Protein 5F4W (pdb70)

B-factor: mean 43.12, std 16.96, range [13.16, 164.09]

Solvent-accessible surface area: 52449 Å² total; per-residue (Å²): 142,119,22,65,124,65,19,68,109,17,1,96,118,0,12,104,132,5,29,0,23,3,2,2,0,8,28,8,12,30,0,75,155,39,0,58,136,58,32,154,120,151,19,49,79,126,34,2,49,70,0,0,17,6,0,0,66,25,0,1,76,79,11,5,0,0,0,0,0,9,94,12,0,41,48,0,4,172,68,60,21,167,142,6,2,1,1,0,0,0,8,78,71,48,104,81,89,123,72,72,22,38,78,22,64,3,23,56,60,44,0,0,35,40,0,92,105,36,41,7,29,0,0,3,0,30,0,36,2,5,38,86,16,68,96,96,26,10,55,47,0,27,0,34,0,0,25,2,2,5,3,0,155,11,12,36,3,0,0,1,0,8,3,38,4,7,26,51,188,21,111,76,86,62,24,49,107,2,4,134,50,25,33,60,1,3,9,32,0,1,25,2,1,23,48,134,24,1,27,12,19,0,0,13,1,12,19,1,6,22,7,103,29,0,72,68,56,27,147,50,102,83,41,39,60,96,106,93,1,10,78,10,0,84,50,0,12,35,9,2,68,18,2,0,0,0,13,7,60,38,33,69,21,134,32,6,13,47,4,0,44,18,0,33,137,9,34,4,109,0,1,0,0,1,2,3,78,9,2,0,35,34,0,1,108,21,10,22,104,118,17,58,102,28,0,48,82,41,0,117,79,82,0,74,106,28,6,37,64,10,40,125,16,6,132,148,12,18,21,35,2,57,133,53,74,152,112,42,66,115,73,17,76,103,19,2,91,123,0,14,85,129,7,27,0,20,3,3,6,0,14,38,13,29,25,0,56,154,26,0,50,140,56,34,148,119,121,7,50,82,132,30,1,44,70,0,0,18,8,0,0,59,24,0,0,67,79,8,2,0,0,0,0,0,8,102,19,0,42,46,0,3,112,63,59,20,175,139,6,3,1,1,0,0,0,5,80,78,43,104,79,96,120,63,71,20,39,78,21,62,3,26,54,60,42,0,0,41,37,0,86,50,36,40,8,23,0,0,7,0,23,0,35,2,4,44,85,16,70,142,98,29,10,60,44,0,50,0,30,0,0,26,2,3,5,2,0,158,10,15,35,2,0,0,1,0,13,3,37,5,8,24,43,184,20,112,78,89,62,24,55,104,2,3,134,49,24,36,85,1,4,10,50,0,0,101,20,0,31,122,156,68,2,28,12,16,0,0,13,2,16,18,1,7,22,6,93,24,0,90,61,58,29,141,56,102,70,39,46,69,112,108,90,2,10,78,13,0,85,65,0,44,88,6,7,114,19,6,0,0,0,11,22,86,66,48,66,41,128,27,10,16,60,4,0,58,19,0,33,137,10,34,3,95,0,1,0,0,2,14,4,111,51,8,0,30,34,0,0,110,25,13,29,94,120,21,61,114,26,0,56,79,46,0,119,69,82,0,75,118,44,5,38,62,12,32,106,30,4,116,150,11,17,12,38,1,65,122,38,110,128,69,129,18,70,124,72,18,68,101,17,1,27,95,0,4,33,37,5,24,0,22,4,4,6,0,12,39,12,28,41,0,61,158,30,0,47,141,56,35,155,115,122,6,49,78,126,26,1,44,76,0,0,19,5,0,0,57,22,0,1,61,55,11,5,0,0,0,0,0,9,99,18,0,39,44,0,4,171,65,60,18,105,47,5,2,1,0,0,0,0,6,78,75,46,100,81,89,126,71,73,22,39,76,22,62,3,26,57,58,42,0,0,40,37,0,89,107,34,41,8,26,0,0,7,0,22,1,36,3,5,44,82,15,67,140,96,28,12,62,45,1,52,0,30,0,0,25,2,2,4,2,0,158,13,14,35,3,0,0,1,0,12,4,37,5,8,24,44,185,21,113,79,84,64,22,53,105,2,4,138,51,25,33,86,1,3,11,67,0,0,122,29,0,20,114,170,57,2,27,11,15,0,0,14,1,12,19,1,7,25,7,106,27,0,90,60,50,28,152,54,109,67,42,40,71,98,107,96,2,10,79,12,0,86,65,0,40,87,11,15,64,6,3,0,0,0,15,17,79,34,67,66,40,138,31,9,13,53,4,0,43,20,0,32,81,9,33,3,102,0,0,0,1,2,7,10,104,41,3,1,26,32,0,2,100,22,13,26,96,117,19,58,116,27,0,56,89,48,0,116,76,78,0,76,104,30,7,24,75,15,40,112,17,6,54,92,12,20,19,35,3,55,89,29,78,128,17,77,37,57,124,69,10,82,104,17,0,97,125,0,14,85,132,9,30,1,20,3,2,7,0,13,41,14,28,26,0,60,158,28,0,49,140,59,35,151,120,117,6,39,82,129,32,1,46,70,0,0,20,6,0,0,63,28,0,0,69,76,8,3,0,0,0,0,0,10,102,21,0,42,46,0,4,174,62,60,19,174,143,6,2,1,0,0,0,0,5,80,76,42,105,80,94,123,68,70,24,40,77,21,63,3,25,58,61,43,0,0,39,40,0,81,108,36,39,8,27,0,0,7,0,24,0,36,2,4,45,84,12,70,156,111,27,9,58,46,0,56,0,31,0,0,24,2,2,5,2,0,145,12,17,34,2,0,0,0,0,12,3,37,5,8,25,41,179,21,113,76,90,65,22,53,106,3,2,128,49,22,35,86,1,4,9,50,0,0,106,28,0,31,122,158,60,2,30,11,3,0,0,14,1,9,19,1,6,21,6,90,26,0,90,62,58,28,145,50,101,69,40,45,68,114,107,93,1,10,78,10,0,85,64,0,44,86,8,8,96,7,0,0,0,0,13,36,73,55,49,67,41,132,28,9,14,58,3,0,58,18,0,34,135,10,34,3,102,0,1,0,0,2,16,6,113,51,8,0,31,35,0,1,109,22,14,27,97,124,19,63,110,28,0,57,85,46,0,113,66,83,0,77,122,44,5,39,77,14,30,123,31,4,107,165,10,20,13,37,2,55,119,30,121

Nearest PDB structures (foldseek):
  5f4w-assembly2_C  TM=1.003E+00  e=1.565E-66  Streptococcus pyogenes serotype M1
  5f2i-assembly2_D  TM=9.954E-01  e=1.109E-62  Streptococcus pyogenes serotype M1
  3iv3-assembly1_A-2  TM=9.899E-01  e=1.105E-54  Streptococcus mutans
  3myo-assembly1_B  TM=9.874E-01  e=3.833E-53  Streptococcus pyogenes serotype M1
  5hjl-assembly1_B  TM=9.884E-01  e=2.013E-52  Streptococcus porcinus str. Jelinkova 176

Secondary structure (DSSP, 8-state):
----HHHHHHHHHH-BTTBEEEEEE--SHHHHHHHTTT-SSPP-HHHHHHHHHHHHHHHGGGSSEEEE-TTT-HHHHHTS-TT-EEEEE-BPSS--TTSS-----B-TT--HHHHHHTT-SEEEEEEEE-TTS-HHHHHHHHHHHHHHHHHHHHHT--EEEEEEE-BTTBS-TTSHHHHHHHHHHHHHHHHHHTSGGG--SEEEE--SS-GGGBTTT-SS---B-HHHHHHHHHHHHTT-SS-EEE--TT--HHHHHHHHHHHHHHT----EEEE-HHHHTHHHHHHHHH-HHHHHHHIIIIIHHHHHHHHHHHHHH---GGGT-/----HHHHHHHHHT-BTTBEEEEEE--SHHHHHHHHTT-SSPPPHHHHHHHHHHHHHHHGGGSSEEEE-TTT-HHHHHTS-TT-EEEEE-BPP---TTSS-----B-TT--HHHHHHTT-SEEEEEEEE-TTS-HHHHHHHHHHHHHHHHHHHHHT--EEEEEEE-BTTBS-TTSHHHHTTHHHHHHHHHHHHTSGGG--SEEEE--SS-GGGBTTT-SS---B-HHHHHHHHHHHHTT-SS-EEE---SS-HHHHHHHHHHHHHHT----EEE--HHHHTHHHHHHHHH-HHHHHHHIIIIIHHHHHHHHHHHHHH---GGG--/--PPPHHHHHHHHHT-BTTBEEEEEE---HHHHHHHHTT-SSPPPHHHHHHHHHHHHHHHGGGSSEEEE-TTT-HHHHHTS-TT-EEEEE-BPSS--TTSS-----B-TT--HHHHHHTT-SEEEEEEEE-TTS-HHHHHHHHHHHHHHHHHHHHHT--EEEEEEE-BTTBS-TTSHHHHHHHHHHHHHHHHHHTSGGG--SEEEE--SS-GGGBTTT-SS---B-HHHHHHHHHHHHTT-SS-EEE---SS-HHHHHHHHHHHHHHT----EEEE-GGGTTHHHHHHHHH-HHHHHHHIIIIIHHHHHHHHHHHHHH---GGGT-/-----HHHHHHHHHT-BTTBEEEEEE--SHHHHHHHHTT-SSPPPHHHHHHHHHHHHHHHGGGSSEEEE-TTT-HHHHHTS-TT-EEEEE-BPPS--TTSS-----B-TT--HHHHHHTT-SEEEEEEEE-TTS-HHHHHHHHHHHHHHHHHHHHHT--EEEEEEE-BTTBS-TTSHHHHHHHHHHHHHHHHHHTSGGG--SEEEE--SS-GGGBTTT-SS---B-HHHHHHHHHHHHHT-SS-EEE---SS-HHHHHHHHHHHHHHT----EEEE-HHHHHHHHHHHHHH-HHHHHHHIIIIIHHHHHHHHHHHHHH---GGGG-

Radius of gyration: 39.87 Å; Cα contacts (8 Å, |Δi|>4): 2658; chains: 4; bounding box: 102×76×132 Å

CATH classification: 3.20.20.70

Sequence (1302 aa):
ITLTENKRKSMEKLSVDGVISALAFDQRGALKRMMAQHQTKEPTVEQIEELKSLVSEELTPFASSILLDPEYGLPASRVRSEEAGLLLAYEKTGYDATTTSRLPDCLDVWSAKRIKEAGAEAVKFLLYYDIDGDQDVNEQKKAYIERIGSECRAEDIPFYLEILTYDEKIADNNASPEFAKVKAHKVNEAMKVFSKERFGVDVLKVEVPVNMKFVEGFADGEVLFTKEEAAQAFRDQEASSTDLPYIYLSAGVSAKLFQDTLVFAAESGAKFNGVLCGRATWAGSVKVYIEEGPQAAREWLRTEGFKNIDELNKVLDKTASPWTEKMITLTENKRKSMEKLSVDGVISALAFDQRGALKRMMAQHQTKEPTVEQIEELKSLVSEELTPFASSILLDPEYGLPASRVRSEEAGLLLAYEKTGYDATTTSRLPDCLDVWSAKRIKEAGAEAVKFLLLYYDIDGDQDVNEQKKAYIERIGSECRAEDIPFYLEILTYDEKIADNNASPEFAKVKAHKVNEAMKVFSKERFGVDVLKVEVPVNMKFVEGFADGEVLFTKEEAAQAFRDQEASTDLPYIYLSAGVSAKLFQDTLVFAAESGAKFNGVLCGRATWAGSVKVYIEEGPQAAREWLRTEGFKNIDELNKVLDKTASSPWTEKMTITLTENNKRKSMEKLSSVDGVISALAFDQRGALKRMMAQHQTKEPTVEQIEELKSLVSEELTPFASSILLDPEYGLPASRVRSEEAGLLLAYEKTGYDATTTSRLPDCLDVWSAKRIKEAGAEAVKFLLLYYDIDGDQDVNEQKKAYIERIGSECRAEDIPFYLEILTYDEKIADNNASPEFAKVKAHKVNEAMKVFSKERFGVDVLKVEVPVNMKFVEGFADGEVLFTKEEAAQAFRDQEEASSTDLPYIYLSSAAGGVVSAKLFQDTLVFAAESGAKFNGVLCCGGRRAATTWWAAGGSVKVYIEEGPQAAREWLRTEGFKNIDELNKVLDKTASPWTEKMTITLTENKRKSMEKLSVDGVISALAFDQRGALKRMMAQHQTKEPTVEQIEELKSLVSEELTPFASSILLDPEYGLPASRVRSEEAGLLLAYEKTGYDATTTSRLPDCLDVWSAKRIKEAGAEAVKFLLLYYDIDGDQDVNEQKKAYIERIGSECRAEDIPFYLEILTYDEKIADNNASPEFAKVKAHKVNEAMKVFSKERFGVDVLKVEVPVNMKFVEGFADGEVLFTKEEAAQAFRDQEASTDLPYIYLSAGVSAKLFQDTLVFAAESGAKFNGVLCCGRATWAGSVKVYIEEGPQAAREWLRTEGFKNIDELNKVLDKTASPWTEKM

Foldseek 3Di:
DDADPLLVVLCPLQADQQFHAEAEDQDDVVLQVLLVVQDPDRDDLCLSLQLLLLLQQLPLVLGSAYEHEPPRCLVSRVNHDPNYAYEYEFWDDDADPVALLRATDGDDPDAPLRRVVSRHQEYEYEDEDAPPDDPVSVVNNQVVLLVNLVRCVVNSHAYEYEYDYDDSPDDDCLDPVNQVCQLVRFLQVLLVCQDPSRNHQEYEGAQSGDQCQEPPNHPDHHDYYLLRSLVSLVSNQVSHLHAYAYEDPQDALVVSLVVLVSSQVSPHQHRYYHYYNNQQVVLSNCCSPVNDVSSSVCCNPRNCVSSVSSVVSCVVRHHGCVVRD/DDADPLQVVLCQLQDDPQFHAEAEDADDVVLQVLLVVQDPDRDDLVLLLLLLLLLQQLPLVLGSAYEHEPSNCLVSRVNHDPNYAYEYEFWDDDADPVALLRAIDGDDPDAVLVRVVSRHQEYEYEDEDEPPDDVVSVVNRQVVLLVNLVRCVVNSHAYEYEYDYDHSPDDDCLDPVNQVCQLVRFLVVLLSCQDVSSNHQEYEGAQSGDQCQEPPNHPDHHDYYLLRSLVSLVSSQVSHLHAYAYEDPPDALVVVLVVLVSSQVSPHQHRYYHYHCNQQVVLSSCCSPPNSVRSSVCCNPSNCVSSVVSVVSCVVGHHGRVVSD/DDDADPLLVVLCPLQADQQFHAEEEDADDVVLQVLLCVQDVDRQDLVLLLVLLLLLQQQCLVLGSAYEYEPSRCLVSQVNHDPSHAYEYEFWDDDADPVALLRATDGDDVDALLVRVVSRHQEYEYEDEDEPPDDVVSVVRRQVVLLVNLVRCVVNSHAYEYEYDYDDSPDDDCLDPVNQVCQLVRFLQVLLVCQDVSSNHQEYEGAQSGDQCQEPPNHPDHHDYYLLRSLVSLVSSQVSHLHAYAYEAPPDDLVVSLVVLVSSQVSPRQHRYYHYDCNQQVVLSSCCSPPNSVSSSVCCNPRSCVSSVSSVVSCVVRHHGRVVSD/DADADVLLVVLCQLQDDPQFHAEAEDADDVVLQVLLCVQDVDRQDLVLLLLLLLLLQQQCLVLGSAYEHEPPRCLVSRVNHDPNYAYEYEFWDDDADPVALLRATDGDPVDFLLVRVVSRHQEYEYEDEDEVPDDPVSVVNRQVVLLVNLVRCVVNNHAYEYEYDYDHSPDPDCLDPVNQVCQLVRFLVVLLVCQPVSSNHQEYEGAQSGDQCQEPPNHPDHHDYYLLRSLVSLVSNQVSHLHAYAYEDDDDALVVVLVVLVSSQVSPHQHRYYHYHCNLQVVLSSCCSPVHDVSSSVCCNPSNCVSSVVSVVSCVVRHHRRVVSD

Organism: Streptococcus pyogenes serotype M1 (NCBI:txid301447)

Structure (mmCIF, N/CA/C/O backbone):
data_5F4W
#
_entry.id   5F4W
#
_cell.length_a   63.955
_cell.length_b   107.373
_cell.length_c   237.730
_cell.angle_alpha   90.00
_cell.angle_beta   90.00
_cell.angle_gamma   90.00
#
_symmetry.space_group_name_H-M   'P 21 21 21'
#
loop_
_entity.id
_entity.type
_entity.pdbx_description
1 polymer 'Tagatose 1,6-diphosphate aldolase 2'
2 non-polymer 1,6-di-O-phosphono-D-tagatose
3 non-polymer 'CHLORIDE ION'
4 non-polymer 1,3-DIHYDROXYACETONEPHOSPHATE
5 non-polymer 'CALCIUM ION'
6 water water
#
loop_
_atom_site.group_PDB
_atom_site.id
_atom_site.type_symbol
_atom_site.label_atom_id
_atom_site.label_alt_id
_atom_site.label_comp_id
_atom_site.label_asym_id
_atom_site.label_entity_id
_atom_site.label_seq_id
_atom_site.pdbx_PDB_ins_code
_atom_site.Cartn_x
_atom_site.Cartn_y
_atom_site.Cartn_z
_atom_site.occupancy
_atom_site.B_iso_or_equiv
_atom_site.auth_seq_id
_atom_site.auth_comp_id
_atom_site.auth_asym_id
_atom_site.auth_atom_id
_atom_site.pdbx_PDB_model_num
ATOM 1 N N . ILE A 1 3 ? 50.875 46.498 37.610 1.00 60.97 2 ILE A N 1
ATOM 2 C CA . ILE A 1 3 ? 51.226 45.638 38.726 1.00 62.69 2 ILE A CA 1
ATOM 3 C C . ILE A 1 3 ? 52.385 44.709 38.378 1.00 81.80 2 ILE A C 1
ATOM 4 O O . ILE A 1 3 ? 53.337 44.631 39.113 1.00 62.19 2 ILE A O 1
ATOM 20 N N . THR A 1 4 ? 52.288 44.005 37.260 1.00 72.36 3 THR A N 1
ATOM 21 C CA . THR A 1 4 ? 53.356 43.126 36.851 1.00 71.05 3 THR A CA 1
ATOM 22 C C . THR A 1 4 ? 54.136 43.781 35.726 1.00 68.30 3 THR A C 1
ATOM 23 O O . THR A 1 4 ? 53.636 43.895 34.633 1.00 70.67 3 THR A O 1
ATOM 34 N N . LEU A 1 5 ? 55.373 44.163 35.977 1.00 36.74 4 LEU A N 1
ATOM 35 C CA . LEU A 1 5 ? 56.204 44.701 34.929 1.00 35.06 4 LEU A CA 1
ATOM 36 C C . LEU A 1 5 ? 56.768 43.625 34.041 1.00 37.28 4 LEU A C 1
ATOM 37 O O . LEU A 1 5 ? 57.201 42.633 34.516 1.00 36.57 4 LEU A O 1
ATOM 53 N N . THR A 1 6 ? 56.828 43.884 32.757 1.00 31.16 5 THR A N 1
ATOM 54 C CA . THR A 1 6 ? 57.552 43.033 31.864 1.00 32.97 5 THR A CA 1
ATOM 55 C C . THR A 1 6 ? 59.032 43.203 32.114 1.00 31.37 5 THR A C 1
ATOM 56 O O . THR A 1 6 ? 59.436 44.118 32.723 1.00 28.70 5 THR A O 1
ATOM 67 N N . GLU A 1 7 ? 59.827 42.286 31.619 1.00 39.27 6 GLU A N 1
ATOM 68 C CA . GLU A 1 7 ? 61.249 42.324 31.842 1.00 38.97 6 GLU A CA 1
ATOM 69 C C . GLU A 1 7 ? 61.817 43.622 31.313 1.00 36.22 6 GLU A C 1
ATOM 70 O O . GLU A 1 7 ? 62.566 44.245 31.993 1.00 34.14 6 GLU A O 1
ATOM 82 N N . ASN A 1 8 ? 61.426 44.052 30.126 1.00 35.32 7 ASN A N 1
ATOM 83 C CA . ASN A 1 8 ? 61.942 45.289 29.582 1.00 32.49 7 ASN A CA 1
ATOM 84 C C . ASN A 1 8 ? 61.489 46.546 30.288 1.00 30.94 7 ASN A C 1
ATOM 85 O O . ASN A 1 8 ? 62.219 47.457 30.400 1.00 29.09 7 ASN A O 1
ATOM 96 N N . LYS A 1 9 ? 60.242 46.570 30.705 1.00 26.08 8 LYS A N 1
ATOM 97 C CA . LYS A 1 9 ? 59.721 47.689 31.456 1.00 24.29 8 LYS A CA 1
ATOM 98 C C . LYS A 1 9 ? 60.434 47.818 32.796 1.00 25.19 8 LYS A C 1
ATOM 99 O O . LYS A 1 9 ? 60.716 48.878 33.222 1.00 20.70 8 LYS A O 1
ATOM 118 N N . ARG A 1 10 ? 60.693 46.695 33.427 1.00 27.05 9 ARG A N 1
ATOM 119 C CA . ARG A 1 10 ? 61.415 46.672 34.670 1.00 28.59 9 ARG A CA 1
ATOM 120 C C . ARG A 1 10 ? 62.842 47.157 34.497 1.00 24.90 9 ARG A C 1
ATOM 121 O O . ARG A 1 10 ? 63.298 47.946 35.242 1.00 21.63 9 ARG A O 1
ATOM 142 N N . LYS A 1 11 ? 63.530 46.689 33.474 1.00 31.18 10 LYS A N 1
ATOM 143 C CA . LYS A 1 11 ? 64.899 47.173 33.219 1.00 29.96 10 LYS A CA 1
ATOM 144 C C . LYS A 1 11 ? 64.901 48.690 33.028 1.00 26.36 10 LYS A C 1
ATOM 145 O O . LYS A 1 11 ? 65.777 49.380 33.558 1.00 24.04 10 LYS A O 1
ATOM 164 N N . SER A 1 12 ? 63.924 49.223 32.301 1.00 27.55 11 SER A N 1
ATOM 165 C CA . SER A 1 12 ? 63.809 50.665 32.141 1.00 24.62 11 SER A CA 1
ATOM 166 C C . SER A 1 12 ? 63.516 51.412 33.436 1.00 24.16 11 SER A C 1
ATOM 167 O O . SER A 1 12 ? 64.083 52.483 33.692 1.00 21.50 11 SER A O 1
ATOM 175 N N . MET A 1 13 ? 62.617 50.875 34.240 1.00 24.48 12 MET A N 1
ATOM 176 C CA . MET A 1 13 ? 62.311 51.490 35.542 1.00 23.89 12 MET A CA 1
ATOM 177 C C . MET A 1 13 ? 63.591 51.547 36.370 1.00 24.24 12 MET A C 1
ATOM 178 O O . MET A 1 13 ? 63.839 52.517 37.107 1.00 22.10 12 MET A O 1
ATOM 192 N N . GLU A 1 14 ? 64.370 50.485 36.306 1.00 22.26 13 GLU A N 1
ATOM 193 C CA . GLU A 1 14 ? 65.626 50.442 37.044 1.00 23.64 13 GLU A CA 1
ATOM 194 C C . GLU A 1 14 ? 66.583 51.529 36.568 1.00 22.74 13 GLU A C 1
ATOM 195 O O . GLU A 1 14 ? 67.353 52.071 37.351 1.00 21.97 13 GLU A O 1
ATOM 207 N N . LYS A 1 15 ? 66.580 51.821 35.264 1.00 25.65 14 LYS A N 1
ATOM 208 C CA . LYS A 1 15 ? 67.489 52.830 34.721 1.00 24.41 14 LYS A CA 1
ATOM 209 C C . LYS A 1 15 ? 67.076 54.248 35.119 1.00 22.94 14 LYS A C 1
ATOM 210 O O . LYS A 1 15 ? 67.918 55.166 35.071 1.00 24.75 14 LYS A O 1
ATOM 229 N N . LEU A 1 16 ? 65.835 54.399 35.526 1.00 21.47 15 LEU A N 1
ATOM 230 C CA . LEU A 1 16 ? 65.254 55.691 35.895 1.00 20.51 15 LEU A CA 1
ATOM 231 C C . LEU A 1 16 ? 65.368 56.002 37.404 1.00 23.28 15 LEU A C 1
ATOM 232 O O . LEU A 1 16 ? 65.055 57.095 37.849 1.00 23.61 15 LEU A O 1
ATOM 248 N N . SER A 1 17 ? 65.764 55.005 38.169 1.00 20.10 16 SER A N 1
ATOM 249 C CA . SER A 1 17 ? 65.636 55.070 39.622 1.00 23.07 16 SER A CA 1
ATOM 250 C C . SER A 1 17 ? 66.886 54.485 40.321 1.00 26.06 16 SER A C 1
ATOM 251 O O . SER A 1 17 ? 67.732 53.888 39.688 1.00 25.17 16 SER A O 1
ATOM 259 N N . VAL A 1 18 ? 67.040 54.716 41.639 1.00 20.55 17 VAL A N 1
ATOM 260 C CA . VAL A 1 18 ? 68.102 54.098 42.440 1.00 22.89 17 VAL A CA 1
ATOM 261 C C . VAL A 1 18 ? 67.461 53.496 43.695 1.00 24.04 17 VAL A C 1
ATOM 262 O O . VAL A 1 18 ? 66.777 54.203 44.411 1.00 24.21 17 VAL A O 1
ATOM 275 N N . ASP A 1 19 ? 67.681 52.206 43.908 1.00 25.76 18 ASP A N 1
ATOM 276 C CA . ASP A 1 19 ? 67.108 51.435 45.030 1.00 27.37 18 ASP A CA 1
ATOM 277 C C . ASP A 1 19 ? 65.588 51.702 45.132 1.00 26.30 18 ASP A C 1
ATOM 278 O O . ASP A 1 19 ? 65.058 51.928 46.237 1.00 27.48 18 ASP A O 1
ATOM 287 N N . GLY A 1 20 ? 64.935 51.689 43.975 1.00 29.99 19 GLY A N 1
ATOM 288 C CA . GLY A 1 20 ? 63.490 51.808 43.909 1.00 29.16 19 GLY A CA 1
ATOM 289 C C . GLY A 1 20 ? 62.984 53.226 44.072 1.00 27.98 19 GLY A C 1
ATOM 290 O O . GLY A 1 20 ? 61.781 53.421 44.202 1.00 26.81 19 GLY A O 1
ATOM 294 N N . VAL A 1 21 ? 63.865 54.219 44.130 1.00 24.26 20 VAL A N 1
ATOM 295 C CA . VAL A 1 21 ? 63.411 55.600 44.291 1.00 22.97 20 VAL A CA 1
ATOM 296 C C . VAL A 1 21 ? 63.761 56.409 43.058 1.00 22.37 20 VAL A C 1
ATOM 297 O O . VAL A 1 21 ? 64.891 56.360 42.521 1.00 23.13 20 VAL A O 1
ATOM 310 N N . ILE A 1 22 ? 62.764 57.169 42.614 1.00 27.61 21 ILE A N 1
ATOM 311 C CA . ILE A 1 22 ? 62.897 58.014 41.430 1.00 25.24 21 ILE A CA 1
ATOM 312 C C . ILE A 1 22 ? 63.290 59.418 41.848 1.00 28.48 21 ILE A C 1
ATOM 313 O O . ILE A 1 22 ? 62.505 60.142 42.455 1.00 28.34 21 ILE A O 1
ATOM 329 N N . SER A 1 23 ? 64.536 59.794 41.594 1.00 23.70 22 SER A N 1
ATOM 330 C CA . SER A 1 23 ? 64.999 61.128 41.967 1.00 24.76 22 SER A CA 1
ATOM 331 C C . SER A 1 23 ? 65.239 61.885 40.680 1.00 27.29 22 SER A C 1
ATOM 332 O O . SER A 1 23 ? 66.386 62.206 40.318 1.00 29.64 22 SER A O 1
ATOM 340 N N . ALA A 1 24 ? 64.149 62.144 39.966 1.00 26.86 23 ALA A N 1
ATOM 341 C CA . ALA A 1 24 ? 64.257 62.647 38.600 1.00 26.49 23 ALA A CA 1
ATOM 342 C C . ALA A 1 24 ? 64.172 64.153 38.502 1.00 30.00 23 ALA A C 1
ATOM 343 O O . ALA A 1 24 ? 63.448 64.810 39.243 1.00 30.21 23 ALA A O 1
ATOM 350 N N . LEU A 1 25 ? 64.943 64.675 37.559 1.00 24.29 24 LEU A N 1
ATOM 351 C CA . LEU A 1 25 ? 65.000 66.086 37.258 1.00 26.58 24 LEU A CA 1
ATOM 352 C C . LEU A 1 25 ? 64.076 66.349 36.076 1.00 27.00 24 LEU A C 1
ATOM 353 O O . LEU A 1 25 ? 64.181 65.684 35.058 1.00 25.07 24 LEU A O 1
ATOM 369 N N . ALA A 1 26 ? 63.166 67.304 36.223 1.00 23.65 25 ALA A N 1
ATOM 370 C CA . ALA A 1 26 ? 62.179 67.587 35.183 1.00 23.43 25 ALA A CA 1
ATOM 371 C C . ALA A 1 26 ? 62.599 68.835 34.443 1.00 28.17 25 ALA A C 1
ATOM 372 O O . ALA A 1 26 ? 62.690 69.905 35.036 1.00 29.27 25 ALA A O 1
ATOM 379 N N . PHE A 1 27 ? 62.818 68.719 33.138 1.00 24.07 26 PHE A N 1
ATOM 380 C CA . PHE A 1 27 ? 63.079 69.927 32.378 1.00 27.24 26 PHE A CA 1
ATOM 381 C C . PHE A 1 27 ? 62.578 69.785 30.955 1.00 28.02 26 PHE A C 1
ATOM 382 O O . PHE A 1 27 ? 63.321 70.044 30.008 1.00 27.60 26 PHE A O 1
ATOM 399 N N . ASP A 1 28 ? 61.310 69.407 30.831 1.00 33.88 27 ASP A N 1
ATOM 400 C CA . ASP A 1 28 ? 60.644 69.356 29.542 1.00 32.70 27 ASP A CA 1
ATOM 401 C C . ASP A 1 28 ? 59.801 70.597 29.324 1.00 34.20 27 ASP A C 1
ATOM 402 O O . ASP A 1 28 ? 59.053 70.684 28.331 1.00 34.14 27 ASP A O 1
ATOM 411 N N . GLN A 1 29 ? 59.937 71.569 30.226 1.00 35.51 28 GLN A N 1
ATOM 412 C CA . GLN A 1 29 ? 59.197 72.831 30.127 1.00 37.64 28 GLN A CA 1
ATOM 413 C C . GLN A 1 29 ? 59.500 73.554 28.821 1.00 39.49 28 GLN A C 1
ATOM 414 O O . GLN A 1 29 ? 60.648 73.627 28.380 1.00 38.72 28 GLN A O 1
ATOM 420 N N . ARG A 1 30 ? 58.448 74.089 28.209 1.00 42.78 29 ARG A N 1
ATOM 421 C CA . ARG A 1 30 ? 58.571 74.801 26.954 1.00 44.92 29 ARG A CA 1
ATOM 422 C C . ARG A 1 30 ? 57.879 76.152 27.083 1.00 48.19 29 ARG A C 1
ATOM 423 O O . ARG A 1 30 ? 58.533 77.181 27.260 1.00 49.07 29 ARG A O 1
ATOM 444 N N . GLY A 1 31 ? 56.549 76.144 27.015 1.00 57.12 30 GLY A N 1
ATOM 445 C CA . GLY A 1 31 ? 55.771 77.353 27.223 1.00 58.52 30 GLY A CA 1
ATOM 446 C C . GLY A 1 31 ? 56.036 77.979 28.586 1.00 57.15 30 GLY A C 1
ATOM 447 O O . GLY A 1 31 ? 56.216 79.191 28.705 1.00 58.00 30 GLY A O 1
ATOM 451 N N . ALA A 1 32 ? 56.058 77.154 29.625 1.00 59.09 31 ALA A N 1
ATOM 452 C CA . ALA A 1 32 ? 56.336 77.651 30.964 1.00 57.73 31 ALA A CA 1
ATOM 453 C C . ALA A 1 32 ? 57.748 78.233 31.059 1.00 58.26 31 ALA A C 1
ATOM 454 O O . ALA A 1 32 ? 57.979 79.158 31.849 1.00 57.70 31 ALA A O 1
ATOM 461 N N . LEU A 1 33 ? 58.689 77.707 30.272 1.00 52.12 32 LEU A N 1
ATOM 462 C CA . LEU A 1 33 ? 60.075 78.204 30.326 1.00 51.24 32 LEU A CA 1
ATOM 463 C C . LEU A 1 33 ? 60.168 79.518 29.585 1.00 54.43 32 LEU A C 1
ATOM 464 O O . LEU A 1 33 ? 60.835 80.446 30.025 1.00 54.83 32 LEU A O 1
ATOM 480 N N . LYS A 1 34 ? 59.504 79.570 28.439 1.00 61.40 33 LYS A N 1
ATOM 481 C CA . LYS A 1 34 ? 59.533 80.748 27.588 1.00 63.96 33 LYS A CA 1
ATOM 482 C C . LYS A 1 34 ? 59.050 81.975 28.366 1.00 66.09 33 LYS A C 1
ATOM 483 O O . LYS A 1 34 ? 59.658 83.042 28.304 1.00 68.89 33 LYS A O 1
ATOM 502 N N . ARG A 1 35 ? 57.963 81.796 29.112 1.00 69.93 34 ARG A N 1
ATOM 503 C CA . ARG A 1 35 ? 57.378 82.868 29.910 1.00 73.82 34 ARG A CA 1
ATOM 504 C C . ARG A 1 35 ? 58.309 83.317 31.053 1.00 72.57 34 ARG A C 1
ATOM 505 O O . ARG A 1 35 ? 58.355 84.502 31.371 1.00 72.73 34 ARG A O 1
ATOM 526 N N . MET A 1 36 ? 59.046 82.386 31.664 1.00 64.41 35 MET A N 1
ATOM 527 C CA . MET A 1 36 ? 60.069 82.751 32.652 1.00 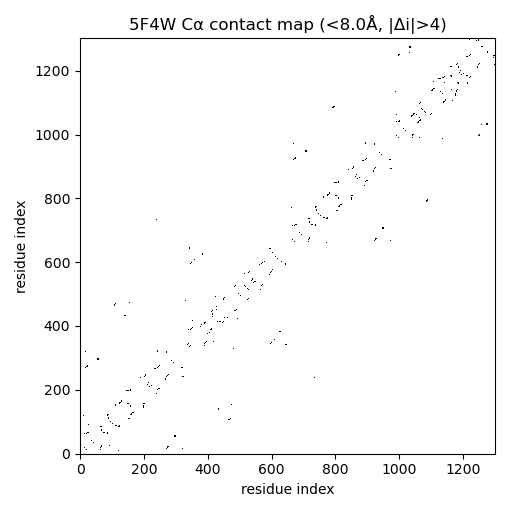63.28 35 MET A CA 1
ATOM 528 C C . MET A 1 36 ? 61.168 83.590 32.018 1.00 67.62 35 MET A C 1
ATOM 529 O O . MET A 1 36 ? 61.563 84.619 32.563 1.00 68.51 35 MET A O 1
ATOM 543 N N . MET A 1 37 ? 61.666 83.137 30.871 1.00 59.58 36 MET A N 1
ATOM 544 C CA . MET A 1 37 ? 62.679 83.871 30.127 1.00 63.44 36 MET A CA 1
ATOM 545 C C . MET A 1 37 ? 62.192 85.251 29.707 1.00 65.71 36 MET A C 1
ATOM 546 O O . MET A 1 37 ? 62.960 86.219 29.708 1.00 68.81 36 MET A O 1
ATOM 560 N N . ALA A 1 38 ? 60.915 85.345 29.349 1.00 69.43 37 ALA A N 1
ATOM 561 C CA . ALA A 1 38 ? 60.353 86.612 28.870 1.00 72.85 37 ALA A CA 1
ATOM 562 C C . ALA A 1 38 ? 60.258 87.675 29.979 1.00 74.48 37 ALA A C 1
ATOM 563 O O . ALA A 1 38 ? 59.965 88.840 29.700 1.00 79.29 37 ALA A O 1
ATOM 570 N N . GLN A 1 39 ? 60.510 87.277 31.225 1.00 84.62 38 GLN A N 1
ATOM 571 C CA . GLN A 1 39 ? 60.476 88.207 32.355 1.00 85.45 38 GLN A CA 1
ATOM 572 C C . GLN A 1 39 ? 61.810 88.939 32.544 1.00 88.15 38 GLN A C 1
ATOM 573 O O . GLN A 1 39 ? 61.920 89.830 33.390 1.00 88.94 38 GLN A O 1
ATOM 587 N N . HIS A 1 40 ? 62.817 88.553 31.759 1.00 70.55 39 HIS A N 1
ATOM 588 C CA . HIS A 1 40 ? 64.158 89.136 31.851 1.00 70.73 39 HIS A CA 1
ATOM 589 C C . HIS A 1 40 ? 64.667 89.564 30.488 1.00 73.92 39 HIS A C 1
ATOM 590 O O . HIS A 1 40 ? 65.691 90.235 30.376 1.00 75.91 39 HIS A O 1
ATOM 604 N N . GLN A 1 41 ? 63.919 89.176 29.462 1.00 94.24 40 GLN A N 1
ATOM 605 C CA . GLN A 1 41 ? 64.328 89.315 28.078 1.00 95.18 40 GLN A CA 1
ATOM 606 C C . GLN A 1 41 ? 63.368 90.245 27.349 1.00 97.42 40 GLN A C 1
ATOM 607 O O . GLN A 1 41 ? 62.150 90.100 27.461 1.00 94.61 40 GLN A O 1
ATOM 621 N N . THR A 1 42 ? 63.914 91.208 26.617 1.00 120.39 41 THR A N 1
ATOM 622 C CA . THR A 1 42 ? 63.091 92.089 25.797 1.00 124.82 41 THR A CA 1
ATOM 623 C C . THR A 1 42 ? 62.729 91.391 24.493 1.00 120.48 41 THR A C 1
ATOM 624 O O . THR A 1 42 ? 61.565 91.375 24.088 1.00 118.91 41 THR A O 1
ATOM 635 N N . LYS A 1 43 ? 63.733 90.811 23.844 1.00 106.14 42 LYS A N 1
ATOM 636 C CA . LYS A 1 43 ? 63.511 90.070 22.612 1.00 104.14 42 LYS A CA 1
ATOM 637 C C . LYS A 1 43 ? 62.872 88.724 22.912 1.00 98.23 42 LYS A C 1
ATOM 638 O O . LYS A 1 43 ? 62.814 88.292 24.062 1.00 94.53 42 LYS A O 1
ATOM 657 N N . GLU A 1 44 ? 62.404 88.064 21.861 1.00 99.71 43 GLU A N 1
ATOM 658 C CA . GLU A 1 44 ? 61.876 86.717 21.974 1.00 94.63 43 GLU A CA 1
ATOM 659 C C . GLU A 1 44 ? 63.025 85.741 22.216 1.00 91.94 43 GLU A C 1
ATOM 660 O O . GLU A 1 44 ? 64.037 85.801 21.519 1.00 94.59 43 GLU A O 1
ATOM 672 N N . PRO A 1 45 ? 62.893 84.845 23.209 1.00 82.93 44 PRO A N 1
ATOM 673 C CA . PRO A 1 45 ? 63.998 83.895 23.380 1.00 79.41 44 PRO A CA 1
ATOM 674 C C . PRO A 1 45 ? 64.121 82.958 22.181 1.00 76.72 44 PRO A C 1
ATOM 675 O O . PRO A 1 45 ? 63.116 82.517 21.617 1.00 74.90 44 PRO A O 1
ATOM 686 N N . THR A 1 46 ? 65.358 82.671 21.800 1.00 60.49 45 THR A N 1
ATOM 687 C CA . THR A 1 46 ? 65.628 81.913 20.595 1.00 58.07 45 THR A CA 1
ATOM 688 C C . THR A 1 46 ? 65.620 80.419 20.854 1.00 60.63 45 THR A C 1
ATOM 689 O O . THR A 1 46 ? 65.473 79.965 22.006 1.00 58.23 45 THR A O 1
ATOM 700 N N . VAL A 1 47 ? 65.805 79.653 19.781 1.00 61.57 46 VAL A N 1
ATOM 701 C CA . VAL A 1 47 ? 65.835 78.201 19.889 1.00 59.92 46 VAL A CA 1
ATOM 702 C C . VAL A 1 47 ? 67.158 77.816 20.510 1.00 57.15 46 VAL A C 1
ATOM 703 O O . VAL A 1 47 ? 67.226 76.890 21.317 1.00 56.98 46 VAL A O 1
ATOM 716 N N . GLU A 1 48 ? 68.204 78.544 20.148 1.00 54.20 47 GLU A N 1
ATOM 717 C CA . GLU A 1 48 ? 69.537 78.233 20.652 1.00 57.54 47 GLU A CA 1
ATOM 718 C C . GLU A 1 48 ? 69.603 78.450 22.176 1.00 58.47 47 GLU A C 1
ATOM 719 O O . GLU A 1 48 ? 70.119 77.607 22.915 1.00 55.58 47 GLU A O 1
ATOM 731 N N . GLN A 1 49 ? 69.040 79.566 22.636 1.00 60.29 48 GLN A N 1
ATOM 732 C CA . GLN A 1 49 ? 68.938 79.854 24.069 1.00 59.47 48 GLN A CA 1
ATOM 733 C C . GLN A 1 49 ? 68.172 78.778 24.834 1.00 57.12 48 GLN A C 1
ATOM 734 O O . GLN A 1 49 ? 68.609 78.338 25.897 1.00 56.63 48 GLN A O 1
ATOM 748 N N . ILE A 1 50 ? 67.026 78.362 24.303 1.00 49.46 49 ILE A N 1
ATOM 749 C CA . ILE A 1 50 ? 66.240 77.337 24.958 1.00 49.58 49 ILE A CA 1
ATOM 750 C C . ILE A 1 50 ? 67.013 76.023 24.993 1.00 51.41 49 ILE A C 1
ATOM 751 O O . ILE A 1 50 ? 67.044 75.341 26.031 1.00 51.20 49 ILE A O 1
ATOM 767 N N . GLU A 1 51 ? 67.662 75.672 23.886 1.00 49.20 50 GLU A N 1
ATOM 768 C CA . GLU A 1 51 ? 68.392 74.412 23.832 1.00 47.52 50 GLU A CA 1
ATOM 769 C C . GLU A 1 51 ? 69.608 74.437 24.733 1.00 48.15 50 GLU A C 1
ATOM 770 O O . GLU A 1 51 ? 69.916 73.440 25.371 1.00 47.59 50 GLU A O 1
ATOM 782 N N . GLU A 1 52 ? 70.287 75.578 24.785 1.00 45.70 51 GLU A N 1
ATOM 783 C CA . GLU A 1 52 ? 71.495 75.731 25.600 1.00 44.70 51 GLU A CA 1
ATOM 784 C C . GLU A 1 52 ? 71.221 75.588 27.093 1.00 44.44 51 GLU A C 1
ATOM 785 O O . GLU A 1 52 ? 71.861 74.803 27.752 1.00 45.52 51 GLU A O 1
ATOM 797 N N . LEU A 1 53 ? 70.265 76.341 27.622 1.00 38.97 52 LEU A N 1
ATOM 798 C CA . LEU A 1 53 ? 69.935 76.249 29.046 1.00 38.91 52 LEU A CA 1
ATOM 799 C C . LEU A 1 53 ? 69.525 74.833 29.405 1.00 38.28 52 LEU A C 1
ATOM 800 O O . LEU A 1 53 ? 69.881 74.329 30.462 1.00 39.59 52 LEU A O 1
ATOM 816 N N . LYS A 1 54 ? 68.780 74.168 28.528 1.00 36.63 53 LYS A N 1
ATOM 817 C CA . LYS A 1 54 ? 68.425 72.775 28.762 1.00 35.12 53 LYS A CA 1
ATOM 818 C C . LYS A 1 54 ? 69.686 71.900 28.835 1.00 34.90 53 LYS A C 1
ATOM 819 O O . LYS A 1 54 ? 69.806 71.042 29.705 1.00 34.36 53 LYS A O 1
ATOM 838 N N . SER A 1 55 ? 70.630 72.114 27.925 1.00 37.13 54 SER A N 1
ATOM 839 C CA . SER A 1 55 ? 71.848 71.326 27.970 1.00 37.52 54 SER A CA 1
ATOM 840 C C . SER A 1 55 ? 72.680 71.649 29.213 1.00 39.60 54 SER A C 1
ATOM 841 O O . SER A 1 55 ? 73.306 70.770 29.802 1.00 37.70 54 SER A O 1
ATOM 849 N N . LEU A 1 56 ? 72.674 72.909 29.625 1.00 38.85 55 LEU A N 1
ATOM 850 C CA . LEU A 1 56 ? 73.430 73.297 30.813 1.00 38.37 55 LEU A CA 1
ATOM 851 C C . LEU A 1 56 ? 72.859 72.631 32.066 1.00 39.24 55 LEU A C 1
ATOM 852 O O . LEU A 1 56 ? 73.606 72.159 32.925 1.00 38.72 55 LEU A O 1
ATOM 868 N N . VAL A 1 57 ? 71.536 72.576 32.181 1.00 33.36 56 VAL A N 1
ATOM 869 C CA . VAL A 1 57 ? 70.943 71.931 33.340 1.00 33.65 56 VAL A CA 1
ATOM 870 C C . VAL A 1 57 ? 71.287 70.440 33.281 1.00 33.78 56 VAL A C 1
ATOM 871 O O . VAL A 1 57 ? 71.676 69.852 34.296 1.00 32.69 56 VAL A O 1
ATOM 884 N N . SER A 1 58 ? 71.236 69.856 32.080 1.00 33.62 57 SER A N 1
ATOM 885 C CA . SER A 1 58 ? 71.490 68.427 31.933 1.00 30.46 57 SER A CA 1
ATOM 886 C C . SER A 1 58 ? 72.915 68.070 32.322 1.00 32.84 57 SER A C 1
ATOM 887 O O . SER A 1 58 ? 73.138 67.171 33.138 1.00 31.81 57 SER A O 1
ATOM 895 N N . GLU A 1 59 ? 73.872 68.772 31.740 1.00 36.41 58 GLU A N 1
ATOM 896 C CA . GLU A 1 59 ? 75.280 68.549 32.038 1.00 37.37 58 GLU A CA 1
ATOM 897 C C . GLU A 1 59 ? 75.638 68.658 33.522 1.00 37.40 58 GLU A C 1
ATOM 898 O O . GLU A 1 59 ? 76.341 67.809 34.061 1.00 37.89 58 GLU A O 1
ATOM 910 N N . GLU A 1 60 ? 75.171 69.722 34.166 1.00 37.91 59 GLU A N 1
ATOM 911 C CA . GLU A 1 60 ? 75.607 70.052 35.515 1.00 39.75 59 GLU A CA 1
ATOM 912 C C . GLU A 1 60 ? 74.840 69.288 36.598 1.00 39.59 59 GLU A C 1
ATOM 913 O O . GLU A 1 60 ? 75.406 68.985 37.645 1.00 38.42 59 GLU A O 1
ATOM 925 N N . LEU A 1 61 ? 73.564 68.972 36.361 1.00 28.88 60 LEU A N 1
ATOM 926 C CA . LEU A 1 61 ? 72.758 68.428 37.435 1.00 29.03 60 LEU A CA 1
ATOM 927 C C . LEU A 1 61 ? 72.413 66.943 37.301 1.00 28.72 60 LEU A C 1
ATOM 928 O O . LEU A 1 61 ? 72.090 66.319 38.328 1.00 27.27 60 LEU A O 1
ATOM 944 N N . THR A 1 62 ? 72.534 66.328 36.115 1.00 28.45 61 THR A N 1
ATOM 945 C CA . THR A 1 62 ? 72.136 64.917 36.072 1.00 27.40 61 THR A CA 1
ATOM 946 C C . THR A 1 62 ? 73.114 63.974 36.782 1.00 27.71 61 THR A C 1
ATOM 947 O O . THR A 1 62 ? 72.725 62.838 37.071 1.00 27.45 61 THR A O 1
ATOM 958 N N . PRO A 1 63 ? 74.351 64.427 37.104 1.00 29.09 62 PRO A N 1
ATOM 959 C CA . PRO A 1 63 ? 75.166 63.562 37.963 1.00 29.78 62 PRO A CA 1
ATOM 960 C C . PRO A 1 63 ? 74.503 63.308 39.321 1.00 30.53 62 PRO A C 1
ATOM 961 O O . PRO A 1 63 ? 74.904 62.398 40.054 1.00 30.64 62 PRO A O 1
ATOM 972 N N . PHE A 1 64 ? 73.493 64.101 39.641 1.00 30.59 63 PHE A N 1
ATOM 973 C CA . PHE A 1 64 ? 72.860 64.037 40.959 1.00 31.47 63 PHE A CA 1
ATOM 974 C C . PHE A 1 64 ? 71.407 63.585 40.897 1.00 30.30 63 PHE A C 1
ATOM 975 O O . PHE A 1 64 ? 70.695 63.680 41.886 1.00 30.30 63 PHE A O 1
ATOM 992 N N . ALA A 1 65 ? 70.953 63.108 39.733 1.00 26.28 64 ALA A N 1
ATOM 993 C CA . ALA A 1 65 ? 69.592 62.614 39.568 1.00 26.12 64 ALA A CA 1
ATOM 994 C C . ALA A 1 65 ? 69.616 61.215 39.007 1.00 26.47 64 ALA A C 1
ATOM 995 O O . ALA A 1 65 ? 70.542 60.836 38.254 1.00 25.25 64 ALA A O 1
ATOM 1002 N N . SER A 1 66 ? 68.589 60.446 39.305 1.00 22.57 65 SER A N 1
ATOM 1003 C CA . SER A 1 66 ? 68.537 59.085 38.791 1.00 22.26 65 SER A CA 1
ATOM 1004 C C . SER A 1 66 ? 68.117 59.099 37.295 1.00 21.86 65 SER A C 1
ATOM 1005 O O . SER A 1 66 ? 68.355 58.129 36.566 1.00 22.00 65 SER A O 1
ATOM 1013 N N . SER A 1 67 ? 67.508 60.195 36.859 1.00 23.20 66 SER A N 1
ATOM 1014 C CA . SER A 1 67 ? 67.064 60.359 35.465 1.00 22.38 66 SER A CA 1
ATOM 1015 C C . SER A 1 67 ? 66.665 61.798 35.214 1.00 22.69 66 SER A C 1
ATOM 1016 O O . SER A 1 67 ? 66.501 62.583 36.158 1.00 23.42 66 SER A O 1
ATOM 1024 N N . ILE A 1 68 ? 66.489 62.139 33.939 1.00 22.44 67 ILE A N 1
ATOM 1025 C CA . ILE A 1 68 ? 66.053 63.461 33.568 1.00 21.90 67 ILE A CA 1
ATOM 1026 C C . ILE A 1 68 ? 64.937 63.357 32.539 1.00 20.69 67 ILE A C 1
ATOM 1027 O O . ILE A 1 68 ? 64.977 62.517 31.633 1.00 20.87 67 ILE A O 1
ATOM 1043 N N . LEU A 1 69 ? 63.945 64.216 32.698 1.00 23.37 68 LEU A N 1
ATOM 1044 C CA . LEU A 1 69 ? 62.835 64.312 31.751 1.00 22.99 68 LEU A CA 1
ATOM 1045 C C . LEU A 1 69 ? 63.065 65.509 30.865 1.00 23.32 68 LEU A C 1
ATOM 1046 O O . LEU A 1 69 ? 63.260 66.611 31.341 1.00 24.67 68 LEU A O 1
ATOM 1062 N N . LEU A 1 70 ? 63.068 65.269 29.563 1.00 21.91 69 LEU A N 1
ATOM 1063 C CA . LEU A 1 70 ? 63.278 66.323 28.580 1.00 22.60 69 LEU A CA 1
ATOM 1064 C C . LEU A 1 70 ? 62.181 66.268 27.517 1.00 22.28 69 LEU A C 1
ATOM 1065 O O . LEU A 1 70 ? 61.467 65.268 27.431 1.00 21.95 69 LEU A O 1
ATOM 1081 N N . ASP A 1 71 ? 62.021 67.352 26.771 1.00 26.77 70 ASP A N 1
ATOM 1082 C CA . ASP A 1 71 ? 61.092 67.408 25.639 1.00 27.08 70 ASP A CA 1
ATOM 1083 C C . ASP A 1 71 ? 61.826 67.117 24.312 1.00 25.79 70 ASP A C 1
ATOM 1084 O O . ASP A 1 71 ? 62.967 67.532 24.120 1.00 27.61 70 ASP A O 1
ATOM 1093 N N . PRO A 1 72 ? 61.153 66.458 23.369 1.00 28.67 71 PRO A N 1
ATOM 1094 C CA . PRO A 1 72 ? 61.800 66.245 22.068 1.00 30.66 71 PRO A CA 1
ATOM 1095 C C . PRO A 1 72 ? 62.014 67.515 21.272 1.00 32.70 71 PRO A C 1
ATOM 1096 O O . PRO A 1 72 ? 62.879 67.525 20.378 1.00 33.42 71 PRO A O 1
ATOM 1107 N N . GLU A 1 73 ? 61.252 68.565 21.556 1.00 33.77 72 GLU A N 1
ATOM 1108 C CA . GLU A 1 73 ? 61.335 69.773 20.729 1.00 35.56 72 GLU A CA 1
ATOM 1109 C C . GLU A 1 73 ? 62.697 70.472 20.864 1.00 37.21 72 GLU A C 1
ATOM 1110 O O . GLU A 1 73 ? 63.298 70.838 19.865 1.00 36.22 72 GLU A O 1
ATOM 1122 N N . TYR A 1 74 ? 63.151 70.685 22.094 1.00 32.20 73 TYR A N 1
ATOM 1123 C CA . TYR A 1 74 ? 64.375 71.433 22.372 1.00 33.04 73 TYR A CA 1
ATOM 1124 C C . TYR A 1 74 ? 65.384 70.654 23.181 1.00 33.36 73 TYR A C 1
ATOM 1125 O O . TYR A 1 74 ? 66.484 71.127 23.398 1.00 35.37 73 TYR A O 1
ATOM 1143 N N . GLY A 1 75 ? 65.007 69.477 23.640 1.00 29.06 74 GLY A N 1
ATOM 1144 C CA . GLY A 1 75 ? 65.785 68.774 24.634 1.00 29.24 74 GLY A CA 1
ATOM 1145 C C . GLY A 1 75 ? 66.631 67.618 24.147 1.00 29.10 74 GLY A C 1
ATOM 1146 O O . GLY A 1 75 ? 67.283 66.965 24.960 1.00 28.38 74 GLY A O 1
ATOM 1150 N N . LEU A 1 76 ? 66.651 67.332 22.852 1.00 31.32 75 LEU A N 1
ATOM 1151 C CA . LEU A 1 76 ? 67.391 66.150 22.440 1.00 30.52 75 LEU A CA 1
ATOM 1152 C C . LEU A 1 76 ? 68.917 66.373 22.568 1.00 32.78 75 LEU A C 1
ATOM 1153 O O . LEU A 1 76 ? 69.627 65.448 22.948 1.00 32.79 75 LEU A O 1
ATOM 1169 N N . PRO A 1 77 ? 69.429 67.582 22.278 1.00 30.18 76 PRO A N 1
ATOM 1170 C CA . PRO A 1 77 ? 70.867 67.730 22.509 1.00 32.69 76 PRO A CA 1
ATOM 1171 C C . PRO A 1 77 ? 71.192 67.560 24.003 1.00 31.26 76 PRO A C 1
ATOM 1172 O O . PRO A 1 77 ? 72.164 66.908 24.369 1.00 32.12 76 PRO A O 1
ATOM 1183 N N . ALA A 1 78 ? 70.364 68.152 24.848 1.00 30.93 77 ALA A N 1
ATOM 1184 C CA . ALA A 1 78 ? 70.508 67.982 26.292 1.00 31.05 77 ALA A CA 1
ATOM 1185 C C . ALA A 1 78 ? 70.462 66.504 26.699 1.00 31.65 77 ALA A C 1
ATOM 1186 O O . ALA A 1 78 ? 71.208 66.091 27.595 1.00 30.90 77 ALA A O 1
ATOM 1193 N N . SER A 1 79 ? 69.632 65.694 26.037 1.00 29.05 78 SER A N 1
ATOM 1194 C CA . SER A 1 79 ? 69.516 64.272 26.430 1.00 29.10 78 SER A CA 1
ATOM 1195 C C . SER A 1 79 ? 70.832 63.529 26.194 1.00 30.45 78 SER A C 1
ATOM 1196 O O . SER A 1 79 ? 71.175 62.600 26.923 1.00 29.56 78 SER A O 1
ATOM 1204 N N . ARG A 1 80 ? 71.587 63.960 25.190 1.00 36.72 79 ARG A N 1
ATOM 1205 C CA . ARG A 1 80 ? 72.821 63.275 24.829 1.00 35.49 79 ARG A CA 1
ATOM 1206 C C . ARG A 1 80 ? 74.032 63.646 25.686 1.00 36.24 79 ARG A C 1
ATOM 1207 O O . ARG A 1 80 ? 75.061 62.988 25.596 1.00 40.14 79 ARG A O 1
ATOM 1228 N N . VAL A 1 81 ? 73.948 64.707 26.481 1.00 35.63 80 VAL A N 1
ATOM 1229 C CA . VAL A 1 81 ? 75.069 65.076 27.368 1.00 37.64 80 VAL A CA 1
ATOM 1230 C C . VAL A 1 81 ? 74.743 64.844 28.858 1.00 36.79 80 VAL A C 1
ATOM 1231 O O . VAL A 1 81 ? 75.444 65.328 29.729 1.00 38.42 80 VAL A O 1
ATOM 1244 N N . ARG A 1 82 ? 73.684 64.096 29.131 1.00 28.72 81 ARG A N 1
ATOM 1245 C CA . ARG A 1 82 ? 73.338 63.713 30.485 1.00 29.10 81 ARG A CA 1
ATOM 1246 C C . ARG A 1 82 ? 74.389 62.734 31.006 1.00 30.85 81 ARG A C 1
ATOM 1247 O O . ARG A 1 82 ? 75.063 62.033 30.223 1.00 29.14 81 ARG A O 1
ATOM 1268 N N . SER A 1 83 ? 74.553 62.718 32.322 1.00 30.73 82 SER A N 1
ATOM 1269 C CA . SER A 1 83 ? 75.390 61.724 32.970 1.00 31.96 82 SER A CA 1
ATOM 1270 C C . SER A 1 83 ? 75.084 60.306 32.492 1.00 31.64 82 SER A C 1
ATOM 1271 O O . SER A 1 83 ? 73.937 59.921 32.295 1.00 31.12 82 SER A O 1
ATOM 1279 N N . GLU A 1 84 ? 76.153 59.542 32.318 1.00 34.78 83 GLU A N 1
ATOM 1280 C CA . GLU A 1 84 ? 76.071 58.126 32.011 1.00 35.06 83 GLU A CA 1
ATOM 1281 C C . GLU A 1 84 ? 75.213 57.328 32.999 1.00 33.84 83 GLU A C 1
ATOM 1282 O O . GLU A 1 84 ? 74.616 56.318 32.636 1.00 34.45 83 GLU A O 1
ATOM 1294 N N . GLU A 1 85 ? 75.179 57.767 34.256 1.00 32.46 84 GLU A N 1
ATOM 1295 C CA . GLU A 1 85 ? 74.443 57.049 35.292 1.00 32.08 84 GLU A CA 1
ATOM 1296 C C . GLU A 1 85 ? 72.947 57.399 35.333 1.00 33.12 84 GLU A C 1
ATOM 1297 O O . GLU A 1 85 ? 72.188 56.771 36.079 1.00 32.79 84 GLU A O 1
ATOM 1309 N N . ALA A 1 86 ? 72.549 58.426 34.590 1.00 24.66 85 ALA A N 1
ATOM 1310 C CA . ALA A 1 86 ? 71.165 58.932 34.590 1.00 24.10 85 ALA A CA 1
ATOM 1311 C C . ALA A 1 86 ? 70.315 58.438 33.406 1.00 23.88 85 ALA A C 1
ATOM 1312 O O . ALA A 1 86 ? 70.751 58.462 32.261 1.00 24.17 85 ALA A O 1
ATOM 1319 N N . GLY A 1 87 ? 69.086 58.040 33.698 1.00 22.17 86 GLY A N 1
ATOM 1320 C CA . GLY A 1 87 ? 68.141 57.591 32.695 1.00 21.92 86 GLY A CA 1
ATOM 1321 C C . GLY A 1 87 ? 67.454 58.765 32.036 1.00 21.02 86 GLY A C 1
ATOM 1322 O O . GLY A 1 87 ? 67.643 59.922 32.424 1.00 21.14 86 GLY A O 1
ATOM 1326 N N . LEU A 1 88 ? 66.630 58.465 31.042 1.00 22.38 87 LEU A N 1
ATOM 1327 C CA . LEU A 1 88 ? 65.967 59.487 30.227 1.00 21.24 87 LEU A CA 1
ATOM 1328 C C . LEU A 1 88 ? 64.474 59.236 30.074 1.00 20.35 87 LEU A C 1
ATOM 1329 O O . LEU A 1 88 ? 64.085 58.131 29.739 1.00 21.29 87 LEU A O 1
ATOM 1345 N N . LEU A 1 89 ? 63.672 60.265 30.297 1.00 21.89 88 LEU A N 1
ATOM 1346 C CA . LEU A 1 89 ? 62.251 60.266 29.932 1.00 21.98 88 LEU A CA 1
ATOM 1347 C C . LEU A 1 89 ? 62.062 61.336 28.885 1.00 21.97 88 LEU A C 1
ATOM 1348 O O . LEU A 1 89 ? 62.723 62.379 28.958 1.00 22.10 88 LEU A O 1
ATOM 1364 N N . LEU A 1 90 ? 61.196 61.080 27.909 1.00 22.72 89 LEU A N 1
ATOM 1365 C CA . LEU A 1 90 ? 60.795 62.126 26.970 1.00 21.63 89 LEU A CA 1
ATOM 1366 C C . LEU A 1 90 ? 59.298 62.413 27.038 1.00 22.05 89 LEU A C 1
ATOM 1367 O O . LEU A 1 90 ? 58.470 61.505 27.095 1.00 21.63 89 LEU A O 1
ATOM 1383 N N . ALA A 1 91 ? 58.978 63.694 27.044 1.00 22.61 90 ALA A N 1
ATOM 1384 C CA . ALA A 1 91 ? 57.601 64.159 26.990 1.00 22.56 90 ALA A CA 1
ATOM 1385 C C . ALA A 1 91 ? 56.985 63.935 25.603 1.00 22.28 90 ALA A C 1
ATOM 1386 O O . ALA A 1 91 ? 57.666 64.030 24.564 1.00 22.08 90 ALA A O 1
ATOM 1393 N N . TYR A 1 92 ? 55.691 63.655 25.600 1.00 21.92 91 TYR A N 1
ATOM 1394 C CA . TYR A 1 92 ? 54.955 63.235 24.414 1.00 21.99 91 TYR A CA 1
ATOM 1395 C C . TYR A 1 92 ? 53.792 64.197 24.115 1.00 24.05 91 TYR A C 1
ATOM 1396 O O . TYR A 1 92 ? 53.277 64.190 22.987 1.00 23.92 91 TYR A O 1
ATOM 1414 N N . GLU A 1 93 ? 53.388 65.026 25.089 1.00 24.78 92 GLU A N 1
ATOM 1415 C CA . GLU A 1 93 ? 52.269 65.981 24.905 1.00 24.97 92 GLU A CA 1
ATOM 1416 C C . GLU A 1 93 ? 52.729 67.328 24.391 1.00 26.80 92 GLU A C 1
ATOM 1417 O O . GLU A 1 93 ? 53.840 67.763 24.693 1.00 26.69 92 GLU A O 1
ATOM 1429 N N . LYS A 1 94 ? 51.860 67.981 23.613 1.00 26.27 93 LYS A N 1
ATOM 1430 C CA . LYS A 1 94 ? 52.042 69.376 23.263 1.00 27.43 93 LYS A CA 1
ATOM 1431 C C . LYS A 1 94 ? 51.881 70.196 24.518 1.00 30.79 93 LYS A C 1
ATOM 1432 O O . LYS A 1 94 ? 51.106 69.848 25.418 1.00 29.98 93 LYS A O 1
ATOM 1451 N N . THR A 1 95 ? 52.598 71.309 24.554 1.00 33.36 94 THR A N 1
ATOM 1452 C CA . THR A 1 95 ? 52.646 72.144 25.744 1.00 35.96 94 THR A CA 1
ATOM 1453 C C . THR A 1 95 ? 51.350 72.922 25.952 1.00 35.36 94 THR A C 1
ATOM 1454 O O . THR A 1 95 ? 50.701 73.330 24.992 1.00 34.71 94 THR A O 1
ATOM 1465 N N . GLY A 1 96 ? 50.957 73.106 27.208 1.00 36.04 95 GLY A N 1
ATOM 1466 C CA . GLY A 1 96 ? 49.905 74.044 27.533 1.00 35.34 95 GLY A CA 1
ATOM 1467 C C . GLY A 1 96 ? 48.474 73.625 27.222 1.00 36.22 95 GLY A C 1
ATOM 1468 O O . GLY A 1 96 ? 48.175 72.442 27.072 1.00 36.75 95 GLY A O 1
ATOM 1472 N N . TYR A 1 97 ? 47.589 74.609 27.156 1.00 37.41 96 TYR A N 1
ATOM 1473 C CA . TYR A 1 97 ? 46.200 74.380 26.787 1.00 37.76 96 TYR A CA 1
ATOM 1474 C C . TYR A 1 97 ? 45.546 75.616 26.212 1.00 39.94 96 TYR A C 1
ATOM 1475 O O . TYR A 1 97 ? 46.054 76.729 26.339 1.00 41.42 96 TYR A O 1
ATOM 1493 N N . ASP A 1 98 ? 44.391 75.408 25.590 1.00 51.13 97 ASP A N 1
ATOM 1494 C CA . ASP A 1 98 ? 43.589 76.485 25.036 1.00 54.42 97 ASP A CA 1
ATOM 1495 C C . ASP A 1 98 ? 42.824 77.166 26.162 1.00 55.83 97 ASP A C 1
ATOM 1496 O O . ASP A 1 98 ? 42.040 76.533 26.866 1.00 55.12 97 ASP A O 1
ATOM 1505 N N . ALA A 1 99 ? 43.053 78.458 26.335 1.00 63.02 98 ALA A N 1
ATOM 1506 C CA . ALA A 1 99 ? 42.515 79.151 27.488 1.00 66.05 98 ALA A CA 1
ATOM 1507 C C . ALA A 1 99 ? 41.137 79.733 27.194 1.00 65.47 98 ALA A C 1
ATOM 1508 O O . ALA A 1 99 ? 40.452 80.175 28.111 1.00 68.41 98 ALA A O 1
ATOM 1515 N N . THR A 1 100 ? 40.731 79.730 25.926 1.00 54.93 99 THR A N 1
ATOM 1516 C CA . THR A 1 100 ? 39.402 80.214 25.557 1.00 55.15 99 THR A CA 1
ATOM 1517 C C . THR A 1 100 ? 38.299 79.183 25.816 1.00 55.05 99 THR A C 1
ATOM 1518 O O . THR A 1 100 ? 37.122 79.482 25.658 1.00 56.26 99 THR A O 1
ATOM 1529 N N . THR A 1 101 ? 38.680 77.965 26.181 1.00 46.24 100 THR A N 1
ATOM 1530 C CA . THR A 1 101 ? 37.714 76.934 26.506 1.00 44.04 100 THR A CA 1
ATOM 1531 C C . THR A 1 101 ? 38.157 76.250 27.781 1.00 43.58 100 THR A C 1
ATOM 1532 O O . THR A 1 101 ? 39.274 76.450 28.241 1.00 45.06 100 THR A O 1
ATOM 1543 N N . THR A 1 102 ? 37.290 75.417 28.335 1.00 32.71 101 THR A N 1
ATOM 1544 C CA . THR A 1 102 ? 37.569 74.779 29.622 1.00 32.80 101 THR A CA 1
ATOM 1545 C C . THR A 1 102 ? 37.936 73.300 29.491 1.00 32.04 101 THR A C 1
ATOM 1546 O O . THR A 1 102 ? 38.189 72.642 30.482 1.00 30.86 101 THR A O 1
ATOM 1557 N N . SER A 1 103 ? 37.994 72.774 28.269 1.00 31.07 102 SER A N 1
ATOM 1558 C CA . SER A 1 103 ? 38.146 71.330 28.104 1.00 29.47 102 SER A CA 1
ATOM 1559 C C . SER A 1 103 ? 39.579 70.824 28.232 1.00 28.56 102 SER A C 1
ATOM 1560 O O . SER A 1 103 ? 39.763 69.673 28.557 1.00 27.69 102 SER A O 1
ATOM 1568 N N . ARG A 1 104 ? 40.565 71.677 27.951 1.00 26.35 103 ARG A N 1
ATOM 1569 C CA . ARG A 1 104 ? 41.997 71.326 28.005 1.00 25.99 103 ARG A CA 1
ATOM 1570 C C . ARG A 1 104 ? 42.296 69.942 27.451 1.00 24.43 103 ARG A C 1
ATOM 1571 O O . ARG A 1 104 ? 42.838 69.097 28.144 1.00 23.78 103 ARG A O 1
ATOM 1592 N N . LEU A 1 105 ? 41.933 69.703 26.204 1.00 27.03 104 LEU A N 1
ATOM 1593 C CA . LEU A 1 105 ? 42.061 68.376 25.635 1.00 26.76 104 LEU A CA 1
ATOM 1594 C C . LEU A 1 105 ? 43.504 68.038 25.332 1.00 26.50 104 LEU A C 1
ATOM 1595 O O . LEU A 1 105 ? 44.261 68.898 24.914 1.00 27.55 104 LEU A O 1
ATOM 1611 N N . PRO A 1 106 ? 43.894 66.777 25.534 1.00 24.97 105 PRO A N 1
ATOM 1612 C CA . PRO A 1 106 ? 45.288 66.387 25.313 1.00 24.71 105 PRO A CA 1
ATOM 1613 C C . PRO A 1 106 ? 45.597 66.215 23.826 1.00 23.46 105 PRO A C 1
ATOM 1614 O O . PRO A 1 106 ? 44.701 65.923 23.035 1.00 24.33 105 PRO A O 1
ATOM 1625 N N . ASP A 1 107 ? 46.855 66.405 23.454 1.00 29.96 106 ASP A N 1
ATOM 1626 C CA . ASP A 1 107 ? 47.261 66.262 22.071 1.00 29.92 106 ASP A CA 1
ATOM 1627 C C . ASP A 1 107 ? 48.747 65.874 22.052 1.00 31.33 106 ASP A C 1
ATOM 1628 O O . ASP A 1 107 ? 49.576 66.588 22.568 1.00 30.64 106 ASP A O 1
ATOM 1637 N N . CYS A 1 108 ? 49.054 64.724 21.468 1.00 27.23 107 CYS A N 1
ATOM 1638 C CA . CYS A 1 108 ? 50.427 64.280 21.293 1.00 27.97 107 CYS A CA 1
ATOM 1639 C C . CYS A 1 108 ? 51.165 65.158 20.295 1.00 28.24 107 CYS A C 1
ATOM 1640 O O . CYS A 1 108 ? 50.570 65.689 19.319 1.00 28.43 107 CYS A O 1
ATOM 1648 N N . LEU A 1 109 ? 52.483 65.270 20.476 1.00 28.13 108 LEU A N 1
ATOM 1649 C CA . LEU A 1 109 ? 53.326 65.929 19.489 1.00 27.85 108 LEU A CA 1
ATOM 1650 C C . LEU A 1 109 ? 53.142 65.324 18.089 1.00 26.89 108 LEU A C 1
ATOM 1651 O O . LEU A 1 109 ? 53.152 64.115 17.946 1.00 27.93 108 LEU A O 1
ATOM 1667 N N . ASP A 1 110 ? 52.997 66.176 17.089 1.00 31.79 109 ASP A N 1
ATOM 1668 C CA . ASP A 1 110 ? 52.565 65.753 15.760 1.00 32.62 109 ASP A CA 1
ATOM 1669 C C . ASP A 1 110 ? 53.427 64.671 15.091 1.00 34.43 109 ASP A C 1
ATOM 1670 O O . ASP A 1 110 ? 52.893 63.754 14.467 1.00 33.44 109 ASP A O 1
ATOM 1679 N N . VAL A 1 111 ? 54.743 64.763 15.206 1.00 29.54 110 VAL A N 1
ATOM 1680 C CA . VAL A 1 111 ? 55.586 63.810 14.508 1.00 29.92 110 VAL A CA 1
ATOM 1681 C C . VAL A 1 111 ? 56.242 62.815 15.445 1.00 29.01 110 VAL A C 1
ATOM 1682 O O . VAL A 1 111 ? 57.296 62.260 15.127 1.00 30.03 110 VAL A O 1
ATOM 1695 N N . TRP A 1 112 ? 55.623 62.575 16.590 1.00 26.60 111 TRP A N 1
ATOM 1696 C CA . TRP A 1 112 ? 56.096 61.573 17.510 1.00 26.20 111 TRP A CA 1
ATOM 1697 C C . TRP A 1 112 ? 55.082 60.442 17.744 1.00 26.42 111 TRP A C 1
ATOM 1698 O O . TRP A 1 112 ? 53.870 60.558 17.510 1.00 26.35 111 TRP A O 1
ATOM 1719 N N . SER A 1 113 ? 55.636 59.352 18.176 1.00 25.78 112 SER A N 1
ATOM 1720 C CA . SER A 1 113 ? 54.935 58.184 18.606 1.00 23.85 112 SER A CA 1
ATOM 1721 C C . SER A 1 113 ? 55.740 57.569 19.720 1.00 24.39 112 SER A C 1
ATOM 1722 O O . SER A 1 113 ? 56.849 57.937 19.892 1.00 24.72 112 SER A O 1
ATOM 1730 N N . ALA A 1 114 ? 55.168 56.637 20.439 1.00 24.03 113 ALA A N 1
ATOM 1731 C CA . ALA A 1 114 ? 55.903 55.975 21.486 1.00 25.28 113 ALA A CA 1
ATOM 1732 C C . ALA A 1 114 ? 57.117 55.270 20.917 1.00 25.64 113 ALA A C 1
ATOM 1733 O O . ALA A 1 114 ? 58.136 55.227 21.510 1.00 24.29 113 ALA A O 1
ATOM 1740 N N . LYS A 1 115 ? 56.949 54.693 19.753 1.00 26.44 114 LYS A N 1
ATOM 1741 C CA . LYS A 1 115 ? 58.017 53.992 19.088 1.00 27.30 114 LYS A CA 1
ATOM 1742 C C . LYS A 1 115 ? 59.158 54.921 18.780 1.00 26.21 114 LYS A C 1
ATOM 1743 O O . LYS A 1 115 ? 60.256 54.588 18.987 1.00 26.76 114 LYS A O 1
ATOM 1761 N N . ARG A 1 116 ? 58.861 56.101 18.319 1.00 27.84 115 ARG A N 1
ATOM 1762 C CA . ARG A 1 116 ? 59.869 57.095 18.061 1.00 27.95 115 ARG A CA 1
ATOM 1763 C C . ARG A 1 116 ? 60.576 57.603 19.307 1.00 27.46 115 ARG A C 1
ATOM 1764 O O . ARG A 1 116 ? 61.725 57.942 19.273 1.00 28.11 115 ARG A O 1
ATOM 1785 N N . ILE A 1 117 ? 59.817 57.742 20.380 1.00 24.89 116 ILE A N 1
ATOM 1786 C CA . ILE A 1 117 ? 60.377 58.153 21.670 1.00 24.85 116 ILE A CA 1
ATOM 1787 C C . ILE A 1 117 ? 61.359 57.081 22.128 1.00 24.46 116 ILE A C 1
ATOM 1788 O O . ILE A 1 117 ? 62.453 57.387 22.582 1.00 25.14 116 ILE A O 1
ATOM 1804 N N . LYS A 1 118 ? 60.987 55.816 22.010 1.00 25.06 117 LYS A N 1
ATOM 1805 C CA . LYS A 1 118 ? 61.922 54.761 22.351 1.00 26.84 117 LYS A CA 1
ATOM 1806 C C . LYS A 1 118 ? 63.146 54.768 21.428 1.00 28.25 117 LYS A C 1
ATOM 1807 O O . LYS A 1 118 ? 64.262 54.512 21.865 1.00 26.89 117 LYS A O 1
ATOM 1826 N N . GLU A 1 119 ? 62.944 55.051 20.143 1.00 28.54 118 GLU A N 1
ATOM 1827 C CA . GLU A 1 119 ? 64.056 55.055 19.215 1.00 29.16 118 GLU A CA 1
ATOM 1828 C C . GLU A 1 119 ? 65.014 56.185 19.512 1.00 29.17 118 GLU A C 1
ATOM 1829 O O . GLU A 1 119 ? 66.180 56.117 19.150 1.00 29.82 118 GLU A O 1
ATOM 1841 N N . ALA A 1 120 ? 64.502 57.231 20.149 1.00 30.81 119 ALA A N 1
ATOM 1842 C CA . ALA A 1 120 ? 65.296 58.401 20.514 1.00 31.88 119 ALA A CA 1
ATOM 1843 C C . ALA A 1 120 ? 66.065 58.164 21.827 1.00 33.73 119 ALA A C 1
ATOM 1844 O O . ALA A 1 120 ? 66.731 59.064 22.322 1.00 33.85 119 ALA A O 1
ATOM 1851 N N . GLY A 1 121 ? 65.955 56.968 22.397 1.00 32.40 120 GLY A N 1
ATOM 1852 C CA . GLY A 1 121 ? 66.793 56.605 23.532 1.00 32.75 120 GLY A CA 1
ATOM 1853 C C . GLY A 1 121 ? 66.089 56.704 24.870 1.00 30.72 120 GLY A C 1
ATOM 1854 O O . GLY A 1 121 ? 66.752 56.490 25.880 1.00 32.07 120 GLY A O 1
ATOM 1858 N N . ALA A 1 122 ? 64.784 57.020 24.904 1.00 25.51 121 ALA A N 1
ATOM 1859 C CA . ALA A 1 122 ? 64.111 57.191 26.202 1.00 24.50 121 ALA A CA 1
ATOM 1860 C C . ALA A 1 122 ? 63.865 55.843 26.869 1.00 27.01 121 ALA A C 1
ATOM 1861 O O . ALA A 1 122 ? 63.632 54.838 26.199 1.00 24.85 121 ALA A O 1
ATOM 1868 N N . GLU A 1 123 ? 63.870 55.850 28.203 1.00 28.86 122 GLU A N 1
ATOM 1869 C CA . GLU A 1 123 ? 63.455 54.692 28.973 1.00 28.43 122 GLU A CA 1
ATOM 1870 C C . GLU A 1 123 ? 62.038 54.876 29.547 1.00 28.00 122 GLU A C 1
ATOM 1871 O O . GLU A 1 123 ? 61.557 54.027 30.248 1.00 29.36 122 GLU A O 1
ATOM 1883 N N . ALA A 1 124 ? 61.380 55.985 29.226 1.00 23.42 123 ALA A N 1
ATOM 1884 C CA . ALA A 1 124 ? 59.978 56.190 29.536 1.00 23.43 123 ALA A CA 1
ATOM 1885 C C . ALA A 1 124 ? 59.334 57.222 28.620 1.00 22.67 123 ALA A C 1
ATOM 1886 O O . ALA A 1 124 ? 59.971 58.176 28.192 1.00 22.98 123 ALA A O 1
ATOM 1893 N N . VAL A 1 125 ? 58.059 57.010 28.367 1.00 22.44 124 VAL A N 1
ATOM 1894 C CA . VAL A 1 125 ? 57.193 57.989 27.748 1.00 22.29 124 VAL A CA 1
ATOM 1895 C C . VAL A 1 125 ? 56.467 58.783 28.836 1.00 23.18 124 VAL A C 1
ATOM 1896 O O . VAL A 1 125 ? 55.836 58.174 29.682 1.00 23.04 124 VAL A O 1
ATOM 1909 N N . LYS A 1 126 ? 56.569 60.110 28.833 1.00 23.18 125 LYS A N 1
ATOM 1910 C CA . LYS A 1 126 ? 55.816 60.928 29.783 1.00 23.52 125 LYS A CA 1
ATOM 1911 C C . LYS A 1 126 ? 54.745 61.688 29.038 1.00 22.58 125 LYS A C 1
ATOM 1912 O O . LYS A 1 126 ? 54.987 62.194 27.922 1.00 22.73 125 LYS A O 1
ATOM 1931 N N . PHE A 1 127 ? 53.553 61.719 29.616 1.00 24.05 126 PHE A N 1
ATOM 1932 C CA . PHE A 1 127 ? 52.443 62.476 29.037 1.00 23.57 126 PHE A CA 1
ATOM 1933 C C . PHE A 1 127 ? 51.687 63.230 30.107 1.00 24.63 126 PHE A C 1
ATOM 1934 O O . PHE A 1 127 ? 51.350 62.656 31.136 1.00 25.30 126 PHE A O 1
ATOM 1951 N N . LEU A 1 128 ? 51.444 64.509 29.868 1.00 23.71 127 LEU A N 1
ATOM 1952 C CA . LEU A 1 128 ? 50.674 65.355 30.784 1.00 23.70 127 LEU A CA 1
ATOM 1953 C C . LEU A 1 128 ? 49.219 65.504 30.332 1.00 24.76 127 LEU A C 1
ATOM 1954 O O . LEU A 1 128 ? 48.927 65.901 29.197 1.00 24.18 127 LEU A O 1
ATOM 1970 N N . LEU A 1 129 ? 48.329 65.174 31.254 1.00 21.35 128 LEU A N 1
ATOM 1971 C CA . LEU A 1 129 ? 46.895 65.317 31.107 1.00 21.62 128 LEU A CA 1
ATOM 1972 C C . LEU A 1 129 ? 46.367 66.309 32.144 1.00 23.90 128 LEU A C 1
ATOM 1973 O O . LEU A 1 129 ? 46.660 66.181 33.322 1.00 23.04 128 LEU A O 1
ATOM 1989 N N . TYR A 1 130 ? 45.643 67.318 31.685 1.00 23.39 129 TYR A N 1
ATOM 1990 C CA . TYR A 1 130 ? 44.804 68.112 32.550 1.00 24.46 129 TYR A CA 1
ATOM 1991 C C . TYR A 1 130 ? 43.504 67.397 32.795 1.00 23.96 129 TYR A C 1
ATOM 1992 O O . TYR A 1 130 ? 42.871 66.937 31.848 1.00 22.37 129 TYR A O 1
ATOM 2010 N N . TYR A 1 131 ? 43.085 67.298 34.059 1.00 22.91 130 TYR A N 1
ATOM 2011 C CA . TYR A 1 131 ? 41.863 66.573 34.379 1.00 22.87 130 TYR A CA 1
ATOM 2012 C C . TYR A 1 131 ? 41.059 67.212 35.522 1.00 23.10 130 TYR A C 1
ATOM 2013 O O . TYR A 1 131 ? 41.597 67.506 36.594 1.00 23.28 130 TYR A O 1
ATOM 2031 N N . ASP A 1 132 ? 39.765 67.412 35.243 1.00 24.62 131 ASP A N 1
ATOM 2032 C CA . ASP A 1 132 ? 38.777 67.843 36.199 1.00 25.67 131 ASP A CA 1
ATOM 2033 C C . ASP A 1 132 ? 37.768 66.715 36.350 1.00 26.27 131 ASP A C 1
ATOM 2034 O O . ASP A 1 132 ? 36.871 66.530 35.507 1.00 25.22 131 ASP A O 1
ATOM 2043 N N . ILE A 1 133 ? 37.923 65.970 37.444 1.00 26.26 132 ILE A N 1
ATOM 2044 C CA . ILE A 1 133 ? 37.081 64.826 37.727 1.00 26.25 132 ILE A CA 1
ATOM 2045 C C . ILE A 1 133 ? 35.595 65.221 37.722 1.00 26.23 132 ILE A C 1
ATOM 2046 O O . ILE A 1 133 ? 34.726 64.404 37.406 1.00 27.97 132 ILE A O 1
ATOM 2062 N N . ASP A 1 134 ? 35.298 66.478 38.049 1.00 28.31 133 ASP A N 1
ATOM 2063 C CA . ASP A 1 134 ? 33.922 66.952 38.132 1.00 29.69 133 ASP A CA 1
ATOM 2064 C C . ASP A 1 134 ? 33.452 67.632 36.848 1.00 28.61 133 ASP A C 1
ATOM 2065 O O . ASP A 1 134 ? 32.346 68.144 36.794 1.00 29.79 133 ASP A O 1
ATOM 2074 N N . GLY A 1 135 ? 34.315 67.656 35.849 1.00 28.37 134 GLY A N 1
ATOM 2075 C CA . GLY A 1 135 ? 34.041 68.370 34.614 1.00 31.11 134 GLY A CA 1
ATOM 2076 C C . GLY A 1 135 ? 33.099 67.667 33.657 1.00 28.99 134 GLY A C 1
ATOM 2077 O O . GLY A 1 135 ? 32.455 66.674 33.974 1.00 29.71 134 GLY A O 1
ATOM 2081 N N . ASP A 1 136 ? 33.000 68.218 32.461 1.00 33.36 135 ASP A N 1
ATOM 2082 C CA . ASP A 1 136 ? 32.080 67.700 31.462 1.00 33.23 135 ASP A CA 1
ATOM 2083 C C . ASP A 1 136 ? 32.331 66.214 31.199 1.00 32.14 135 ASP A C 1
ATOM 2084 O O . ASP A 1 136 ? 33.454 65.818 30.931 1.00 32.07 135 ASP A O 1
ATOM 2093 N N . GLN A 1 137 ? 31.297 65.383 31.273 1.00 32.83 136 GLN A N 1
ATOM 2094 C CA . GLN A 1 137 ? 31.542 63.946 31.184 1.00 32.64 136 GLN A CA 1
ATOM 2095 C C . GLN A 1 137 ? 31.996 63.500 29.787 1.00 32.53 136 GLN A C 1
ATOM 2096 O O . GLN A 1 137 ? 32.706 62.514 29.668 1.00 32.15 136 GLN A O 1
ATOM 2110 N N . ASP A 1 138 ? 31.586 64.207 28.739 1.00 35.52 137 ASP A N 1
ATOM 2111 C CA . ASP A 1 138 ? 31.998 63.833 27.379 1.00 35.60 137 ASP A CA 1
ATOM 2112 C C . ASP A 1 138 ? 33.452 64.200 27.101 1.00 35.52 137 ASP A C 1
ATOM 2113 O O . ASP A 1 138 ? 34.159 63.450 26.451 1.00 34.00 137 ASP A O 1
ATOM 2122 N N . VAL A 1 139 ? 33.885 65.351 27.610 1.00 27.42 138 VAL A N 1
ATOM 2123 C CA . VAL A 1 139 ? 35.291 65.747 27.567 1.00 27.67 138 VAL A CA 1
ATOM 2124 C C . VAL A 1 139 ? 36.104 64.676 28.253 1.00 24.98 138 VAL A C 1
ATOM 2125 O O . VAL A 1 139 ? 37.129 64.225 27.767 1.00 25.10 138 VAL A O 1
ATOM 2138 N N . ASN A 1 140 ? 35.646 64.248 29.422 1.00 24.65 139 ASN A N 1
ATOM 2139 C CA . ASN A 1 140 ? 36.442 63.293 30.152 1.00 24.57 139 ASN A CA 1
ATOM 2140 C C . ASN A 1 140 ? 36.458 61.937 29.472 1.00 24.07 139 ASN A C 1
ATOM 2141 O O . ASN A 1 140 ? 37.467 61.223 29.541 1.00 23.96 139 ASN A O 1
ATOM 2152 N N . GLU A 1 141 ? 35.373 61.603 28.781 1.00 28.14 140 GLU A N 1
ATOM 2153 C CA . GLU A 1 141 ? 35.335 60.402 27.975 1.00 28.77 140 GLU A CA 1
ATOM 2154 C C . GLU A 1 141 ? 36.392 60.453 26.859 1.00 29.15 140 GLU A C 1
ATOM 2155 O O . GLU A 1 141 ? 37.101 59.481 26.631 1.00 28.50 140 GLU A O 1
ATOM 2167 N N . GLN A 1 142 ? 36.505 61.604 26.204 1.00 27.83 141 GLN A N 1
ATOM 2168 C CA . GLN A 1 142 ? 37.524 61.794 25.177 1.00 28.25 141 GLN A CA 1
ATOM 2169 C C . GLN A 1 142 ? 38.931 61.712 25.777 1.00 26.96 141 GLN A C 1
ATOM 2170 O O . GLN A 1 142 ? 39.809 61.082 25.201 1.00 26.30 141 GLN A O 1
ATOM 2184 N N . LYS A 1 143 ? 39.134 62.288 26.956 1.00 22.10 142 LYS A N 1
ATOM 2185 C CA . LYS A 1 143 ? 40.427 62.219 27.627 1.00 22.07 142 LYS A CA 1
ATOM 2186 C C . LYS A 1 143 ? 40.823 60.789 28.006 1.00 22.20 142 LYS A C 1
ATOM 2187 O O . LYS A 1 143 ? 41.959 60.391 27.792 1.00 21.33 142 LYS A O 1
ATOM 2206 N N . LYS A 1 144 ? 39.864 60.013 28.502 1.00 23.76 143 LYS A N 1
ATOM 2207 C CA . LYS A 1 144 ? 40.124 58.625 28.894 1.00 23.49 143 LYS A CA 1
ATOM 2208 C C . LYS A 1 144 ? 40.441 57.759 27.667 1.00 23.41 143 LYS A C 1
ATOM 2209 O O . LYS A 1 144 ? 41.358 56.942 27.697 1.00 23.91 143 LYS A O 1
ATOM 2228 N N . ALA A 1 145 ? 39.703 57.957 26.583 1.00 22.54 144 ALA A N 1
ATOM 2229 C CA . ALA A 1 145 ? 40.048 57.256 25.346 1.00 23.08 144 ALA A CA 1
ATOM 2230 C C . ALA A 1 145 ? 41.467 57.573 24.890 1.00 22.11 144 ALA A C 1
ATOM 2231 O O . ALA A 1 145 ? 42.225 56.681 24.425 1.00 22.88 144 ALA A O 1
ATOM 2238 N N . TYR A 1 146 ? 41.858 58.829 25.021 1.00 23.36 145 TYR A N 1
ATOM 2239 C CA . TYR A 1 146 ? 43.148 59.263 24.546 1.00 23.46 145 TYR A CA 1
ATOM 2240 C C . TYR A 1 146 ? 44.256 58.618 25.364 1.00 22.54 145 TYR A C 1
ATOM 2241 O O . TYR A 1 146 ? 45.265 58.150 24.820 1.00 23.10 145 TYR A O 1
ATOM 2259 N N . ILE A 1 147 ? 44.068 58.560 26.677 1.00 20.33 146 ILE A N 1
ATOM 2260 C CA . ILE A 1 147 ? 45.076 57.924 27.519 1.00 19.84 146 ILE A CA 1
ATOM 2261 C C . ILE A 1 147 ? 45.136 56.418 27.285 1.00 21.15 146 ILE A C 1
ATOM 2262 O O . ILE A 1 147 ? 46.247 55.856 27.301 1.00 21.31 146 ILE A O 1
ATOM 2278 N N . GLU A 1 148 ? 43.994 55.780 27.044 1.00 19.58 147 GLU A N 1
ATOM 2279 C CA . GLU A 1 148 ? 43.965 54.352 26.677 1.00 21.11 147 GLU A CA 1
ATOM 2280 C C . GLU A 1 148 ? 44.876 54.084 25.456 1.00 21.96 147 GLU A C 1
ATOM 2281 O O . GLU A 1 148 ? 45.621 53.090 25.415 1.00 21.98 147 GLU A O 1
ATOM 2293 N N . ARG A 1 149 ? 44.789 54.956 24.454 1.00 24.08 148 ARG A N 1
ATOM 2294 C CA . ARG A 1 149 ? 45.612 54.755 23.268 1.00 23.37 148 ARG A CA 1
ATOM 2295 C C . ARG A 1 149 ? 47.105 54.809 23.618 1.00 23.12 148 ARG A C 1
ATOM 2296 O O . ARG A 1 149 ? 47.886 53.984 23.163 1.00 23.79 148 ARG A O 1
ATOM 2317 N N . ILE A 1 150 ? 47.503 55.817 24.391 1.00 22.95 149 ILE A N 1
ATOM 2318 C CA . ILE A 1 150 ? 48.921 55.960 24.772 1.00 22.33 149 ILE A CA 1
ATOM 2319 C C . ILE A 1 150 ? 49.396 54.767 25.612 1.00 23.44 149 ILE A C 1
ATOM 2320 O O . ILE A 1 150 ? 50.497 54.245 25.383 1.00 23.52 149 ILE A O 1
ATOM 2336 N N . GLY A 1 151 ? 48.610 54.355 26.610 1.00 19.18 150 GLY A N 1
ATOM 2337 C CA . GLY A 1 151 ? 48.954 53.203 27.418 1.00 21.15 150 GLY A CA 1
ATOM 2338 C C . GLY A 1 151 ? 49.116 51.965 26.566 1.00 22.88 150 GLY A C 1
ATOM 2339 O O . GLY A 1 151 ? 50.002 51.133 26.831 1.00 24.29 150 GLY A O 1
ATOM 2343 N N . SER A 1 152 ? 48.321 51.860 25.497 1.00 20.01 151 SER A N 1
ATOM 2344 C CA . SER A 1 152 ? 48.408 50.708 24.615 1.00 21.78 151 SER A CA 1
ATOM 2345 C C . SER A 1 152 ? 49.704 50.799 23.780 1.00 20.80 151 SER A C 1
ATOM 2346 O O . SER A 1 152 ? 50.388 49.791 23.586 1.00 22.03 151 SER A O 1
ATOM 2354 N N . GLU A 1 153 ? 50.048 51.987 23.300 1.00 25.89 152 GLU A N 1
ATOM 2355 C CA . GLU A 1 153 ? 51.325 52.171 22.600 1.00 26.90 152 GLU A CA 1
ATOM 2356 C C . GLU A 1 153 ? 52.503 51.748 23.462 1.00 26.63 152 GLU A C 1
ATOM 2357 O O . GLU A 1 153 ? 53.424 51.091 23.009 1.00 26.94 152 GLU A O 1
ATOM 2369 N N . CYS A 1 154 ? 52.468 52.135 24.737 1.00 25.78 153 CYS A N 1
ATOM 2370 C CA . CYS A 1 154 ? 53.602 51.875 25.600 1.00 25.15 153 CYS A CA 1
ATOM 2371 C C . CYS A 1 154 ? 53.694 50.409 25.912 1.00 26.77 153 CYS A C 1
ATOM 2372 O O . CYS A 1 154 ? 54.768 49.884 26.115 1.00 27.92 153 CYS A O 1
ATOM 2380 N N . ARG A 1 155 ? 52.555 49.748 25.970 1.00 20.77 154 ARG A N 1
ATOM 2381 C CA . ARG A 1 155 ? 52.528 48.312 26.157 1.00 22.16 154 ARG A CA 1
ATOM 2382 C C . ARG A 1 155 ? 53.208 47.632 24.986 1.00 22.80 154 ARG A C 1
ATOM 2383 O O . ARG A 1 155 ? 53.994 46.694 25.120 1.00 23.76 154 ARG A O 1
ATOM 2404 N N . ALA A 1 156 ? 52.842 48.090 23.801 1.00 22.69 155 ALA A N 1
ATOM 2405 C CA . ALA A 1 156 ? 53.330 47.430 22.603 1.00 23.74 155 ALA A CA 1
ATOM 2406 C C . ALA A 1 156 ? 54.830 47.671 22.427 1.00 23.78 155 ALA A C 1
ATOM 2407 O O . ALA A 1 156 ? 55.569 46.774 22.008 1.00 24.90 155 ALA A O 1
ATOM 2414 N N . GLU A 1 157 ? 55.266 48.868 22.668 1.00 30.08 156 GLU A N 1
ATOM 2415 C CA . GLU A 1 157 ? 56.651 49.207 22.548 1.00 30.10 156 GLU A CA 1
ATOM 2416 C C . GLU A 1 157 ? 57.467 48.832 23.795 1.00 29.45 156 GLU A C 1
ATOM 2417 O O . GLU A 1 157 ? 58.640 48.926 23.788 1.00 30.21 156 GLU A O 1
ATOM 2429 N N . ASP A 1 158 ? 56.785 48.395 24.831 1.00 25.69 157 ASP A N 1
ATOM 2430 C CA . ASP A 1 158 ? 57.405 47.835 26.030 1.00 26.52 157 ASP A CA 1
ATOM 2431 C C . ASP A 1 158 ? 58.281 48.887 26.695 1.00 24.77 157 ASP A C 1
ATOM 2432 O O . ASP A 1 158 ? 59.443 48.650 27.020 1.00 25.40 157 ASP A O 1
ATOM 2441 N N . ILE A 1 159 ? 57.701 50.063 26.867 1.00 25.48 158 ILE A N 1
ATOM 2442 C CA . ILE A 1 159 ? 58.358 51.204 27.465 1.00 23.61 158 ILE A CA 1
ATOM 2443 C C . ILE A 1 159 ? 57.435 51.775 28.575 1.00 22.82 158 ILE A C 1
ATOM 2444 O O . ILE A 1 159 ? 56.234 51.948 28.354 1.00 23.16 158 ILE A O 1
ATOM 2460 N N . PRO A 1 160 ? 57.988 52.045 29.773 1.00 23.17 159 PRO A N 1
ATOM 2461 C CA . PRO A 1 160 ? 57.151 52.609 30.850 1.00 21.66 159 PRO A CA 1
ATOM 2462 C C . PRO A 1 160 ? 56.404 53.875 30.515 1.00 21.82 159 PRO A C 1
ATOM 2463 O O . PRO A 1 160 ? 56.948 54.793 29.903 1.00 21.38 159 PRO A O 1
ATOM 2474 N N . PHE A 1 161 ? 55.155 53.917 30.955 1.00 21.91 160 PHE A N 1
ATOM 2475 C CA . PHE A 1 161 ? 54.251 55.037 30.731 1.00 20.74 160 PHE A CA 1
ATOM 2476 C C . PHE A 1 161 ? 54.148 55.834 32.016 1.00 20.65 160 PHE A C 1
ATOM 2477 O O . PHE A 1 161 ? 53.606 55.348 33.020 1.00 20.98 160 PHE A O 1
ATOM 2494 N N . TYR A 1 162 ? 54.709 57.034 31.983 1.00 20.63 161 TYR A N 1
ATOM 2495 C CA . TYR A 1 162 ? 54.591 57.973 33.084 1.00 21.05 161 TYR A CA 1
ATOM 2496 C C . TYR A 1 162 ? 53.486 58.973 32.760 1.00 21.24 161 TYR A C 1
ATOM 2497 O O . TYR A 1 162 ? 53.624 59.786 31.841 1.00 22.37 161 TYR A O 1
ATOM 2515 N N . LEU A 1 163 ? 52.375 58.884 33.491 1.00 20.60 162 LEU A N 1
ATOM 2516 C CA . LEU A 1 163 ? 51.263 59.816 33.274 1.00 20.37 162 LEU A CA 1
ATOM 2517 C C . LEU A 1 163 ? 51.275 60.890 34.327 1.00 22.81 162 LEU A C 1
ATOM 2518 O O . LEU A 1 163 ? 51.157 60.605 35.514 1.00 22.12 162 LEU A O 1
ATOM 2534 N N . GLU A 1 164 ? 51.388 62.126 33.859 1.00 22.18 163 GLU A N 1
ATOM 2535 C CA . GLU A 1 164 ? 51.320 63.276 34.732 1.00 23.56 163 GLU A CA 1
ATOM 2536 C C . GLU A 1 164 ? 49.889 63.805 34.727 1.00 23.21 163 GLU A C 1
ATOM 2537 O O . GLU A 1 164 ? 49.309 64.025 33.681 1.00 22.76 163 GLU A O 1
ATOM 2549 N N . ILE A 1 165 ? 49.336 64.023 35.898 1.00 21.79 164 ILE A N 1
ATOM 2550 C CA . ILE A 1 165 ? 48.006 64.608 36.006 1.00 22.35 164 ILE A CA 1
ATOM 2551 C C . ILE A 1 165 ? 48.096 65.947 36.701 1.00 25.53 164 ILE A C 1
ATOM 2552 O O . ILE A 1 165 ? 48.567 66.036 37.819 1.00 25.14 164 ILE A O 1
ATOM 2568 N N . LEU A 1 166 ? 47.643 66.984 36.012 1.00 22.70 165 LEU A N 1
ATOM 2569 C CA . LEU A 1 166 ? 47.484 68.301 36.613 1.00 23.91 165 LEU A CA 1
ATOM 2570 C C . LEU A 1 166 ? 45.983 68.575 36.699 1.00 24.04 165 LEU A C 1
ATOM 2571 O O . LEU A 1 166 ? 45.253 68.527 35.702 1.00 23.49 165 LEU A O 1
ATOM 2587 N N . THR A 1 167 ? 45.506 68.855 37.910 1.00 23.42 166 THR A N 1
ATOM 2588 C CA . THR A 1 167 ? 44.090 69.014 38.127 1.00 23.35 166 THR A CA 1
ATOM 2589 C C . THR A 1 167 ? 43.673 70.447 37.970 1.00 24.76 166 THR A C 1
ATOM 2590 O O . THR A 1 167 ? 44.487 71.359 38.077 1.00 25.76 166 THR A O 1
ATOM 2601 N N . TYR A 1 168 ? 42.388 70.636 37.683 1.00 25.59 167 TYR A N 1
ATOM 2602 C CA . TYR A 1 168 ? 41.818 71.964 37.576 1.00 26.40 167 TYR A CA 1
ATOM 2603 C C . TYR A 1 168 ? 40.327 71.874 37.765 1.00 26.22 167 TYR A C 1
ATOM 2604 O O . TYR A 1 168 ? 39.772 70.775 37.858 1.00 25.97 167 TYR A O 1
ATOM 2622 N N . ASP A 1 169 ? 39.686 73.024 37.860 1.00 30.43 168 ASP A N 1
ATOM 2623 C CA . ASP A 1 169 ? 38.235 73.094 37.882 1.00 30.86 168 ASP A CA 1
ATOM 2624 C C . ASP A 1 169 ? 37.784 73.993 36.727 1.00 32.17 168 ASP A C 1
ATOM 2625 O O . ASP A 1 169 ? 38.249 75.120 36.614 1.00 32.58 168 ASP A O 1
ATOM 2634 N N . GLU A 1 170 ? 36.886 73.492 35.885 1.00 33.84 169 GLU A N 1
ATOM 2635 C CA . GLU A 1 170 ? 36.328 74.277 34.779 1.00 33.89 169 GLU A CA 1
ATOM 2636 C C . GLU A 1 170 ? 35.795 75.655 35.186 1.00 37.99 169 GLU A C 1
ATOM 2637 O O . GLU A 1 170 ? 35.760 76.550 34.353 1.00 37.00 169 GLU A O 1
ATOM 2649 N N . LYS A 1 171 ? 35.372 75.811 36.429 1.00 37.28 170 LYS A N 1
ATOM 2650 C CA . LYS A 1 171 ? 34.778 77.041 36.913 1.00 40.61 170 LYS A CA 1
ATOM 2651 C C . LYS A 1 171 ? 35.601 77.860 37.905 1.00 41.53 170 LYS A C 1
ATOM 2652 O O . LYS A 1 171 ? 35.178 78.882 38.376 1.00 42.65 170 LYS A O 1
ATOM 2671 N N . ILE A 1 172 ? 36.778 77.395 38.233 1.00 39.03 171 ILE A N 1
ATOM 2672 C CA . ILE A 1 172 ? 37.708 78.180 39.053 1.00 38.40 171 ILE A CA 1
ATOM 2673 C C . ILE A 1 172 ? 38.940 78.576 38.246 1.00 38.18 171 ILE A C 1
ATOM 2674 O O . ILE A 1 172 ? 39.701 77.718 37.777 1.00 36.50 171 ILE A O 1
ATOM 2690 N N . ALA A 1 173 ? 39.144 79.876 38.088 1.00 45.07 172 ALA A N 1
ATOM 2691 C CA . ALA A 1 173 ? 40.201 80.365 37.213 1.00 44.47 172 ALA A CA 1
ATOM 2692 C C . ALA A 1 173 ? 41.598 80.101 37.776 1.00 42.77 172 ALA A C 1
ATOM 2693 O O . ALA A 1 173 ? 42.512 79.750 37.028 1.00 41.36 172 ALA A O 1
ATOM 2700 N N . ASP A 1 174 ? 41.750 80.230 39.094 1.00 41.51 173 ASP A N 1
ATOM 2701 C CA . ASP A 1 174 ? 43.070 80.234 39.738 1.00 37.71 173 ASP A CA 1
ATOM 2702 C C . ASP A 1 174 ? 43.267 79.028 40.655 1.00 37.67 173 ASP A C 1
ATOM 2703 O O . ASP A 1 174 ? 42.638 78.945 41.709 1.00 38.64 173 ASP A O 1
ATOM 2712 N N A ASN A 1 175 ? 44.143 78.100 40.267 0.53 36.47 174 ASN A N 1
ATOM 2713 N N B ASN A 1 175 ? 44.134 78.103 40.255 0.47 36.31 174 ASN A N 1
ATOM 2714 C CA A ASN A 1 175 ? 44.357 76.896 41.069 0.53 34.79 174 ASN A CA 1
ATOM 2715 C CA B ASN A 1 175 ? 44.388 76.911 41.057 0.47 34.60 174 ASN A CA 1
ATOM 2716 C C A ASN A 1 175 ? 45.236 77.176 42.288 0.53 32.47 174 ASN A C 1
ATOM 2717 C C B ASN A 1 175 ? 45.036 77.245 42.388 0.47 32.80 174 ASN A C 1
ATOM 2718 O O A ASN A 1 175 ? 45.552 76.267 43.049 0.53 32.30 174 ASN A O 1
ATOM 2719 O O B ASN A 1 175 ? 45.014 76.435 43.313 0.47 31.44 174 ASN A O 1
ATOM 2740 N N . ALA A 1 176 ? 45.616 78.435 42.481 1.00 35.41 175 ALA A N 1
ATOM 2741 C CA . ALA A 1 176 ? 46.307 78.854 43.703 1.00 35.33 175 ALA A CA 1
ATOM 2742 C C . ALA A 1 176 ? 45.347 79.499 44.709 1.00 38.42 175 ALA A C 1
ATOM 2743 O O . ALA A 1 176 ? 45.750 79.856 45.818 1.00 37.90 175 ALA A O 1
ATOM 2751 N N . SER A 1 177 ? 44.082 79.670 44.321 1.00 33.01 176 SER A N 1
ATOM 2752 C CA . SER A 1 177 ? 43.105 80.345 45.168 1.00 35.01 176 SER A CA 1
ATOM 2753 C C . SER A 1 177 ? 42.658 79.468 46.344 1.00 33.50 176 SER A C 1
ATOM 2754 O O . SER A 1 177 ? 42.768 78.243 46.262 1.00 31.33 176 SER A O 1
ATOM 2762 N N . PRO A 1 178 ? 42.159 80.089 47.434 1.00 36.95 177 PRO A N 1
ATOM 2763 C CA . PRO A 1 178 ? 41.539 79.331 48.533 1.00 36.39 177 PRO A CA 1
ATOM 2764 C C . PRO A 1 178 ? 40.365 78.475 48.054 1.00 38.23 177 PRO A C 1
ATOM 2765 O O . PRO A 1 178 ? 40.209 77.357 48.516 1.00 35.53 177 PRO A O 1
ATOM 2776 N N . GLU A 1 179 ? 39.584 78.973 47.099 1.00 36.18 178 GLU A N 1
ATOM 2777 C CA . GLU A 1 179 ? 38.477 78.196 46.574 1.00 36.16 178 GLU A CA 1
ATOM 2778 C C . GLU A 1 179 ? 38.978 76.884 45.972 1.00 33.52 178 GLU A C 1
ATOM 2779 O O . GLU A 1 179 ? 38.384 75.846 46.199 1.00 32.35 178 GLU A O 1
ATOM 2791 N N . PHE A 1 180 ? 40.059 76.911 45.205 1.00 33.34 179 PHE A N 1
ATOM 2792 C CA . PHE A 1 180 ? 40.562 75.657 44.645 1.00 29.97 179 PHE A CA 1
ATOM 2793 C C . PHE A 1 180 ? 41.198 74.761 45.729 1.00 27.92 179 PHE A C 1
ATOM 2794 O O . PHE A 1 180 ? 41.044 73.522 45.701 1.00 26.48 179 PHE A O 1
ATOM 2811 N N . ALA A 1 181 ? 41.899 75.371 46.667 1.00 31.44 180 ALA A N 1
ATOM 2812 C CA . ALA A 1 181 ? 42.525 74.611 47.733 1.00 28.99 180 ALA A CA 1
ATOM 2813 C C . ALA A 1 181 ? 41.504 73.732 48.450 1.00 28.78 180 ALA A C 1
ATOM 2814 O O . ALA A 1 181 ? 41.811 72.590 48.801 1.00 25.93 180 ALA A O 1
ATOM 2821 N N . LYS A 1 182 ? 40.288 74.243 48.623 1.00 32.93 181 LYS A N 1
ATOM 2822 C CA . LYS A 1 182 ? 39.233 73.500 49.300 1.00 32.52 181 LYS A CA 1
ATOM 2823 C C . LYS A 1 182 ? 38.795 72.243 48.552 1.00 32.24 181 LYS A C 1
ATOM 2824 O O . LYS A 1 182 ? 38.300 71.299 49.180 1.00 29.92 181 LYS A O 1
ATOM 2843 N N . VAL A 1 183 ? 39.003 72.189 47.233 1.00 30.16 182 VAL A N 1
ATOM 2844 C CA . VAL A 1 183 ? 38.577 71.001 46.482 1.00 29.41 182 VAL A CA 1
ATOM 2845 C C . VAL A 1 183 ? 39.764 70.215 45.908 1.00 28.50 182 VAL A C 1
ATOM 2846 O O . VAL A 1 183 ? 39.593 69.161 45.292 1.00 28.25 182 VAL A O 1
ATOM 2859 N N . LYS A 1 184 ? 40.986 70.673 46.157 1.00 23.35 183 LYS A N 1
ATOM 2860 C CA . LYS A 1 184 ? 42.145 70.066 45.514 1.00 22.27 183 LYS A CA 1
ATOM 2861 C C . LYS A 1 184 ? 42.295 68.590 45.826 1.00 22.20 183 LYS A C 1
ATOM 2862 O O . LYS A 1 184 ? 42.624 67.787 44.937 1.00 20.39 183 LYS A O 1
ATOM 2881 N N . ALA A 1 185 ? 42.077 68.213 47.073 1.00 23.85 184 ALA A N 1
ATOM 2882 C CA . ALA A 1 185 ? 42.313 66.837 47.444 1.00 23.90 184 ALA A CA 1
ATOM 2883 C C . ALA A 1 185 ? 41.379 65.909 46.677 1.00 23.66 184 ALA A C 1
ATOM 2884 O O . ALA A 1 185 ? 41.816 64.873 46.141 1.00 21.98 184 ALA A O 1
ATOM 2891 N N . HIS A 1 186 ? 40.105 66.293 46.604 1.00 26.33 185 HIS A N 1
ATOM 2892 C CA . HIS A 1 186 ? 39.134 65.601 45.794 1.00 25.06 185 HIS A CA 1
ATOM 2893 C C . HIS A 1 186 ? 39.591 65.507 44.309 1.00 24.77 185 HIS A C 1
ATOM 2894 O O . HIS A 1 186 ? 39.559 64.444 43.725 1.00 23.74 185 HIS A O 1
ATOM 2908 N N . LYS A 1 187 ? 40.035 66.615 43.734 1.00 24.46 186 LYS A N 1
ATOM 2909 C CA . LYS A 1 187 ? 40.442 66.623 42.327 1.00 24.73 186 LYS A CA 1
ATOM 2910 C C . LYS A 1 187 ? 41.603 65.660 42.060 1.00 24.11 186 LYS A C 1
ATOM 2911 O O . LYS A 1 187 ? 41.601 64.880 41.095 1.00 22.64 186 LYS A O 1
ATOM 2930 N N . VAL A 1 188 ? 42.597 65.702 42.945 1.00 21.19 187 VAL A N 1
ATOM 2931 C CA . VAL A 1 188 ? 43.822 64.932 42.786 1.00 19.70 187 VAL A CA 1
ATOM 2932 C C . VAL A 1 188 ? 43.556 63.475 43.064 1.00 20.43 187 VAL A C 1
ATOM 2933 O O . VAL A 1 188 ? 43.892 62.626 42.262 1.00 19.37 187 VAL A O 1
ATOM 2946 N N . ASN A 1 189 ? 42.927 63.177 44.196 1.00 22.60 188 ASN A N 1
ATOM 2947 C CA . ASN A 1 189 ? 42.850 61.795 44.615 1.00 22.81 188 ASN A CA 1
ATOM 2948 C C . ASN A 1 189 ? 41.859 61.002 43.768 1.00 22.42 188 ASN A C 1
ATOM 2949 O O . ASN A 1 189 ? 42.125 59.836 43.491 1.00 23.59 188 ASN A O 1
ATOM 2960 N N . GLU A 1 190 ? 40.758 61.616 43.340 1.00 25.37 189 GLU A N 1
ATOM 2961 C CA . GLU A 1 190 ? 39.787 60.893 42.516 1.00 26.62 189 GLU A CA 1
ATOM 2962 C C . GLU A 1 190 ? 40.337 60.698 41.108 1.00 26.49 189 GLU A C 1
ATOM 2963 O O . GLU A 1 190 ? 40.090 59.668 40.480 1.00 27.70 189 GLU A O 1
ATOM 2975 N N . ALA A 1 191 ? 41.107 61.657 40.604 1.00 23.91 190 ALA A N 1
ATOM 2976 C CA . ALA A 1 191 ? 41.735 61.464 39.281 1.00 21.94 190 ALA A CA 1
ATOM 2977 C C . ALA A 1 191 ? 42.755 60.333 39.332 1.00 21.91 190 ALA A C 1
ATOM 2978 O O . ALA A 1 191 ? 42.865 59.547 38.399 1.00 22.63 190 ALA A O 1
ATOM 2985 N N . MET A 1 192 ? 43.495 60.227 40.430 1.00 22.26 191 MET A N 1
ATOM 2986 C CA . MET A 1 192 ? 44.445 59.134 40.568 1.00 20.85 191 MET A CA 1
ATOM 2987 C C . MET A 1 192 ? 43.751 57.793 40.573 1.00 22.66 191 MET A C 1
ATOM 2988 O O . MET A 1 192 ? 44.246 56.799 39.997 1.00 22.26 191 MET A O 1
ATOM 3002 N N . LYS A 1 193 ? 42.603 57.734 41.224 1.00 21.42 192 LYS A N 1
ATOM 3003 C CA . LYS A 1 193 ? 41.849 56.505 41.272 1.00 22.81 192 LYS A CA 1
ATOM 3004 C C . LYS A 1 193 ? 41.398 56.073 39.882 1.00 23.37 192 LYS A C 1
ATOM 3005 O O . LYS A 1 193 ? 41.472 54.899 39.522 1.00 23.81 192 LYS A O 1
ATOM 3024 N N . VAL A 1 194 ? 40.965 57.028 39.091 1.00 20.66 193 VAL A N 1
ATOM 3025 C CA . VAL A 1 194 ? 40.496 56.733 37.724 1.00 21.73 193 VAL A CA 1
ATOM 3026 C C . VAL A 1 194 ? 41.664 56.187 36.894 1.00 20.94 193 VAL A C 1
ATOM 3027 O O . VAL A 1 194 ? 41.588 55.124 36.283 1.00 22.48 193 VAL A O 1
ATOM 3040 N N . PHE A 1 195 ? 42.761 56.917 36.881 1.00 24.56 194 PHE A N 1
ATOM 3041 C CA . PHE A 1 195 ? 43.825 56.567 35.968 1.00 22.91 194 PHE A CA 1
ATOM 3042 C C . PHE A 1 195 ? 44.752 55.474 36.492 1.00 21.89 194 PHE A C 1
ATOM 3043 O O . PHE A 1 195 ? 45.700 55.069 35.773 1.00 22.27 194 PHE A O 1
ATOM 3060 N N . SER A 1 196 ? 44.425 54.923 37.663 1.00 21.25 195 SER A N 1
ATOM 3061 C CA . SER A 1 196 ? 45.028 53.686 38.147 1.00 22.15 195 SER A CA 1
ATOM 3062 C C . SER A 1 196 ? 44.329 52.445 37.631 1.00 24.60 195 SER A C 1
ATOM 3063 O O . SER A 1 196 ? 44.836 51.332 37.816 1.00 25.37 195 SER A O 1
ATOM 3071 N N . LYS A 1 197 ? 43.177 52.602 36.984 1.00 20.32 196 LYS A N 1
ATOM 3072 C CA . LYS A 1 197 ? 42.542 51.446 36.350 1.00 23.52 196 LYS A CA 1
ATOM 3073 C C . LYS A 1 197 ? 43.475 50.801 35.331 1.00 23.19 196 LYS A C 1
ATOM 3074 O O . LYS A 1 197 ? 44.141 51.480 34.544 1.00 21.57 196 LYS A O 1
ATOM 3093 N N . GLU A 1 198 ? 43.450 49.477 35.310 1.00 21.39 197 GLU A N 1
ATOM 3094 C CA . GLU A 1 198 ? 44.275 48.681 34.416 1.00 23.36 197 GLU A CA 1
ATOM 3095 C C . GLU A 1 198 ? 44.210 49.111 32.930 1.00 23.65 197 GLU A C 1
ATOM 3096 O O . GLU A 1 198 ? 45.213 49.090 32.211 1.00 22.09 197 GLU A O 1
ATOM 3108 N N . ARG A 1 199 ? 43.022 49.501 32.471 1.00 23.91 198 ARG A N 1
ATOM 3109 C CA . ARG A 1 199 ? 42.825 49.833 31.062 1.00 23.55 198 ARG A CA 1
ATOM 3110 C C . ARG A 1 199 ? 43.677 50.998 30.565 1.00 21.18 198 ARG A C 1
ATOM 3111 O O . ARG A 1 199 ? 43.873 51.122 29.337 1.00 21.09 198 ARG A O 1
ATOM 3132 N N . PHE A 1 200 ? 44.204 51.827 31.473 1.00 23.70 199 PHE A N 1
ATOM 3133 C CA . PHE A 1 200 ? 44.995 52.979 31.050 1.00 21.54 199 PHE A CA 1
ATOM 3134 C C . PHE A 1 200 ? 46.504 52.708 30.933 1.00 21.21 199 PHE A C 1
ATOM 3135 O O . PHE A 1 200 ? 47.238 53.536 30.408 1.00 19.72 199 PHE A O 1
ATOM 3152 N N . GLY A 1 201 ? 46.960 51.557 31.386 1.00 21.29 200 GLY A N 1
ATOM 3153 C CA . GLY A 1 201 ? 48.340 51.135 31.133 1.00 22.18 200 GLY A CA 1
ATOM 3154 C C . GLY A 1 201 ? 49.444 51.971 31.752 1.00 19.49 200 GLY A C 1
ATOM 3155 O O . GLY A 1 201 ? 50.582 51.948 31.249 1.00 20.05 200 GLY A O 1
ATOM 3159 N N . VAL A 1 202 ? 49.136 52.679 32.827 1.00 22.95 201 VAL A N 1
ATOM 3160 C CA . VAL A 1 202 ? 50.095 53.562 33.468 1.00 21.71 201 VAL A CA 1
ATOM 3161 C C . VAL A 1 202 ? 51.055 52.758 34.329 1.00 22.10 201 VAL A C 1
ATOM 3162 O O . VAL A 1 202 ? 50.648 51.826 35.038 1.00 23.39 201 VAL A O 1
ATOM 3175 N N . ASP A 1 203 ? 52.346 53.108 34.273 1.00 22.10 202 ASP A N 1
ATOM 3176 C CA . ASP A 1 203 ? 53.331 52.479 35.134 1.00 21.29 202 ASP A CA 1
ATOM 3177 C C . ASP A 1 203 ? 53.684 53.350 36.340 1.00 22.74 202 ASP A C 1
ATOM 3178 O O . ASP A 1 203 ? 53.884 52.828 37.466 1.00 22.03 202 ASP A O 1
ATOM 3187 N N . VAL A 1 204 ? 53.698 54.662 36.148 1.00 20.43 203 VAL A N 1
ATOM 3188 C CA . VAL A 1 204 ? 53.993 55.599 37.225 1.00 20.74 203 VAL A CA 1
ATOM 3189 C C . VAL A 1 204 ? 53.122 56.846 37.048 1.00 22.11 203 VAL A C 1
ATOM 3190 O O . VAL A 1 204 ? 52.973 57.387 35.934 1.00 21.04 203 VAL A O 1
ATOM 3203 N N . LEU A 1 205 ? 52.551 57.328 38.153 1.00 20.38 204 LEU A N 1
ATOM 3204 C CA . LEU A 1 205 ? 51.778 58.579 38.154 1.00 19.83 204 LEU A CA 1
ATOM 3205 C C . LEU A 1 205 ? 52.655 59.707 38.680 1.00 22.31 204 LEU A C 1
ATOM 3206 O O . LEU A 1 205 ? 53.260 59.567 39.737 1.00 21.33 204 LEU A O 1
ATOM 3222 N N . LYS A 1 206 ? 52.707 60.821 37.949 1.00 19.06 205 LYS A N 1
ATOM 3223 C CA . LYS A 1 206 ? 53.354 62.056 38.399 1.00 20.49 205 LYS A CA 1
ATOM 3224 C C . LYS A 1 206 ? 52.214 62.980 38.778 1.00 19.06 205 LYS A C 1
ATOM 3225 O O . LYS A 1 206 ? 51.410 63.375 37.916 1.00 19.99 205 LYS A O 1
ATOM 3242 N N . VAL A 1 207 ? 52.115 63.323 40.068 1.00 18.41 206 VAL A N 1
ATOM 3243 C CA . VAL A 1 207 ? 50.944 63.985 40.601 1.00 19.78 206 VAL A CA 1
ATOM 3244 C C . VAL A 1 207 ? 51.328 65.117 41.526 1.00 21.10 206 VAL A C 1
ATOM 3245 O O . VAL A 1 207 ? 52.470 65.241 41.965 1.00 21.15 206 VAL A O 1
ATOM 3258 N N . GLU A 1 208 ? 50.342 65.949 41.804 1.00 21.41 207 GLU A N 1
ATOM 3259 C CA . GLU A 1 208 ? 50.472 67.007 42.753 1.00 22.02 207 GLU A CA 1
ATOM 3260 C C . GLU A 1 208 ? 50.319 66.439 44.161 1.00 21.20 207 GLU A C 1
ATOM 3261 O O . GLU A 1 208 ? 49.657 65.444 44.350 1.00 22.13 207 GLU A O 1
ATOM 3273 N N . VAL A 1 209 ? 50.906 67.099 45.136 1.00 21.74 208 VAL A N 1
ATOM 3274 C CA . VAL A 1 209 ? 50.538 66.802 46.519 1.00 23.44 208 VAL A CA 1
ATOM 3275 C C . VAL A 1 209 ? 49.068 67.203 46.639 1.00 22.48 208 VAL A C 1
ATOM 3276 O O . VAL A 1 209 ? 48.613 68.137 45.969 1.00 24.58 208 VAL A O 1
ATOM 3289 N N . PRO A 1 210 ? 48.291 66.482 47.455 1.00 24.18 209 PRO A N 1
ATOM 3290 C CA . PRO A 1 210 ? 46.836 66.665 47.447 1.00 25.27 209 PRO A CA 1
ATOM 3291 C C . PRO A 1 210 ? 46.330 67.826 48.304 1.00 27.22 209 PRO A C 1
ATOM 3292 O O . PRO A 1 210 ? 45.157 67.878 48.688 1.00 26.92 209 PRO A O 1
ATOM 3303 N N . VAL A 1 211 ? 47.219 68.759 48.618 1.00 29.63 210 VAL A N 1
ATOM 3304 C CA . VAL A 1 211 ? 46.866 69.910 49.411 1.00 29.92 210 VAL A CA 1
ATOM 3305 C C . VAL A 1 211 ? 47.689 71.113 48.937 1.00 32.48 210 VAL A C 1
ATOM 3306 O O . VAL A 1 211 ? 48.778 70.956 48.383 1.00 32.80 210 VAL A O 1
ATOM 3319 N N . ASN A 1 212 ? 47.159 72.316 49.104 1.00 27.42 211 ASN A N 1
ATOM 3320 C CA . ASN A 1 212 ? 47.978 73.508 48.937 1.00 28.83 211 ASN A CA 1
ATOM 3321 C C . ASN A 1 212 ? 48.593 73.875 50.279 1.00 29.42 211 ASN A C 1
ATOM 3322 O O . ASN A 1 212 ? 47.929 74.485 51.109 1.00 31.49 211 ASN A O 1
ATOM 3333 N N . MET A 1 213 ? 49.849 73.509 50.489 1.00 29.55 212 MET A N 1
ATOM 3334 C CA . MET A 1 213 ? 50.503 73.647 51.798 1.00 32.48 212 MET A CA 1
ATOM 3335 C C . MET A 1 213 ? 50.551 75.086 52.331 1.00 34.27 212 MET A C 1
ATOM 3336 O O . MET A 1 213 ? 50.667 75.298 53.540 1.00 37.99 212 MET A O 1
ATOM 3350 N N . LYS A 1 214 ? 50.467 76.067 51.434 1.00 35.25 213 LYS A N 1
ATOM 3351 C CA . LYS A 1 214 ? 50.451 77.473 51.831 1.00 38.10 213 LYS A CA 1
ATOM 3352 C C . LYS A 1 214 ? 49.256 77.826 52.714 1.00 40.73 213 LYS A C 1
ATOM 3353 O O . LYS A 1 214 ? 49.254 78.874 53.366 1.00 42.37 213 LYS A O 1
ATOM 3372 N N . PHE A 1 215 ? 48.244 76.961 52.739 1.00 34.74 214 PHE A N 1
ATOM 3373 C CA . PHE A 1 215 ? 47.051 77.192 53.547 1.00 35.58 214 PHE A CA 1
ATOM 3374 C C . PHE A 1 215 ? 46.943 76.227 54.729 1.00 37.22 214 PHE A C 1
ATOM 3375 O O . PHE A 1 215 ? 45.893 76.144 55.374 1.00 36.76 214 PHE A O 1
ATOM 3392 N N . VAL A 1 216 ? 48.030 75.514 55.011 1.00 35.38 215 VAL A N 1
ATOM 3393 C CA . VAL A 1 216 ? 48.063 74.537 56.088 1.00 36.30 215 VAL A CA 1
ATOM 3394 C C . VAL A 1 216 ? 48.743 75.101 57.335 1.00 39.62 215 VAL A C 1
ATOM 3395 O O . VAL A 1 216 ? 49.829 75.695 57.258 1.00 41.48 215 VAL A O 1
ATOM 3408 N N . GLU A 1 217 ? 48.171 74.791 58.474 1.00 44.70 216 GLU A N 1
ATOM 3409 C CA . GLU A 1 217 ? 48.633 75.309 59.763 1.00 45.32 216 GLU A CA 1
ATOM 3410 C C . GLU A 1 217 ? 50.065 74.929 59.984 1.00 45.91 216 GLU A C 1
ATOM 3411 O O . GLU A 1 217 ? 50.417 73.788 59.898 1.00 45.89 216 GLU A O 1
ATOM 3423 N N . GLY A 1 218 ? 50.882 75.914 60.305 1.00 49.39 217 GLY A N 1
ATOM 3424 C CA . GLY A 1 218 ? 52.300 75.680 60.489 1.00 50.09 217 GLY A CA 1
ATOM 3425 C C . GLY A 1 218 ? 53.135 75.988 59.258 1.00 49.60 217 GLY A C 1
ATOM 3426 O O . GLY A 1 218 ? 54.330 76.262 59.376 1.00 51.37 217 GLY A O 1
ATOM 3430 N N . PHE A 1 219 ? 52.513 75.941 58.083 1.00 44.37 218 PHE A N 1
ATOM 3431 C CA . PHE A 1 219 ? 53.172 76.299 56.823 1.00 44.67 218 PHE A CA 1
ATOM 3432 C C . PHE A 1 219 ? 52.671 77.637 56.306 1.00 47.69 218 PHE A C 1
ATOM 3433 O O . PHE A 1 219 ? 53.361 78.322 55.563 1.00 50.54 218 PHE A O 1
ATOM 3450 N N . ALA A 1 220 ? 51.462 78.002 56.704 1.00 45.14 219 ALA A N 1
ATOM 3451 C CA . ALA A 1 220 ? 50.794 79.173 56.158 1.00 46.54 219 ALA A CA 1
ATOM 3452 C C . ALA A 1 220 ? 51.397 80.450 56.686 1.00 51.02 219 ALA A C 1
ATOM 3453 O O . ALA A 1 220 ? 51.804 80.515 57.846 1.00 55.36 219 ALA A O 1
ATOM 3460 N N . ASP A 1 221 ? 51.458 81.471 55.841 1.00 67.97 220 ASP A N 1
ATOM 3461 C CA . ASP A 1 221 ? 51.883 82.796 56.279 1.00 71.80 220 ASP A CA 1
ATOM 3462 C C . ASP A 1 221 ? 50.661 83.702 56.409 1.00 73.67 220 ASP A C 1
ATOM 3463 O O . ASP A 1 221 ? 50.706 84.723 57.094 1.00 79.46 220 ASP A O 1
ATOM 3472 N N . GLY A 1 222 ? 49.567 83.306 55.760 1.00 61.44 221 GLY A N 1
ATOM 3473 C CA . GLY A 1 222 ? 48.309 84.017 55.860 1.00 61.26 221 GLY A CA 1
ATOM 3474 C C . GLY A 1 222 ? 47.172 83.158 56.371 1.00 59.54 221 GLY A C 1
ATOM 3475 O O . GLY A 1 222 ? 47.288 82.476 57.386 1.00 60.54 221 GLY A O 1
ATOM 3479 N N . GLU A 1 223 ? 46.054 83.224 55.664 1.00 61.55 222 GLU A N 1
ATOM 3480 C CA . GLU A 1 223 ? 44.850 82.487 56.012 1.00 62.01 222 GLU A CA 1
ATOM 3481 C C . GLU A 1 223 ? 45.151 80.987 56.154 1.00 56.83 222 GLU A C 1
ATOM 3482 O O . GLU A 1 223 ? 45.918 80.415 55.370 1.00 52.74 222 GLU A O 1
ATOM 3494 N N . VAL A 1 224 ? 44.551 80.365 57.168 1.00 51.25 223 VAL A N 1
ATOM 3495 C CA . VAL A 1 224 ? 44.725 78.933 57.421 1.00 47.64 223 VAL A CA 1
ATOM 3496 C C . VAL A 1 224 ? 43.422 78.196 57.155 1.00 45.16 223 VAL A C 1
ATOM 3497 O O . VAL A 1 224 ? 42.421 78.448 57.818 1.00 47.61 223 VAL A O 1
ATOM 3510 N N . LEU A 1 225 ? 43.443 77.287 56.186 1.00 43.53 224 LEU A N 1
ATOM 3511 C CA . LEU A 1 225 ? 42.248 76.574 55.789 1.00 43.92 224 LEU A CA 1
ATOM 3512 C C . LEU A 1 225 ? 42.218 75.173 56.379 1.00 43.12 224 LEU A C 1
ATOM 3513 O O . LEU A 1 225 ? 41.141 74.590 56.510 1.00 44.44 224 LEU A O 1
ATOM 3529 N N . PHE A 1 226 ? 43.390 74.616 56.680 1.00 41.42 225 PHE A N 1
ATOM 3530 C CA . PHE A 1 226 ? 43.472 73.239 57.170 1.00 40.84 225 PHE A CA 1
ATOM 3531 C C . PHE A 1 226 ? 44.389 73.074 58.355 1.00 41.98 225 PHE A C 1
ATOM 3532 O O . PHE A 1 226 ? 45.501 73.613 58.370 1.00 42.62 225 PHE A O 1
ATOM 3549 N N . THR A 1 227 ? 43.933 72.286 59.324 1.00 37.56 226 THR A N 1
ATOM 3550 C CA . THR A 1 227 ? 44.803 71.819 60.391 1.00 38.86 226 THR A CA 1
ATOM 3551 C C . THR A 1 227 ? 45.809 70.820 59.824 1.00 36.53 226 THR A C 1
ATOM 3552 O O . THR A 1 227 ? 45.646 70.303 58.709 1.00 35.32 226 THR A O 1
ATOM 3563 N N . LYS A 1 228 ? 46.856 70.536 60.580 1.00 41.60 227 LYS A N 1
ATOM 3564 C CA . LYS A 1 228 ? 47.845 69.591 60.098 1.00 40.98 227 LYS A CA 1
ATOM 3565 C C . LYS A 1 228 ? 47.193 68.218 59.973 1.00 41.08 227 LYS A C 1
ATOM 3566 O O . LYS A 1 228 ? 47.521 67.460 59.087 1.00 39.52 227 LYS A O 1
ATOM 3585 N N . GLU A 1 229 ? 46.236 67.904 60.845 1.00 42.13 228 GLU A N 1
ATOM 3586 C CA . GLU A 1 229 ? 45.621 66.587 60.787 1.00 42.79 228 GLU A CA 1
ATOM 3587 C C . GLU A 1 229 ? 44.779 66.412 59.521 1.00 40.30 228 GLU A C 1
ATOM 3588 O O . GLU A 1 229 ? 44.809 65.351 58.882 1.00 39.60 228 GLU A O 1
ATOM 3600 N N . GLU A 1 230 ? 44.071 67.463 59.133 1.00 38.06 229 GLU A N 1
ATOM 3601 C CA . GLU A 1 230 ? 43.305 67.438 57.899 1.00 37.43 229 GLU A CA 1
ATOM 3602 C C . GLU A 1 230 ? 44.197 67.291 56.677 1.00 36.56 229 GLU A C 1
ATOM 3603 O O . GLU A 1 230 ? 43.898 66.554 55.745 1.00 35.04 229 GLU A O 1
ATOM 3615 N N . ALA A 1 231 ? 45.301 68.020 56.670 1.00 32.19 230 ALA A N 1
ATOM 3616 C CA . ALA A 1 231 ? 46.274 67.873 55.595 1.00 29.99 230 ALA A CA 1
ATOM 3617 C C . ALA A 1 231 ? 46.857 66.466 55.551 1.00 32.12 230 ALA A C 1
ATOM 3618 O O . ALA A 1 231 ? 47.005 65.871 54.469 1.00 28.97 230 ALA A O 1
ATOM 3625 N N . ALA A 1 232 ? 47.206 65.937 56.709 1.00 28.88 231 ALA A N 1
ATOM 3626 C CA . ALA A 1 232 ? 47.803 64.609 56.764 1.00 31.05 231 ALA A CA 1
ATOM 3627 C C . ALA A 1 232 ? 46.814 63.584 56.220 1.00 29.39 231 ALA A C 1
ATOM 3628 O O . ALA A 1 232 ? 47.211 62.674 55.501 1.00 28.87 231 ALA A O 1
ATOM 3635 N N . GLN A 1 233 ? 45.538 63.764 56.533 1.00 30.90 232 GLN A N 1
ATOM 3636 C CA . GLN A 1 233 ? 44.514 62.845 56.055 1.00 32.08 232 GLN A CA 1
ATOM 3637 C C . GLN A 1 233 ? 44.408 62.860 54.539 1.00 29.84 232 GLN A C 1
ATOM 3638 O O . GLN A 1 233 ? 44.128 61.829 53.943 1.00 30.58 232 GLN A O 1
ATOM 3652 N N . ALA A 1 234 ? 44.636 64.016 53.930 1.00 29.01 233 ALA A N 1
ATOM 3653 C CA . ALA A 1 234 ? 44.614 64.122 52.457 1.00 29.17 233 ALA A CA 1
ATOM 3654 C C . ALA A 1 234 ? 45.746 63.302 51.844 1.00 29.62 233 ALA A C 1
ATOM 3655 O O . ALA A 1 234 ? 45.577 62.680 50.797 1.00 27.79 233 ALA A O 1
ATOM 3662 N N . PHE A 1 235 ? 46.903 63.298 52.501 1.00 26.19 234 PHE A N 1
ATOM 3663 C CA . PHE A 1 235 ? 47.992 62.466 52.047 1.00 24.89 234 PHE A CA 1
ATOM 3664 C C . PHE A 1 235 ? 47.666 60.989 52.209 1.00 25.23 234 PHE A C 1
ATOM 3665 O O . PHE A 1 235 ? 48.010 60.175 51.322 1.00 25.33 234 PHE A O 1
ATOM 3682 N N . ARG A 1 236 ? 47.029 60.613 53.310 1.00 29.91 235 ARG A N 1
ATOM 3683 C CA . ARG A 1 236 ? 46.677 59.219 53.466 1.00 30.40 235 ARG A CA 1
ATOM 3684 C C . ARG A 1 236 ? 45.607 58.799 52.450 1.00 30.69 235 ARG A C 1
ATOM 3685 O O . ARG A 1 236 ? 45.656 57.703 51.947 1.00 30.98 235 ARG A O 1
ATOM 3706 N N . ASP A 1 237 ? 44.634 59.662 52.207 1.00 30.58 236 ASP A N 1
ATOM 3707 C CA . ASP A 1 237 ? 43.629 59.412 51.178 1.00 31.03 236 ASP A CA 1
ATOM 3708 C C . ASP A 1 237 ? 44.312 59.240 49.803 1.00 30.27 236 ASP A C 1
ATOM 3709 O O . ASP A 1 237 ? 43.918 58.402 49.006 1.00 30.61 236 ASP A O 1
ATOM 3718 N N . GLN A 1 238 ? 45.367 60.014 49.559 1.00 25.20 237 GLN A N 1
ATOM 3719 C CA . GLN A 1 238 ? 46.094 59.903 48.280 1.00 24.52 237 GLN A CA 1
ATOM 3720 C C . GLN A 1 238 ? 46.781 58.550 48.167 1.00 26.12 237 GLN A C 1
ATOM 3721 O O . GLN A 1 238 ? 46.694 57.885 47.143 1.00 25.33 237 GLN A O 1
ATOM 3735 N N . GLU A 1 239 ? 47.437 58.115 49.239 1.00 30.49 238 GLU A N 1
ATOM 3736 C CA . GLU A 1 239 ? 48.091 56.815 49.258 1.00 29.91 238 GLU A CA 1
ATOM 3737 C C . GLU A 1 239 ? 47.056 55.691 49.041 1.00 30.62 238 GLU A C 1
ATOM 3738 O O . GLU A 1 239 ? 47.384 54.689 48.407 1.00 32.38 238 GLU A O 1
ATOM 3750 N N . ALA A 1 240 ? 45.831 55.859 49.557 1.00 26.99 239 ALA A N 1
ATOM 3751 C CA . ALA A 1 240 ? 44.769 54.870 49.376 1.00 28.10 239 ALA A CA 1
ATOM 3752 C C . ALA A 1 240 ? 44.077 54.940 48.000 1.00 28.49 239 ALA A C 1
ATOM 3753 O O . ALA A 1 240 ? 43.185 54.141 47.703 1.00 29.71 239 ALA A O 1
ATOM 3760 N N A SER A 1 241 ? 44.485 55.890 47.167 0.60 25.52 240 SER A N 1
ATOM 3761 N N B SER A 1 241 ? 44.473 55.896 47.178 0.40 25.36 240 SER A N 1
ATOM 3762 C CA A SER A 1 241 ? 43.820 56.125 45.879 0.60 25.35 240 SER A CA 1
ATOM 3763 C CA B SER A 1 241 ? 43.818 56.094 45.893 0.40 25.34 240 SER A CA 1
ATOM 3764 C C A SER A 1 241 ? 44.529 55.421 44.708 0.60 25.55 240 SER A C 1
ATOM 3765 C C B SER A 1 241 ? 44.358 55.135 44.838 0.40 25.68 240 SER A C 1
ATOM 3766 O O A SER A 1 241 ? 44.087 55.485 43.538 0.60 25.55 240 SER A O 1
ATOM 3767 O O B SER A 1 241 ? 43.642 54.780 43.882 0.40 26.26 240 SER A O 1
ATOM 3782 N N . THR A 1 242 ? 45.617 54.732 45.011 1.00 25.89 241 THR A N 1
ATOM 3783 C CA . THR A 1 242 ? 46.349 54.011 43.956 1.00 27.28 241 THR A CA 1
ATOM 3784 C C . THR A 1 242 ? 47.218 52.907 44.521 1.00 27.51 241 THR A C 1
ATOM 3785 O O . THR A 1 242 ? 47.768 53.029 45.608 1.00 27.33 241 THR A O 1
ATOM 3797 N N . ASP A 1 243 ? 47.342 51.846 43.740 1.00 30.47 242 ASP A N 1
ATOM 3798 C CA . ASP A 1 243 ? 48.325 50.816 43.972 1.00 32.06 242 ASP A CA 1
ATOM 3799 C C . ASP A 1 243 ? 49.572 51.013 43.080 1.00 32.97 242 ASP A C 1
ATOM 3800 O O . ASP A 1 243 ? 50.554 50.290 43.213 1.00 32.05 242 ASP A O 1
ATOM 3809 N N . LEU A 1 244 ? 49.541 52.014 42.204 1.00 23.55 243 LEU A N 1
ATOM 3810 C CA . LEU A 1 244 ? 50.699 52.317 41.340 1.00 23.46 243 LEU A CA 1
ATOM 3811 C C . LEU A 1 244 ? 51.756 53.141 42.056 1.00 23.19 243 LEU A C 1
ATOM 3812 O O . LEU A 1 244 ? 51.421 53.894 42.990 1.00 21.54 243 LEU A O 1
ATOM 3828 N N . PRO A 1 245 ? 53.019 53.051 41.591 1.00 23.84 244 PRO A N 1
ATOM 3829 C CA . PRO A 1 245 ? 54.006 54.040 41.995 1.00 23.79 244 PRO A CA 1
ATOM 3830 C C . PRO A 1 245 ? 53.539 55.430 41.676 1.00 19.63 244 PRO A C 1
ATOM 3831 O O . PRO A 1 245 ? 52.920 55.659 40.612 1.00 19.47 244 PRO A O 1
ATOM 3842 N N . TYR A 1 246 ? 53.812 56.364 42.564 1.00 22.47 245 TYR A N 1
ATOM 3843 C CA . TYR A 1 246 ? 53.513 57.743 42.254 1.00 21.90 245 TYR A CA 1
ATOM 3844 C C . TYR A 1 246 ? 54.625 58.638 42.777 1.00 21.71 245 TYR A C 1
ATOM 3845 O O . TYR A 1 246 ? 55.254 58.355 43.787 1.00 21.50 245 TYR A O 1
ATOM 3863 N N . ILE A 1 247 ? 54.857 59.742 42.075 1.00 18.37 246 ILE A N 1
ATOM 3864 C CA . ILE A 1 247 ? 55.942 60.619 42.396 1.00 18.11 246 ILE A CA 1
ATOM 3865 C C . ILE A 1 247 ? 55.407 62.008 42.336 1.00 17.52 246 ILE A C 1
ATOM 3866 O O . ILE A 1 247 ? 54.483 62.293 41.565 1.00 18.30 246 ILE A O 1
ATOM 3882 N N . TYR A 1 248 ? 55.965 62.899 43.121 1.00 20.09 247 TYR A N 1
ATOM 3883 C CA . TYR A 1 248 ? 55.457 64.271 43.125 1.00 19.94 247 TYR A CA 1
ATOM 3884 C C . TYR A 1 248 ? 56.164 65.247 42.202 1.00 22.08 247 TYR A C 1
ATOM 3885 O O . TYR A 1 248 ? 57.396 65.212 42.066 1.00 22.58 247 TYR A O 1
ATOM 3903 N N . LEU A 1 2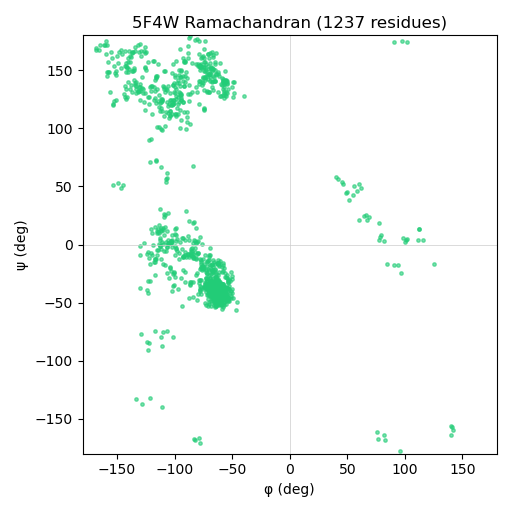49 ? 55.371 66.148 41.645 1.00 22.11 248 LEU A N 1
ATOM 3904 C CA . LEU A 1 249 ? 55.868 67.332 40.988 1.00 24.40 248 LEU A CA 1
ATOM 3905 C C . LEU A 1 249 ? 55.946 68.494 41.989 1.00 24.49 248 LEU A C 1
ATOM 3906 O O . LEU A 1 249 ? 55.222 68.487 42.998 1.00 23.00 248 LEU A O 1
ATOM 3922 N N . SER A 1 250 ? 56.783 69.500 41.720 1.00 30.00 249 SER A N 1
ATOM 3923 C CA . SER A 1 250 ? 56.959 70.602 42.666 1.00 30.00 249 SER A CA 1
ATOM 3924 C C . SER A 1 250 ? 56.013 71.773 42.435 1.00 31.37 249 SER A C 1
ATOM 3925 O O . SER A 1 250 ? 55.776 72.545 43.366 1.00 32.86 249 SER A O 1
ATOM 3933 N N . ALA A 1 251 ? 55.512 71.929 41.213 1.00 29.93 250 ALA A N 1
ATOM 3934 C CA . ALA A 1 251 ? 54.568 72.995 40.851 1.00 32.51 250 ALA A CA 1
ATOM 3935 C C . ALA A 1 251 ? 55.206 74.352 41.088 1.00 34.44 250 ALA A C 1
ATOM 3936 O O . ALA A 1 251 ? 54.523 75.369 41.224 1.00 35.77 250 ALA A O 1
ATOM 3943 N N . GLY A 1 252 ? 56.532 74.366 41.137 1.00 35.14 251 GLY A N 1
ATOM 3944 C CA . GLY A 1 252 ? 57.261 75.621 41.162 1.00 35.91 251 GLY A CA 1
ATOM 3945 C C . GLY A 1 252 ? 57.270 76.320 42.509 1.00 35.65 251 GLY A C 1
ATOM 3946 O O . GLY A 1 252 ? 57.570 77.509 42.560 1.00 35.73 251 GLY A O 1
ATOM 3950 N N . VAL A 1 253 ? 56.966 75.609 43.598 1.00 33.67 252 VAL A N 1
ATOM 3951 C CA . VAL A 1 253 ? 57.133 76.238 44.935 1.00 35.05 252 VAL A CA 1
ATOM 3952 C C . VAL A 1 253 ? 58.615 76.321 45.244 1.00 37.04 252 VAL A C 1
ATOM 3953 O O . VAL A 1 253 ? 59.448 75.823 44.470 1.00 35.62 252 VAL A O 1
ATOM 3966 N N . SER A 1 254 ? 58.957 76.959 46.363 1.00 36.08 253 SER A N 1
ATOM 3967 C CA . SER A 1 254 ? 60.354 77.102 46.740 1.00 36.18 253 SER A CA 1
ATOM 3968 C C . SER A 1 254 ? 60.946 75.749 47.031 1.00 35.75 253 SER A C 1
ATOM 3969 O O . SER A 1 254 ? 60.231 74.801 47.327 1.00 35.38 253 SER A O 1
ATOM 3977 N N . ALA A 1 255 ? 62.262 75.657 46.930 1.00 30.14 254 ALA A N 1
ATOM 3978 C CA . ALA A 1 255 ? 62.932 74.407 47.153 1.00 30.38 254 ALA A CA 1
ATOM 3979 C C . ALA A 1 255 ? 62.643 73.970 48.605 1.00 29.34 254 ALA A C 1
ATOM 3980 O O . ALA A 1 255 ? 62.398 72.808 48.861 1.00 28.16 254 ALA A O 1
ATOM 3987 N N . LYS A 1 256 ? 62.661 74.918 49.536 1.00 33.98 255 LYS A N 1
ATOM 3988 C CA . LYS A 1 256 ? 62.467 74.614 50.945 1.00 33.44 255 LYS A CA 1
ATOM 3989 C C . LYS A 1 256 ? 61.038 74.158 51.238 1.00 33.26 255 LYS A C 1
ATOM 3990 O O . LYS A 1 256 ? 60.821 73.203 51.993 1.00 32.08 255 LYS A O 1
ATOM 4009 N N . LEU A 1 257 ? 60.051 74.833 50.659 1.00 32.91 256 LEU A N 1
ATOM 4010 C CA . LEU A 1 257 ? 58.675 74.411 50.886 1.00 32.11 256 LEU A CA 1
ATOM 4011 C C . LEU A 1 257 ? 58.450 73.033 50.281 1.00 31.05 256 LEU A C 1
ATOM 4012 O O . LEU A 1 257 ? 57.763 72.209 50.878 1.00 30.64 256 LEU A O 1
ATOM 4028 N N . PHE A 1 258 ? 59.047 72.753 49.117 1.00 28.24 257 PHE A N 1
ATOM 4029 C CA . PHE A 1 258 ? 58.868 71.421 48.536 1.00 26.72 257 PHE A CA 1
ATOM 4030 C C . PHE A 1 258 ? 59.477 70.322 49.438 1.00 27.04 257 PHE A C 1
ATOM 4031 O O . PHE A 1 258 ? 58.839 69.290 49.682 1.00 26.26 257 PHE A O 1
ATOM 4048 N N . GLN A 1 259 ? 60.681 70.557 49.944 1.00 24.48 258 GLN A N 1
ATOM 4049 C CA . GLN A 1 259 ? 61.337 69.642 50.871 1.00 25.98 258 GLN A CA 1
ATOM 4050 C C . GLN A 1 259 ? 60.520 69.429 52.143 1.00 25.19 258 GLN A C 1
ATOM 4051 O O . GLN A 1 259 ? 60.326 68.292 52.560 1.00 24.60 258 GLN A O 1
ATOM 4065 N N . ASP A 1 260 ? 60.061 70.512 52.747 1.00 27.92 259 ASP A N 1
ATOM 4066 C CA . ASP A 1 260 ? 59.223 70.425 53.956 1.00 28.82 259 ASP A CA 1
ATOM 4067 C C . ASP A 1 260 ? 57.913 69.659 53.679 1.00 27.55 259 ASP A C 1
ATOM 4068 O O . ASP A 1 260 ? 57.389 68.948 54.546 1.00 27.50 259 ASP A O 1
ATOM 4077 N N . THR A 1 261 ? 57.395 69.781 52.460 1.00 27.74 260 THR A N 1
ATOM 4078 C CA . THR A 1 261 ? 56.196 69.045 52.060 1.00 25.51 260 THR A CA 1
ATOM 4079 C C . THR A 1 261 ? 56.465 67.550 51.980 1.00 25.05 260 THR A C 1
ATOM 4080 O O . THR A 1 261 ? 55.645 66.742 52.399 1.00 25.84 260 THR A O 1
ATOM 4091 N N . LEU A 1 262 ? 57.625 67.183 51.454 1.00 23.25 261 LEU A N 1
ATOM 4092 C CA . LEU A 1 262 ? 58.002 65.793 51.343 1.00 22.41 261 LEU A CA 1
ATOM 4093 C C . LEU A 1 262 ? 58.117 65.183 52.754 1.00 22.67 261 LEU A C 1
ATOM 4094 O O . LEU A 1 262 ? 57.703 64.051 52.965 1.00 22.90 261 LEU A O 1
ATOM 4110 N N . VAL A 1 263 ? 58.679 65.925 53.697 1.00 24.92 262 VAL A N 1
ATOM 4111 C CA . VAL A 1 263 ? 58.821 65.424 55.060 1.00 25.90 262 VAL A CA 1
ATOM 4112 C C . VAL A 1 263 ? 57.416 65.228 55.618 1.00 26.29 262 VAL A C 1
ATOM 4113 O O . VAL A 1 263 ? 57.127 64.203 56.216 1.00 25.42 262 VAL A O 1
ATOM 4126 N N . PHE A 1 264 ? 56.533 66.191 55.383 1.00 29.76 263 PHE A N 1
ATOM 4127 C CA . PHE A 1 264 ? 55.185 66.123 55.949 1.00 30.47 263 PHE A CA 1
ATOM 4128 C C . PHE A 1 264 ? 54.406 64.957 55.365 1.00 28.49 263 PHE A C 1
ATOM 4129 O O . PHE A 1 264 ? 53.642 64.255 56.075 1.00 28.57 263 PHE A O 1
ATOM 4146 N N . ALA A 1 265 ? 54.589 64.764 54.061 1.00 28.14 264 ALA A N 1
ATOM 4147 C CA . ALA A 1 265 ? 53.942 63.689 53.343 1.00 27.92 264 ALA A CA 1
ATOM 4148 C C . ALA A 1 265 ? 54.347 62.355 53.94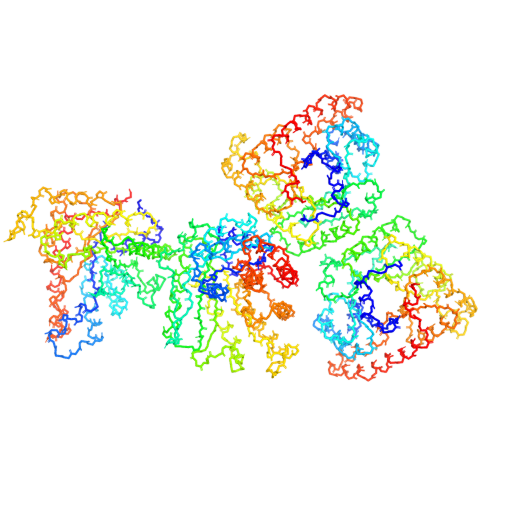6 1.00 27.00 264 ALA A C 1
ATOM 4149 O O . ALA A 1 265 ? 53.490 61.527 54.238 1.00 27.18 264 ALA A O 1
ATOM 4156 N N . ALA A 1 266 ? 55.643 62.153 54.156 1.00 27.11 265 ALA A N 1
ATOM 4157 C CA . ALA A 1 266 ? 56.114 60.885 54.703 1.00 28.45 265 ALA A CA 1
ATOM 4158 C C . ALA A 1 266 ? 55.609 60.676 56.144 1.00 28.06 265 ALA A C 1
ATOM 4159 O O . ALA A 1 266 ? 55.192 59.578 56.506 1.00 28.57 265 ALA A O 1
ATOM 4166 N N . GLU A 1 267 ? 55.660 61.718 56.954 1.00 34.54 266 GLU A N 1
ATOM 4167 C CA . GLU A 1 267 ? 55.219 61.600 58.333 1.00 36.05 266 GLU A CA 1
ATOM 4168 C C . GLU A 1 267 ? 53.736 61.258 58.379 1.00 36.78 266 GLU A C 1
ATOM 4169 O O . GLU A 1 267 ? 53.271 60.596 59.315 1.00 37.26 266 GLU A O 1
ATOM 4181 N N . SER A 1 268 ? 53.001 61.733 57.385 1.00 31.55 267 SER A N 1
ATOM 4182 C CA . SER A 1 268 ? 51.548 61.518 57.319 1.00 32.78 267 SER A CA 1
ATOM 4183 C C . SER A 1 268 ? 51.134 60.111 56.866 1.00 34.91 267 SER A C 1
ATOM 4184 O O . SER A 1 268 ? 50.000 59.680 57.113 1.00 35.77 267 SER A O 1
ATOM 4192 N N . GLY A 1 269 ? 52.046 59.378 56.267 1.00 34.32 268 GLY A N 1
ATOM 4193 C CA . GLY A 1 269 ? 51.741 58.080 55.740 1.00 33.98 268 GLY A CA 1
ATOM 4194 C C . GLY A 1 269 ? 51.743 57.880 54.232 1.00 34.82 268 GLY A C 1
ATOM 4195 O O . GLY A 1 269 ? 51.451 56.815 53.787 1.00 34.72 268 GLY A O 1
ATOM 4199 N N . ALA A 1 270 ? 52.096 58.898 53.487 1.00 29.67 269 ALA A N 1
ATOM 4200 C CA . ALA A 1 270 ? 52.230 58.742 52.061 1.00 29.71 269 ALA A CA 1
ATOM 4201 C C . ALA A 1 270 ? 53.422 57.899 51.765 1.00 29.77 269 ALA A C 1
ATOM 4202 O O . ALA A 1 270 ? 54.449 58.114 52.295 1.00 30.65 269 ALA A O 1
ATOM 4209 N N . LYS A 1 271 ? 53.258 56.915 50.924 1.00 29.67 270 LYS A N 1
ATOM 4210 C CA . LYS A 1 271 ? 54.349 56.127 50.486 1.00 30.08 270 LYS A CA 1
ATOM 4211 C C . LYS A 1 271 ? 54.714 56.466 49.032 1.00 29.74 270 LYS A C 1
ATOM 4212 O O . LYS A 1 271 ? 54.719 55.632 48.198 1.00 31.06 270 LYS A O 1
ATOM 4230 N N . PHE A 1 272 ? 55.007 57.714 48.787 1.00 23.20 271 PHE A N 1
ATOM 4231 C CA . PHE A 1 272 ? 55.457 58.157 47.483 1.00 23.22 271 PHE A CA 1
ATOM 4232 C C . PHE A 1 272 ? 56.833 57.625 47.126 1.00 23.00 271 PHE A C 1
ATOM 4233 O O . PHE A 1 272 ? 57.589 57.299 47.966 1.00 22.64 271 PHE A O 1
ATOM 4250 N N . ASN A 1 273 ? 57.059 57.475 45.834 1.00 19.15 272 ASN A N 1
ATOM 4251 C CA . ASN A 1 273 ? 58.193 56.766 45.313 1.00 19.68 272 ASN A CA 1
ATOM 4252 C C . ASN A 1 273 ? 59.290 57.632 44.707 1.00 18.77 272 ASN A C 1
ATOM 4253 O O . ASN A 1 273 ? 60.165 57.170 44.059 1.00 19.65 272 ASN A O 1
ATOM 4264 N N . GLY A 1 274 ? 59.193 58.917 44.941 1.00 20.02 273 GLY A N 1
ATOM 4265 C CA . GLY A 1 274 ? 60.187 59.833 44.468 1.00 20.34 273 GLY A CA 1
ATOM 4266 C C . GLY A 1 274 ? 59.555 61.092 43.963 1.00 19.25 273 GLY A C 1
ATOM 4267 O O . GLY A 1 274 ? 58.425 61.416 44.311 1.00 19.12 273 GLY A O 1
ATOM 4271 N N . VAL A 1 275 ? 60.284 61.776 43.076 1.00 19.30 274 VAL A N 1
ATOM 4272 C CA . VAL A 1 275 ? 59.822 63.042 42.531 1.00 19.86 274 VAL A CA 1
ATOM 4273 C C . VAL A 1 275 ? 60.203 63.163 41.061 1.00 20.41 274 VAL A C 1
ATOM 4274 O O . VAL A 1 275 ? 61.129 62.506 40.602 1.00 21.42 274 VAL A O 1
ATOM 4287 N N . LEU A 1 276 ? 59.457 63.994 40.335 1.00 24.18 275 LEU A N 1
ATOM 4288 C CA . LEU A 1 276 ? 59.910 64.532 39.058 1.00 25.13 275 LEU A CA 1
ATOM 4289 C C . LEU A 1 276 ? 59.894 66.012 39.257 1.00 26.31 275 LEU A C 1
ATOM 4290 O O . LEU A 1 276 ? 58.884 66.660 39.095 1.00 26.88 275 LEU A O 1
ATOM 4306 N N . CYS A 1 277 ? 61.018 66.528 39.704 1.00 25.59 276 CYS A N 1
ATOM 4307 C CA . CYS A 1 277 ? 61.078 67.867 40.232 1.00 26.97 276 CYS A CA 1
ATOM 4308 C C . CYS A 1 277 ? 61.889 68.754 39.308 1.00 29.18 276 CYS A C 1
ATOM 4309 O O . CYS A 1 277 ? 63.049 68.458 38.988 1.00 27.80 276 CYS A O 1
ATOM 4317 N N . GLY A 1 278 ? 61.249 69.830 38.856 1.00 32.40 277 GLY A N 1
ATOM 4318 C CA . GLY A 1 278 ? 61.861 70.771 37.946 1.00 31.78 277 GLY A CA 1
ATOM 4319 C C . GLY A 1 278 ? 62.163 72.143 38.534 1.00 33.29 277 GLY A C 1
ATOM 4320 O O . GLY A 1 278 ? 63.280 72.402 39.012 1.00 32.67 277 GLY A O 1
ATOM 4324 N N . ARG A 1 279 ? 61.161 73.027 38.473 1.00 39.08 278 ARG A N 1
ATOM 4325 C CA . ARG A 1 279 ? 61.367 74.427 38.803 1.00 39.24 278 ARG A CA 1
ATOM 4326 C C . ARG A 1 279 ? 61.891 74.608 40.226 1.00 38.92 278 ARG A C 1
ATOM 4327 O O . ARG A 1 279 ? 62.762 75.445 40.441 1.00 41.75 278 ARG A O 1
ATOM 4348 N N . ALA A 1 280 ? 61.425 73.809 41.189 1.00 33.95 279 ALA A N 1
ATOM 4349 C CA . ALA A 1 280 ? 61.913 73.996 42.569 1.00 33.98 279 ALA A CA 1
ATOM 4350 C C . ALA A 1 280 ? 63.453 73.889 42.621 1.00 37.57 279 ALA A C 1
ATOM 4351 O O . ALA A 1 280 ? 64.096 74.468 43.505 1.00 37.27 279 ALA A O 1
ATOM 4358 N N . THR A 1 281 ? 64.037 73.186 41.643 1.00 39.43 280 THR A N 1
ATOM 4359 C CA . THR A 1 281 ? 65.490 72.981 41.602 1.00 38.08 280 THR A CA 1
ATOM 4360 C C . THR A 1 281 ? 66.214 74.023 40.764 1.00 35.02 280 THR A C 1
ATOM 4361 O O . THR A 1 281 ? 67.148 74.629 41.260 1.00 37.62 280 THR A O 1
ATOM 4372 N N . TRP A 1 282 ? 65.798 74.236 39.505 1.00 34.50 281 TRP A N 1
ATOM 4373 C CA . TRP A 1 282 ? 66.591 75.053 38.571 1.00 36.27 281 TRP A CA 1
ATOM 4374 C C . TRP A 1 282 ? 66.032 76.449 38.275 1.00 37.06 281 TRP A C 1
ATOM 4375 O O . TRP A 1 282 ? 66.655 77.212 37.525 1.00 35.33 281 TRP A O 1
ATOM 4396 N N . ALA A 1 283 ? 64.876 76.796 38.845 1.00 40.82 282 ALA A N 1
ATOM 4397 C CA . ALA A 1 283 ? 64.186 78.036 38.420 1.00 41.72 282 ALA A CA 1
ATOM 4398 C C . ALA A 1 283 ? 65.100 79.247 38.413 1.00 39.42 282 ALA A C 1
ATOM 4399 O O . ALA A 1 283 ? 65.074 80.050 37.474 1.00 40.91 282 ALA A O 1
ATOM 4406 N N . GLY A 1 284 ? 65.939 79.374 39.437 1.00 34.84 283 GLY A N 1
ATOM 4407 C CA . GLY A 1 284 ? 66.836 80.519 39.541 1.00 36.62 283 GLY A CA 1
ATOM 4408 C C . GLY A 1 284 ? 67.877 80.644 38.440 1.00 36.69 283 GLY A C 1
ATOM 4409 O O . GLY A 1 284 ? 68.468 81.728 38.239 1.00 38.73 283 GLY A O 1
ATOM 4413 N N . SER A 1 285 ? 68.102 79.574 37.684 1.00 38.41 284 SER A N 1
ATOM 4414 C CA . SER A 1 285 ? 69.094 79.661 36.592 1.00 40.05 284 SER A CA 1
ATOM 4415 C C . SER A 1 285 ? 68.590 80.431 35.394 1.00 42.80 284 SER A C 1
ATOM 4416 O O . SER A 1 285 ? 69.395 80.887 34.565 1.00 42.77 284 SER A O 1
ATOM 4424 N N . VAL A 1 286 ? 67.268 80.545 35.266 1.00 45.09 285 VAL A N 1
ATOM 4425 C CA . VAL A 1 286 ? 66.702 81.193 34.071 1.00 49.07 285 VAL A CA 1
ATOM 4426 C C . VAL A 1 286 ? 67.136 82.655 34.045 1.00 49.45 285 VAL A C 1
ATOM 4427 O O . VAL A 1 286 ? 67.664 83.136 33.039 1.00 49.54 285 VAL A O 1
ATOM 4440 N N . LYS A 1 287 ? 66.919 83.353 35.154 1.00 49.96 286 LYS A N 1
ATOM 4441 C CA . LYS A 1 287 ? 67.264 84.772 35.237 1.00 52.19 286 LYS A CA 1
ATOM 4442 C C . LYS A 1 287 ? 68.762 85.004 34.971 1.00 52.33 286 LYS A C 1
ATOM 4443 O O . LYS A 1 287 ? 69.143 85.918 34.240 1.00 54.55 286 LYS A O 1
ATOM 4462 N N . VAL A 1 288 ? 69.602 84.161 35.566 1.00 50.49 287 VAL A N 1
ATOM 4463 C CA . VAL A 1 288 ? 71.042 84.281 35.403 1.00 51.20 287 VAL A CA 1
ATOM 4464 C C . VAL A 1 288 ? 71.429 84.025 33.961 1.00 50.35 287 VAL A C 1
ATOM 4465 O O . VAL A 1 288 ? 72.276 84.708 33.410 1.00 52.40 287 VAL A O 1
ATOM 4478 N N . TYR A 1 289 ? 70.792 83.035 33.349 1.00 50.01 288 TYR A N 1
ATOM 4479 C CA . TYR A 1 289 ? 71.161 82.666 31.998 1.00 52.06 288 TYR A CA 1
ATOM 4480 C C . TYR A 1 289 ? 70.835 83.795 31.039 1.00 54.53 288 TYR A C 1
ATOM 4481 O O . TYR A 1 289 ? 71.665 84.159 30.195 1.00 53.76 288 TYR A O 1
ATOM 4499 N N . ILE A 1 290 ? 69.638 84.363 31.183 1.00 60.30 289 ILE A N 1
ATOM 4500 C CA . ILE A 1 290 ? 69.200 85.446 30.307 1.00 63.44 289 ILE A CA 1
ATOM 4501 C C . ILE A 1 290 ? 70.066 86.677 30.533 1.00 65.01 289 ILE A C 1
ATOM 4502 O O . ILE A 1 290 ? 70.610 87.247 29.583 1.00 66.94 289 ILE A O 1
ATOM 4518 N N . GLU A 1 291 ? 70.191 87.088 31.792 1.00 71.44 290 GLU A N 1
ATOM 4519 C CA . GLU A 1 291 ? 70.844 88.358 32.114 1.00 73.57 290 GLU A CA 1
ATOM 4520 C C . GLU A 1 291 ? 72.367 88.296 32.063 1.00 72.02 290 GLU A C 1
ATOM 4521 O O . GLU A 1 291 ? 72.997 89.237 31.608 1.00 73.33 290 GLU A O 1
ATOM 4533 N N . GLU A 1 292 ? 72.953 87.195 32.523 1.00 82.69 291 GLU A N 1
ATOM 4534 C CA . GLU A 1 292 ? 74.405 87.107 32.674 1.00 84.25 291 GLU A CA 1
ATOM 4535 C C . GLU A 1 292 ? 75.047 86.126 31.698 1.00 83.03 291 GLU A C 1
ATOM 4536 O O . GLU A 1 292 ? 76.270 86.093 31.563 1.00 81.76 291 GLU A O 1
ATOM 4548 N N . GLY A 1 293 ? 74.226 85.317 31.035 1.00 68.99 292 GLY A N 1
ATOM 4549 C CA . GLY A 1 293 ? 74.716 84.410 30.011 1.00 67.13 292 GLY A CA 1
ATOM 4550 C C . GLY A 1 293 ? 74.956 83.028 30.569 1.00 67.21 292 GLY A C 1
ATOM 4551 O O . GLY A 1 293 ? 74.694 82.791 31.749 1.00 63.86 292 GLY A O 1
ATOM 4555 N N . PRO A 1 294 ? 75.458 82.113 29.723 1.00 63.90 293 PRO A N 1
ATOM 4556 C CA . PRO A 1 294 ? 75.619 80.686 30.030 1.00 63.32 293 PRO A CA 1
ATOM 4557 C C . PRO A 1 294 ? 76.686 80.343 31.082 1.00 64.54 293 PRO A C 1
ATOM 4558 O O . PRO A 1 294 ? 76.441 79.462 31.917 1.00 62.09 293 PRO A O 1
ATOM 4569 N N . GLN A 1 295 ? 77.847 80.992 31.057 1.00 55.70 294 GLN A N 1
ATOM 4570 C CA . GLN A 1 295 ? 78.864 80.637 32.048 1.00 56.50 294 GLN A CA 1
ATOM 4571 C C . GLN A 1 295 ? 78.406 80.996 33.468 1.00 55.17 294 GLN A C 1
ATOM 4572 O O . GLN A 1 295 ? 78.576 80.221 34.416 1.00 54.62 294 GLN A O 1
ATOM 4586 N N . ALA A 1 296 ? 77.836 82.187 33.606 1.00 58.14 295 ALA A N 1
ATOM 4587 C CA . ALA A 1 296 ? 77.194 82.578 34.852 1.00 57.83 295 ALA A CA 1
ATOM 4588 C C . ALA A 1 296 ? 76.094 81.583 35.265 1.00 55.73 295 ALA A C 1
ATOM 4589 O O . ALA A 1 296 ? 76.004 81.220 36.438 1.00 54.23 295 ALA A O 1
ATOM 4596 N N . ALA A 1 297 ? 75.276 81.120 34.317 1.00 48.57 296 ALA A N 1
ATOM 4597 C CA . ALA A 1 297 ? 74.233 80.132 34.647 1.00 46.55 296 ALA A CA 1
ATOM 4598 C C . ALA A 1 297 ? 74.860 78.791 35.070 1.00 47.29 296 ALA A C 1
ATOM 4599 O O . ALA A 1 297 ? 74.343 78.087 35.961 1.00 44.75 296 ALA A O 1
ATOM 4606 N N . ARG A 1 298 ? 75.981 78.446 34.439 1.00 44.95 297 ARG A N 1
ATOM 4607 C CA . ARG A 1 298 ? 76.674 77.208 34.756 1.00 45.11 297 ARG A CA 1
ATOM 4608 C C . ARG A 1 298 ? 77.207 77.260 36.189 1.00 45.68 297 ARG A C 1
ATOM 4609 O O . ARG A 1 298 ? 77.097 76.292 36.949 1.00 44.99 297 ARG A O 1
ATOM 4630 N N . GLU A 1 299 ? 77.768 78.398 36.569 1.00 62.06 298 GLU A N 1
ATOM 4631 C CA . GLU A 1 299 ? 78.246 78.558 37.928 1.00 61.96 298 GLU A CA 1
ATOM 4632 C C . GLU A 1 299 ? 77.108 78.554 38.937 1.00 61.60 298 GLU A C 1
ATOM 4633 O O . GLU A 1 299 ? 77.273 78.036 40.043 1.00 63.12 298 GLU A O 1
ATOM 4645 N N . TRP A 1 300 ? 75.969 79.137 38.571 1.00 48.71 299 TRP A N 1
ATOM 4646 C CA . TRP A 1 300 ? 74.776 79.083 39.423 1.00 47.66 299 TRP A CA 1
ATOM 4647 C C . TRP A 1 300 ? 74.359 77.635 39.660 1.00 46.23 299 TRP A C 1
ATOM 4648 O O . TRP A 1 300 ? 74.152 77.214 40.802 1.00 47.09 299 TRP A O 1
ATOM 4669 N N . LEU A 1 301 ? 74.219 76.884 38.571 1.00 41.43 300 LEU A N 1
ATOM 4670 C CA . LEU A 1 301 ? 73.923 75.452 38.640 1.00 39.99 300 LEU A CA 1
ATOM 4671 C C . LEU A 1 301 ? 74.907 74.684 39.518 1.00 41.40 300 LEU A C 1
ATOM 4672 O O . LEU A 1 301 ? 74.513 73.757 40.224 1.00 40.84 300 LEU A O 1
ATOM 4688 N N . ARG A 1 302 ? 76.183 75.062 39.465 1.00 50.89 301 ARG A N 1
ATOM 4689 C CA . ARG A 1 302 ? 77.210 74.345 40.221 1.00 55.68 301 ARG A CA 1
ATOM 4690 C C . ARG A 1 302 ? 77.207 74.692 41.700 1.00 56.54 301 ARG A C 1
ATOM 4691 O O . ARG A 1 302 ? 77.832 73.996 42.498 1.00 58.32 301 ARG A O 1
ATOM 4712 N N . THR A 1 303 ? 76.526 75.778 42.057 1.00 47.45 302 THR A N 1
ATOM 4713 C CA . THR A 1 303 ? 76.479 76.234 43.433 1.00 48.90 302 THR A CA 1
ATOM 4714 C C . THR A 1 303 ? 75.055 76.177 43.965 1.00 47.25 302 THR A C 1
ATOM 4715 O O . THR A 1 303 ? 74.731 75.265 44.722 1.00 46.81 302 THR A O 1
ATOM 4726 N N . GLU A 1 304 ? 74.195 77.107 43.553 1.00 50.73 303 GLU A N 1
ATOM 4727 C CA . GLU A 1 304 ? 72.807 77.109 44.028 1.00 50.70 303 GLU A CA 1
ATOM 4728 C C . GLU A 1 304 ? 72.008 75.911 43.510 1.00 48.31 303 GLU A C 1
ATOM 4729 O O . GLU A 1 304 ? 71.210 75.331 44.242 1.00 49.03 303 GLU A O 1
ATOM 4741 N N . GLY A 1 305 ? 72.184 75.580 42.233 1.00 40.45 304 GLY A N 1
ATOM 4742 C CA . GLY A 1 305 ? 71.489 74.451 41.641 1.00 38.17 304 GLY A CA 1
ATOM 4743 C C . GLY A 1 305 ? 71.845 73.178 42.384 1.00 38.54 304 GLY A C 1
ATOM 4744 O O . GLY A 1 305 ? 70.973 72.412 42.790 1.00 37.84 304 GLY A O 1
ATOM 4748 N N . PHE A 1 306 ? 73.137 72.972 42.590 1.00 39.21 305 PHE A N 1
ATOM 4749 C CA . PHE A 1 306 ? 73.584 71.802 43.314 1.00 39.99 305 PHE A CA 1
ATOM 4750 C C . PHE A 1 306 ? 72.966 71.789 44.706 1.00 40.22 305 PHE A C 1
ATOM 4751 O O . PHE A 1 306 ? 72.466 70.772 45.169 1.00 39.76 305 PHE A O 1
ATOM 4768 N N . LYS A 1 307 ? 72.998 72.937 45.362 1.00 44.89 306 LYS A N 1
ATOM 4769 C CA . LYS A 1 307 ? 72.546 73.021 46.735 1.00 45.95 306 LYS A CA 1
ATOM 4770 C C . LYS A 1 307 ? 71.088 72.596 46.792 1.00 46.07 306 LYS A C 1
ATOM 4771 O O . LYS A 1 307 ? 70.687 71.848 47.689 1.00 45.11 306 LYS A O 1
ATOM 4790 N N . ASN A 1 308 ? 70.309 73.041 45.803 1.00 36.59 307 ASN A N 1
ATOM 4791 C CA . ASN A 1 308 ? 68.903 72.677 45.740 1.00 35.21 307 ASN A CA 1
ATOM 4792 C C . ASN A 1 308 ? 68.757 71.198 45.533 1.00 34.17 307 ASN A C 1
ATOM 4793 O O . ASN A 1 308 ? 67.943 70.562 46.189 1.00 34.59 307 ASN A O 1
ATOM 4804 N N . ILE A 1 309 ? 69.517 70.620 44.603 1.00 31.45 308 ILE A N 1
ATOM 4805 C CA . ILE A 1 309 ? 69.231 69.242 44.238 1.00 30.17 308 ILE A CA 1
ATOM 4806 C C . ILE A 1 309 ? 69.816 68.356 45.317 1.00 30.25 308 ILE A C 1
ATOM 4807 O O . ILE A 1 309 ? 69.265 67.328 45.625 1.00 30.42 308 ILE A O 1
ATOM 4823 N N . ASP A 1 310 ? 70.925 68.777 45.904 1.00 33.01 309 ASP A N 1
ATOM 4824 C CA . ASP A 1 310 ? 71.538 68.009 46.979 1.00 32.53 309 ASP A CA 1
ATOM 4825 C C . ASP A 1 310 ? 70.673 67.962 48.250 1.00 32.09 309 ASP A C 1
ATOM 4826 O O . ASP A 1 310 ? 70.527 66.917 48.876 1.00 29.73 309 ASP A O 1
ATOM 4835 N N . GLU A 1 311 ? 70.119 69.105 48.622 1.00 34.94 310 GLU A N 1
ATOM 4836 C CA . GLU A 1 311 ? 69.240 69.162 49.776 1.00 33.80 310 GLU A CA 1
ATOM 4837 C C . GLU A 1 311 ? 67.977 68.390 49.487 1.00 34.20 310 GLU A C 1
ATOM 4838 O O . GLU A 1 311 ? 67.473 67.705 50.357 1.00 30.36 310 GLU A O 1
ATOM 4850 N N . LEU A 1 312 ? 67.497 68.448 48.243 1.00 32.29 311 LEU A N 1
ATOM 4851 C CA . LEU A 1 312 ? 66.360 67.626 47.848 1.00 28.48 311 LEU A CA 1
ATOM 4852 C C . LEU A 1 312 ? 66.677 66.146 47.978 1.00 29.33 311 LEU A C 1
ATOM 4853 O O . LEU A 1 312 ? 65.874 65.392 48.540 1.00 23.26 311 LEU A O 1
ATOM 4869 N N . ASN A 1 313 ? 67.837 65.717 47.479 1.00 28.47 312 ASN A N 1
ATOM 4870 C CA . ASN A 1 313 ? 68.205 64.313 47.545 1.00 25.76 312 ASN A CA 1
ATOM 4871 C C . ASN A 1 313 ? 68.327 63.824 48.988 1.00 23.09 312 ASN A C 1
ATOM 4872 O O . ASN A 1 313 ? 67.956 62.693 49.286 1.00 21.42 312 ASN A O 1
ATOM 4883 N N . LYS A 1 314 ? 68.824 64.660 49.872 1.00 29.46 313 LYS A N 1
ATOM 4884 C CA . LYS A 1 314 ? 68.932 64.261 51.273 1.00 28.25 313 LYS A CA 1
ATOM 4885 C C . LYS A 1 314 ? 67.525 64.029 51.857 1.00 25.55 313 LYS A C 1
ATOM 4886 O O . LYS A 1 314 ? 67.314 63.059 52.585 1.00 23.87 313 LYS A O 1
ATOM 4905 N N . VAL A 1 315 ? 66.581 64.902 51.522 1.00 27.03 314 VAL A N 1
ATOM 4906 C CA . VAL A 1 315 ? 65.187 64.744 51.956 1.00 25.49 314 VAL A CA 1
ATOM 4907 C C . VAL A 1 315 ? 64.551 63.502 51.343 1.00 23.97 314 VAL A C 1
ATOM 4908 O O . VAL A 1 315 ? 63.935 62.697 52.055 1.00 24.19 314 VAL A O 1
ATOM 4921 N N . LEU A 1 316 ? 64.760 63.261 50.077 1.00 23.95 315 LEU A N 1
ATOM 4922 C CA . LEU A 1 316 ? 64.223 62.072 49.475 1.00 23.46 315 LEU A CA 1
ATOM 4923 C C . LEU A 1 316 ? 64.714 60.827 50.131 1.00 24.24 315 LEU A C 1
ATOM 4924 O O . LEU A 1 316 ? 63.997 59.908 50.256 1.00 23.30 315 LEU A O 1
ATOM 4940 N N . ASP A 1 317 ? 65.974 60.834 50.535 1.00 28.09 316 ASP A N 1
ATOM 4941 C CA . ASP A 1 317 ? 66.621 59.693 51.135 1.00 28.86 316 ASP A CA 1
ATOM 4942 C C . ASP A 1 317 ? 65.896 59.281 52.388 1.00 29.56 316 ASP A C 1
ATOM 4943 O O . ASP A 1 317 ? 65.917 58.150 52.736 1.00 32.41 316 ASP A O 1
ATOM 4952 N N . LYS A 1 318 ? 65.345 60.229 53.108 1.00 25.29 317 LYS A N 1
ATOM 4953 C CA . LYS A 1 318 ? 64.643 59.932 54.339 1.00 27.23 317 LYS A CA 1
ATOM 4954 C C . LYS A 1 318 ? 63.108 59.947 54.304 1.00 27.81 317 LYS A C 1
ATOM 4955 O O . LYS A 1 318 ? 62.468 59.744 55.290 1.00 29.56 317 LYS A O 1
ATOM 4974 N N . THR A 1 319 ? 62.549 60.174 53.136 1.00 26.76 318 THR A N 1
ATOM 4975 C CA . THR A 1 319 ? 61.088 60.267 52.959 1.00 26.14 318 THR A CA 1
ATOM 4976 C C . THR A 1 319 ? 60.474 59.305 51.940 1.00 26.51 318 THR A C 1
ATOM 4977 O O . THR A 1 319 ? 59.397 58.740 52.186 1.00 26.94 318 THR A O 1
ATOM 4988 N N . ALA A 1 320 ? 61.117 59.126 50.813 1.00 23.68 319 ALA A N 1
ATOM 4989 C CA . ALA A 1 320 ? 60.563 58.314 49.765 1.00 23.96 319 ALA A CA 1
ATOM 4990 C C . ALA A 1 320 ? 60.585 56.839 50.052 1.00 26.86 319 ALA A C 1
ATOM 4991 O O . ALA A 1 320 ? 61.451 56.361 50.673 1.00 26.72 319 ALA A O 1
ATOM 4998 N N . SER A 1 321 ? 59.616 56.129 49.510 1.00 24.35 320 SER A N 1
ATOM 4999 C CA . SER A 1 321 ? 59.545 54.705 49.590 1.00 25.94 320 SER A CA 1
ATOM 5000 C C . SER A 1 321 ? 59.826 54.055 48.253 1.00 26.13 320 SER A C 1
ATOM 5001 O O . SER A 1 321 ? 59.595 54.586 47.244 1.00 26.20 320 SER A O 1
ATOM 5009 N N . PRO A 1 322 ? 60.433 52.807 48.383 1.00 22.96 321 PRO A N 1
ATOM 5010 C CA . PRO A 1 322 ? 60.779 52.167 47.111 1.00 25.45 321 PRO A CA 1
ATOM 5011 C C . PRO A 1 322 ? 59.638 51.558 46.292 1.00 28.43 321 PRO A C 1
ATOM 5012 O O . PRO A 1 322 ? 58.828 50.924 46.841 1.00 28.59 321 PRO A O 1
ATOM 5023 N N . TRP A 1 323 ? 59.635 51.718 44.985 1.00 25.14 322 TRP A N 1
ATOM 5024 C CA . TRP A 1 323 ? 58.592 51.130 44.140 1.00 25.92 322 TRP A CA 1
ATOM 5025 C C . TRP A 1 323 ? 58.703 49.622 44.046 1.00 27.39 322 TRP A C 1
ATOM 5026 O O . TRP A 1 323 ? 57.792 48.968 43.680 1.00 29.86 322 TRP A O 1
ATOM 5047 N N . THR A 1 324 ? 59.833 49.119 44.467 1.00 38.06 323 THR A N 1
ATOM 5048 C CA . THR A 1 324 ? 60.157 47.731 44.450 1.00 40.18 323 THR A CA 1
ATOM 5049 C C . THR A 1 324 ? 59.449 47.061 45.614 1.00 47.85 323 THR A C 1
ATOM 5050 O O . THR A 1 324 ? 59.743 45.946 45.925 1.00 52.99 323 THR A O 1
ATOM 5061 N N . GLU A 1 325 ? 58.596 47.783 46.327 1.00 81.82 324 GLU A N 1
ATOM 5062 C CA . GLU A 1 325 ? 57.677 47.176 47.280 1.00 84.91 324 GLU A CA 1
ATOM 5063 C C . GLU A 1 325 ? 56.218 47.193 46.755 1.00 89.35 324 GLU A C 1
ATOM 5064 O O . GLU A 1 325 ? 55.343 46.600 47.345 1.00 89.50 324 GLU A O 1
ATOM 5076 N N . LYS A 1 326 ? 55.985 47.843 45.614 1.00 69.33 325 LYS A N 1
ATOM 5077 C CA . LYS A 1 326 ? 54.698 47.848 44.919 1.00 72.77 325 LYS A CA 1
ATOM 5078 C C . LYS A 1 326 ? 54.684 47.225 43.524 1.00 103.29 325 LYS A C 1
ATOM 5079 O O . LYS A 1 326 ? 53.645 46.747 43.052 1.00 101.18 325 LYS A O 1
ATOM 5098 N N . MET A 1 327 ? 55.851 47.245 42.888 1.00 106.29 326 MET A N 1
ATOM 5099 C CA . MET A 1 327 ? 56.078 46.944 41.468 1.00 90.27 326 MET A CA 1
ATOM 5100 C C . MET A 1 327 ? 55.184 47.687 40.485 1.00 79.05 326 MET A C 1
ATOM 5101 O O . MET A 1 327 ? 55.655 48.395 39.614 1.00 66.67 326 MET A O 1
ATOM 5115 N N . ILE B 1 3 ? 55.042 40.133 9.316 0.56 69.73 2 ILE B N 1
ATOM 5116 C CA . ILE B 1 3 ? 54.846 38.924 8.516 0.56 60.09 2 ILE B CA 1
ATOM 5117 C C . ILE B 1 3 ? 54.608 37.717 9.399 0.56 69.96 2 ILE B C 1
ATOM 5118 O O . ILE B 1 3 ? 54.426 36.613 8.905 0.56 60.63 2 ILE B O 1
ATOM 5133 N N . THR B 1 4 ? 54.605 37.921 10.703 1.00 50.63 3 THR B N 1
ATOM 5134 C CA . THR B 1 4 ? 54.293 36.846 11.623 1.00 94.57 3 THR B CA 1
ATOM 5135 C C . THR B 1 4 ? 53.120 37.199 12.501 1.00 90.53 3 THR B C 1
ATOM 5136 O O . THR B 1 4 ? 53.239 38.110 13.304 1.00 91.55 3 THR B O 1
ATOM 5147 N N . LEU B 1 5 ? 52.067 36.417 12.451 1.00 50.31 4 LEU B N 1
ATOM 5148 C CA . LEU B 1 5 ? 50.902 36.682 13.240 1.00 48.99 4 LEU B CA 1
ATOM 5149 C C . LEU B 1 5 ? 50.924 35.977 14.554 1.00 51.61 4 LEU B C 1
ATOM 5150 O O . LEU B 1 5 ? 51.269 34.841 14.632 1.00 52.03 4 LEU B O 1
ATOM 5166 N N . THR B 1 6 ? 50.463 36.657 15.577 1.00 45.62 5 THR B N 1
ATOM 5167 C CA . THR B 1 6 ? 50.190 36.041 16.840 1.00 47.53 5 THR B CA 1
ATOM 5168 C C . THR B 1 6 ? 48.997 35.159 16.738 1.00 48.14 5 THR B C 1
ATOM 5169 O O . THR B 1 6 ? 48.253 35.240 15.812 1.00 45.99 5 THR B O 1
ATOM 5180 N N . GLU B 1 7 ? 48.840 34.292 17.709 1.00 54.31 6 GLU B N 1
ATOM 5181 C CA . GLU B 1 7 ? 47.786 33.321 17.680 1.00 56.05 6 GLU B CA 1
ATOM 5182 C C . GLU B 1 7 ? 46.435 34.007 17.625 1.00 54.26 6 GLU B C 1
ATOM 5183 O O . GLU B 1 7 ? 45.594 33.612 16.861 1.00 54.16 6 GLU B O 1
ATOM 5195 N N . ASN B 1 8 ? 46.226 35.030 18.430 1.00 48.24 7 ASN B N 1
ATOM 5196 C CA . ASN B 1 8 ? 44.977 35.746 18.397 1.00 47.25 7 ASN B CA 1
ATOM 5197 C C . ASN B 1 8 ? 44.753 36.514 17.102 1.00 45.17 7 ASN B C 1
ATOM 5198 O O . ASN B 1 8 ? 43.659 36.596 16.649 1.00 42.91 7 ASN B O 1
ATOM 5209 N N . LYS B 1 9 ? 45.788 37.127 16.570 1.00 41.42 8 LYS B N 1
ATOM 5210 C CA . LYS B 1 9 ? 45.649 37.877 15.350 1.00 38.89 8 LYS B CA 1
ATOM 5211 C C . LYS B 1 9 ? 45.265 36.898 14.264 1.00 40.11 8 LYS B C 1
ATOM 5212 O O . LYS B 1 9 ? 44.421 37.170 13.473 1.00 40.71 8 LYS B O 1
ATOM 5231 N N . ARG B 1 10 ? 45.877 35.742 14.272 1.00 43.22 9 ARG B N 1
ATOM 5232 C CA . ARG B 1 10 ? 45.582 34.745 13.274 1.00 45.26 9 ARG B CA 1
ATOM 5233 C C . ARG B 1 10 ? 44.154 34.296 13.402 1.00 45.06 9 ARG B C 1
ATOM 5234 O O . ARG B 1 10 ? 43.445 34.247 12.442 1.00 44.50 9 ARG B O 1
ATOM 5255 N N . LYS B 1 11 ? 43.711 34.046 14.611 1.00 45.24 10 LYS B N 1
ATOM 5256 C CA . LYS B 1 11 ? 42.359 33.622 14.831 1.00 46.07 10 LYS B CA 1
ATOM 5257 C C . LYS B 1 11 ? 41.354 34.653 14.365 1.00 43.43 10 LYS B C 1
ATOM 5258 O O . LYS B 1 11 ? 40.358 34.325 13.792 1.00 41.73 10 LYS B O 1
ATOM 5277 N N . SER B 1 12 ? 41.629 35.911 14.629 1.00 41.46 11 SER B N 1
ATOM 5278 C CA . SER B 1 12 ? 40.759 36.980 14.188 1.00 37.48 11 SER B CA 1
ATOM 5279 C C . SER B 1 12 ? 40.736 37.092 12.659 1.00 37.70 11 SER B C 1
ATOM 5280 O O . SER B 1 12 ? 39.663 37.207 12.052 1.00 37.10 11 SER B O 1
ATOM 5288 N N . MET B 1 13 ? 41.901 37.012 12.030 1.00 38.33 12 MET B N 1
ATOM 5289 C CA . MET B 1 13 ? 41.960 36.968 10.560 1.00 39.33 12 MET B CA 1
ATOM 5290 C C . MET B 1 13 ? 41.088 35.846 9.996 1.00 40.43 12 MET B C 1
ATOM 5291 O O . MET B 1 13 ? 40.405 36.031 8.999 1.00 39.42 12 MET B O 1
ATOM 5305 N N . GLU B 1 14 ? 41.084 34.692 10.658 1.00 38.80 13 GLU B N 1
ATOM 5306 C CA . GLU B 1 14 ? 40.301 33.573 10.175 1.00 42.67 13 GLU B CA 1
ATOM 5307 C C . GLU B 1 14 ? 38.808 33.859 10.283 1.00 43.21 13 GLU B C 1
ATOM 5308 O O . GLU B 1 14 ? 38.049 33.469 9.394 1.00 43.18 13 GLU B O 1
ATOM 5320 N N . LYS B 1 15 ? 38.398 34.589 11.325 1.00 43.98 14 LYS B N 1
ATOM 5321 C CA . LYS B 1 15 ? 36.993 34.940 11.517 1.00 42.58 14 LYS B CA 1
ATOM 5322 C C . LYS B 1 15 ? 36.528 35.984 10.496 1.00 40.45 14 LYS B C 1
ATOM 5323 O O . LYS B 1 15 ? 35.323 36.196 10.314 1.00 40.98 14 LYS B O 1
ATOM 5342 N N . LEU B 1 16 ? 37.478 36.618 9.819 1.00 39.94 15 LEU B N 1
ATOM 5343 C CA . LEU B 1 16 ? 37.141 37.657 8.872 1.00 37.52 15 LEU B CA 1
ATOM 5344 C C . LEU B 1 16 ? 37.129 37.108 7.457 1.00 37.91 15 LEU B C 1
ATOM 5345 O O . LEU B 1 16 ? 36.774 37.824 6.518 1.00 38.08 15 LEU B O 1
ATOM 5361 N N . SER B 1 17 ? 37.524 35.846 7.315 1.00 36.34 16 SER B N 1
ATOM 5362 C CA . SER B 1 17 ? 37.751 35.242 5.989 1.00 37.87 16 SER B CA 1
ATOM 5363 C C . SER B 1 17 ? 37.080 33.899 5.825 1.00 42.92 16 SER B C 1
ATOM 5364 O O . SER B 1 17 ? 36.673 33.271 6.807 1.00 43.33 16 SER B O 1
ATOM 5372 N N . VAL B 1 18 ? 37.003 33.458 4.564 1.00 41.54 17 VAL B N 1
ATOM 5373 C CA . VAL B 1 18 ? 36.663 32.090 4.241 1.00 45.18 17 VAL B CA 1
ATOM 5374 C C . VAL B 1 18 ? 37.731 31.497 3.338 1.00 46.93 17 VAL B C 1
ATOM 5375 O O . VAL B 1 18 ? 37.914 31.950 2.208 1.00 46.94 17 VAL B O 1
ATOM 5388 N N . ASP B 1 19 ? 38.418 30.476 3.840 1.00 56.85 18 ASP B N 1
ATOM 5389 C CA . ASP B 1 19 ? 39.469 29.799 3.099 1.00 61.96 18 ASP B CA 1
ATOM 5390 C C . ASP B 1 19 ? 40.524 30.784 2.623 1.00 56.33 18 ASP B C 1
ATOM 5391 O O . ASP B 1 19 ? 40.973 30.721 1.478 1.00 57.88 18 ASP B O 1
ATOM 5400 N N . GLY B 1 20 ? 40.889 31.708 3.501 1.00 49.80 19 GLY B N 1
ATOM 5401 C CA . GLY B 1 20 ? 41.980 32.630 3.242 1.00 49.06 19 GLY B CA 1
ATOM 5402 C C . GLY B 1 20 ? 41.616 33.765 2.306 1.00 47.05 19 GLY B C 1
ATOM 5403 O O . GLY B 1 20 ? 42.461 34.577 1.956 1.00 45.35 19 GLY B O 1
ATOM 5407 N N . VAL B 1 21 ? 40.354 33.830 1.910 1.00 46.21 20 VAL B N 1
ATOM 5408 C CA . VAL B 1 21 ? 39.877 34.935 1.104 1.00 43.68 20 VAL B CA 1
ATOM 5409 C C . VAL B 1 21 ? 38.966 35.839 1.922 1.00 42.31 20 VAL B C 1
ATOM 5410 O O . VAL B 1 21 ? 38.041 35.390 2.613 1.00 41.86 20 VAL B O 1
ATOM 5423 N N . ILE B 1 22 ? 39.247 37.129 1.849 1.00 42.30 21 ILE B N 1
ATOM 5424 C CA . ILE B 1 22 ? 38.413 38.126 2.486 1.00 40.97 21 ILE B CA 1
ATOM 5425 C C . ILE B 1 22 ? 37.321 38.571 1.509 1.00 41.64 21 ILE B C 1
ATOM 5426 O O . ILE B 1 22 ? 37.619 39.128 0.463 1.00 41.06 21 ILE B O 1
ATOM 5442 N N . SER B 1 23 ? 36.065 38.269 1.825 1.00 43.19 22 SER B N 1
ATOM 5443 C CA . SER B 1 23 ? 34.944 38.711 0.999 1.00 43.47 22 SER B CA 1
ATOM 5444 C C . SER B 1 23 ? 34.065 39.530 1.899 1.00 42.71 22 SER B C 1
ATOM 5445 O O . SER B 1 23 ? 32.970 39.110 2.272 1.00 44.45 22 SER B O 1
ATOM 5453 N N . ALA B 1 24 ? 34.575 40.704 2.244 1.00 39.18 23 ALA B N 1
ATOM 5454 C CA . ALA B 1 24 ? 33.988 41.540 3.265 1.00 38.42 23 ALA B CA 1
ATOM 5455 C C . ALA B 1 24 ? 33.089 42.617 2.714 1.00 38.51 23 ALA B C 1
ATOM 5456 O O . ALA B 1 24 ? 33.358 43.230 1.672 1.00 39.41 23 ALA B O 1
ATOM 5463 N N . LEU B 1 25 ? 32.007 42.832 3.434 1.00 39.84 24 LEU B N 1
ATOM 5464 C CA . LEU B 1 25 ? 30.982 43.784 3.075 1.00 40.59 24 LEU B CA 1
ATOM 5465 C C . LEU B 1 25 ? 31.266 45.070 3.819 1.00 40.94 24 LEU B C 1
ATOM 5466 O O . LEU B 1 25 ? 31.388 45.080 5.041 1.00 40.19 24 LEU B O 1
ATOM 5482 N N . ALA B 1 26 ? 31.415 46.149 3.080 1.00 38.12 25 ALA B N 1
ATOM 5483 C CA . ALA B 1 26 ? 31.784 47.425 3.665 1.00 38.04 25 ALA B CA 1
ATOM 5484 C C . ALA B 1 26 ? 30.530 48.265 3.803 1.00 41.10 25 ALA B C 1
ATOM 5485 O O . ALA B 1 26 ? 29.806 48.497 2.827 1.00 42.19 25 ALA B O 1
ATOM 5492 N N . PHE B 1 27 ? 30.263 48.713 5.023 1.00 40.66 26 PHE B N 1
ATOM 5493 C CA . PHE B 1 27 ? 29.115 49.558 5.284 1.00 41.93 26 PHE B CA 1
ATOM 5494 C C . PHE B 1 27 ? 29.390 50.420 6.518 1.00 43.36 26 PHE B C 1
ATOM 5495 O O . PHE B 1 27 ? 28.586 50.459 7.441 1.00 40.96 26 PHE B O 1
ATOM 5512 N N . ASP B 1 28 ? 30.534 51.101 6.524 1.00 35.92 27 ASP B N 1
ATOM 5513 C CA . ASP B 1 28 ? 30.834 52.053 7.591 1.00 38.26 27 ASP B CA 1
ATOM 5514 C C . ASP B 1 28 ? 30.556 53.485 7.133 1.00 41.27 27 ASP B C 1
ATOM 5515 O O . ASP B 1 28 ? 30.954 54.440 7.796 1.00 41.28 27 ASP B O 1
ATOM 5524 N N . GLN B 1 29 ? 29.845 53.627 6.004 1.00 41.22 28 GLN B N 1
ATOM 5525 C CA . GLN B 1 29 ? 29.446 54.951 5.536 1.00 45.02 28 GLN B CA 1
ATOM 5526 C C . GLN B 1 29 ? 28.638 55.673 6.597 1.00 45.18 28 GLN B C 1
ATOM 5527 O O . GLN B 1 29 ? 27.780 55.078 7.244 1.00 42.76 28 GLN B O 1
ATOM 5541 N N . ARG B 1 30 ? 28.889 56.962 6.751 1.00 44.22 29 ARG B N 1
ATOM 5542 C CA . ARG B 1 30 ? 28.149 57.760 7.705 1.00 45.78 29 ARG B CA 1
ATOM 5543 C C . ARG B 1 30 ? 27.488 58.913 6.989 1.00 50.18 29 ARG B C 1
ATOM 5544 O O . ARG B 1 30 ? 26.325 58.800 6.581 1.00 52.38 29 ARG B O 1
ATOM 5565 N N . GLY B 1 31 ? 28.215 60.002 6.788 1.00 52.28 30 GLY B N 1
ATOM 5566 C CA . GLY B 1 31 ? 27.672 61.123 6.037 1.00 54.69 30 GLY B CA 1
ATOM 5567 C C . GLY B 1 31 ? 27.168 60.710 4.658 1.00 54.85 30 GLY B C 1
ATOM 5568 O O . GLY B 1 31 ? 26.081 61.123 4.218 1.00 55.45 30 GLY B O 1
ATOM 5572 N N . ALA B 1 32 ? 27.953 59.883 3.972 1.00 52.67 31 ALA B N 1
ATOM 5573 C CA . ALA B 1 32 ? 27.603 59.449 2.632 1.00 52.78 31 ALA B CA 1
ATOM 5574 C C . ALA B 1 32 ? 26.268 58.698 2.629 1.00 52.14 31 ALA B C 1
ATOM 5575 O O . ALA B 1 32 ? 25.449 58.897 1.731 1.00 53.53 31 ALA B O 1
ATOM 5582 N N . LEU B 1 33 ? 26.030 57.844 3.621 1.00 53.91 32 LEU B N 1
ATOM 5583 C CA . LEU B 1 33 ? 24.760 57.124 3.679 1.00 52.84 32 LEU B CA 1
ATOM 5584 C C . LEU B 1 33 ? 23.616 58.078 3.971 1.00 56.89 32 LEU B C 1
ATOM 5585 O O . LEU B 1 33 ? 22.533 57.954 3.396 1.00 55.88 32 LEU B O 1
ATOM 5601 N N . LYS B 1 34 ? 23.857 59.020 4.877 1.00 53.81 33 LYS B N 1
ATOM 5602 C CA . LYS B 1 34 ? 22.844 60.002 5.225 1.00 56.74 33 LYS B CA 1
ATOM 5603 C C . LYS B 1 34 ? 22.436 60.780 3.978 1.00 58.75 33 LYS B C 1
ATOM 5604 O O . LYS B 1 34 ? 21.245 60.979 3.720 1.00 61.08 33 LYS B O 1
ATOM 5623 N N . ARG B 1 35 ? 23.424 61.189 3.188 1.00 61.49 34 ARG B N 1
ATOM 5624 C CA . ARG B 1 35 ? 23.155 62.008 2.014 1.00 63.73 34 ARG B CA 1
ATOM 5625 C C . ARG B 1 35 ? 22.306 61.261 0.984 1.00 62.19 34 ARG B C 1
ATOM 5626 O O . ARG B 1 35 ? 21.436 61.864 0.350 1.00 64.49 34 ARG B O 1
ATOM 5647 N N . MET B 1 36 ? 22.546 59.963 0.819 1.00 70.92 35 MET B N 1
ATOM 5648 C CA . MET B 1 36 ? 21.752 59.165 -0.114 1.00 69.88 35 MET B CA 1
ATOM 5649 C C . MET B 1 36 ? 20.306 59.155 0.326 1.00 71.58 35 MET B C 1
ATOM 5650 O O . MET B 1 36 ? 19.396 59.260 -0.496 1.00 71.16 35 MET B O 1
ATOM 5664 N N . MET B 1 37 ? 20.108 59.005 1.629 1.00 60.73 36 MET B N 1
ATOM 5665 C CA . MET B 1 37 ? 18.771 58.972 2.205 1.00 64.00 36 MET B CA 1
ATOM 5666 C C . MET B 1 37 ? 18.094 60.324 2.020 1.00 68.73 36 MET B C 1
ATOM 5667 O O . MET B 1 37 ? 16.921 60.396 1.636 1.00 70.27 36 MET B O 1
ATOM 5681 N N . ALA B 1 38 ? 18.852 61.391 2.265 1.00 66.91 37 ALA B N 1
ATOM 5682 C CA . ALA B 1 38 ? 18.329 62.753 2.187 1.00 70.66 37 ALA B CA 1
ATOM 5683 C C . ALA B 1 38 ? 17.738 63.081 0.807 1.00 73.07 37 ALA B C 1
ATOM 5684 O O . ALA B 1 38 ? 16.968 64.036 0.665 1.00 76.99 37 ALA B O 1
ATOM 5691 N N . GLN B 1 39 ? 18.086 62.287 -0.203 1.00 81.09 38 GLN B N 1
ATOM 5692 C CA . GLN B 1 39 ? 17.582 62.501 -1.565 1.00 81.59 38 GLN B CA 1
ATOM 5693 C C . GLN B 1 39 ? 16.142 62.075 -1.792 1.00 82.92 38 GLN B C 1
ATOM 5694 O O . GLN B 1 39 ? 15.523 62.481 -2.780 1.00 84.24 38 GLN B O 1
ATOM 5708 N N . HIS B 1 40 ? 15.619 61.235 -0.908 1.00 85.33 39 HIS B N 1
ATOM 5709 C CA . HIS B 1 40 ? 14.354 60.560 -1.172 1.00 86.79 39 HIS B CA 1
ATOM 5710 C C . HIS B 1 40 ? 13.275 60.911 -0.162 1.00 89.75 39 HIS B C 1
ATOM 5711 O O . HIS B 1 40 ? 12.150 60.433 -0.264 1.00 92.92 39 HIS B O 1
ATOM 5725 N N . GLN B 1 41 ? 13.626 61.751 0.806 1.00 83.34 40 GLN B N 1
ATOM 5726 C CA . GLN B 1 41 ? 12.660 62.281 1.758 1.00 87.35 40 GLN B CA 1
ATOM 5727 C C . GLN B 1 41 ? 12.975 63.744 2.018 1.00 90.50 40 GLN B C 1
ATOM 5728 O O . GLN B 1 41 ? 14.088 64.212 1.762 1.00 88.51 40 GLN B O 1
ATOM 5742 N N . THR B 1 42 ? 11.991 64.464 2.535 1.00 94.46 41 THR B N 1
ATOM 5743 C CA . THR B 1 42 ? 12.160 65.878 2.787 1.00 97.11 41 THR B CA 1
ATOM 5744 C C . THR B 1 42 ? 12.836 66.105 4.131 1.00 95.73 41 THR B C 1
ATOM 5745 O O . THR B 1 42 ? 13.759 66.907 4.244 1.00 94.41 41 THR B O 1
ATOM 5756 N N . LYS B 1 43 ? 12.370 65.392 5.148 1.00 102.73 42 LYS B N 1
ATOM 5757 C CA . LYS B 1 43 ? 12.897 65.562 6.491 1.00 103.61 42 LYS B CA 1
ATOM 5758 C C . LYS B 1 43 ? 14.349 65.094 6.563 1.00 100.24 42 LYS B C 1
ATOM 5759 O O . LYS B 1 43 ? 14.829 64.376 5.685 1.00 96.96 42 LYS B O 1
ATOM 5778 N N . GLU B 1 44 ? 15.047 65.499 7.614 1.00 89.11 43 GLU B N 1
ATOM 5779 C CA . GLU B 1 44 ? 16.420 65.061 7.808 1.00 83.66 43 GLU B CA 1
ATOM 5780 C C . GLU B 1 44 ? 16.436 63.594 8.212 1.00 80.45 43 GLU B C 1
ATOM 5781 O O . GLU B 1 44 ? 15.706 63.199 9.120 1.00 82.95 43 GLU B O 1
ATOM 5793 N N . PRO B 1 45 ? 17.270 62.777 7.550 1.00 76.64 44 PRO B N 1
ATOM 5794 C CA . PRO B 1 45 ? 17.342 61.383 7.990 1.00 72.98 44 PRO B CA 1
ATOM 5795 C C . PRO B 1 45 ? 17.734 61.301 9.460 1.00 74.54 44 PRO B C 1
ATOM 5796 O O . PRO B 1 45 ? 18.671 61.970 9.896 1.00 76.24 44 PRO B O 1
ATOM 5807 N N . THR B 1 46 ? 16.994 60.503 10.218 1.00 74.23 45 THR B N 1
ATOM 5808 C CA . THR B 1 46 ? 17.199 60.400 11.654 1.00 75.29 45 THR B CA 1
ATOM 5809 C C . THR B 1 46 ? 18.235 59.340 11.972 1.00 70.49 45 THR B C 1
ATOM 5810 O O . THR B 1 46 ? 18.634 58.569 11.097 1.00 66.79 45 THR B O 1
ATOM 5821 N N . VAL B 1 47 ? 18.648 59.289 13.235 1.00 71.09 46 VAL B N 1
ATOM 5822 C CA . VAL B 1 47 ? 19.609 58.285 13.679 1.00 67.20 46 VAL B CA 1
ATOM 5823 C C . VAL B 1 47 ? 18.947 56.913 13.639 1.00 66.53 46 VAL B C 1
ATOM 5824 O O . VAL B 1 47 ? 19.560 55.942 13.191 1.00 62.65 46 VAL B O 1
ATOM 5837 N N . GLU B 1 48 ? 17.686 56.849 14.062 1.00 74.64 47 GLU B N 1
ATOM 5838 C CA . GLU B 1 48 ? 16.906 55.614 14.003 1.00 73.31 47 GLU B CA 1
ATOM 5839 C C . GLU B 1 48 ? 16.826 55.031 12.597 1.00 71.57 47 GLU B C 1
ATOM 5840 O O . GLU B 1 48 ? 16.992 53.829 12.419 1.00 71.34 47 GLU B O 1
ATOM 5852 N N . GLN B 1 49 ? 16.563 55.871 11.602 1.00 70.42 48 GLN B N 1
ATOM 5853 C CA . GLN B 1 49 ? 16.506 55.394 10.216 1.00 70.84 48 GLN B CA 1
ATOM 5854 C C . GLN B 1 49 ? 17.850 54.815 9.765 1.00 66.74 48 GLN B C 1
ATOM 5855 O O . GLN B 1 49 ? 17.918 53.696 9.247 1.00 63.52 48 GLN B O 1
ATOM 5869 N N . ILE B 1 50 ? 18.912 55.589 9.957 1.00 61.75 49 ILE B N 1
ATOM 5870 C CA . ILE B 1 50 ? 20.247 55.174 9.558 1.00 57.58 49 ILE B CA 1
ATOM 5871 C C . ILE B 1 50 ? 20.658 53.861 10.234 1.00 54.64 49 ILE B C 1
ATOM 5872 O O . ILE B 1 50 ? 21.178 52.955 9.572 1.00 51.71 49 ILE B O 1
ATOM 5888 N N . GLU B 1 51 ? 20.437 53.748 11.540 1.00 61.86 50 GLU B N 1
ATOM 5889 C CA . GLU B 1 51 ? 20.811 52.528 12.239 1.00 58.34 50 GLU B CA 1
ATOM 5890 C C . GLU B 1 51 ? 19.925 51.356 11.832 1.00 59.28 50 GLU B C 1
ATOM 5891 O O . GLU B 1 51 ? 20.378 50.213 11.868 1.00 55.70 50 GLU B O 1
ATOM 5903 N N . GLU B 1 52 ? 18.675 51.617 11.434 1.00 59.21 51 GLU B N 1
ATOM 5904 C CA . GLU B 1 52 ? 17.805 50.517 11.019 1.00 59.40 51 GLU B CA 1
ATOM 5905 C C . GLU B 1 52 ? 18.244 49.949 9.679 1.00 56.88 51 GLU B C 1
ATOM 5906 O O . GLU B 1 52 ? 18.291 48.738 9.498 1.00 56.18 51 GLU B O 1
ATOM 5918 N N . LEU B 1 53 ? 18.567 50.819 8.736 1.00 57.44 52 LEU B N 1
ATOM 5919 C CA . LEU B 1 53 ? 18.999 50.340 7.434 1.00 55.41 52 LEU B CA 1
ATOM 5920 C C . LEU B 1 53 ? 20.287 49.524 7.550 1.00 54.49 52 LEU B C 1
ATOM 5921 O O . LEU B 1 53 ? 20.438 48.517 6.858 1.00 51.95 52 LEU B O 1
ATOM 5937 N N . LYS B 1 54 ? 21.215 49.939 8.421 1.00 44.01 53 LYS B N 1
ATOM 5938 C CA . LYS B 1 54 ? 22.437 49.175 8.586 1.00 43.72 53 LYS B CA 1
ATOM 5939 C C . LYS B 1 54 ? 22.096 47.799 9.129 1.00 44.62 53 LYS B C 1
ATOM 5940 O O . LYS B 1 54 ? 22.710 46.807 8.754 1.00 43.01 53 LYS B O 1
ATOM 5959 N N . SER B 1 55 ? 21.098 47.730 9.998 1.00 45.30 54 SER B N 1
ATOM 5960 C CA . SER B 1 55 ? 20.746 46.454 10.606 1.00 45.59 54 SER B CA 1
ATOM 5961 C C . SER B 1 55 ? 20.105 45.523 9.578 1.00 45.56 54 SER B C 1
ATOM 5962 O O . SER B 1 55 ? 20.419 44.341 9.518 1.00 45.30 54 SER B O 1
ATOM 5970 N N . LEU B 1 56 ? 19.224 46.067 8.754 1.00 47.68 55 LEU B N 1
ATOM 5971 C CA . LEU B 1 56 ? 18.647 45.318 7.630 1.00 47.86 55 LEU B CA 1
ATOM 5972 C C . LEU B 1 56 ? 19.699 44.721 6.695 1.00 45.98 55 LEU B C 1
ATOM 5973 O O . LEU B 1 56 ? 19.663 43.534 6.397 1.00 47.12 55 LEU B O 1
ATOM 5989 N N . VAL B 1 57 ? 20.631 45.550 6.241 1.00 44.16 56 VAL B N 1
ATOM 5990 C CA . VAL B 1 57 ? 21.720 45.097 5.384 1.00 43.20 56 VAL B CA 1
ATOM 5991 C C . VAL B 1 57 ? 22.541 44.040 6.089 1.00 44.63 56 VAL B C 1
ATOM 5992 O O . VAL B 1 57 ? 22.883 43.022 5.507 1.00 42.90 56 VAL B O 1
ATOM 6005 N N . SER B 1 58 ? 22.868 44.285 7.352 1.00 39.74 57 SER B N 1
ATOM 6006 C CA . SER B 1 58 ? 23.650 43.323 8.107 1.00 38.32 57 SER B CA 1
ATOM 6007 C C . SER B 1 58 ? 22.917 41.988 8.206 1.00 39.88 57 SER B C 1
ATOM 6008 O O . SER B 1 58 ? 23.510 40.943 7.982 1.00 40.78 57 SER B O 1
ATOM 6016 N N . GLU B 1 59 ? 21.633 42.020 8.558 1.00 46.05 58 GLU B N 1
ATOM 6017 C CA . GLU B 1 59 ? 20.885 40.785 8.776 1.00 48.19 58 GLU B CA 1
ATOM 6018 C C . GLU B 1 59 ? 20.746 40.003 7.477 1.00 48.42 58 GLU B C 1
ATOM 6019 O O . GLU B 1 59 ? 20.891 38.786 7.456 1.00 48.77 58 GLU B O 1
ATOM 6031 N N . GLU B 1 60 ? 20.455 40.713 6.398 1.00 47.90 59 GLU B N 1
ATOM 6032 C CA . GLU B 1 60 ? 20.103 40.054 5.145 1.00 47.40 59 GLU B CA 1
ATOM 6033 C C . GLU B 1 60 ? 21.328 39.677 4.301 1.00 45.81 59 GLU B C 1
ATOM 6034 O O . GLU B 1 60 ? 21.299 38.655 3.655 1.00 46.63 59 GLU B O 1
ATOM 6046 N N . LEU B 1 61 ? 22.421 40.435 4.344 1.00 41.83 60 LEU B N 1
ATOM 6047 C CA . LEU B 1 61 ? 23.580 40.094 3.498 1.00 40.93 60 LEU B CA 1
ATOM 6048 C C . LEU B 1 61 ? 24.801 39.436 4.155 1.00 39.91 60 LEU B C 1
ATOM 6049 O O . LEU B 1 61 ? 25.587 38.790 3.453 1.00 39.61 60 LEU B O 1
ATOM 6065 N N . THR B 1 62 ? 24.990 39.541 5.472 1.00 40.08 61 THR B N 1
ATOM 6066 C CA . THR B 1 62 ? 26.195 38.957 6.040 1.00 39.86 61 THR B CA 1
ATOM 6067 C C . THR B 1 62 ? 26.215 37.429 6.035 1.00 40.48 61 THR B C 1
ATOM 6068 O O . THR B 1 62 ? 27.271 36.844 6.249 1.00 41.06 61 THR B O 1
ATOM 6079 N N . PRO B 1 63 ? 25.071 36.775 5.779 1.00 43.17 62 PRO B N 1
ATOM 6080 C CA . PRO B 1 63 ? 25.198 35.334 5.559 1.00 45.65 62 PRO B CA 1
ATOM 6081 C C . PRO B 1 63 ? 26.056 34.971 4.352 1.00 46.92 62 PRO B C 1
ATOM 6082 O O . PRO B 1 63 ? 26.499 33.828 4.256 1.00 48.14 62 PRO B O 1
ATOM 6093 N N . PHE B 1 64 ? 26.293 35.938 3.466 1.00 46.24 63 PHE B N 1
ATOM 6094 C CA . PHE B 1 64 ? 26.997 35.692 2.203 1.00 46.31 63 PHE B CA 1
ATOM 6095 C C . PHE B 1 64 ? 28.328 36.423 2.134 1.00 44.61 63 PHE B C 1
ATOM 6096 O O . PHE B 1 64 ? 28.957 36.503 1.074 1.00 44.34 63 PHE B O 1
ATOM 6113 N N . ALA B 1 65 ? 28.764 36.956 3.268 1.00 39.54 64 ALA B N 1
ATOM 6114 C CA . ALA B 1 65 ? 30.016 37.656 3.330 1.00 37.99 64 ALA B CA 1
ATOM 6115 C C . ALA B 1 65 ? 30.879 37.031 4.416 1.00 38.97 64 ALA B C 1
ATOM 6116 O O . ALA B 1 65 ? 30.360 36.499 5.393 1.00 40.75 64 ALA B O 1
ATOM 6123 N N . SER B 1 66 ? 32.193 37.078 4.261 1.00 37.39 65 SER B N 1
ATOM 6124 C CA . SER B 1 66 ? 33.073 36.527 5.298 1.00 38.48 65 SER B CA 1
ATOM 6125 C C . SER B 1 66 ? 33.093 37.409 6.547 1.00 37.24 65 SER B C 1
ATOM 6126 O O . SER B 1 66 ? 33.412 36.937 7.643 1.00 38.85 65 SER B O 1
ATOM 6134 N N . SER B 1 67 ? 32.803 38.691 6.370 1.00 38.05 66 SER B N 1
ATOM 6135 C CA . SER B 1 67 ? 32.778 39.647 7.465 1.00 37.37 66 SER B CA 1
ATOM 6136 C C . SER B 1 67 ? 32.148 40.948 6.999 1.00 35.07 66 SER B C 1
ATOM 6137 O O . SER B 1 67 ? 31.908 41.149 5.792 1.00 34.75 66 SER B O 1
ATOM 6145 N N . ILE B 1 68 ? 31.871 41.822 7.963 1.00 34.53 67 ILE B N 1
ATOM 6146 C CA . ILE B 1 68 ? 31.258 43.110 7.686 1.00 32.70 67 ILE B CA 1
ATOM 6147 C C . ILE B 1 68 ? 31.972 44.246 8.412 1.00 31.49 67 ILE B C 1
ATOM 6148 O O . ILE B 1 68 ? 32.330 44.131 9.588 1.00 31.06 67 ILE B O 1
ATOM 6164 N N . LEU B 1 69 ? 32.177 45.344 7.691 1.00 33.19 68 LEU B N 1
ATOM 6165 C CA . LEU B 1 69 ? 32.782 46.549 8.252 1.00 32.74 68 LEU B CA 1
ATOM 6166 C C . LEU B 1 69 ? 31.683 47.543 8.563 1.00 32.34 68 LEU B C 1
ATOM 6167 O O . LEU B 1 69 ? 30.908 47.937 7.674 1.00 32.87 68 LEU B O 1
ATOM 6183 N N . LEU B 1 70 ? 31.624 47.930 9.839 1.00 31.78 69 LEU B N 1
ATOM 6184 C CA . LEU B 1 70 ? 30.681 48.924 10.324 1.00 32.19 69 LEU B CA 1
ATOM 6185 C C . LEU B 1 70 ? 31.396 50.058 11.054 1.00 33.23 69 LEU B C 1
ATOM 6186 O O . LEU B 1 70 ? 32.566 49.946 11.398 1.00 32.64 69 LEU B O 1
ATOM 6202 N N . ASP B 1 71 ? 30.680 51.155 11.253 1.00 33.26 70 ASP B N 1
ATOM 6203 C CA . ASP B 1 71 ? 31.156 52.327 11.969 1.00 32.41 70 ASP B CA 1
ATOM 6204 C C . ASP B 1 71 ? 30.615 52.312 13.415 1.00 34.51 70 ASP B C 1
ATOM 6205 O O . ASP B 1 71 ? 29.485 51.898 13.653 1.00 37.10 70 ASP B O 1
ATOM 6214 N N . PRO B 1 72 ? 31.409 52.782 14.378 1.00 34.91 71 PRO B N 1
ATOM 6215 C CA . PRO B 1 72 ? 30.834 52.781 15.723 1.00 38.17 71 PRO B CA 1
ATOM 6216 C C . PRO B 1 72 ? 29.687 53.784 15.891 1.00 42.35 71 PRO B C 1
ATOM 6217 O O . PRO B 1 72 ? 28.875 53.617 16.800 1.00 42.24 71 PRO B O 1
ATOM 6228 N N . GLU B 1 73 ? 29.601 54.796 15.035 1.00 46.64 72 GLU B N 1
ATOM 6229 C CA . GLU B 1 73 ? 28.575 55.834 15.208 1.00 48.91 72 GLU B CA 1
ATOM 6230 C C . GLU B 1 73 ? 27.144 55.284 15.045 1.00 48.75 72 GLU B C 1
ATOM 6231 O O . GLU B 1 73 ? 26.320 55.462 15.933 1.00 49.18 72 GLU B O 1
ATOM 6243 N N . TYR B 1 74 ? 26.858 54.608 13.928 1.00 44.57 73 TYR B N 1
ATOM 6244 C CA . TYR B 1 74 ? 25.506 54.119 13.637 1.00 44.80 73 TYR B CA 1
ATOM 6245 C C . TYR B 1 74 ? 25.397 52.605 13.592 1.00 45.60 73 TYR B C 1
ATOM 6246 O O . TYR B 1 74 ? 24.309 52.048 13.447 1.00 46.52 73 TYR B O 1
ATOM 6264 N N . GLY B 1 75 ? 26.532 51.935 13.640 1.00 35.53 74 GLY B N 1
ATOM 6265 C CA . GLY B 1 75 ? 26.575 50.552 13.229 1.00 35.36 74 GLY B CA 1
ATOM 6266 C C . GLY B 1 75 ? 26.665 49.514 14.323 1.00 35.95 74 GLY B C 1
ATOM 6267 O O . GLY B 1 75 ? 26.734 48.335 14.002 1.00 34.21 74 GLY B O 1
ATOM 6271 N N . LEU B 1 76 ? 26.668 49.899 15.601 1.00 36.95 75 LEU B N 1
ATOM 6272 C CA . LEU B 1 76 ? 26.811 48.885 16.630 1.00 36.04 75 LEU B CA 1
ATOM 6273 C C . LEU B 1 76 ? 25.589 47.982 16.719 1.00 37.46 75 LEU B C 1
ATOM 6274 O O . LEU B 1 76 ? 25.727 46.768 16.845 1.00 36.84 75 LEU B O 1
ATOM 6290 N N . PRO B 1 77 ? 24.379 48.557 16.655 1.00 39.70 76 PRO B N 1
ATOM 6291 C CA . PRO B 1 77 ? 23.237 47.635 16.621 1.00 41.27 76 PRO B CA 1
ATOM 6292 C C . PRO B 1 77 ? 23.305 46.667 15.445 1.00 40.44 76 PRO B C 1
ATOM 6293 O O . PRO B 1 77 ? 23.093 45.466 15.629 1.00 39.31 76 PRO B O 1
ATOM 6304 N N . ALA B 1 78 ? 23.614 47.170 14.253 1.00 39.75 77 ALA B N 1
ATOM 6305 C CA . ALA B 1 78 ? 23.781 46.302 13.091 1.00 40.35 77 ALA B CA 1
ATOM 6306 C C . ALA B 1 78 ? 24.821 45.202 13.319 1.00 37.97 77 ALA B C 1
ATOM 6307 O O . ALA B 1 78 ? 24.636 44.072 12.829 1.00 37.01 77 ALA B O 1
ATOM 6314 N N . SER B 1 79 ? 25.898 45.528 14.052 1.00 40.27 78 SER B N 1
ATOM 6315 C CA . SER B 1 79 ? 26.980 44.569 14.263 1.00 36.78 78 SER B CA 1
ATOM 6316 C C . SER B 1 79 ? 26.479 43.375 15.054 1.00 39.22 78 SER B C 1
ATOM 6317 O O . SER B 1 79 ? 26.999 42.263 14.903 1.00 39.39 78 SER B O 1
ATOM 6325 N N . ARG B 1 80 ? 25.456 43.588 15.875 1.00 42.81 79 ARG B N 1
ATOM 6326 C CA . ARG B 1 80 ? 25.016 42.540 16.776 1.00 43.89 79 ARG B CA 1
ATOM 6327 C C . ARG B 1 80 ? 24.004 41.603 16.136 1.00 46.36 79 ARG B C 1
ATOM 6328 O O . ARG B 1 80 ? 23.714 40.551 16.691 1.00 48.49 79 ARG B O 1
ATOM 6349 N N . VAL B 1 81 ? 23.487 41.971 14.962 1.00 43.09 80 VAL B N 1
ATOM 6350 C CA . VAL B 1 81 ? 22.562 41.116 14.253 1.00 45.32 80 VAL B CA 1
ATOM 6351 C C . VAL B 1 81 ? 23.198 40.529 13.001 1.00 44.81 80 VAL B C 1
ATOM 6352 O O . VAL B 1 81 ? 22.527 39.880 12.225 1.00 45.06 80 VAL B O 1
ATOM 6365 N N . ARG B 1 82 ? 24.500 40.723 12.820 1.00 42.94 81 ARG B N 1
ATOM 6366 C CA . ARG B 1 82 ? 25.191 40.064 11.719 1.00 41.95 81 ARG B CA 1
ATOM 6367 C C . ARG B 1 82 ? 25.073 38.564 11.877 1.00 43.70 81 ARG B C 1
ATOM 6368 O O . ARG B 1 82 ? 24.846 38.061 12.980 1.00 45.30 81 ARG B O 1
ATOM 6389 N N . SER B 1 83 ? 25.194 37.858 10.761 1.00 40.88 82 SER B N 1
ATOM 6390 C CA . SER B 1 83 ? 25.259 36.412 10.783 1.00 44.69 82 SER B CA 1
ATOM 6391 C C . SER B 1 83 ? 26.389 35.905 11.677 1.00 44.76 82 SER B C 1
ATOM 6392 O O . SER B 1 83 ? 27.447 36.546 11.807 1.00 41.90 82 SER B O 1
ATOM 6400 N N . GLU B 1 84 ? 26.169 34.734 12.271 1.00 58.21 83 GLU B N 1
ATOM 6401 C CA . GLU B 1 84 ? 27.177 34.116 13.121 1.00 60.37 83 GLU B CA 1
ATOM 6402 C C . GLU B 1 84 ? 28.384 33.620 12.315 1.00 61.07 83 GLU B C 1
ATOM 6403 O O . GLU B 1 84 ? 29.453 33.403 12.873 1.00 61.90 83 GLU B O 1
ATOM 6415 N N . GLU B 1 85 ? 28.230 33.471 11.006 1.00 63.42 84 GLU B N 1
ATOM 6416 C CA . GLU B 1 85 ? 29.344 33.041 10.161 1.00 66.97 84 GLU B CA 1
ATOM 6417 C C . GLU B 1 85 ? 30.246 34.200 9.745 1.00 61.69 84 GLU B C 1
ATOM 6418 O O . GLU B 1 85 ? 31.323 33.978 9.196 1.00 61.53 84 GLU B O 1
ATOM 6430 N N . ALA B 1 86 ? 29.793 35.426 10.005 1.00 47.01 85 ALA B N 1
ATOM 6431 C CA . ALA B 1 86 ? 30.472 36.637 9.545 1.00 42.90 85 ALA B CA 1
ATOM 6432 C C . ALA B 1 86 ? 31.197 37.350 10.677 1.00 41.27 85 ALA B C 1
ATOM 6433 O O . ALA B 1 86 ? 30.645 37.521 11.747 1.00 41.67 85 ALA B O 1
ATOM 6440 N N . GLY B 1 87 ? 32.423 37.791 10.406 1.00 37.94 86 GLY B N 1
ATOM 6441 C CA . GLY B 1 87 ? 33.216 38.510 11.377 1.00 36.03 86 GLY B CA 1
ATOM 6442 C C . GLY B 1 87 ? 32.901 39.985 11.322 1.00 33.58 86 GLY B C 1
ATOM 6443 O O . GLY B 1 87 ? 32.068 40.421 10.516 1.00 33.24 86 GLY B O 1
ATOM 6447 N N . LEU B 1 88 ? 33.572 40.745 12.184 1.00 32.56 87 LEU B N 1
ATOM 6448 C CA . LEU B 1 88 ? 33.325 42.176 12.334 1.00 30.14 87 LEU B CA 1
ATOM 6449 C C . LEU B 1 88 ? 34.606 43.000 12.287 1.00 28.79 87 LEU B C 1
ATOM 6450 O O . LEU B 1 88 ? 35.574 42.707 13.020 1.00 28.96 87 LEU B O 1
ATOM 6466 N N . LEU B 1 89 ? 34.570 44.062 11.482 1.00 31.04 88 LEU B N 1
ATOM 6467 C CA . LEU B 1 89 ? 35.589 45.117 11.508 1.00 29.80 88 LEU B CA 1
ATOM 6468 C C . LEU B 1 89 ? 34.908 46.398 11.908 1.00 30.38 88 LEU B C 1
ATOM 6469 O O . LEU B 1 89 ? 33.766 46.622 11.521 1.00 31.02 88 LEU B O 1
ATOM 6485 N N . LEU B 1 90 ? 35.562 47.221 12.717 1.00 27.78 89 LEU B N 1
ATOM 6486 C CA . LEU B 1 90 ? 35.005 48.525 13.036 1.00 28.35 89 LEU B CA 1
ATOM 6487 C C . LEU B 1 90 ? 35.947 49.598 12.576 1.00 26.60 89 LEU B C 1
ATOM 6488 O O . LEU B 1 90 ? 37.160 49.485 12.783 1.00 27.40 89 LEU B O 1
ATOM 6504 N N . ALA B 1 91 ? 35.380 50.633 11.956 1.00 27.93 90 ALA B N 1
ATOM 6505 C CA . ALA B 1 91 ? 36.089 51.840 11.540 1.00 28.30 90 ALA B CA 1
ATOM 6506 C C . ALA B 1 91 ? 36.568 52.670 12.741 1.00 29.57 90 ALA B C 1
ATOM 6507 O O . ALA B 1 91 ? 35.847 52.815 13.729 1.00 31.01 90 ALA B O 1
ATOM 6514 N N . TYR B 1 92 ? 37.767 53.231 12.628 1.00 26.09 91 TYR B N 1
ATOM 6515 C CA . TYR B 1 92 ? 38.390 53.958 13.742 1.00 26.92 91 TYR B CA 1
ATOM 6516 C C . TYR B 1 92 ? 38.604 55.425 13.373 1.00 28.49 91 TYR B C 1
ATOM 6517 O O . TYR B 1 92 ? 38.823 56.272 14.250 1.00 30.08 91 TYR B O 1
ATOM 6535 N N . GLU B 1 93 ? 38.516 55.740 12.087 1.00 29.63 92 GLU B N 1
ATOM 6536 C CA . GLU B 1 93 ? 38.762 57.106 11.634 1.00 30.96 92 GLU B CA 1
ATOM 6537 C C . GLU B 1 93 ? 37.509 57.958 11.499 1.00 32.61 92 GLU B C 1
ATOM 6538 O O . GLU B 1 93 ? 36.427 57.473 11.197 1.00 34.63 92 GLU B O 1
ATOM 6550 N N . LYS B 1 94 ? 37.691 59.254 11.705 1.00 28.25 93 LYS B N 1
ATOM 6551 C CA . LYS B 1 94 ? 36.724 60.254 11.339 1.00 29.97 93 LYS B CA 1
ATOM 6552 C C . LYS B 1 94 ? 36.612 60.341 9.795 1.00 29.17 93 LYS B C 1
ATOM 6553 O O . LYS B 1 94 ? 37.631 60.282 9.081 1.00 28.85 93 LYS B O 1
ATOM 6572 N N . THR B 1 95 ? 35.404 60.493 9.286 1.00 38.64 94 THR B N 1
ATOM 6573 C CA . THR B 1 95 ? 35.245 60.571 7.826 1.00 38.36 94 THR B CA 1
ATOM 6574 C C . THR B 1 95 ? 35.693 61.891 7.239 1.00 41.43 94 THR B C 1
ATOM 6575 O O . THR B 1 95 ? 35.629 62.932 7.891 1.00 41.31 94 THR B O 1
ATOM 6586 N N . GLY B 1 96 ? 36.103 61.822 5.970 1.00 36.22 95 GLY B N 1
ATOM 6587 C CA . GLY B 1 96 ? 36.260 62.995 5.141 1.00 37.18 95 GLY B CA 1
ATOM 6588 C C . GLY B 1 96 ? 37.577 63.695 5.342 1.00 37.81 95 GLY B C 1
ATOM 6589 O O . GLY B 1 96 ? 38.501 63.164 5.961 1.00 36.68 95 GLY B O 1
ATOM 6593 N N . TYR B 1 97 ? 37.657 64.898 4.787 1.00 43.95 96 TYR B N 1
ATOM 6594 C CA . TYR B 1 97 ? 38.854 65.715 4.891 1.00 44.85 96 TYR B CA 1
ATOM 6595 C C . TYR B 1 97 ? 38.468 67.156 4.662 1.00 46.87 96 TYR B C 1
ATOM 6596 O O . TYR B 1 97 ? 37.435 67.445 4.059 1.00 47.83 96 TYR B O 1
ATOM 6614 N N . ASP B 1 98 ? 39.299 68.051 5.169 1.00 50.63 97 ASP B N 1
ATOM 6615 C CA . ASP B 1 98 ? 39.109 69.481 5.016 1.00 53.61 97 ASP B CA 1
ATOM 6616 C C . ASP B 1 98 ? 39.459 69.921 3.585 1.00 55.99 97 ASP B C 1
ATOM 6617 O O . ASP B 1 98 ? 40.600 69.785 3.141 1.00 56.11 97 ASP B O 1
ATOM 6626 N N . ALA B 1 99 ? 38.475 70.450 2.865 1.00 59.97 98 ALA B N 1
ATOM 6627 C CA . ALA B 1 99 ? 38.678 70.831 1.467 1.00 61.27 98 ALA B CA 1
ATOM 6628 C C . ALA B 1 99 ? 39.398 72.183 1.333 1.00 62.55 98 ALA B C 1
ATOM 6629 O O . ALA B 1 99 ? 39.779 72.587 0.235 1.00 62.76 98 ALA B O 1
ATOM 6636 N N . THR B 1 100 ? 39.589 72.864 2.462 1.00 74.33 99 THR B N 1
ATOM 6637 C CA . THR B 1 100 ? 40.331 74.126 2.514 1.00 77.80 99 THR B CA 1
ATOM 6638 C C . THR B 1 100 ? 41.807 73.920 2.242 1.00 75.25 99 THR B C 1
ATOM 6639 O O . THR B 1 100 ? 42.474 74.786 1.681 1.00 79.07 99 THR B O 1
ATOM 6650 N N . THR B 1 101 ? 42.301 72.762 2.665 1.00 52.86 100 THR B N 1
ATOM 6651 C CA . THR B 1 101 ? 43.727 72.474 2.713 1.00 50.86 100 THR B CA 1
ATOM 6652 C C . THR B 1 101 ? 43.993 71.198 1.947 1.00 48.43 100 THR B C 1
ATOM 6653 O O . THR B 1 101 ? 43.060 70.484 1.580 1.00 48.06 100 THR B O 1
ATOM 6664 N N . THR B 1 102 ? 45.264 70.903 1.721 1.00 43.28 101 THR B N 1
ATOM 6665 C CA . THR B 1 102 ? 45.643 69.749 0.922 1.00 41.38 101 THR B CA 1
ATOM 6666 C C . THR B 1 102 ? 46.225 68.627 1.773 1.00 39.82 101 THR B C 1
ATOM 6667 O O . THR B 1 102 ? 46.594 67.586 1.247 1.00 39.56 101 THR B O 1
ATOM 6678 N N . SER B 1 103 ? 46.279 68.809 3.087 1.00 36.75 102 SER B N 1
ATOM 6679 C CA . SER B 1 103 ? 46.975 67.850 3.941 1.00 35.51 102 SER B CA 1
ATOM 6680 C C . SER B 1 103 ? 46.193 66.574 4.259 1.00 34.48 102 SER B C 1
ATOM 6681 O O . SER B 1 103 ? 46.808 65.520 4.500 1.00 31.43 102 SER B O 1
ATOM 6689 N N . ARG B 1 104 ? 44.862 66.672 4.305 1.00 37.74 103 ARG B N 1
ATOM 6690 C CA . ARG B 1 104 ? 44.009 65.513 4.552 1.00 35.37 103 ARG B CA 1
ATOM 6691 C C . ARG B 1 104 ? 44.510 64.670 5.727 1.00 34.63 103 ARG B C 1
ATOM 6692 O O . ARG B 1 104 ? 44.674 63.457 5.616 1.00 32.19 103 ARG B O 1
ATOM 6713 N N . LEU B 1 105 ? 44.740 65.336 6.852 1.00 33.00 104 LEU B N 1
ATOM 6714 C CA . LEU B 1 105 ? 45.327 64.670 8.025 1.00 32.34 104 LEU B CA 1
ATOM 6715 C C . LEU B 1 105 ? 44.358 63.678 8.659 1.00 29.62 104 LEU B C 1
ATOM 6716 O O . LEU B 1 105 ? 43.160 63.915 8.690 1.00 29.94 104 LEU B O 1
ATOM 6732 N N . PRO B 1 106 ? 44.869 62.549 9.166 1.00 30.40 105 PRO B N 1
ATOM 6733 C CA . PRO B 1 106 ? 43.970 61.593 9.824 1.00 28.99 105 PRO B CA 1
ATOM 6734 C C . PRO B 1 106 ? 43.608 61.989 11.253 1.00 29.61 105 PRO B C 1
ATOM 6735 O O . PRO B 1 106 ? 44.359 62.691 11.939 1.00 30.51 105 PRO B O 1
ATOM 6746 N N . ASP B 1 107 ? 42.471 61.498 11.708 1.00 31.10 106 ASP B N 1
ATOM 6747 C CA . ASP B 1 107 ? 42.029 61.725 13.079 1.00 32.18 106 ASP B CA 1
ATOM 6748 C C . ASP B 1 107 ? 41.177 60.549 13.528 1.00 31.34 106 ASP B C 1
ATOM 6749 O O . ASP B 1 107 ? 40.205 60.212 12.861 1.00 31.36 106 ASP B O 1
ATOM 6758 N N . CYS B 1 108 ? 41.547 59.913 14.639 1.00 32.25 107 CYS B N 1
ATOM 6759 C CA . CYS B 1 108 ? 40.711 58.883 15.257 1.00 30.95 107 CYS B CA 1
ATOM 6760 C C . CYS B 1 108 ? 39.402 59.473 15.807 1.00 33.85 107 CYS B C 1
ATOM 6761 O O . CYS B 1 108 ? 39.355 60.623 16.229 1.00 36.45 107 CYS B O 1
ATOM 6769 N N . LEU B 1 109 ? 38.353 58.653 15.833 1.00 28.75 108 LEU B N 1
ATOM 6770 C CA . LEU B 1 109 ? 37.103 59.007 16.481 1.00 31.25 108 LEU B CA 1
ATOM 6771 C C . LEU B 1 109 ? 37.361 59.327 17.945 1.00 33.10 108 LEU B C 1
ATOM 6772 O O . LEU B 1 109 ? 38.001 58.567 18.618 1.00 30.11 108 LEU B O 1
ATOM 6788 N N . ASP B 1 110 ? 36.795 60.415 18.432 1.00 32.61 109 ASP B N 1
ATOM 6789 C CA . ASP B 1 110 ? 37.213 60.992 19.697 1.00 32.89 109 ASP B CA 1
ATOM 6790 C C . ASP B 1 110 ? 37.019 60.139 20.943 1.00 32.19 109 ASP B C 1
ATOM 6791 O O . ASP B 1 110 ? 37.827 60.266 21.874 1.00 31.86 109 ASP B O 1
ATOM 6800 N N . VAL B 1 111 ? 35.969 59.324 21.024 1.00 31.17 110 VAL B N 1
ATOM 6801 C CA . VAL B 1 111 ? 35.782 58.509 22.247 1.00 30.65 110 VAL B CA 1
ATOM 6802 C C . VAL B 1 111 ? 36.050 57.040 21.995 1.00 29.21 110 VAL B C 1
ATOM 6803 O O . VAL B 1 111 ? 35.574 56.174 22.732 1.00 29.97 110 VAL B O 1
ATOM 6816 N N . TRP B 1 112 ? 36.883 56.771 21.010 1.00 28.23 111 TRP B N 1
ATOM 6817 C CA . TRP B 1 112 ? 37.286 55.411 20.701 1.00 26.91 111 TRP B CA 1
ATOM 6818 C C . TRP B 1 112 ? 38.802 55.222 20.847 1.00 25.91 111 TRP B C 1
ATOM 6819 O O . TRP B 1 112 ? 39.585 56.183 20.755 1.00 26.08 111 TRP B O 1
ATOM 6840 N N . SER B 1 113 ? 39.172 53.958 21.027 1.00 26.16 112 SER B N 1
ATOM 6841 C CA . SER B 1 113 ? 40.559 53.484 21.076 1.00 24.65 112 SER B CA 1
ATOM 6842 C C . SER B 1 113 ? 40.550 52.083 20.513 1.00 23.43 112 SER B C 1
ATOM 6843 O O . SER B 1 113 ? 39.484 51.484 20.390 1.00 24.39 112 SER B O 1
ATOM 6851 N N . ALA B 1 114 ? 41.703 51.528 20.178 1.00 25.30 113 ALA B N 1
ATOM 6852 C CA . ALA B 1 114 ? 41.752 50.136 19.732 1.00 24.22 113 ALA B CA 1
ATOM 6853 C C . ALA B 1 114 ? 41.162 49.217 20.789 1.00 24.62 113 ALA B C 1
ATOM 6854 O O . ALA B 1 114 ? 40.459 48.262 20.460 1.00 25.04 113 ALA B O 1
ATOM 6861 N N . LYS B 1 115 ? 41.470 49.509 22.043 1.00 26.10 114 LYS B N 1
ATOM 6862 C CA . LYS B 1 115 ? 40.948 48.739 23.158 1.00 27.56 114 LYS B CA 1
ATOM 6863 C C . LYS B 1 115 ? 39.398 48.773 23.112 1.00 27.25 114 LYS B C 1
ATOM 6864 O O . LYS B 1 115 ? 38.754 47.759 23.248 1.00 27.62 114 LYS B O 1
ATOM 6883 N N . ARG B 1 116 ? 38.806 49.939 22.928 1.00 24.68 115 ARG B N 1
ATOM 6884 C CA . ARG B 1 116 ? 37.350 50.016 22.928 1.00 25.97 115 ARG B CA 1
ATOM 6885 C C . ARG B 1 116 ? 36.769 49.306 21.697 1.00 25.89 115 ARG B C 1
ATOM 6886 O O . ARG B 1 116 ? 35.697 48.716 21.757 1.00 27.02 115 ARG B O 1
ATOM 6907 N N . ILE B 1 117 ? 37.489 49.338 20.583 1.00 26.93 116 ILE B N 1
ATOM 6908 C CA . ILE B 1 117 ? 37.031 48.651 19.373 1.00 26.64 116 ILE B CA 1
ATOM 6909 C C . ILE B 1 117 ? 36.993 47.146 19.611 1.00 27.21 116 ILE B C 1
ATOM 6910 O O . ILE B 1 117 ? 35.993 46.484 19.309 1.00 27.30 116 ILE B O 1
ATOM 6926 N N . LYS B 1 118 ? 38.037 46.615 20.245 1.00 28.63 117 LYS B N 1
ATOM 6927 C CA . LYS B 1 118 ? 38.040 45.211 20.625 1.00 28.67 117 LYS B CA 1
ATOM 6928 C C . LYS B 1 118 ? 36.910 44.888 21.629 1.00 30.53 117 LYS B C 1
ATOM 6929 O O . LYS B 1 118 ? 36.257 43.846 21.520 1.00 30.87 117 LYS B O 1
ATOM 6948 N N . GLU B 1 119 ? 36.686 45.768 22.602 1.00 28.27 118 GLU B N 1
ATOM 6949 C CA . GLU B 1 119 ? 35.631 45.525 23.584 1.00 30.43 118 GLU B CA 1
ATOM 6950 C C . GLU B 1 119 ? 34.234 45.500 22.938 1.00 31.11 118 GLU B C 1
ATOM 6951 O O . GLU B 1 119 ? 33.318 44.845 23.467 1.00 32.44 118 GLU B O 1
ATOM 6963 N N . ALA B 1 120 ? 34.079 46.208 21.817 1.00 31.49 119 ALA B N 1
ATOM 6964 C CA . ALA B 1 120 ? 32.814 46.262 21.118 1.00 32.22 119 ALA B CA 1
ATOM 6965 C C . ALA B 1 120 ? 32.607 45.041 20.224 1.00 33.80 119 ALA B C 1
ATOM 6966 O O . ALA B 1 120 ? 31.601 44.971 19.544 1.00 35.59 119 ALA B O 1
ATOM 6973 N N . GLY B 1 121 ? 33.556 44.105 20.217 1.00 29.74 120 GLY B N 1
ATOM 6974 C CA . GLY B 1 121 ? 33.380 42.820 19.561 1.00 30.12 120 GLY B CA 1
ATOM 6975 C C . GLY B 1 121 ? 34.086 42.713 18.204 1.00 29.17 120 GLY B C 1
ATOM 6976 O O . GLY B 1 121 ? 33.952 41.707 17.490 1.00 30.50 120 GLY B O 1
ATOM 6980 N N . ALA B 1 122 ? 34.842 43.736 17.842 1.00 29.65 121 ALA B N 1
ATOM 6981 C CA . ALA B 1 122 ? 35.515 43.739 16.545 1.00 29.59 121 ALA B CA 1
ATOM 6982 C C . ALA B 1 122 ? 36.661 42.732 16.498 1.00 30.01 121 ALA B C 1
ATOM 6983 O O . ALA B 1 122 ? 37.330 42.477 17.505 1.00 29.60 121 ALA B O 1
ATOM 6990 N N . GLU B 1 123 ? 36.868 42.153 15.315 1.00 31.86 122 GLU B N 1
ATOM 6991 C CA . GLU B 1 123 ? 38.003 41.272 15.046 1.00 32.54 122 GLU B CA 1
ATOM 6992 C C . GLU B 1 123 ? 39.050 41.996 14.225 1.00 32.73 122 GLU B C 1
ATOM 6993 O O . GLU B 1 123 ? 40.073 41.425 13.875 1.00 33.79 122 GLU B O 1
ATOM 7005 N N . ALA B 1 124 ? 38.792 43.259 13.915 1.00 29.12 123 ALA B N 1
ATOM 7006 C CA . ALA B 1 124 ? 39.792 44.096 13.288 1.00 28.43 123 ALA B CA 1
ATOM 7007 C C . ALA B 1 124 ? 39.478 45.547 13.535 1.00 27.43 123 ALA B C 1
ATOM 7008 O O . ALA B 1 124 ? 38.312 45.936 13.587 1.00 27.88 123 ALA B O 1
ATOM 7015 N N . VAL B 1 125 ? 40.545 46.332 13.614 1.00 28.59 124 VAL B N 1
ATOM 7016 C CA . VAL B 1 125 ? 40.510 47.779 13.549 1.00 27.42 124 VAL B CA 1
ATOM 7017 C C . VAL B 1 125 ? 40.772 48.219 12.102 1.00 28.62 124 VAL B C 1
ATOM 7018 O O . VAL B 1 125 ? 41.803 47.867 11.511 1.00 28.76 124 VAL B O 1
ATOM 7031 N N . LYS B 1 126 ? 39.858 48.993 11.543 1.00 29.74 125 LYS B N 1
ATOM 7032 C CA . LYS B 1 126 ? 40.046 49.538 10.188 1.00 29.98 125 LYS B CA 1
ATOM 7033 C C . LYS B 1 126 ? 40.302 51.031 10.300 1.00 30.05 125 LYS B C 1
ATOM 7034 O O . LYS B 1 126 ? 39.636 51.721 11.050 1.00 30.69 125 LYS B O 1
ATOM 7053 N N . PHE B 1 127 ? 41.300 51.534 9.584 1.00 27.61 126 PHE B N 1
ATOM 7054 C CA . PHE B 1 127 ? 41.572 52.960 9.587 1.00 27.32 126 PHE B CA 1
ATOM 7055 C C . PHE B 1 127 ? 41.840 53.409 8.156 1.00 28.29 126 PHE B C 1
ATOM 7056 O O . PHE B 1 127 ? 42.613 52.781 7.463 1.00 30.05 126 PHE B O 1
ATOM 7073 N N A LEU B 1 128 ? 41.168 54.478 7.735 0.55 27.29 127 LEU B N 1
ATOM 7074 N N B LEU B 1 128 ? 41.206 54.505 7.752 0.45 27.88 127 LEU B N 1
ATOM 7075 C CA A LEU B 1 128 ? 41.417 55.123 6.447 0.55 27.90 127 LEU B CA 1
ATOM 7076 C CA B LEU B 1 128 ? 41.414 55.110 6.439 0.45 27.98 127 LEU B CA 1
ATOM 7077 C C A LEU B 1 128 ? 42.421 56.262 6.544 0.55 29.62 127 LEU B C 1
ATOM 7078 C C B LEU B 1 128 ? 42.369 56.294 6.483 0.45 29.54 127 LEU B C 1
ATOM 7079 O O A LEU B 1 128 ? 42.251 57.198 7.332 0.55 31.11 127 LEU B O 1
ATOM 7080 O O B LEU B 1 128 ? 42.114 57.285 7.184 0.45 28.93 127 LEU B O 1
ATOM 7111 N N . LEU B 1 129 ? 43.435 56.201 5.682 1.00 28.52 128 LEU B N 1
ATOM 7112 C CA . LEU B 1 129 ? 44.421 57.260 5.532 1.00 29.07 128 LEU B CA 1
ATOM 7113 C C . LEU B 1 129 ? 44.425 57.783 4.096 1.00 30.34 128 LEU B C 1
ATOM 7114 O O . LEU B 1 129 ? 44.487 56.977 3.173 1.00 30.16 128 LEU B O 1
ATOM 7131 N N . TYR B 1 130 ? 44.370 59.100 3.916 1.00 32.13 129 TYR B N 1
ATOM 7132 C CA . TYR B 1 130 ? 44.655 59.718 2.613 1.00 32.95 129 TYR B CA 1
ATOM 7133 C C . TYR B 1 130 ? 46.143 60.001 2.509 1.00 34.61 129 TYR B C 1
ATOM 7134 O O . TYR B 1 130 ? 46.713 60.619 3.408 1.00 33.86 129 TYR B O 1
ATOM 7152 N N . TYR B 1 131 ? 46.779 59.582 1.412 1.00 30.93 130 TYR B N 1
ATOM 7153 C CA . TYR B 1 131 ? 48.229 59.715 1.284 1.00 31.45 130 TYR B CA 1
ATOM 7154 C C . TYR B 1 131 ? 48.660 60.075 -0.110 1.00 32.36 130 TYR B C 1
ATOM 7155 O O . TYR B 1 131 ? 48.315 59.389 -1.060 1.00 32.48 130 TYR B O 1
ATOM 7173 N N . ASP B 1 132 ? 49.410 61.165 -0.188 1.00 34.37 131 ASP B N 1
ATOM 7174 C CA . ASP B 1 132 ? 50.110 61.586 -1.370 1.00 35.17 131 ASP B CA 1
ATOM 7175 C C . ASP B 1 132 ? 51.593 61.367 -1.162 1.00 35.29 131 ASP B C 1
ATOM 7176 O O . ASP B 1 132 ? 52.226 62.184 -0.534 1.00 35.97 131 ASP B O 1
ATOM 7185 N N . ILE B 1 133 ? 52.141 60.298 -1.742 1.00 38.79 132 ILE B N 1
ATOM 7186 C CA . ILE B 1 133 ? 53.562 59.970 -1.602 1.00 39.54 132 ILE B CA 1
ATOM 7187 C C . ILE B 1 133 ? 54.461 61.150 -1.989 1.00 41.47 132 ILE B C 1
ATOM 7188 O O . ILE B 1 133 ? 55.541 61.306 -1.422 1.00 43.34 132 ILE B O 1
ATOM 7204 N N . ASP B 1 134 ? 54.018 61.973 -2.941 1.00 42.89 133 ASP B N 1
ATOM 7205 C CA . ASP B 1 134 ? 54.794 63.116 -3.412 1.00 44.14 133 ASP B CA 1
ATOM 7206 C C . ASP B 1 134 ? 54.491 64.419 -2.691 1.00 45.18 133 ASP B C 1
ATOM 7207 O O . ASP B 1 134 ? 55.010 65.470 -3.052 1.00 46.04 133 ASP B O 1
ATOM 7216 N N . GLY B 1 135 ? 53.658 64.365 -1.665 1.00 43.87 134 GLY B N 1
ATOM 7217 C CA . GLY B 1 135 ? 53.225 65.578 -0.996 1.00 44.76 134 GLY B CA 1
ATOM 7218 C C . GLY B 1 135 ? 54.204 66.123 0.034 1.00 44.47 134 GLY B C 1
ATOM 7219 O O . GLY B 1 135 ? 55.351 65.667 0.140 1.00 44.91 134 GLY B O 1
ATOM 7223 N N . ASP B 1 136 ? 53.715 67.088 0.817 1.00 37.57 135 ASP B N 1
ATOM 7224 C CA . ASP B 1 136 ? 54.534 67.820 1.792 1.00 38.02 135 ASP B CA 1
ATOM 7225 C C . ASP B 1 136 ? 55.167 66.822 2.745 1.00 37.04 135 ASP B C 1
ATOM 7226 O O . ASP B 1 136 ? 54.474 65.984 3.327 1.00 35.77 135 ASP B O 1
ATOM 7235 N N . GLN B 1 137 ? 56.480 66.871 2.890 1.00 39.27 136 GLN B N 1
ATOM 7236 C CA . GLN B 1 137 ? 57.135 65.799 3.623 1.00 40.24 136 GLN B CA 1
ATOM 7237 C C . GLN B 1 137 ? 56.872 65.881 5.131 1.00 38.31 136 GLN B C 1
ATOM 7238 O O . GLN B 1 137 ? 56.946 64.860 5.803 1.00 37.52 136 GLN B O 1
ATOM 7252 N N . ASP B 1 138 ? 56.546 67.059 5.652 1.00 38.94 137 ASP B N 1
ATOM 7253 C CA . ASP B 1 138 ? 56.235 67.175 7.094 1.00 39.64 137 ASP B CA 1
ATOM 7254 C C . ASP B 1 138 ? 54.823 66.665 7.359 1.00 38.13 137 ASP B C 1
ATOM 7255 O O . ASP B 1 138 ? 54.575 65.986 8.364 1.00 38.21 137 ASP B O 1
ATOM 7264 N N . VAL B 1 139 ? 53.899 66.983 6.452 1.00 34.58 138 VAL B N 1
ATOM 7265 C CA . VAL B 1 139 ? 52.563 66.395 6.478 1.0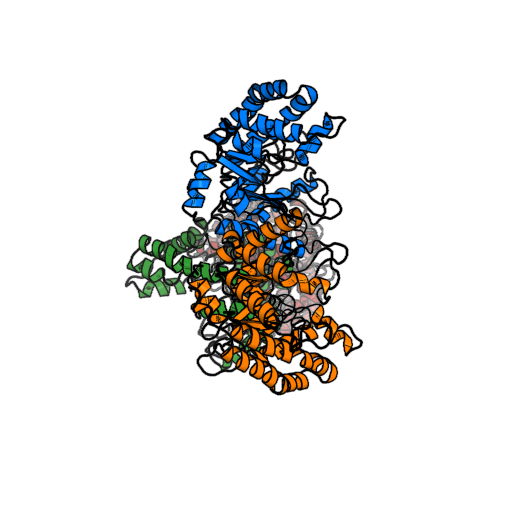0 33.39 138 VAL B CA 1
ATOM 7266 C C . VAL B 1 139 ? 52.694 64.887 6.503 1.00 31.54 138 VAL B C 1
ATOM 7267 O O . VAL B 1 139 ? 52.061 64.228 7.338 1.00 30.51 138 VAL B O 1
ATOM 7280 N N . ASN B 1 140 ? 53.530 64.331 5.637 1.00 34.56 139 ASN B N 1
ATOM 7281 C CA . ASN B 1 140 ? 53.689 62.890 5.612 1.00 33.14 139 ASN B CA 1
ATOM 7282 C C . ASN B 1 140 ? 54.377 62.303 6.854 1.00 33.53 139 ASN B C 1
ATOM 7283 O O . ASN B 1 140 ? 54.036 61.197 7.273 1.00 32.94 139 ASN B O 1
ATOM 7294 N N . GLU B 1 141 ? 55.294 63.032 7.469 1.00 35.40 140 GLU B N 1
ATOM 7295 C CA . GLU B 1 141 ? 55.885 62.547 8.711 1.00 35.66 140 GLU B CA 1
ATOM 7296 C C . GLU B 1 141 ? 54.812 62.482 9.801 1.00 34.88 140 GLU B C 1
ATOM 7297 O O . GLU B 1 141 ? 54.753 61.516 10.544 1.00 34.00 140 GLU B O 1
ATOM 7309 N N . GLN B 1 142 ? 53.947 63.485 9.865 1.00 31.28 141 GLN B N 1
ATOM 7310 C CA . GLN B 1 142 ? 52.824 63.448 10.814 1.00 31.61 141 GLN B CA 1
ATOM 7311 C C . GLN B 1 142 ? 51.910 62.246 10.525 1.00 29.69 141 GLN B C 1
ATOM 7312 O O . GLN B 1 142 ? 51.490 61.541 11.436 1.00 27.59 141 GLN B O 1
ATOM 7326 N N . LYS B 1 143 ? 51.602 61.964 9.266 1.00 28.59 142 LYS B N 1
ATOM 7327 C CA . LYS B 1 143 ? 50.773 60.802 8.979 1.00 26.99 142 LYS B CA 1
ATOM 7328 C C . LYS B 1 143 ? 51.443 59.504 9.365 1.00 26.01 142 LYS B C 1
ATOM 7329 O O . LYS B 1 143 ? 50.793 58.621 9.951 1.00 24.92 142 LYS B O 1
ATOM 7348 N N . LYS B 1 144 ? 52.730 59.392 9.086 1.00 27.89 143 LYS B N 1
ATOM 7349 C CA . LYS B 1 144 ? 53.455 58.161 9.366 1.00 27.83 143 LYS B CA 1
ATOM 7350 C C . LYS B 1 144 ? 53.489 57.949 10.892 1.00 27.69 143 LYS B C 1
ATOM 7351 O O . LYS B 1 144 ? 53.268 56.841 11.351 1.00 26.92 143 LYS B O 1
ATOM 7370 N N . ALA B 1 145 ? 53.762 59.009 11.640 1.00 27.58 144 ALA B N 1
ATOM 7371 C CA . ALA B 1 145 ? 53.749 58.910 13.111 1.00 27.22 144 ALA B CA 1
ATOM 7372 C C . ALA B 1 145 ? 52.371 58.435 13.584 1.00 25.87 144 ALA B C 1
ATOM 7373 O O . ALA B 1 145 ? 52.279 57.592 14.509 1.00 24.71 144 ALA B O 1
ATOM 7380 N N . TYR B 1 146 ? 51.301 58.971 12.988 1.00 27.19 145 TYR B N 1
ATOM 7381 C CA . TYR B 1 146 ? 49.945 58.629 13.390 1.00 26.29 145 TYR B CA 1
ATOM 7382 C C . TYR B 1 146 ? 49.630 57.136 13.197 1.00 26.00 145 TYR B C 1
ATOM 7383 O O . TYR B 1 146 ? 49.017 56.477 14.065 1.00 24.05 145 TYR B O 1
ATOM 7401 N N . ILE B 1 147 ? 50.062 56.590 12.072 1.00 25.83 146 ILE B N 1
ATOM 7402 C CA . ILE B 1 147 ? 49.817 55.201 11.773 1.00 25.09 146 ILE B CA 1
ATOM 7403 C C . ILE B 1 147 ? 50.676 54.300 12.673 1.00 25.42 146 ILE B C 1
ATOM 7404 O O . ILE B 1 147 ? 50.239 53.204 13.023 1.00 24.91 146 ILE B O 1
ATOM 7420 N N . GLU B 1 148 ? 51.879 54.737 13.013 1.00 26.45 147 GLU B N 1
ATOM 7421 C CA . GLU B 1 148 ? 52.713 54.023 13.982 1.00 28.16 147 GLU B CA 1
ATOM 7422 C C . GLU B 1 148 ? 51.961 53.845 15.310 1.00 25.70 147 GLU B C 1
ATOM 7423 O O . GLU B 1 148 ? 51.966 52.759 15.878 1.00 25.51 147 GLU B O 1
ATOM 7435 N N . ARG B 1 149 ? 51.319 54.907 15.787 1.00 24.45 148 ARG B N 1
ATOM 7436 C CA . ARG B 1 149 ? 50.562 54.872 17.046 1.00 24.10 148 ARG B CA 1
ATOM 7437 C C . ARG B 1 149 ? 49.454 53.840 16.974 1.00 23.98 148 ARG B C 1
ATOM 7438 O O . ARG B 1 149 ? 49.286 53.032 17.887 1.00 22.81 148 ARG B O 1
ATOM 7459 N N . ILE B 1 150 ? 48.729 53.839 15.855 1.00 25.25 149 ILE B N 1
ATOM 7460 C CA . ILE B 1 150 ? 47.601 52.934 15.682 1.00 24.39 149 ILE B CA 1
ATOM 7461 C C . ILE B 1 150 ? 48.101 51.494 15.572 1.00 24.62 149 ILE B C 1
ATOM 7462 O O . ILE B 1 150 ? 47.552 50.616 16.214 1.00 25.09 149 ILE B O 1
ATOM 7478 N N . GLY B 1 151 ? 49.165 51.263 14.811 1.00 23.03 150 GLY B N 1
ATOM 7479 C CA . GLY B 1 151 ? 49.755 49.945 14.682 1.00 24.26 150 GLY B CA 1
ATOM 7480 C C . GLY B 1 151 ? 50.248 49.444 16.027 1.00 24.40 150 GLY B C 1
ATOM 7481 O O . GLY B 1 151 ? 50.171 48.250 16.333 1.00 25.73 150 GLY B O 1
ATOM 7485 N N . SER B 1 152 ? 50.735 50.356 16.852 1.00 25.93 151 SER B N 1
ATOM 7486 C CA . SER B 1 152 ? 51.206 49.964 18.167 1.00 25.85 151 SER B CA 1
ATOM 7487 C C . SER B 1 152 ? 50.007 49.578 19.071 1.00 25.04 151 SER B C 1
ATOM 7488 O O . SER B 1 152 ? 50.054 48.544 19.777 1.00 25.69 151 SER B O 1
ATOM 7496 N N . GLU B 1 153 ? 48.956 50.395 19.085 1.00 27.00 152 GLU B N 1
ATOM 7497 C CA . GLU B 1 153 ? 47.716 50.034 19.799 1.00 27.72 152 GLU B CA 1
ATOM 7498 C C . GLU B 1 153 ? 47.237 48.641 19.446 1.00 27.13 152 GLU B C 1
ATOM 7499 O O . GLU B 1 153 ? 46.876 47.849 20.319 1.00 27.23 152 GLU B O 1
ATOM 7511 N N . CYS B 1 154 ? 47.228 48.343 18.143 1.00 26.88 153 CYS B N 1
ATOM 7512 C CA . CYS B 1 154 ? 46.666 47.085 17.675 1.00 27.12 153 CYS B CA 1
ATOM 7513 C C . CYS B 1 154 ? 47.566 45.927 18.012 1.00 28.80 153 CYS B C 1
ATOM 7514 O O . CYS B 1 154 ? 47.092 44.812 18.214 1.00 30.97 153 CYS B O 1
ATOM 7522 N N . ARG B 1 155 ? 48.866 46.175 18.092 1.00 26.37 154 ARG B N 1
ATOM 7523 C CA . ARG B 1 155 ? 49.770 45.146 18.557 1.00 28.21 154 ARG B CA 1
ATOM 7524 C C . ARG B 1 155 ? 49.444 44.844 20.043 1.00 28.13 154 ARG B C 1
ATOM 7525 O O . ARG B 1 155 ? 49.363 43.699 20.479 1.00 29.43 154 ARG B O 1
ATOM 7546 N N . ALA B 1 156 ? 49.273 45.901 20.804 1.00 26.67 155 ALA B N 1
ATOM 7547 C CA . ALA B 1 156 ? 49.050 45.760 22.246 1.00 27.20 155 ALA B CA 1
ATOM 7548 C C . ALA B 1 156 ? 47.739 45.028 22.527 1.00 26.37 155 ALA B C 1
ATOM 7549 O O . ALA B 1 156 ? 47.642 44.195 23.450 1.00 27.28 155 ALA B O 1
ATOM 7556 N N . GLU B 1 157 ? 46.717 45.380 21.767 1.00 30.03 156 GLU B N 1
ATOM 7557 C CA . GLU B 1 157 ? 45.396 44.790 21.952 1.00 30.36 156 GLU B CA 1
ATOM 7558 C C . GLU B 1 157 ? 45.242 43.469 21.187 1.00 33.28 156 GLU B C 1
ATOM 7559 O O . GLU B 1 157 ? 44.222 42.802 21.287 1.00 33.58 156 GLU B O 1
ATOM 7571 N N . ASP B 1 158 ? 46.273 43.106 20.428 1.00 29.19 157 ASP B N 1
ATOM 7572 C CA . ASP B 1 158 ? 46.323 41.840 19.704 1.00 31.09 157 ASP B CA 1
ATOM 7573 C C . ASP B 1 158 ? 45.119 41.706 18.790 1.00 32.31 157 ASP B C 1
ATOM 7574 O O . ASP B 1 158 ? 44.421 40.688 18.791 1.00 33.47 157 ASP B O 1
ATOM 7583 N N . ILE B 1 159 ? 44.888 42.756 18.006 1.00 30.81 158 ILE B N 1
ATOM 7584 C CA . ILE B 1 159 ? 43.775 42.790 17.075 1.00 30.93 158 ILE B CA 1
ATOM 7585 C C . ILE B 1 159 ? 44.304 43.220 15.698 1.00 29.41 158 ILE B C 1
ATOM 7586 O O . ILE B 1 159 ? 45.102 44.135 15.600 1.00 29.47 158 ILE B O 1
ATOM 7602 N N . PRO B 1 160 ? 43.876 42.534 14.637 1.00 30.33 159 PRO B N 1
ATOM 7603 C CA . PRO B 1 160 ? 44.400 42.898 13.314 1.00 31.54 159 PRO B CA 1
ATOM 7604 C C . PRO B 1 160 ? 44.139 44.353 12.918 1.00 28.16 159 PRO B C 1
ATOM 7605 O O . PRO B 1 160 ? 43.058 44.923 13.183 1.00 27.45 159 PRO B O 1
ATOM 7616 N N . PHE B 1 161 ? 45.150 44.949 12.304 1.00 28.35 160 PHE B N 1
ATOM 7617 C CA . PHE B 1 161 ? 45.090 46.312 11.818 1.00 26.34 160 PHE B CA 1
ATOM 7618 C C . PHE B 1 161 ? 44.934 46.310 10.279 1.00 26.71 160 PHE B C 1
ATOM 7619 O O . PHE B 1 161 ? 45.882 45.966 9.562 1.00 27.92 160 PHE B O 1
ATOM 7636 N N . TYR B 1 162 ? 43.747 46.684 9.816 1.00 29.03 161 TYR B N 1
ATOM 7637 C CA . TYR B 1 162 ? 43.461 46.889 8.379 1.00 29.24 161 TYR B CA 1
ATOM 7638 C C . TYR B 1 162 ? 43.630 48.364 8.064 1.00 28.29 161 TYR B C 1
ATOM 7639 O O . TYR B 1 162 ? 42.911 49.207 8.620 1.00 28.61 161 TYR B O 1
ATOM 7657 N N . LEU B 1 163 ? 44.600 48.682 7.224 1.00 27.88 162 LEU B N 1
ATOM 7658 C CA . LEU B 1 163 ? 44.850 50.058 6.860 1.00 27.45 162 LEU B CA 1
ATOM 7659 C C . LEU B 1 163 ? 44.366 50.235 5.458 1.00 28.00 162 LEU B C 1
ATOM 7660 O O . LEU B 1 163 ? 44.810 49.510 4.566 1.00 28.63 162 LEU B O 1
ATOM 7676 N N . GLU B 1 164 ? 43.455 51.183 5.292 1.00 32.35 163 GLU B N 1
ATOM 7677 C CA . GLU B 1 164 ? 42.950 51.578 3.983 1.00 33.07 163 GLU B CA 1
ATOM 7678 C C . GLU B 1 164 ? 43.695 52.825 3.560 1.00 32.96 163 GLU B C 1
ATOM 7679 O O . GLU B 1 164 ? 43.765 53.798 4.319 1.00 33.20 163 GLU B O 1
ATOM 7691 N N . ILE B 1 165 ? 44.256 52.791 2.352 1.00 31.66 164 ILE B N 1
ATOM 7692 C CA . ILE B 1 165 ? 44.936 53.940 1.785 1.00 32.07 164 ILE B CA 1
ATOM 7693 C C . ILE B 1 165 ? 44.167 54.416 0.563 1.00 32.51 164 ILE B C 1
ATOM 7694 O O . ILE B 1 165 ? 43.918 53.653 -0.385 1.00 33.00 164 ILE B O 1
ATOM 7710 N N . LEU B 1 166 ? 43.783 55.679 0.591 1.00 35.07 165 LEU B N 1
ATOM 7711 C CA . LEU B 1 166 ? 43.246 56.344 -0.590 1.00 35.70 165 LEU B CA 1
ATOM 7712 C C . LEU B 1 166 ? 44.257 57.382 -1.037 1.00 35.98 165 LEU B C 1
ATOM 7713 O O . LEU B 1 166 ? 44.641 58.235 -0.261 1.00 36.95 165 LEU B O 1
ATOM 7729 N N . THR B 1 167 ? 44.687 57.316 -2.296 1.00 35.51 166 THR B N 1
ATOM 7730 C CA . THR B 1 167 ? 45.751 58.186 -2.743 1.00 36.27 166 THR B CA 1
ATOM 7731 C C . THR B 1 167 ? 45.172 59.436 -3.342 1.00 37.16 166 THR B C 1
ATOM 7732 O O . THR B 1 167 ? 44.004 59.465 -3.733 1.00 37.47 166 THR B O 1
ATOM 7743 N N . TYR B 1 168 ? 45.993 60.472 -3.419 1.00 35.75 167 TYR B N 1
ATOM 7744 C CA . TYR B 1 168 ? 45.566 61.722 -4.030 1.00 37.23 167 TYR B CA 1
ATOM 7745 C C . TYR B 1 168 ? 46.818 62.472 -4.400 1.00 37.95 167 TYR B C 1
ATOM 7746 O O . TYR B 1 168 ? 47.928 62.016 -4.114 1.00 37.27 167 TYR B O 1
ATOM 7764 N N . ASP B 1 169 ? 46.636 63.601 -5.063 1.00 44.34 168 ASP B N 1
ATOM 7765 C CA . ASP B 1 169 ? 47.729 64.480 -5.387 1.00 45.33 168 ASP B CA 1
ATOM 7766 C C . ASP B 1 169 ? 47.340 65.846 -4.878 1.00 47.57 168 ASP B C 1
ATOM 7767 O O . ASP B 1 169 ? 46.242 66.316 -5.158 1.00 47.93 168 ASP B O 1
ATOM 7776 N N . GLU B 1 170 ? 48.235 66.480 -4.131 1.00 44.16 169 GLU B N 1
ATOM 7777 C CA . GLU B 1 170 ? 47.976 67.804 -3.577 1.00 45.79 169 GLU B CA 1
ATOM 7778 C C . GLU B 1 170 ? 47.577 68.821 -4.647 1.00 48.47 169 GLU B C 1
ATOM 7779 O O . GLU B 1 170 ? 46.880 69.789 -4.346 1.00 49.84 169 GLU B O 1
ATOM 7791 N N . LYS B 1 171 ? 48.017 68.595 -5.885 1.00 59.94 170 LYS B N 1
ATOM 7792 C CA . LYS B 1 171 ? 47.875 69.592 -6.958 1.00 61.24 170 LYS B CA 1
ATOM 7793 C C . LYS B 1 171 ? 46.857 69.206 -8.022 1.00 58.26 170 LYS B C 1
ATOM 7794 O O . LYS B 1 171 ? 46.571 69.998 -8.908 1.00 58.37 170 LYS B O 1
ATOM 7813 N N . ILE B 1 172 ? 46.314 67.999 -7.942 1.00 51.61 171 ILE B N 1
ATOM 7814 C CA . ILE B 1 172 ? 45.297 67.542 -8.893 1.00 50.48 171 ILE B CA 1
ATOM 7815 C C . ILE B 1 172 ? 43.954 67.409 -8.185 1.00 53.69 171 ILE B C 1
ATOM 7816 O O . ILE B 1 172 ? 43.786 66.586 -7.274 1.00 52.69 171 ILE B O 1
ATOM 7832 N N . ALA B 1 173 ? 42.996 68.230 -8.594 1.00 52.59 172 ALA B N 1
ATOM 7833 C CA . ALA B 1 173 ? 41.720 68.315 -7.887 1.00 55.16 172 ALA B CA 1
ATOM 7834 C C . ALA B 1 173 ? 40.852 67.068 -8.057 1.00 52.91 172 ALA B C 1
ATOM 7835 O O . ALA B 1 173 ? 40.176 66.645 -7.121 1.00 51.67 172 ALA B O 1
ATOM 7842 N N . ASP B 1 174 ? 40.865 66.495 -9.258 1.00 53.61 173 ASP B N 1
ATOM 7843 C CA . ASP B 1 174 ? 39.980 65.390 -9.607 1.00 51.88 173 ASP B CA 1
ATOM 7844 C C . ASP B 1 174 ? 40.751 64.086 -9.814 1.00 50.17 173 ASP B C 1
ATOM 7845 O O . ASP B 1 174 ? 41.523 63.972 -10.768 1.00 48.12 173 ASP B O 1
ATOM 7854 N N A ASN B 1 175 ? 40.555 63.099 -8.942 0.63 50.89 174 ASN B N 1
ATOM 7855 N N B ASN B 1 175 ? 40.527 63.119 -8.923 0.37 51.04 174 ASN B N 1
ATOM 7856 C CA A ASN B 1 175 ? 41.286 61.842 -9.089 0.63 46.57 174 ASN B CA 1
ATOM 7857 C CA B ASN B 1 175 ? 41.164 61.806 -9.012 0.37 47.36 174 ASN B CA 1
ATOM 7858 C C A ASN B 1 175 ? 40.658 60.939 -10.154 0.63 45.10 174 ASN B C 1
ATOM 7859 C C B ASN B 1 175 ? 40.756 61.044 -10.259 0.37 45.24 174 ASN B C 1
ATOM 7860 O O A ASN B 1 175 ? 41.104 59.815 -10.345 0.63 43.13 174 ASN B O 1
ATOM 7861 O O B ASN B 1 175 ? 41.458 60.136 -10.694 0.37 42.83 174 ASN B O 1
ATOM 7882 N N . ALA B 1 176 ? 39.625 61.429 -10.838 1.00 48.74 175 ALA B N 1
ATOM 7883 C CA . ALA B 1 176 ? 39.107 60.761 -12.038 1.00 48.16 175 ALA B CA 1
ATOM 7884 C C . ALA B 1 176 ? 39.683 61.345 -13.328 1.00 48.48 175 ALA B C 1
ATOM 7885 O O . ALA B 1 176 ? 39.384 60.857 -14.425 1.00 48.55 175 ALA B O 1
ATOM 7892 N N . SER B 1 177 ? 40.486 62.399 -13.219 1.00 46.87 176 SER B N 1
ATOM 7893 C CA . SER B 1 177 ? 41.033 63.064 -14.416 1.00 47.56 176 SER B CA 1
ATOM 7894 C C . SER B 1 177 ? 42.071 62.202 -15.123 1.00 46.24 176 SER B C 1
ATOM 7895 O O . SER B 1 177 ? 42.646 61.291 -14.519 1.00 44.75 176 SER B O 1
ATOM 7903 N N . PRO B 1 178 ? 42.334 62.494 -16.391 1.00 48.94 177 PRO B N 1
ATOM 7904 C CA . PRO B 1 178 ? 43.480 61.868 -17.048 1.00 49.65 177 PRO B CA 1
ATOM 7905 C C . PRO B 1 178 ? 44.769 62.184 -16.322 1.00 50.07 177 PRO B C 1
ATOM 7906 O O . PRO B 1 178 ? 45.645 61.333 -16.254 1.00 49.47 177 PRO B O 1
ATOM 7917 N N . GLU B 1 179 ? 44.883 63.403 -15.808 1.00 56.00 178 GLU B N 1
ATOM 7918 C CA . GLU B 1 179 ? 46.125 63.853 -15.193 1.00 56.78 178 GLU B CA 1
ATOM 7919 C C . GLU B 1 179 ? 46.464 62.968 -13.985 1.00 55.77 178 GLU B C 1
ATOM 7920 O O . GLU B 1 179 ? 47.607 62.572 -13.812 1.00 54.89 178 GLU B O 1
ATOM 7932 N N . PHE B 1 180 ? 45.466 62.614 -13.189 1.00 46.46 179 PHE B N 1
ATOM 7933 C CA . PHE B 1 180 ? 45.721 61.740 -12.053 1.00 44.00 179 PHE B CA 1
ATOM 7934 C C . PHE B 1 180 ? 45.956 60.302 -12.485 1.00 42.88 179 PHE B C 1
ATOM 7935 O O . PHE B 1 180 ? 46.774 59.587 -11.901 1.00 42.02 179 PHE B O 1
ATOM 7952 N N . ALA B 1 181 ? 45.225 59.880 -13.506 1.00 43.74 180 ALA B N 1
ATOM 7953 C CA . ALA B 1 181 ? 45.345 58.525 -14.017 1.00 43.47 180 ALA B CA 1
ATOM 7954 C C . ALA B 1 181 ? 46.806 58.179 -14.357 1.00 43.43 180 ALA B C 1
ATOM 7955 O O . ALA B 1 181 ? 47.258 57.059 -14.081 1.00 42.53 180 ALA B O 1
ATOM 7962 N N . LYS B 1 182 ? 47.528 59.159 -14.908 1.00 45.18 181 LYS B N 1
ATOM 7963 C CA . LYS B 1 182 ? 48.915 58.987 -15.351 1.00 45.75 181 LYS B CA 1
ATOM 7964 C C . LYS B 1 182 ? 49.893 58.736 -14.213 1.00 45.95 181 LYS B C 1
ATOM 7965 O O . LYS B 1 182 ? 50.978 58.183 -14.437 1.00 44.79 181 LYS B O 1
ATOM 7984 N N . VAL B 1 183 ? 49.528 59.165 -13.012 1.00 44.63 182 VAL B N 1
ATOM 7985 C CA . VAL B 1 183 ? 50.398 58.992 -11.850 1.00 42.17 182 VAL B CA 1
ATOM 7986 C C . VAL B 1 183 ? 49.836 58.019 -10.828 1.00 40.73 182 VAL B C 1
ATOM 7987 O O . VAL B 1 183 ? 50.478 57.772 -9.805 1.00 40.80 182 VAL B O 1
ATOM 8000 N N . LYS B 1 184 ? 48.654 57.463 -11.073 1.00 39.34 183 LYS B N 1
ATOM 8001 C CA . LYS B 1 184 ? 48.003 56.691 -10.018 1.00 39.59 183 LYS B CA 1
ATOM 8002 C C . LYS B 1 184 ? 48.825 55.473 -9.591 1.00 38.16 183 LYS B C 1
ATOM 8003 O O . LYS B 1 184 ? 48.894 55.159 -8.392 1.00 37.53 183 LYS B O 1
ATOM 8021 N N . ALA B 1 185 ? 49.437 54.783 -10.557 1.00 42.15 184 ALA B N 1
ATOM 8022 C CA . ALA B 1 185 ? 50.239 53.607 -10.227 1.00 41.73 184 ALA B CA 1
ATOM 8023 C C . ALA B 1 185 ? 51.355 53.989 -9.256 1.00 42.02 184 ALA B C 1
ATOM 8024 O O . ALA B 1 185 ? 51.636 53.276 -8.289 1.00 40.70 184 ALA B O 1
ATOM 8031 N N . HIS B 1 186 ? 51.982 55.130 -9.510 1.00 42.05 185 HIS B N 1
ATOM 8032 C CA . HIS B 1 186 ? 53.040 55.620 -8.646 1.00 41.72 185 HIS B CA 1
ATOM 8033 C C . HIS B 1 186 ? 52.512 55.910 -7.245 1.00 41.11 185 HIS B C 1
ATOM 8034 O O . HIS B 1 186 ? 53.133 55.527 -6.256 1.00 41.13 185 HIS B O 1
ATOM 8048 N N . LYS B 1 187 ? 51.374 56.590 -7.154 1.00 38.10 186 LYS B N 1
ATOM 8049 C CA . LYS B 1 187 ? 50.810 56.940 -5.840 1.00 37.53 186 LYS B CA 1
ATOM 8050 C C . LYS B 1 187 ? 50.480 55.723 -5.023 1.00 38.60 186 LYS B C 1
ATOM 8051 O O . LYS B 1 187 ? 50.817 55.643 -3.811 1.00 37.82 186 LYS B O 1
ATOM 8070 N N . VAL B 1 188 ? 49.791 54.784 -5.667 1.00 35.82 187 VAL B N 1
ATOM 8071 C CA . VAL B 1 188 ? 49.261 53.612 -4.991 1.00 37.23 187 VAL B CA 1
ATOM 8072 C C . VAL B 1 188 ? 50.400 52.711 -4.549 1.00 37.51 187 VAL B C 1
ATOM 8073 O O . VAL B 1 188 ? 50.519 52.366 -3.353 1.00 35.29 187 VAL B O 1
ATOM 8086 N N . ASN B 1 189 ? 51.267 52.375 -5.491 1.00 37.21 188 ASN B N 1
ATOM 8087 C CA . ASN B 1 189 ? 52.287 51.382 -5.225 1.00 37.59 188 ASN B CA 1
ATOM 8088 C C . ASN B 1 189 ? 53.365 51.903 -4.276 1.00 38.14 188 ASN B C 1
ATOM 8089 O O . ASN B 1 189 ? 53.840 51.155 -3.422 1.00 38.13 188 ASN B O 1
ATOM 8100 N N . GLU B 1 190 ? 53.731 53.174 -4.385 1.00 39.35 189 GLU B N 1
ATOM 8101 C CA . GLU B 1 190 ? 54.751 53.707 -3.486 1.00 41.11 189 GLU B CA 1
ATOM 8102 C C . GLU B 1 190 ? 54.195 53.812 -2.079 1.00 40.59 189 GLU B C 1
ATOM 8103 O O . GLU B 1 190 ? 54.927 53.617 -1.110 1.00 39.42 189 GLU B O 1
ATOM 8115 N N . ALA B 1 191 ? 52.905 54.104 -1.953 1.00 31.83 190 ALA B N 1
ATOM 8116 C CA . ALA B 1 191 ? 52.303 54.230 -0.623 1.00 32.51 190 ALA B CA 1
ATOM 8117 C C . ALA B 1 191 ? 52.263 52.858 0.033 1.00 31.02 190 ALA B C 1
ATOM 8118 O O . ALA B 1 191 ? 52.530 52.725 1.227 1.00 31.02 190 ALA B O 1
ATOM 8125 N N . MET B 1 192 ? 51.975 51.827 -0.748 1.00 35.01 191 MET B N 1
ATOM 8126 C CA . MET B 1 192 ? 51.996 50.464 -0.244 1.00 36.31 191 MET B CA 1
ATOM 8127 C C . MET B 1 192 ? 53.387 50.069 0.252 1.00 36.91 191 MET B C 1
ATOM 8128 O O . MET B 1 192 ? 53.493 49.420 1.305 1.00 36.10 191 MET B O 1
ATOM 8142 N N . LYS B 1 193 ? 54.439 50.468 -0.470 1.00 37.06 192 LYS B N 1
ATOM 8143 C CA . LYS B 1 193 ? 55.808 50.202 -0.030 1.00 38.78 192 LYS B CA 1
ATOM 8144 C C . LYS B 1 193 ? 56.109 50.867 1.317 1.00 39.14 192 LYS B C 1
ATOM 8145 O O . LYS B 1 193 ? 56.729 50.256 2.186 1.00 39.02 192 LYS B O 1
ATOM 8164 N N . VAL B 1 194 ? 55.666 52.107 1.502 1.00 34.11 193 VAL B N 1
ATOM 8165 C CA . VAL B 1 194 ? 55.845 52.771 2.809 1.00 34.10 193 VAL B CA 1
ATOM 8166 C C . VAL B 1 194 ? 55.175 51.982 3.945 1.00 34.21 193 VAL B C 1
ATOM 8167 O O . VAL B 1 194 ? 55.846 51.596 4.929 1.00 34.43 193 VAL B O 1
ATOM 8180 N N . PHE B 1 195 ? 53.875 51.715 3.803 1.00 30.34 194 PHE B N 1
ATOM 8181 C CA . PHE B 1 195 ? 53.104 51.244 4.937 1.00 30.31 194 PHE B CA 1
ATOM 8182 C C . PHE B 1 195 ? 53.135 49.727 5.099 1.00 31.29 194 PHE B C 1
ATOM 8183 O O . PHE B 1 195 ? 52.562 49.176 6.034 1.00 30.21 194 PHE B O 1
ATOM 8200 N N . SER B 1 196 ? 53.912 49.083 4.250 1.00 32.22 195 SER B N 1
ATOM 8201 C CA . SER B 1 196 ? 54.297 47.694 4.438 1.00 32.61 195 SER B CA 1
ATOM 8202 C C . SER B 1 196 ? 55.486 47.542 5.378 1.00 33.78 195 SER B C 1
ATOM 8203 O O . SER B 1 196 ? 55.819 46.426 5.761 1.00 34.22 195 SER B O 1
ATOM 8211 N N . LYS B 1 197 ? 56.154 48.647 5.711 1.00 33.74 196 LYS B N 1
ATOM 8212 C CA . LYS B 1 197 ? 57.294 48.587 6.614 1.00 34.66 196 LYS B CA 1
ATOM 8213 C C . LYS B 1 197 ? 56.832 48.130 7.995 1.00 33.88 196 LYS B C 1
ATOM 8214 O O . LYS B 1 197 ? 55.766 48.500 8.448 1.00 32.36 196 LYS B O 1
ATOM 8233 N N . GLU B 1 198 ? 57.648 47.298 8.622 1.00 36.47 197 GLU B N 1
ATOM 8234 C CA . GLU B 1 198 ? 57.284 46.654 9.874 1.00 37.42 197 GLU B CA 1
ATOM 8235 C C . GLU B 1 198 ? 56.836 47.663 10.931 1.00 35.61 197 GLU B C 1
ATOM 8236 O O . GLU B 1 198 ? 55.941 47.376 11.742 1.00 34.26 197 GLU B O 1
ATOM 8248 N N . ARG B 1 199 ? 57.420 48.855 10.906 1.00 32.78 198 ARG B N 1
ATOM 8249 C CA . ARG B 1 199 ? 57.176 49.817 11.986 1.00 33.34 198 ARG B CA 1
ATOM 8250 C C . ARG B 1 199 ? 55.723 50.305 12.039 1.00 31.19 198 ARG B C 1
ATOM 8251 O O . ARG B 1 199 ? 55.298 50.881 13.061 1.00 30.23 198 ARG B O 1
ATOM 8272 N N . PHE B 1 200 ? 54.942 50.072 10.982 1.00 27.74 199 PHE B N 1
ATOM 8273 C CA . PHE B 1 200 ? 53.558 50.550 10.969 1.00 26.63 199 PHE B CA 1
ATOM 8274 C C . PHE B 1 200 ? 52.558 49.530 11.482 1.00 25.79 199 PHE B C 1
ATOM 8275 O O . PHE B 1 200 ? 51.421 49.858 11.710 1.00 26.05 199 PHE B O 1
ATOM 8292 N N . GLY B 1 201 ? 52.971 48.294 11.669 1.00 27.47 200 GLY B N 1
ATOM 8293 C CA . GLY B 1 201 ? 52.125 47.306 12.315 1.00 26.74 200 GLY B CA 1
ATOM 8294 C C . GLY B 1 201 ? 50.904 46.862 11.520 1.00 26.78 200 GLY B C 1
ATOM 8295 O O . GLY B 1 201 ? 49.919 46.381 12.087 1.00 25.84 200 GLY B O 1
ATOM 8299 N N . VAL B 1 202 ? 50.946 46.997 10.198 1.00 27.45 201 VAL B N 1
ATOM 8300 C CA . VAL B 1 202 ? 49.763 46.692 9.425 1.00 27.15 201 VAL B CA 1
ATOM 8301 C C . VAL B 1 202 ? 49.617 45.194 9.175 1.00 27.44 201 VAL B C 1
ATOM 8302 O O . VAL B 1 202 ? 50.582 44.521 8.808 1.00 28.85 201 VAL B O 1
ATOM 8315 N N . ASP B 1 203 ? 48.406 44.674 9.337 1.00 30.31 202 ASP B N 1
ATOM 8316 C CA . ASP B 1 203 ? 48.160 43.287 9.018 1.00 30.08 202 ASP B CA 1
ATOM 8317 C C . ASP B 1 203 ? 47.568 43.061 7.618 1.00 30.73 202 ASP B C 1
ATOM 8318 O O . ASP B 1 203 ? 47.901 42.086 6.988 1.00 31.25 202 ASP B O 1
ATOM 8327 N N . VAL B 1 204 ? 46.679 43.933 7.177 1.00 27.24 203 VAL B N 1
ATOM 8328 C CA . VAL B 1 204 ? 46.084 43.854 5.823 1.00 27.78 203 VAL B CA 1
ATOM 8329 C C . VAL B 1 204 ? 46.025 45.248 5.242 1.00 27.84 203 VAL B C 1
ATOM 8330 O O . VAL B 1 204 ? 45.633 46.170 5.924 1.00 27.66 203 VAL B O 1
ATOM 8343 N N . LEU B 1 205 ? 46.380 45.393 3.960 1.00 30.48 204 LEU B N 1
ATOM 8344 C CA . LEU B 1 205 ? 46.220 46.670 3.284 1.00 31.82 204 LEU B CA 1
ATOM 8345 C C . LEU B 1 205 ? 44.980 46.651 2.428 1.00 31.63 204 LEU B C 1
ATOM 8346 O O . LEU B 1 205 ? 44.771 45.705 1.687 1.00 31.71 204 LEU B O 1
ATOM 8362 N N . LYS B 1 206 ? 44.159 47.685 2.550 1.00 30.51 205 LYS B N 1
ATOM 8363 C CA . LYS B 1 206 ? 42.962 47.849 1.735 1.00 30.78 205 LYS B CA 1
ATOM 8364 C C . LYS B 1 206 ? 43.296 48.976 0.782 1.00 31.29 205 LYS B C 1
ATOM 8365 O O . LYS B 1 206 ? 43.490 50.116 1.191 1.00 31.04 205 LYS B O 1
ATOM 8384 N N . VAL B 1 207 ? 43.382 48.658 -0.505 1.00 32.41 206 VAL B N 1
ATOM 8385 C CA . VAL B 1 207 ? 43.961 49.594 -1.440 1.00 32.58 206 VAL B CA 1
ATOM 8386 C C . VAL B 1 207 ? 43.156 49.649 -2.731 1.00 32.42 206 VAL B C 1
ATOM 8387 O O . VAL B 1 207 ? 42.357 48.755 -3.045 1.00 32.74 206 VAL B O 1
ATOM 8400 N N . GLU B 1 208 ? 43.378 50.730 -3.454 1.00 34.64 207 GLU B N 1
ATOM 8401 C CA . GLU B 1 208 ? 42.863 50.884 -4.813 1.00 36.47 207 GLU B CA 1
ATOM 8402 C C . GLU B 1 208 ? 43.584 49.963 -5.788 1.00 35.43 207 GLU B C 1
ATOM 8403 O O . GLU B 1 208 ? 44.747 49.652 -5.598 1.00 35.16 207 GLU B O 1
ATOM 8415 N N . VAL B 1 209 ? 42.909 49.556 -6.848 1.00 36.31 208 VAL B N 1
ATOM 8416 C CA . VAL B 1 209 ? 43.647 49.028 -7.992 1.00 38.29 208 VAL B CA 1
ATOM 8417 C C . VAL B 1 209 ? 44.546 50.162 -8.527 1.00 36.88 208 VAL B C 1
ATOM 8418 O O . VAL B 1 209 ? 44.179 51.323 -8.470 1.00 37.28 208 VAL B O 1
ATOM 8431 N N . PRO B 1 210 ? 45.733 49.838 -9.057 1.00 40.17 209 PRO B N 1
ATOM 8432 C CA . PRO B 1 210 ? 46.763 50.845 -9.357 1.00 39.85 209 PRO B CA 1
ATOM 8433 C C . PRO B 1 210 ? 46.615 51.553 -10.718 1.00 41.84 209 PRO B C 1
ATOM 8434 O O . PRO B 1 210 ? 47.559 52.150 -11.247 1.00 42.00 209 PRO B O 1
ATOM 8445 N N . VAL B 1 211 ? 45.427 51.485 -11.288 1.00 43.45 210 VAL B N 1
ATOM 8446 C CA . VAL B 1 211 ? 45.179 52.124 -12.571 1.00 44.24 210 VAL B CA 1
ATOM 8447 C C . VAL B 1 211 ? 43.710 52.549 -12.615 1.00 46.65 210 VAL B C 1
ATOM 8448 O O . VAL B 1 211 ? 42.865 52.010 -11.890 1.00 46.43 210 VAL B O 1
ATOM 8461 N N . ASN B 1 212 ? 43.416 53.547 -13.439 1.00 41.75 211 ASN B N 1
ATOM 8462 C CA . ASN B 1 212 ? 42.047 53.905 -13.705 1.00 42.95 211 ASN B CA 1
ATOM 8463 C C . ASN B 1 212 ? 41.664 53.181 -14.991 1.00 44.89 211 ASN B C 1
ATOM 8464 O O . ASN B 1 212 ? 42.045 53.598 -16.086 1.00 46.18 211 ASN B O 1
ATOM 8475 N N . MET B 1 213 ? 40.953 52.068 -14.828 1.00 41.89 212 MET B N 1
ATOM 8476 C CA . MET B 1 213 ? 40.610 51.192 -15.945 1.00 42.63 212 MET B CA 1
ATOM 8477 C C . MET B 1 213 ? 39.861 51.936 -17.022 1.00 44.60 212 MET B C 1
ATOM 8478 O O . MET B 1 213 ? 39.823 51.475 -18.147 1.00 44.43 212 MET B O 1
ATOM 8492 N N . LYS B 1 214 ? 39.256 53.074 -16.694 1.00 43.37 213 LYS B N 1
ATOM 8493 C CA . LYS B 1 214 ? 38.540 53.845 -17.709 1.00 44.98 213 LYS B CA 1
ATOM 8494 C C . LYS B 1 214 ? 39.451 54.506 -18.751 1.00 45.51 213 LYS B C 1
ATOM 8495 O O . LYS B 1 214 ? 38.957 55.138 -19.692 1.00 47.09 213 LYS B O 1
ATOM 8514 N N . PHE B 1 215 ? 40.764 54.363 -18.592 1.00 46.87 214 PHE B N 1
ATOM 8515 C CA . PHE B 1 215 ? 41.706 54.884 -19.578 1.00 47.56 214 PHE B CA 1
ATOM 8516 C C . PHE B 1 215 ? 42.548 53.763 -20.178 1.00 47.69 214 PHE B C 1
ATOM 8517 O O . PHE B 1 215 ? 43.492 54.026 -20.936 1.00 48.53 214 PHE B O 1
ATOM 8534 N N . VAL B 1 216 ? 42.170 52.520 -19.882 1.00 44.60 215 VAL B N 1
ATOM 8535 C CA . VAL B 1 216 ? 42.864 51.348 -20.410 1.00 44.99 215 VAL B CA 1
ATOM 8536 C C . VAL B 1 216 ? 42.197 50.800 -21.691 1.00 46.87 215 VAL B C 1
ATOM 8537 O O . VAL B 1 216 ? 40.976 50.667 -21.779 1.00 47.54 215 VAL B O 1
ATOM 8550 N N . GLU B 1 217 ? 43.032 50.470 -22.668 1.00 49.83 216 GLU B N 1
ATOM 8551 C CA . GLU B 1 217 ? 42.560 49.891 -23.945 1.00 52.06 216 GLU B CA 1
ATOM 8552 C C . GLU B 1 217 ? 41.614 48.726 -23.669 1.00 52.29 216 GLU B C 1
ATOM 8553 O O . GLU B 1 217 ? 41.920 47.833 -22.864 1.00 51.57 216 GLU B O 1
ATOM 8565 N N . GLY B 1 218 ? 40.432 48.776 -24.268 1.00 52.23 217 GLY B N 1
ATOM 8566 C CA . GLY B 1 218 ? 39.434 47.733 -24.094 1.00 53.11 217 GLY B CA 1
ATOM 8567 C C . GLY B 1 218 ? 38.412 48.002 -22.997 1.00 52.09 217 GLY B C 1
ATOM 8568 O O . GLY B 1 218 ? 37.364 47.362 -22.972 1.00 53.49 217 GLY B O 1
ATOM 8572 N N . PHE B 1 219 ? 38.734 48.934 -22.095 1.00 50.01 218 PHE B N 1
ATOM 8573 C CA . PHE B 1 219 ? 37.861 49.325 -20.982 1.00 49.13 218 PHE B CA 1
ATOM 8574 C C . PHE B 1 219 ? 37.492 50.801 -21.052 1.00 49.33 218 PHE B C 1
ATOM 8575 O O . PHE B 1 219 ? 36.635 51.266 -20.305 1.00 49.25 218 PHE B O 1
ATOM 8592 N N . ALA B 1 220 ? 38.141 51.529 -21.960 1.00 49.89 219 ALA B N 1
ATOM 8593 C CA . ALA B 1 220 ? 37.905 52.961 -22.114 1.00 50.35 219 ALA B CA 1
ATOM 8594 C C . ALA B 1 220 ? 36.817 53.275 -23.143 1.00 53.15 219 ALA B C 1
ATOM 8595 O O . ALA B 1 220 ? 36.732 52.642 -24.228 1.00 55.05 219 ALA B O 1
ATOM 8602 N N . ASP B 1 221 ? 35.988 54.261 -22.806 1.00 78.85 220 ASP B N 1
ATOM 8603 C CA . ASP B 1 221 ? 34.953 54.757 -23.710 1.00 83.04 220 ASP B CA 1
ATOM 8604 C C . ASP B 1 221 ? 35.282 56.169 -24.186 1.00 83.32 220 ASP B C 1
ATOM 8605 O O . ASP B 1 221 ? 34.507 56.785 -24.914 1.00 88.32 220 ASP B O 1
ATOM 8614 N N . GLY B 1 222 ? 36.435 56.675 -23.755 1.00 60.01 221 GLY B N 1
ATOM 8615 C CA . GLY B 1 222 ? 36.983 57.928 -24.259 1.00 59.83 221 GLY B CA 1
ATOM 8616 C C . GLY B 1 222 ? 38.464 57.781 -24.580 1.00 58.16 221 GLY B C 1
ATOM 8617 O O . GLY B 1 222 ? 38.874 56.818 -25.218 1.00 57.03 221 GLY B O 1
ATOM 8621 N N . GLU B 1 223 ? 39.278 58.729 -24.131 1.00 63.70 222 GLU B N 1
ATOM 8622 C CA . GLU B 1 223 ? 40.718 58.683 -24.389 1.00 63.68 222 GLU B CA 1
ATOM 8623 C C . GLU B 1 223 ? 41.386 57.412 -23.843 1.00 59.54 222 GLU B C 1
ATOM 8624 O O . GLU B 1 223 ? 41.009 56.911 -22.783 1.00 58.25 222 GLU B O 1
ATOM 8636 N N . VAL B 1 224 ? 42.372 56.895 -24.579 1.00 52.70 223 VAL B N 1
ATOM 8637 C CA . VAL B 1 224 ? 43.165 55.755 -24.104 1.00 51.32 223 VAL B CA 1
ATOM 8638 C C . VAL B 1 224 ? 44.553 56.219 -23.682 1.00 50.81 223 VAL B C 1
ATOM 8639 O O . VAL B 1 224 ? 45.292 56.773 -24.499 1.00 52.41 223 VAL B O 1
ATOM 8652 N N . LEU B 1 225 ? 44.891 56.006 -22.405 1.00 51.26 224 LEU B N 1
ATOM 8653 C CA . LEU B 1 225 ? 46.204 56.377 -21.869 1.00 51.10 224 LEU B CA 1
ATOM 8654 C C . LEU B 1 225 ? 47.133 55.166 -21.762 1.00 50.84 224 LEU B C 1
ATOM 8655 O O . LEU B 1 225 ? 48.349 55.313 -21.751 1.00 51.65 224 LEU B O 1
ATOM 8671 N N . PHE B 1 226 ? 46.548 53.972 -21.682 1.00 50.91 225 PHE B N 1
ATOM 8672 C CA . PHE B 1 226 ? 47.315 52.766 -21.401 1.00 49.55 225 PHE B CA 1
ATOM 8673 C C . PHE B 1 226 ? 46.872 51.569 -22.198 1.00 50.87 225 PHE B C 1
ATOM 8674 O O . PHE B 1 226 ? 45.677 51.334 -22.344 1.00 50.04 225 PHE B O 1
ATOM 8691 N N . THR B 1 227 ? 47.848 50.789 -22.649 1.00 48.85 226 THR B N 1
ATOM 8692 C CA . THR B 1 227 ? 47.586 49.508 -23.292 1.00 49.76 226 THR B CA 1
ATOM 8693 C C . THR B 1 227 ? 47.235 48.485 -22.233 1.00 48.25 226 THR B C 1
ATOM 8694 O O . THR B 1 227 ? 47.543 48.672 -21.046 1.00 46.77 226 THR B O 1
ATOM 8705 N N . LYS B 1 228 ? 46.609 47.387 -22.648 1.00 48.94 227 LYS B N 1
ATOM 8706 C CA . LYS B 1 228 ? 46.298 46.340 -21.687 1.00 47.88 227 LYS B CA 1
ATOM 8707 C C . LYS B 1 228 ? 47.599 45.851 -21.028 1.00 47.70 227 LYS B C 1
ATOM 8708 O O . LYS B 1 228 ? 47.597 45.494 -19.863 1.00 46.41 227 LYS B O 1
ATOM 8727 N N . GLU B 1 229 ? 48.704 45.839 -21.771 1.00 54.93 228 GLU B N 1
ATOM 8728 C CA . GLU B 1 229 ? 49.961 45.331 -21.216 1.00 54.57 228 GLU B CA 1
ATOM 8729 C C . GLU B 1 229 ? 50.523 46.252 -20.131 1.00 55.17 228 GLU B C 1
ATOM 8730 O O . GLU B 1 229 ? 51.083 45.788 -19.124 1.00 53.85 228 GLU B O 1
ATOM 8742 N N . GLU B 1 230 ? 50.382 47.557 -20.327 1.00 50.35 229 GLU B N 1
ATOM 8743 C CA . GLU B 1 230 ? 50.862 48.507 -19.329 1.00 49.58 229 GLU B CA 1
ATOM 8744 C C . GLU B 1 230 ? 50.054 48.387 -18.051 1.00 48.36 229 GLU B C 1
ATOM 8745 O O . GLU B 1 230 ? 50.606 48.391 -16.946 1.00 47.88 229 GLU B O 1
ATOM 8757 N N . ALA B 1 231 ? 48.744 48.266 -18.194 1.00 44.46 230 ALA B N 1
ATOM 8758 C CA . ALA B 1 231 ? 47.893 48.105 -17.026 1.00 42.88 230 ALA B CA 1
ATOM 8759 C C . ALA B 1 231 ? 48.235 46.800 -16.309 1.00 42.84 230 ALA B C 1
ATOM 8760 O O . ALA B 1 231 ? 48.351 46.783 -15.082 1.00 42.08 230 ALA B O 1
ATOM 8767 N N . ALA B 1 232 ? 48.425 45.721 -17.065 1.00 43.94 231 ALA B N 1
ATOM 8768 C CA . ALA B 1 232 ? 48.806 44.444 -16.482 1.00 44.30 231 ALA B CA 1
ATOM 8769 C C . ALA B 1 232 ? 50.085 44.616 -15.685 1.00 45.13 231 ALA B C 1
ATOM 8770 O O . ALA B 1 232 ? 50.201 44.106 -14.561 1.00 44.43 231 ALA B O 1
ATOM 8777 N N . GLN B 1 233 ? 51.038 45.366 -16.228 1.00 45.77 232 GLN B N 1
ATOM 8778 C CA . GLN B 1 233 ? 52.298 45.578 -15.504 1.00 46.75 232 GLN B CA 1
ATOM 8779 C C . GLN B 1 233 ? 52.074 46.334 -14.203 1.00 45.53 232 GLN B C 1
ATOM 8780 O O . GLN B 1 233 ? 52.770 46.088 -13.215 1.00 46.16 232 GLN B O 1
ATOM 8794 N N . ALA B 1 234 ? 51.135 47.273 -14.205 1.00 44.36 233 ALA B N 1
ATOM 8795 C CA . ALA B 1 234 ? 50.843 48.052 -12.988 1.00 43.44 233 ALA B CA 1
ATOM 8796 C C . ALA B 1 234 ? 50.349 47.140 -11.873 1.00 42.68 233 ALA B C 1
ATOM 8797 O O . ALA B 1 234 ? 50.744 47.307 -10.701 1.00 42.94 233 ALA B O 1
ATOM 8804 N N . PHE B 1 235 ? 49.522 46.158 -12.215 1.00 42.01 234 PHE B N 1
ATOM 8805 C CA . PHE B 1 235 ? 49.076 45.185 -11.214 1.00 41.94 234 PHE B CA 1
ATOM 8806 C C . PHE B 1 235 ? 50.254 44.336 -10.701 1.00 43.28 234 PHE B C 1
ATOM 8807 O O . PHE B 1 235 ? 50.352 44.055 -9.509 1.00 41.73 234 PHE B O 1
ATOM 8824 N N . ARG B 1 236 ? 51.165 43.935 -11.583 1.00 43.32 235 ARG B N 1
ATOM 8825 C CA . ARG B 1 236 ? 52.321 43.181 -11.124 1.00 45.63 235 ARG B CA 1
ATOM 8826 C C . ARG B 1 236 ? 53.235 44.043 -10.258 1.00 47.22 235 ARG B C 1
ATOM 8827 O O . ARG B 1 236 ? 53.854 43.539 -9.309 1.00 46.19 235 ARG B O 1
ATOM 8848 N N . ASP B 1 237 ? 53.332 45.333 -10.561 1.00 45.84 236 ASP B N 1
ATOM 8849 C CA . ASP B 1 237 ? 54.150 46.205 -9.716 1.00 46.73 236 ASP B CA 1
ATOM 8850 C C . ASP B 1 237 ? 53.535 46.345 -8.312 1.00 45.30 236 ASP B C 1
ATOM 8851 O O . ASP B 1 237 ? 54.235 46.323 -7.307 1.00 46.06 236 ASP B O 1
ATOM 8860 N N . GLN B 1 238 ? 52.214 46.470 -8.271 1.00 40.38 237 GLN B N 1
ATOM 8861 C CA . GLN B 1 238 ? 51.485 46.468 -7.019 1.00 38.61 237 GLN B CA 1
ATOM 8862 C C . GLN B 1 238 ? 51.728 45.197 -6.216 1.00 39.05 237 GLN B C 1
ATOM 8863 O O . GLN B 1 238 ? 51.948 45.261 -4.998 1.00 38.43 237 GLN B O 1
ATOM 8877 N N . GLU B 1 239 ? 51.646 44.046 -6.871 1.00 43.67 238 GLU B N 1
ATOM 8878 C CA . GLU B 1 239 ? 51.899 42.782 -6.191 1.00 44.35 238 GLU B CA 1
ATOM 8879 C C . GLU B 1 239 ? 53.313 42.766 -5.598 1.00 47.53 238 GLU B C 1
ATOM 8880 O O . GLU B 1 239 ? 53.522 42.228 -4.512 1.00 47.53 238 GLU B O 1
ATOM 8892 N N . ALA B 1 240 ? 54.265 43.376 -6.300 1.00 41.80 239 ALA B N 1
ATOM 8893 C CA . ALA B 1 240 ? 55.651 43.422 -5.822 1.00 44.18 239 ALA B CA 1
ATOM 8894 C C . ALA B 1 240 ? 55.896 44.534 -4.809 1.00 43.60 239 ALA B C 1
ATOM 8895 O O . ALA B 1 240 ? 56.994 44.641 -4.273 1.00 46.63 239 ALA B O 1
ATOM 8902 N N . SER B 1 241 ? 54.886 45.353 -4.534 1.00 40.78 240 SER B N 1
ATOM 8903 C CA . SER B 1 241 ? 55.052 46.481 -3.601 1.00 40.38 240 SER B CA 1
ATOM 8904 C C . SER B 1 241 ? 54.767 46.107 -2.145 1.00 39.21 240 SER B C 1
ATOM 8905 O O . SER B 1 241 ? 55.015 46.911 -1.246 1.00 39.13 240 SER B O 1
ATOM 8913 N N . THR B 1 242 ? 54.259 44.907 -1.896 1.00 39.63 241 THR B N 1
ATOM 8914 C CA . THR B 1 242 ? 54.054 44.481 -0.514 1.00 39.39 241 THR B CA 1
ATOM 8915 C C . THR B 1 242 ? 54.127 42.978 -0.369 1.00 39.85 241 THR B C 1
ATOM 8916 O O . THR B 1 242 ? 53.832 42.251 -1.321 1.00 42.47 241 THR B O 1
ATOM 8927 N N . ASP B 1 243 ? 54.490 42.517 0.828 1.00 39.94 242 ASP B N 1
ATOM 8928 C CA . ASP B 1 243 ? 54.387 41.105 1.159 1.00 40.92 242 ASP B CA 1
ATOM 8929 C C . ASP B 1 243 ? 53.195 40.872 2.118 1.00 41.30 242 ASP B C 1
ATOM 8930 O O . ASP B 1 243 ? 52.910 39.735 2.524 1.00 39.66 242 ASP B O 1
ATOM 8939 N N . LEU B 1 244 ? 52.484 41.946 2.454 1.00 38.32 243 LEU B N 1
ATOM 8940 C CA . LEU B 1 244 ? 51.265 41.821 3.254 1.00 37.08 243 LEU B CA 1
ATOM 8941 C C . LEU B 1 244 ? 50.070 41.348 2.437 1.00 34.90 243 LEU B C 1
ATOM 8942 O O . LEU B 1 244 ? 50.004 41.566 1.231 1.00 34.87 243 LEU B O 1
ATOM 8958 N N . PRO B 1 245 ? 49.105 40.705 3.103 1.00 34.74 244 PRO B N 1
ATOM 8959 C CA . PRO B 1 245 ? 47.820 40.511 2.447 1.00 34.21 244 PRO B CA 1
ATOM 8960 C C . PRO B 1 245 ? 47.306 41.854 2.009 1.00 31.86 244 PRO B C 1
ATOM 8961 O O . PRO B 1 245 ? 47.537 42.832 2.703 1.00 31.61 244 PRO B O 1
ATOM 8972 N N . TYR B 1 246 ? 46.685 41.931 0.844 1.00 32.82 245 TYR B N 1
ATOM 8973 C CA . TYR B 1 246 ? 46.018 43.158 0.481 1.00 32.03 245 TYR B CA 1
ATOM 8974 C C . TYR B 1 246 ? 44.721 42.838 -0.226 1.00 32.30 245 TYR B C 1
ATOM 8975 O O . TYR B 1 246 ? 44.573 41.763 -0.828 1.00 33.07 245 TYR B O 1
ATOM 8993 N N . ILE B 1 247 ? 43.775 43.764 -0.113 1.00 30.90 246 ILE B N 1
ATOM 8994 C CA . ILE B 1 247 ? 42.443 43.558 -0.662 1.00 31.24 246 ILE B CA 1
ATOM 8995 C C . ILE B 1 247 ? 42.037 44.837 -1.371 1.00 31.47 246 ILE B C 1
ATOM 8996 O O . ILE B 1 247 ? 42.490 45.930 -1.005 1.00 31.76 246 ILE B O 1
ATOM 9012 N N . TYR B 1 248 ? 41.189 44.706 -2.390 1.00 35.26 247 TYR B N 1
ATOM 9013 C CA . TYR B 1 248 ? 40.793 45.871 -3.164 1.00 36.45 247 TYR B CA 1
ATOM 9014 C C . TYR B 1 248 ? 39.547 46.551 -2.639 1.00 39.15 247 TYR B C 1
ATOM 9015 O O . TYR B 1 248 ? 38.607 45.893 -2.158 1.00 38.81 247 TYR B O 1
ATOM 9033 N N . LEU B 1 249 ? 39.532 47.852 -2.761 1.00 34.05 248 LEU B N 1
ATOM 9034 C CA . LEU B 1 249 ? 38.347 48.622 -2.593 1.00 36.44 248 LEU B CA 1
ATOM 9035 C C . LEU B 1 249 ? 37.799 48.997 -3.959 1.00 38.24 248 LEU B C 1
ATOM 9036 O O . LEU B 1 249 ? 38.507 49.007 -4.907 1.00 36.56 248 LEU B O 1
ATOM 9052 N N . SER B 1 250 ? 36.515 49.248 -4.022 1.00 41.37 249 SER B N 1
ATOM 9053 C CA . SER B 1 250 ? 35.902 49.691 -5.236 1.00 43.51 249 SER B CA 1
ATOM 9054 C C . SER B 1 250 ? 35.881 51.157 -5.515 1.00 49.18 249 SER B C 1
ATOM 9055 O O . SER B 1 250 ? 36.304 51.554 -6.562 1.00 51.81 249 SER B O 1
ATOM 9063 N N . ALA B 1 251 ? 35.525 51.959 -4.543 1.00 58.20 250 ALA B N 1
ATOM 9064 C CA . ALA B 1 251 ? 34.745 53.154 -4.731 1.00 70.32 250 ALA B CA 1
ATOM 9065 C C . ALA B 1 251 ? 35.345 53.952 -5.848 1.00 68.03 250 ALA B C 1
ATOM 9066 O O . ALA B 1 251 ? 36.548 54.114 -5.913 1.00 65.21 250 ALA B O 1
ATOM 9073 N N . GLY B 1 252 ? 34.479 54.348 -6.776 1.00 94.96 251 GLY B N 1
ATOM 9074 C CA . GLY B 1 252 ? 34.867 54.910 -8.060 1.00 96.00 251 GLY B CA 1
ATOM 9075 C C . GLY B 1 252 ? 34.300 54.250 -9.326 1.00 96.28 251 GLY B C 1
ATOM 9076 O O . GLY B 1 252 ? 34.322 54.862 -10.373 1.00 99.51 251 GLY B O 1
ATOM 9080 N N . VAL B 1 253 ? 33.777 53.034 -9.250 1.00 63.66 252 VAL B N 1
ATOM 9081 C CA . VAL B 1 253 ? 33.346 52.347 -10.447 1.00 58.93 252 VAL B CA 1
ATOM 9082 C C . VAL B 1 253 ? 32.142 51.491 -10.221 1.00 53.37 252 VAL B C 1
ATOM 9083 O O . VAL B 1 253 ? 31.806 51.167 -9.137 1.00 52.03 252 VAL B O 1
ATOM 9096 N N . SER B 1 254 ? 31.520 51.106 -11.317 1.00 52.25 253 SER B N 1
ATOM 9097 C CA . SER B 1 254 ? 30.367 50.261 -11.267 1.00 49.12 253 SER B CA 1
ATOM 9098 C C . SER B 1 254 ? 30.682 48.884 -10.829 1.00 46.93 253 SER B C 1
ATOM 9099 O O . SER B 1 254 ? 31.763 48.387 -10.972 1.00 44.84 253 SER B O 1
ATOM 9107 N N . ALA B 1 255 ? 29.671 48.255 -10.320 1.00 49.10 254 ALA B N 1
ATOM 9108 C CA . ALA B 1 255 ? 29.808 46.879 -9.876 1.00 47.41 254 ALA B CA 1
ATOM 9109 C C . ALA B 1 255 ? 30.391 45.995 -10.978 1.00 45.40 254 ALA B C 1
ATOM 9110 O O . ALA B 1 255 ? 31.304 45.174 -10.744 1.00 43.59 254 ALA B O 1
ATOM 9117 N N . LYS B 1 256 ? 29.850 46.149 -12.182 1.00 47.18 255 LYS B N 1
ATOM 9118 C CA . LYS B 1 256 ? 30.322 45.346 -13.281 1.00 46.41 255 LYS B CA 1
ATOM 9119 C C . LYS B 1 256 ? 31.768 45.637 -13.602 1.00 44.75 255 LYS B C 1
ATOM 9120 O O . LYS B 1 256 ? 32.536 44.721 -13.849 1.00 43.71 255 LYS B O 1
ATOM 9139 N N . LEU B 1 257 ? 32.135 46.909 -13.635 1.00 44.93 256 LEU B N 1
ATOM 9140 C CA . LEU B 1 257 ? 33.511 47.242 -13.966 1.00 43.79 256 LEU B CA 1
ATOM 9141 C C . LEU B 1 257 ? 34.471 46.760 -12.873 1.00 41.74 256 LEU B C 1
ATOM 9142 O O . LEU B 1 257 ? 35.567 46.264 -13.144 1.00 40.75 256 LEU B O 1
ATOM 9158 N N . PHE B 1 258 ? 34.060 46.893 -11.626 1.00 41.39 257 PHE B N 1
ATOM 9159 C CA . PHE B 1 258 ? 34.931 46.460 -10.551 1.00 39.65 257 PHE B CA 1
ATOM 9160 C C . PHE B 1 258 ? 35.213 44.982 -10.693 1.00 38.94 257 PHE B C 1
ATOM 9161 O O . PHE B 1 258 ? 36.355 44.554 -10.606 1.00 37.86 257 PHE B O 1
ATOM 9178 N N . GLN B 1 259 ? 34.164 44.219 -10.965 1.00 41.66 258 GLN B N 1
ATOM 9179 C CA . GLN B 1 259 ? 34.269 42.777 -11.146 1.00 40.44 258 GLN B CA 1
ATOM 9180 C C . GLN B 1 259 ? 35.104 42.381 -12.358 1.00 40.15 258 GLN B C 1
ATOM 9181 O O . GLN B 1 259 ? 35.923 41.473 -12.277 1.00 39.61 258 GLN B O 1
ATOM 9195 N N . ASP B 1 260 ? 34.907 43.055 -13.484 1.00 42.39 259 ASP B N 1
ATOM 9196 C CA . ASP B 1 260 ? 35.744 42.787 -14.645 1.00 43.70 259 ASP B CA 1
ATOM 9197 C C . ASP B 1 260 ? 37.202 43.116 -14.323 1.00 42.45 259 ASP B C 1
ATOM 9198 O O . ASP B 1 260 ? 38.111 42.507 -14.896 1.00 41.55 259 ASP B O 1
ATOM 9207 N N . THR B 1 261 ? 37.411 44.085 -13.422 1.00 39.29 260 THR B N 1
ATOM 9208 C CA . THR B 1 261 ? 38.760 44.493 -13.028 1.00 38.41 260 THR B CA 1
ATOM 9209 C C . THR B 1 261 ? 39.426 43.419 -12.173 1.00 37.43 260 THR B C 1
ATOM 9210 O O . THR B 1 261 ? 40.625 43.172 -12.293 1.00 37.36 260 THR B O 1
ATOM 9221 N N . LEU B 1 262 ? 38.643 42.795 -11.301 1.00 39.52 261 LEU B N 1
ATOM 9222 C CA . LEU B 1 262 ? 39.123 41.656 -10.552 1.00 39.68 261 LEU B CA 1
ATOM 9223 C C . LEU B 1 262 ? 39.618 40.554 -11.485 1.00 40.00 261 LEU B C 1
ATOM 9224 O O . LEU B 1 262 ? 40.677 39.949 -11.246 1.00 39.82 261 LEU B O 1
ATOM 9240 N N . VAL B 1 263 ? 38.865 40.304 -12.557 1.00 44.78 262 VAL B N 1
ATOM 9241 C CA . VAL B 1 263 ? 39.249 39.315 -13.537 1.00 45.61 262 VAL B CA 1
ATOM 9242 C C . VAL B 1 263 ? 40.558 39.736 -14.185 1.00 47.11 262 VAL B C 1
ATOM 9243 O O . VAL B 1 263 ? 41.476 38.929 -14.311 1.00 48.01 262 VAL B O 1
ATOM 9256 N N . PHE B 1 264 ? 40.643 41.002 -14.586 1.00 43.76 263 PHE B N 1
ATOM 9257 C CA . PHE B 1 264 ? 41.839 41.504 -15.242 1.00 44.05 263 PHE B CA 1
ATOM 9258 C C . PHE B 1 264 ? 43.030 41.441 -14.297 1.00 45.18 263 PHE B C 1
ATOM 9259 O O . PHE B 1 264 ? 44.156 41.142 -14.742 1.00 43.52 263 PHE B O 1
ATOM 9276 N N . ALA B 1 265 ? 42.774 41.689 -13.005 1.00 39.71 264 ALA B N 1
ATOM 9277 C CA . ALA B 1 265 ? 43.833 41.728 -11.992 1.00 39.03 264 ALA B CA 1
ATOM 9278 C C . ALA B 1 265 ? 44.446 40.354 -11.876 1.00 44.83 264 ALA B C 1
ATOM 9279 O O . ALA B 1 265 ? 45.664 40.221 -11.944 1.00 40.95 264 ALA B O 1
ATOM 9286 N N . ALA B 1 266 ? 43.597 39.338 -11.720 1.00 42.87 265 ALA B N 1
ATOM 9287 C CA . ALA B 1 266 ? 44.057 37.955 -11.629 1.00 46.91 265 ALA B CA 1
ATOM 9288 C C . ALA B 1 266 ? 44.779 37.537 -12.904 1.00 47.30 265 ALA B C 1
ATOM 9289 O O . ALA B 1 266 ? 45.857 36.945 -12.852 1.00 49.72 265 ALA B O 1
ATOM 9296 N N . GLU B 1 267 ? 44.173 37.835 -14.048 1.00 51.95 266 GLU B N 1
ATOM 9297 C CA . GLU B 1 267 ? 44.790 37.510 -15.330 1.00 54.71 266 GLU B CA 1
ATOM 9298 C C . GLU B 1 267 ? 46.193 38.112 -15.434 1.00 55.77 266 GLU B C 1
ATOM 9299 O O . GLU B 1 267 ? 47.104 37.496 -15.983 1.00 58.18 266 GLU B O 1
ATOM 9311 N N . SER B 1 268 ? 46.353 39.315 -14.899 1.00 48.62 267 SER B N 1
ATOM 9312 C CA . SER B 1 268 ? 47.609 40.055 -14.990 1.00 49.43 267 SER B CA 1
ATOM 9313 C C . SER B 1 268 ? 48.718 39.566 -14.038 1.00 50.74 267 SER B C 1
ATOM 9314 O O . SER B 1 268 ? 49.886 39.874 -14.260 1.00 51.77 267 SER B O 1
ATOM 9322 N N . GLY B 1 269 ? 48.359 38.823 -12.992 1.00 59.15 268 GLY B N 1
ATOM 9323 C CA . GLY B 1 269 ? 49.336 38.291 -12.046 1.00 60.87 268 GLY B CA 1
ATOM 9324 C C . GLY B 1 269 ? 49.267 38.881 -10.646 1.00 60.72 268 GLY B C 1
ATOM 9325 O O . GLY B 1 269 ? 50.187 38.709 -9.838 1.00 63.74 268 GLY B O 1
ATOM 9329 N N . ALA B 1 270 ? 48.187 39.592 -10.351 1.00 45.33 269 ALA B N 1
ATOM 9330 C CA . ALA B 1 270 ? 47.948 40.076 -9.006 1.00 44.92 269 ALA B CA 1
ATOM 9331 C C . ALA B 1 270 ? 47.503 38.931 -8.112 1.00 45.88 269 ALA B C 1
ATOM 9332 O O . ALA B 1 270 ? 46.621 38.147 -8.480 1.00 45.66 269 ALA B O 1
ATOM 9339 N N . LYS B 1 271 ? 48.108 38.852 -6.931 1.00 45.87 270 LYS B N 1
ATOM 9340 C CA . LYS B 1 271 ? 47.683 37.899 -5.918 1.00 46.37 270 LYS B CA 1
ATOM 9341 C C . LYS B 1 271 ? 46.972 38.620 -4.768 1.00 44.09 270 LYS B C 1
ATOM 9342 O O . LYS B 1 271 ? 47.332 38.467 -3.596 1.00 43.97 270 LYS B O 1
ATOM 9361 N N . PHE B 1 272 ? 45.950 39.398 -5.113 1.00 38.16 271 PHE B N 1
ATOM 9362 C CA . PHE B 1 272 ? 45.139 40.086 -4.130 1.00 36.44 271 PHE B CA 1
ATOM 9363 C C . PHE B 1 272 ? 44.333 39.053 -3.326 1.00 36.78 271 PHE B C 1
ATOM 9364 O O . PHE B 1 272 ? 44.035 37.968 -3.822 1.00 38.80 271 PHE B O 1
ATOM 9381 N N . ASN B 1 273 ? 44.008 39.381 -2.071 1.00 37.40 272 ASN B N 1
ATOM 9382 C CA . ASN B 1 273 ? 43.455 38.395 -1.158 1.00 38.52 272 ASN B CA 1
ATOM 9383 C C . ASN B 1 273 ? 41.982 38.569 -0.828 1.00 37.50 272 ASN B C 1
ATOM 9384 O O . ASN B 1 273 ? 41.460 37.968 0.113 1.00 37.97 272 ASN B O 1
ATOM 9395 N N . GLY B 1 274 ? 41.301 39.372 -1.627 1.00 36.07 273 GLY B N 1
ATOM 9396 C CA . GLY B 1 274 ? 39.910 39.646 -1.379 1.00 36.12 273 GLY B CA 1
ATOM 9397 C C . GLY B 1 274 ? 39.570 41.091 -1.628 1.00 35.15 273 GLY B C 1
ATOM 9398 O O . GLY B 1 274 ? 40.327 41.813 -2.279 1.00 34.70 273 GLY B O 1
ATOM 9402 N N . VAL B 1 275 ? 38.410 41.487 -1.104 1.00 35.98 274 VAL B N 1
ATOM 9403 C CA . VAL B 1 275 ? 37.851 42.818 -1.297 1.00 36.33 274 VAL B CA 1
ATOM 9404 C C . VAL B 1 275 ? 37.185 43.303 -0.011 1.00 37.14 274 VAL B C 1
ATOM 9405 O O . VAL B 1 275 ? 36.763 42.496 0.808 1.00 37.98 274 VAL B O 1
ATOM 9418 N N . LEU B 1 276 ? 37.141 44.615 0.184 1.00 41.95 275 LEU B N 1
ATOM 9419 C CA . LEU B 1 276 ? 36.234 45.228 1.149 1.00 42.52 275 LEU B CA 1
ATOM 9420 C C . LEU B 1 276 ? 35.386 46.203 0.371 1.00 46.18 275 LEU B C 1
ATOM 9421 O O . LEU B 1 276 ? 35.784 47.347 0.168 1.00 48.33 275 LEU B O 1
ATOM 9437 N N . CYS B 1 277 ? 34.248 45.748 -0.154 1.00 49.17 276 CYS B N 1
ATOM 9438 C CA . CYS B 1 277 ? 33.353 46.628 -0.917 1.00 51.25 276 CYS B CA 1
ATOM 9439 C C . CYS B 1 277 ? 31.888 46.511 -0.483 1.00 53.56 276 CYS B C 1
ATOM 9440 O O . CYS B 1 277 ? 31.362 45.404 -0.376 1.00 51.84 276 CYS B O 1
ATOM 9448 N N . GLY B 1 278 ? 31.228 47.643 -0.237 1.00 55.77 277 GLY B N 1
ATOM 9449 C CA . GLY B 1 278 ? 29.823 47.618 0.142 1.00 59.76 277 GLY B CA 1
ATOM 9450 C C . GLY B 1 278 ? 28.804 48.388 -0.693 1.00 59.35 277 GLY B C 1
ATOM 9451 O O . GLY B 1 278 ? 27.646 47.979 -0.775 1.00 57.71 277 GLY B O 1
ATOM 9455 N N . ARG B 1 279 ? 29.211 49.504 -1.294 1.00 51.21 278 ARG B N 1
ATOM 9456 C CA . ARG B 1 279 ? 28.258 50.442 -1.906 1.00 54.65 278 ARG B CA 1
ATOM 9457 C C . ARG B 1 279 ? 27.451 49.902 -3.094 1.00 54.14 278 ARG B C 1
ATOM 9458 O O . ARG B 1 279 ? 26.243 50.119 -3.184 1.00 57.08 278 ARG B O 1
ATOM 9479 N N . ALA B 1 280 ? 28.126 49.201 -3.997 1.00 56.58 279 ALA B N 1
ATOM 9480 C CA . ALA B 1 280 ? 27.498 48.622 -5.182 1.00 56.44 279 ALA B CA 1
ATOM 9481 C C . ALA B 1 280 ? 26.400 47.635 -4.788 1.00 55.98 279 ALA B C 1
ATOM 9482 O O . ALA B 1 280 ? 25.349 47.584 -5.404 1.00 56.45 279 ALA B O 1
ATOM 9489 N N . THR B 1 281 ? 26.654 46.866 -3.734 1.00 54.41 280 THR B N 1
ATOM 9490 C CA . THR B 1 281 ? 25.800 45.740 -3.372 1.00 55.03 280 THR B CA 1
ATOM 9491 C C . THR B 1 281 ? 24.508 46.164 -2.692 1.00 58.69 280 THR B C 1
ATOM 9492 O O . THR B 1 281 ? 23.481 45.529 -2.902 1.00 60.46 280 THR B O 1
ATOM 9503 N N . TRP B 1 282 ? 24.536 47.211 -1.864 1.00 47.22 281 TRP B N 1
ATOM 9504 C CA . TRP B 1 282 ? 23.340 47.565 -1.063 1.00 47.93 281 TRP B CA 1
ATOM 9505 C C . TRP B 1 282 ? 22.747 48.918 -1.449 1.00 48.68 281 TRP B C 1
ATOM 9506 O O . TRP B 1 282 ? 21.713 49.290 -0.924 1.00 51.53 281 TRP B O 1
ATOM 9527 N N . ALA B 1 283 ? 23.381 49.650 -2.356 1.00 52.39 282 ALA B N 1
ATOM 9528 C CA . ALA B 1 283 ? 22.932 51.018 -2.662 1.00 54.45 282 ALA B CA 1
ATOM 9529 C C . ALA B 1 283 ? 21.444 51.106 -3.033 1.00 56.19 282 ALA B C 1
ATOM 9530 O O . ALA B 1 283 ? 20.727 51.976 -2.531 1.00 57.09 282 ALA B O 1
ATOM 9537 N N . GLY B 1 284 ? 20.986 50.205 -3.894 1.00 52.02 283 GLY B N 1
ATOM 9538 C CA . GLY B 1 284 ? 19.598 50.206 -4.341 1.00 54.65 283 GLY B CA 1
ATOM 9539 C C . GLY B 1 284 ? 18.583 50.090 -3.214 1.00 54.84 283 GLY B C 1
ATOM 9540 O O . GLY B 1 284 ? 17.421 50.495 -3.365 1.00 57.21 283 GLY B O 1
ATOM 9544 N N . SER B 1 285 ? 19.014 49.544 -2.076 1.00 59.29 284 SER B N 1
ATOM 9545 C CA . SER B 1 285 ? 18.116 49.364 -0.938 1.00 59.49 284 SER B CA 1
ATOM 9546 C C . SER B 1 285 ? 17.773 50.698 -0.290 1.00 59.87 284 SER B C 1
ATOM 9547 O O . SER B 1 285 ? 16.762 50.815 0.405 1.00 60.46 284 SER B O 1
ATOM 9555 N N . VAL B 1 286 ? 18.605 51.707 -0.514 1.00 58.32 285 VAL B N 1
ATOM 9556 C CA . VAL B 1 286 ? 18.431 52.959 0.207 1.00 58.89 285 VAL B CA 1
ATOM 9557 C C . VAL B 1 286 ? 17.185 53.677 -0.272 1.00 61.71 285 VAL B C 1
ATOM 9558 O O . VAL B 1 286 ? 16.372 54.095 0.551 1.00 63.45 285 VAL B O 1
ATOM 9571 N N . LYS B 1 287 ? 17.032 53.829 -1.589 1.00 59.20 286 LYS B N 1
ATOM 9572 C CA . LYS B 1 287 ? 15.826 54.440 -2.139 1.00 62.43 286 LYS B CA 1
ATOM 9573 C C . LYS B 1 287 ? 14.595 53.657 -1.705 1.00 63.76 286 LYS B C 1
ATOM 9574 O O . LYS B 1 287 ? 13.564 54.238 -1.377 1.00 66.39 286 LYS B O 1
ATOM 9593 N N . VAL B 1 288 ? 14.711 52.334 -1.695 1.00 62.34 287 VAL B N 1
ATOM 9594 C CA . VAL B 1 288 ? 13.578 51.471 -1.365 1.00 64.06 287 VAL B CA 1
ATOM 9595 C C . VAL B 1 288 ? 13.195 51.641 0.115 1.00 64.76 287 VAL B C 1
ATOM 9596 O O . VAL B 1 288 ? 12.032 51.805 0.457 1.00 67.70 287 VAL B O 1
ATOM 9609 N N . TYR B 1 289 ? 14.192 51.635 0.992 1.00 62.79 288 TYR B N 1
ATOM 9610 C CA . TYR B 1 289 ? 13.934 51.789 2.419 1.00 63.87 288 TYR B CA 1
ATOM 9611 C C . TYR B 1 289 ? 13.231 53.095 2.770 1.00 66.85 288 TYR B C 1
ATOM 9612 O O . TYR B 1 289 ? 12.281 53.098 3.547 1.00 70.51 288 TYR B O 1
ATOM 9630 N N . ILE B 1 290 ? 13.709 54.206 2.225 1.00 66.25 289 ILE B N 1
ATOM 9631 C CA . ILE B 1 290 ? 13.078 55.494 2.480 1.00 69.47 289 ILE B CA 1
ATOM 9632 C C . ILE B 1 290 ? 11.684 55.575 1.830 1.00 72.62 289 ILE B C 1
ATOM 9633 O O . ILE B 1 290 ? 10.755 56.125 2.421 1.00 76.06 289 ILE B O 1
ATOM 9649 N N . GLU B 1 291 ? 11.537 55.035 0.621 1.00 78.70 290 GLU B N 1
ATOM 9650 C CA . GLU B 1 291 ? 10.295 55.248 -0.143 1.00 83.22 290 GLU B CA 1
ATOM 9651 C C . GLU B 1 291 ? 9.228 54.168 0.061 1.00 85.08 290 GLU B C 1
ATOM 9652 O O . GLU B 1 291 ? 8.056 54.422 -0.185 1.00 92.01 290 GLU B O 1
ATOM 9664 N N . GLU B 1 292 ? 9.617 52.973 0.501 1.00 75.38 291 GLU B N 1
ATOM 9665 C CA . GLU B 1 292 ? 8.653 51.877 0.674 1.00 77.39 291 GLU B CA 1
ATOM 9666 C C . GLU B 1 292 ? 8.733 51.193 2.039 1.00 77.52 291 GLU B C 1
ATOM 9667 O O . GLU B 1 292 ? 7.987 50.252 2.313 1.00 79.61 291 GLU B O 1
ATOM 9679 N N . GLY B 1 293 ? 9.654 51.644 2.882 1.00 75.04 292 GLY B N 1
ATOM 9680 C CA . GLY B 1 293 ? 9.727 51.155 4.241 1.00 75.78 292 GLY B CA 1
ATOM 9681 C C . GLY B 1 293 ? 10.634 49.958 4.413 1.00 72.77 292 GLY B C 1
ATOM 9682 O O . GLY B 1 293 ? 11.149 49.406 3.433 1.00 70.28 292 GLY B O 1
ATOM 9686 N N . PRO B 1 294 ? 10.829 49.538 5.669 1.00 73.44 293 PRO B N 1
ATOM 9687 C CA . PRO B 1 294 ? 11.815 48.506 6.005 1.00 70.68 293 PRO B CA 1
ATOM 9688 C C . PRO B 1 294 ? 11.454 47.141 5.443 1.00 71.07 293 PRO B C 1
ATOM 9689 O O . PRO B 1 294 ? 12.353 46.380 5.085 1.00 68.16 293 PRO B O 1
ATOM 9700 N N . GLN B 1 295 ? 10.164 46.837 5.356 1.00 75.43 294 GLN B N 1
ATOM 9701 C CA . GLN B 1 295 ? 9.747 45.536 4.850 1.00 76.95 294 GLN B CA 1
ATOM 9702 C C . GLN B 1 295 ? 10.123 45.372 3.384 1.00 74.25 294 GLN B C 1
ATOM 9703 O O . GLN B 1 295 ? 10.550 44.299 2.956 1.00 74.60 294 GLN B O 1
ATOM 9717 N N . ALA B 1 296 ? 9.956 46.441 2.618 1.00 73.37 295 ALA B N 1
ATOM 9718 C CA . ALA B 1 296 ? 10.294 46.413 1.206 1.00 71.78 295 ALA B CA 1
ATOM 9719 C C . ALA B 1 296 ? 11.793 46.234 1.056 1.00 67.60 295 ALA B C 1
ATOM 9720 O O . ALA B 1 296 ? 12.252 45.412 0.263 1.00 66.66 295 ALA B O 1
ATOM 9727 N N . ALA B 1 297 ? 12.544 46.998 1.847 1.00 65.53 296 ALA B N 1
ATOM 9728 C CA . ALA B 1 297 ? 13.997 46.989 1.780 1.00 61.72 296 ALA B CA 1
ATOM 9729 C C . ALA B 1 297 ? 14.542 45.593 2.054 1.00 60.69 296 ALA B C 1
ATOM 9730 O O . ALA B 1 297 ? 15.428 45.101 1.340 1.00 58.62 296 ALA B O 1
ATOM 9737 N N . ARG B 1 298 ? 14.010 44.968 3.102 1.00 62.64 297 ARG B N 1
ATOM 9738 C CA . ARG B 1 298 ? 14.386 43.614 3.455 1.00 62.51 297 ARG B CA 1
ATOM 9739 C C . ARG B 1 298 ? 14.166 42.704 2.260 1.00 63.43 297 ARG B C 1
ATOM 9740 O O . ARG B 1 298 ? 15.021 41.891 1.914 1.00 61.86 297 ARG B O 1
ATOM 9761 N N . GLU B 1 299 ? 13.028 42.870 1.601 1.00 66.31 298 GLU B N 1
ATOM 9762 C CA . GLU B 1 299 ? 12.749 42.079 0.416 1.00 67.85 298 GLU B CA 1
ATOM 9763 C C . GLU B 1 299 ? 13.704 42.423 -0.733 1.00 65.27 298 GLU B C 1
ATOM 9764 O O . GLU B 1 299 ? 14.134 41.530 -1.460 1.00 65.49 298 GLU B O 1
ATOM 9776 N N . TRP B 1 300 ? 14.048 43.701 -0.888 1.00 63.37 299 TRP B N 1
ATOM 9777 C CA . TRP B 1 300 ? 15.042 44.081 -1.890 1.00 61.29 299 TRP B CA 1
ATOM 9778 C C . TRP B 1 300 ? 16.356 43.385 -1.603 1.00 58.58 299 TRP B C 1
ATOM 9779 O O . TRP B 1 300 ? 16.999 42.866 -2.504 1.00 58.35 299 TRP B O 1
ATOM 9800 N N . LEU B 1 301 ? 16.753 43.375 -0.336 1.00 56.90 300 LEU B N 1
ATOM 9801 C CA . LEU B 1 301 ? 18.042 42.820 0.038 1.00 54.24 300 LEU B CA 1
ATOM 9802 C C . LEU B 1 301 ? 18.069 41.307 -0.180 1.00 55.62 300 LEU B C 1
ATOM 9803 O O . LEU B 1 301 ? 19.078 40.765 -0.631 1.00 54.30 300 LEU B O 1
ATOM 9819 N N . ARG B 1 302 ? 16.951 40.637 0.110 1.00 59.63 301 ARG B N 1
ATOM 9820 C CA . ARG B 1 302 ? 16.841 39.187 -0.071 1.00 62.83 301 ARG B CA 1
ATOM 9821 C C . ARG B 1 302 ? 16.960 38.772 -1.523 1.00 64.41 301 ARG B C 1
ATOM 9822 O O . ARG B 1 302 ? 17.381 37.655 -1.822 1.00 66.58 301 ARG B O 1
ATOM 9843 N N . THR B 1 303 ? 16.561 39.672 -2.414 1.00 62.76 302 THR B N 1
ATOM 9844 C CA . THR B 1 303 ? 16.414 39.353 -3.828 1.00 65.16 302 THR B CA 1
ATOM 9845 C C . THR B 1 303 ? 17.473 40.037 -4.693 1.00 63.14 302 THR B C 1
ATOM 9846 O O . THR B 1 303 ? 18.405 39.385 -5.135 1.00 62.89 302 THR B O 1
ATOM 9857 N N . GLU B 1 304 ? 17.343 41.335 -4.939 1.00 63.54 303 GLU B N 1
ATOM 9858 C CA . GLU B 1 304 ? 18.368 42.038 -5.695 1.00 61.99 303 GLU B CA 1
ATOM 9859 C C . GLU B 1 304 ? 19.691 42.011 -4.938 1.00 58.36 303 GLU B C 1
ATOM 9860 O O . GLU B 1 304 ? 20.745 41.803 -5.533 1.00 57.82 303 GLU B O 1
ATOM 9872 N N . GLY B 1 305 ? 19.624 42.230 -3.628 1.00 55.01 304 GLY B N 1
ATOM 9873 C CA . GLY B 1 305 ? 20.811 42.304 -2.799 1.00 51.72 304 GLY B CA 1
ATOM 9874 C C . GLY B 1 305 ? 21.617 41.023 -2.799 1.00 51.45 304 GLY B C 1
ATOM 9875 O O . GLY B 1 305 ? 22.848 41.053 -2.943 1.00 49.58 304 GLY B O 1
ATOM 9879 N N . PHE B 1 306 ? 20.942 39.893 -2.633 1.00 53.67 305 PHE B N 1
ATOM 9880 C CA . PHE B 1 306 ? 21.617 38.607 -2.710 1.00 54.22 305 PHE B CA 1
ATOM 9881 C C . PHE B 1 306 ? 22.240 38.384 -4.092 1.00 55.60 305 PHE B C 1
ATOM 9882 O O . PHE B 1 306 ? 23.379 37.913 -4.208 1.00 54.64 305 PHE B O 1
ATOM 9899 N N . LYS B 1 307 ? 21.478 38.706 -5.134 1.00 58.28 306 LYS B N 1
ATOM 9900 C CA . LYS B 1 307 ? 21.968 38.558 -6.500 1.00 60.48 306 LYS B CA 1
ATOM 9901 C C . LYS B 1 307 ? 23.287 39.321 -6.650 1.00 57.82 306 LYS B C 1
ATOM 9902 O O . LYS B 1 307 ? 24.255 38.795 -7.192 1.00 58.52 306 LYS B O 1
ATOM 9921 N N . ASN B 1 308 ? 23.321 40.551 -6.147 1.00 55.18 307 ASN B N 1
ATOM 9922 C CA . ASN B 1 308 ? 24.512 41.388 -6.252 1.00 53.05 307 ASN B CA 1
ATOM 9923 C C . ASN B 1 308 ? 25.731 40.741 -5.592 1.00 50.72 307 ASN B C 1
ATOM 9924 O O . ASN B 1 308 ? 26.797 40.585 -6.212 1.00 51.12 307 ASN B O 1
ATOM 9935 N N . ILE B 1 309 ? 25.562 40.338 -4.343 1.00 48.54 308 ILE B N 1
ATOM 9936 C CA . ILE B 1 309 ? 26.695 39.866 -3.572 1.00 45.64 308 ILE B CA 1
ATOM 9937 C C . ILE B 1 309 ? 27.102 38.478 -4.073 1.00 45.15 308 ILE B C 1
ATOM 9938 O O . ILE B 1 309 ? 28.280 38.151 -4.106 1.00 42.56 308 ILE B O 1
ATOM 9954 N N . ASP B 1 310 ? 26.142 37.674 -4.500 1.00 48.54 309 ASP B N 1
ATOM 9955 C CA . ASP B 1 310 ? 26.471 36.352 -5.028 1.00 48.92 309 ASP B CA 1
ATOM 9956 C C . ASP B 1 310 ? 27.278 36.441 -6.330 1.00 46.95 309 ASP B C 1
ATOM 9957 O O . ASP B 1 310 ? 28.237 35.692 -6.510 1.00 45.71 309 ASP B O 1
ATOM 9966 N N . GLU B 1 311 ? 26.907 37.363 -7.216 1.00 56.81 310 GLU B N 1
ATOM 9967 C CA . GLU B 1 311 ? 27.680 37.589 -8.446 1.00 54.40 310 GLU B CA 1
ATOM 9968 C C . GLU B 1 311 ? 29.129 37.933 -8.085 1.00 48.90 310 GLU B C 1
ATOM 9969 O O . GLU B 1 311 ? 30.074 37.415 -8.678 1.00 47.39 310 GLU B O 1
ATOM 9981 N N . LEU B 1 312 ? 29.292 38.813 -7.103 1.00 48.03 311 LEU B N 1
ATOM 9982 C CA . LEU B 1 312 ? 30.619 39.204 -6.648 1.00 45.75 311 LEU B CA 1
ATOM 9983 C C . LEU B 1 312 ? 31.397 38.018 -6.082 1.00 43.12 311 LEU B C 1
ATOM 9984 O O . LEU B 1 312 ? 32.545 37.799 -6.463 1.00 44.41 311 LEU B O 1
ATOM 10000 N N . ASN B 1 313 ? 30.781 37.262 -5.178 1.00 39.65 312 ASN B N 1
ATOM 10001 C CA . ASN B 1 313 ? 31.433 36.091 -4.594 1.00 41.12 312 ASN B CA 1
ATOM 10002 C C . ASN B 1 313 ? 31.858 35.088 -5.670 1.00 45.94 312 ASN B C 1
ATOM 10003 O O . ASN B 1 313 ? 32.901 34.445 -5.558 1.00 44.69 312 ASN B O 1
ATOM 10014 N N . LYS B 1 314 ? 31.064 34.960 -6.726 1.00 47.70 313 LYS B N 1
ATOM 10015 C CA . LYS B 1 314 ? 31.405 34.009 -7.782 1.00 48.71 313 LYS B CA 1
ATOM 10016 C C . LYS B 1 314 ? 32.652 34.473 -8.508 1.00 45.68 313 LYS B C 1
ATOM 10017 O O . LYS B 1 314 ? 33.478 33.668 -8.929 1.00 47.91 313 LYS B O 1
ATOM 10036 N N . VAL B 1 315 ? 32.780 35.774 -8.685 1.00 45.04 314 VAL B N 1
ATOM 10037 C CA . VAL B 1 315 ? 33.969 36.317 -9.317 1.00 41.58 314 VAL B CA 1
ATOM 10038 C C . VAL B 1 315 ? 35.183 36.170 -8.374 1.00 40.86 314 VAL B C 1
ATOM 10039 O O . VAL B 1 315 ? 36.293 35.857 -8.812 1.00 41.35 314 VAL B O 1
ATOM 10052 N N . LEU B 1 316 ? 34.979 36.397 -7.085 1.00 40.17 315 LEU B N 1
ATOM 10053 C CA . LEU B 1 316 ? 36.076 36.254 -6.118 1.00 39.26 315 LEU B CA 1
ATOM 10054 C C . LEU B 1 316 ? 36.628 34.841 -6.120 1.00 43.29 315 LEU B C 1
ATOM 10055 O O . LEU B 1 316 ? 37.831 34.659 -6.064 1.00 45.53 315 LEU B O 1
ATOM 10071 N N . ASP B 1 317 ? 35.748 33.847 -6.199 1.00 44.62 316 ASP B N 1
ATOM 10072 C CA . ASP B 1 317 ? 36.169 32.447 -6.302 1.00 51.01 316 ASP B CA 1
ATOM 10073 C C . ASP B 1 317 ? 37.099 32.185 -7.486 1.00 51.49 316 ASP B C 1
ATOM 10074 O O . ASP B 1 317 ? 37.901 31.255 -7.435 1.00 55.75 316 ASP B O 1
ATOM 10083 N N . LYS B 1 318 ? 36.982 32.975 -8.556 1.00 49.55 317 LYS B N 1
ATOM 10084 C CA . LYS B 1 318 ? 37.813 32.760 -9.732 1.00 50.24 317 LYS B CA 1
ATOM 10085 C C . LYS B 1 318 ? 39.047 33.642 -9.775 1.00 48.65 317 LYS B C 1
ATOM 10086 O O . LYS B 1 318 ? 39.910 33.420 -10.612 1.00 52.42 317 LYS B O 1
ATOM 10105 N N . THR B 1 319 ? 39.116 34.648 -8.920 1.00 45.27 318 THR B N 1
ATOM 10106 C CA . THR B 1 319 ? 40.183 35.603 -9.008 1.00 43.86 318 THR B CA 1
ATOM 10107 C C . THR B 1 319 ? 41.100 35.793 -7.782 1.00 44.32 318 THR B C 1
ATOM 10108 O O . THR B 1 319 ? 42.244 36.059 -7.924 1.00 46.49 318 THR B O 1
ATOM 10119 N N . ALA B 1 320 ? 40.582 35.617 -6.592 1.00 36.90 319 ALA B N 1
ATOM 10120 C CA . ALA B 1 320 ? 41.326 35.961 -5.383 1.00 36.72 319 ALA B CA 1
ATOM 10121 C C . ALA B 1 320 ? 42.165 34.847 -4.876 1.00 42.55 319 ALA B C 1
ATOM 10122 O O . ALA B 1 320 ? 41.939 33.739 -5.228 1.00 44.68 319 ALA B O 1
ATOM 10129 N N A SER B 1 321 ? 43.257 35.175 -4.322 0.44 40.09 320 SER B N 1
ATOM 10130 N N B SER B 1 321 ? 43.251 35.177 -4.320 0.56 40.07 320 SER B N 1
ATOM 10131 C CA A SER B 1 321 ? 44.196 34.168 -3.833 0.44 45.42 320 SER B CA 1
ATOM 10132 C CA B SER B 1 321 ? 44.176 34.171 -3.818 0.56 45.36 320 SER B CA 1
ATOM 10133 C C A SER B 1 321 ? 44.264 34.246 -2.316 0.44 45.22 320 SER B C 1
ATOM 10134 C C B SER B 1 321 ? 44.168 34.237 -2.305 0.56 44.84 320 SER B C 1
ATOM 10135 O O A SER B 1 321 ? 44.257 35.339 -1.761 0.44 42.71 320 SER B O 1
ATOM 10136 O O B SER B 1 321 ? 44.010 35.313 -1.738 0.56 42.10 320 SER B O 1
ATOM 10151 N N . PRO B 1 322 ? 44.413 33.107 -1.647 1.00 44.12 321 PRO B N 1
ATOM 10152 C CA . PRO B 1 322 ? 44.355 33.138 -0.173 1.00 42.48 321 PRO B CA 1
ATOM 10153 C C . PRO B 1 322 ? 45.498 33.912 0.511 1.00 43.37 321 PRO B C 1
ATOM 10154 O O . PRO B 1 322 ? 46.629 33.869 0.027 1.00 46.32 321 PRO B O 1
ATOM 10165 N N . TRP B 1 323 ? 45.204 34.598 1.619 1.00 54.45 322 TRP B N 1
ATOM 10166 C CA . TRP B 1 323 ? 46.213 35.284 2.387 1.00 55.57 322 TRP B CA 1
ATOM 10167 C C . TRP B 1 323 ? 47.093 34.346 3.159 1.00 56.50 322 TRP B C 1
ATOM 10168 O O . TRP B 1 323 ? 48.179 34.679 3.509 1.00 57.88 322 TRP B O 1
ATOM 10189 N N . THR B 1 324 ? 46.588 33.164 3.393 1.00 53.24 323 THR B N 1
ATOM 10190 C CA . THR B 1 324 ? 47.314 32.122 4.069 1.00 57.46 323 THR B CA 1
ATOM 10191 C C . THR B 1 324 ? 48.539 31.756 3.258 1.00 64.33 323 THR B C 1
ATOM 10192 O O . THR B 1 324 ? 49.552 31.347 3.768 1.00 67.16 323 THR B O 1
ATOM 10203 N N . GLU B 1 325 ? 48.425 31.901 1.963 1.00 72.89 324 GLU B N 1
ATOM 10204 C CA . GLU B 1 325 ? 49.538 31.657 1.100 1.00 80.07 324 GLU B CA 1
ATOM 10205 C C . GLU B 1 325 ? 50.668 32.618 1.452 1.00 86.54 324 GLU B C 1
ATOM 10206 O O . GLU B 1 325 ? 51.818 32.285 1.295 1.00 89.25 324 GLU B O 1
ATOM 10218 N N . LYS B 1 326 ? 50.349 33.813 1.918 0.68 63.87 325 LYS B N 1
ATOM 10219 C CA . LYS B 1 326 ? 51.387 34.779 2.244 0.68 72.47 325 LYS B CA 1
ATOM 10220 C C . LYS B 1 326 ? 51.921 34.542 3.639 0.68 67.33 325 LYS B C 1
ATOM 10221 O O . LYS B 1 326 ? 51.752 35.343 4.546 0.68 79.09 325 LYS B O 1
ATOM 10240 N N . MET B 1 327 ? 52.593 33.422 3.803 0.68 74.40 326 MET B N 1
ATOM 10241 C CA . MET B 1 327 ? 53.256 33.158 5.057 0.68 70.14 326 MET B CA 1
ATOM 10242 C C . MET B 1 327 ? 54.458 32.283 4.761 0.68 71.87 326 MET B C 1
ATOM 10243 O O . MET B 1 327 ? 54.922 32.266 3.625 0.68 81.91 326 MET B O 1
ATOM 10257 N N . THR C 1 2 ? 17.463 64.411 40.096 0.66 46.64 1 THR C N 1
ATOM 10258 C CA . THR C 1 2 ? 17.522 62.999 40.572 0.66 40.34 1 THR C CA 1
ATOM 10259 C C . THR C 1 2 ? 17.478 62.949 42.107 0.66 24.64 1 THR C C 1
ATOM 10260 O O . THR C 1 2 ? 16.413 63.124 42.706 0.66 58.23 1 THR C O 1
ATOM 10271 N N . ILE C 1 3 ? 18.629 62.719 42.737 1.00 89.50 2 ILE C N 1
ATOM 10272 C CA . ILE C 1 3 ? 18.708 62.600 44.193 1.00 82.16 2 ILE C CA 1
ATOM 10273 C C . ILE C 1 3 ? 20.092 63.047 44.705 1.00 82.97 2 ILE C C 1
ATOM 10274 O O . ILE C 1 3 ? 21.115 62.837 44.048 0.66 52.28 2 ILE C O 1
ATOM 10290 N N . THR C 1 4 ? 20.103 63.649 45.893 1.00 74.70 3 THR C N 1
ATOM 10291 C CA . THR C 1 4 ? 21.271 64.352 46.409 1.00 71.93 3 THR C CA 1
ATOM 10292 C C . THR C 1 4 ? 22.015 63.563 47.479 1.00 68.71 3 THR C C 1
ATOM 10293 O O . THR C 1 4 ? 21.416 63.087 48.434 1.00 75.41 3 THR C O 1
ATOM 10304 N N . LEU C 1 5 ? 23.327 63.441 47.323 1.00 34.28 4 LEU C N 1
ATOM 10305 C CA . LEU C 1 5 ? 24.169 62.858 48.383 1.00 33.27 4 LEU C CA 1
ATOM 10306 C C . LEU C 1 5 ? 24.687 63.956 49.306 1.00 34.76 4 LEU C C 1
ATOM 10307 O O . LEU C 1 5 ? 25.106 65.007 48.843 1.00 35.03 4 LEU C O 1
ATOM 10323 N N . THR C 1 6 ? 24.654 63.716 50.616 1.00 28.76 5 THR C N 1
ATOM 10324 C CA . THR C 1 6 ? 25.370 64.592 51.533 1.00 29.89 5 THR C CA 1
ATOM 10325 C C . THR C 1 6 ? 26.868 64.477 51.219 1.00 28.34 5 THR C C 1
ATOM 10326 O O . THR C 1 6 ? 27.289 63.534 50.560 1.00 26.20 5 THR C O 1
ATOM 10337 N N . GLU C 1 7 ? 27.665 65.412 51.722 1.00 39.55 6 GLU C N 1
ATOM 10338 C CA . GLU C 1 7 ? 29.124 65.349 51.607 1.00 38.33 6 GLU C CA 1
ATOM 10339 C C . GLU C 1 7 ? 29.715 64.010 52.068 1.00 35.37 6 GLU C C 1
ATOM 10340 O O . GLU C 1 7 ? 30.474 63.412 51.327 1.00 35.27 6 GLU C O 1
ATOM 10352 N N A ASN C 1 8 ? 29.356 63.541 53.263 0.60 31.79 7 ASN C N 1
ATOM 10353 N N B ASN C 1 8 ? 29.428 63.521 53.266 0.40 31.72 7 ASN C N 1
ATOM 10354 C CA A ASN C 1 8 ? 29.928 62.302 53.766 0.60 29.80 7 ASN C CA 1
ATOM 10355 C CA B ASN C 1 8 ? 29.950 62.253 53.686 0.40 30.16 7 ASN C CA 1
ATOM 10356 C C A ASN C 1 8 ? 29.402 61.039 53.077 0.60 29.30 7 ASN C C 1
ATOM 10357 C C B ASN C 1 8 ? 29.430 61.047 52.935 0.40 29.51 7 ASN C C 1
ATOM 10358 O O A ASN C 1 8 ? 30.141 60.064 52.949 0.60 27.38 7 ASN C O 1
ATOM 10359 O O B ASN C 1 8 ? 30.116 60.094 52.846 0.40 27.74 7 ASN C O 1
ATOM 10380 N N . LYS C 1 9 ? 28.152 61.045 52.609 1.00 25.58 8 LYS C N 1
ATOM 10381 C CA . LYS C 1 9 ? 27.625 59.899 51.857 1.00 23.27 8 LYS C CA 1
ATOM 10382 C C . LYS C 1 9 ? 28.346 59.812 50.519 1.00 22.50 8 LYS C C 1
ATOM 10383 O O . LYS C 1 9 ? 28.681 58.719 50.057 1.00 20.14 8 LYS C O 1
ATOM 10403 N N . ARG C 1 10 ? 28.604 60.949 49.909 1.00 27.17 9 ARG C N 1
ATOM 10404 C CA . ARG C 1 10 ? 29.319 60.956 48.634 1.00 26.69 9 ARG C CA 1
ATOM 10405 C C . ARG C 1 10 ? 30.773 60.467 48.796 1.00 24.09 9 ARG C C 1
ATOM 10406 O O . ARG C 1 10 ? 31.286 59.724 47.948 1.00 22.61 9 ARG C O 1
ATOM 10427 N N . LYS C 1 11 ? 31.444 60.868 49.845 1.00 29.95 10 LYS C N 1
ATOM 10428 C CA . LYS C 1 11 ? 32.775 60.384 50.059 1.00 28.02 10 LYS C CA 1
ATOM 10429 C C . LYS C 1 11 ? 32.799 58.896 50.268 1.00 26.13 10 LYS C C 1
ATOM 10430 O O . LYS C 1 11 ? 33.649 58.234 49.803 1.00 24.00 10 LYS C O 1
ATOM 10449 N N . SER C 1 12 ? 31.841 58.383 51.010 1.00 27.12 11 SER C N 1
ATOM 10450 C CA . SER C 1 12 ? 31.728 56.937 51.169 1.00 23.48 11 SER C CA 1
ATOM 10451 C C . SER C 1 12 ? 31.455 56.197 49.828 1.00 22.12 11 SER C C 1
ATOM 10452 O O . SER C 1 12 ? 32.103 55.179 49.539 1.00 20.36 11 SER C O 1
ATOM 10460 N N . MET C 1 13 ? 30.541 56.708 49.024 1.00 25.61 12 MET C N 1
ATOM 10461 C CA . MET C 1 13 ? 30.275 56.141 47.706 1.00 24.68 12 MET C CA 1
ATOM 10462 C C . MET C 1 13 ? 31.552 56.108 46.848 1.00 26.29 12 MET C C 1
ATOM 10463 O O . MET C 1 13 ? 31.800 55.138 46.123 1.00 23.97 12 MET C O 1
ATOM 10477 N N . GLU C 1 14 ? 32.329 57.173 46.899 1.00 26.58 13 GLU C N 1
ATOM 10478 C CA . GLU C 1 14 ? 33.617 57.201 46.192 1.00 28.02 13 GLU C CA 1
ATOM 10479 C C . GLU C 1 14 ? 34.564 56.115 46.702 1.00 25.78 13 GLU C C 1
ATOM 10480 O O . GLU C 1 14 ? 35.383 55.569 45.943 1.00 24.78 13 GLU C O 1
ATOM 10492 N N . LYS C 1 15 ? 34.521 55.829 47.997 1.00 25.59 14 LYS C N 1
ATOM 10493 C CA . LYS C 1 15 ? 35.465 54.868 48.560 1.00 24.32 14 LYS C CA 1
ATOM 10494 C C . LYS C 1 15 ? 35.062 53.445 48.172 1.00 21.97 14 LYS C C 1
ATOM 10495 O O . LYS C 1 15 ? 35.923 52.549 48.189 1.00 24.58 14 LYS C O 1
ATOM 10514 N N . LEU C 1 16 ? 33.814 53.274 47.784 1.00 22.84 15 LEU C N 1
ATOM 10515 C CA . LEU C 1 16 ? 33.242 51.981 47.417 1.00 21.70 15 LEU C CA 1
ATOM 10516 C C . LEU C 1 16 ? 33.323 51.692 45.894 1.00 23.70 15 LEU C C 1
ATOM 10517 O O . LEU C 1 16 ? 33.000 50.612 45.456 1.00 23.97 15 LEU C O 1
ATOM 10533 N N A SER C 1 17 ? 33.869 52.622 45.137 0.52 19.42 16 SER C N 1
ATOM 10534 N N B SER C 1 17 ? 33.597 52.751 45.131 0.48 19.23 16 SER C N 1
ATOM 10535 C CA A SER C 1 17 ? 33.711 52.566 43.680 0.52 20.87 16 SER C CA 1
ATOM 10536 C CA B SER C 1 17 ? 33.552 52.779 43.649 0.48 19.29 16 SER C CA 1
ATOM 10537 C C A SER C 1 17 ? 34.918 53.160 42.966 0.52 23.07 16 SER C C 1
ATOM 10538 C C B SER C 1 17 ? 34.931 53.054 42.997 0.48 22.65 16 SER C C 1
ATOM 10539 O O A SER C 1 17 ? 35.748 53.855 43.562 0.52 21.68 16 SER C O 1
ATOM 10540 O O B SER C 1 17 ? 35.877 53.453 43.671 0.48 22.70 16 SER C O 1
ATOM 10555 N N . VAL C 1 18 ? 35.028 52.868 41.669 1.00 19.91 17 VAL C N 1
ATOM 10556 C CA . VAL C 1 18 ? 36.098 53.425 40.874 1.00 22.09 17 VAL C CA 1
ATOM 10557 C C . VAL C 1 18 ? 35.435 53.999 39.613 1.00 22.98 17 VAL C C 1
ATOM 10558 O O . VAL C 1 18 ? 34.768 53.263 38.886 1.00 22.95 17 VAL C O 1
ATOM 10572 N N . ASP C 1 19 ? 35.636 55.294 39.394 1.00 24.75 18 ASP C N 1
ATOM 10573 C CA . ASP C 1 19 ? 35.085 56.050 38.256 1.00 27.15 18 ASP C CA 1
ATOM 10574 C C . ASP C 1 19 ? 33.576 55.767 38.133 1.00 26.06 18 ASP C C 1
ATOM 10575 O O . ASP C 1 19 ? 33.065 55.522 37.048 1.00 26.91 18 ASP C O 1
ATOM 10584 N N . GLY C 1 20 ? 32.907 55.804 39.274 1.00 28.56 19 GLY C N 1
ATOM 10585 C CA . GLY C 1 20 ? 31.464 55.672 39.313 1.00 27.79 19 GLY C CA 1
ATOM 10586 C C . GLY C 1 20 ? 30.960 54.257 39.192 1.00 26.70 19 GLY C C 1
ATOM 10587 O O . GLY C 1 20 ? 29.768 54.048 39.058 1.00 26.10 19 GLY C O 1
ATOM 10591 N N . VAL C 1 21 ? 31.838 53.267 39.228 1.00 22.25 20 VAL C N 1
ATOM 10592 C CA . VAL C 1 21 ? 31.402 51.905 39.016 1.00 21.52 20 VAL C CA 1
ATOM 10593 C C . VAL C 1 21 ? 31.733 51.082 40.233 1.00 20.88 20 VAL C C 1
ATOM 10594 O O . VAL C 1 21 ? 32.867 51.124 40.737 1.00 20.09 20 VAL C O 1
ATOM 10607 N N . ILE C 1 22 ? 30.748 50.325 40.689 1.00 29.42 21 ILE C N 1
ATOM 10608 C CA . ILE C 1 22 ? 30.898 49.509 41.898 1.00 27.67 21 ILE C CA 1
ATOM 10609 C C . ILE C 1 22 ? 31.259 48.085 41.477 1.00 28.50 21 ILE C C 1
ATOM 10610 O O . ILE C 1 22 ? 30.474 47.390 40.830 1.00 30.16 21 ILE C O 1
ATOM 10626 N N . SER C 1 23 ? 32.486 47.685 41.791 1.00 25.63 22 SER C N 1
ATOM 10627 C CA . SER C 1 23 ? 32.960 46.337 41.501 1.00 27.17 22 SER C CA 1
ATOM 10628 C C . SER C 1 23 ? 33.265 45.636 42.811 1.00 25.08 22 SER C C 1
ATOM 10629 O O . SER C 1 23 ? 34.430 45.385 43.163 1.00 24.54 22 SER C O 1
ATOM 10637 N N . ALA C 1 24 ? 32.204 45.313 43.506 1.00 27.67 23 ALA C N 1
ATOM 10638 C CA . ALA C 1 24 ? 32.290 44.896 44.886 1.00 26.77 23 ALA C CA 1
ATOM 10639 C C . ALA C 1 24 ? 32.192 43.404 45.043 1.00 29.88 23 ALA C C 1
ATOM 10640 O O . ALA C 1 24 ? 31.355 42.762 44.408 1.00 32.59 23 ALA C O 1
ATOM 10647 N N . LEU C 1 25 ? 33.047 42.881 45.913 1.00 24.25 24 LEU C N 1
ATOM 10648 C CA . LEU C 1 25 ? 33.088 41.478 46.250 1.00 27.06 24 LEU C CA 1
ATOM 10649 C C . LEU C 1 25 ? 32.116 41.211 47.372 1.00 28.22 24 LEU C C 1
ATOM 10650 O O . LEU C 1 25 ? 32.193 41.850 48.426 1.00 27.57 24 LEU C O 1
ATOM 10666 N N . ALA C 1 26 ? 31.185 40.290 47.141 1.00 22.81 25 ALA C N 1
ATOM 10667 C CA . ALA C 1 26 ? 30.182 39.911 48.149 1.00 24.84 25 ALA C CA 1
ATOM 10668 C C . ALA C 1 26 ? 30.703 38.726 48.956 1.00 28.95 25 ALA C C 1
ATOM 10669 O O . ALA C 1 26 ? 30.900 37.640 48.427 1.00 31.91 25 ALA C O 1
ATOM 10676 N N . PHE C 1 27 ? 30.953 38.925 50.248 1.00 22.58 26 PHE C N 1
ATOM 10677 C CA . PHE C 1 27 ? 31.413 37.800 51.058 1.00 25.09 26 PHE C CA 1
ATOM 10678 C C . PHE C 1 27 ? 30.879 37.933 52.482 1.00 25.73 26 PHE C C 1
ATOM 10679 O O . PHE C 1 27 ? 31.635 37.740 53.456 1.00 27.68 26 PHE C O 1
ATOM 10696 N N . ASP C 1 28 ? 29.577 38.199 52.600 1.00 28.63 27 ASP C N 1
ATOM 10697 C CA . ASP C 1 28 ? 28.925 38.255 53.924 1.00 28.54 27 ASP C CA 1
ATOM 10698 C C . ASP C 1 28 ? 28.194 36.961 54.265 1.00 30.04 27 ASP C C 1
ATOM 10699 O O . ASP C 1 28 ? 27.449 36.883 55.272 1.00 30.53 27 ASP C O 1
ATOM 10708 N N . GLN C 1 29 ? 28.480 35.919 53.498 1.00 30.70 28 GLN C N 1
ATOM 10709 C CA . GLN C 1 29 ? 27.924 34.588 53.746 1.00 32.92 28 GLN C CA 1
ATOM 10710 C C . GLN C 1 29 ? 28.305 34.069 55.105 1.00 32.99 28 GLN C C 1
ATOM 10711 O O . GLN C 1 29 ? 29.456 34.193 55.513 1.00 34.21 28 GLN C O 1
ATOM 10725 N N . ARG C 1 30 ? 27.342 33.460 55.778 1.00 29.69 29 ARG C N 1
ATOM 10726 C CA . ARG C 1 30 ? 27.528 32.975 57.125 1.00 30.45 29 ARG C CA 1
ATOM 10727 C C . ARG C 1 30 ? 27.211 31.474 57.186 1.00 32.59 29 ARG C C 1
ATOM 10728 O O . ARG C 1 30 ? 28.099 30.655 56.916 1.00 34.10 29 ARG C O 1
ATOM 10749 N N . GLY C 1 31 ? 25.965 31.121 57.467 1.00 36.05 30 GLY C N 1
ATOM 10750 C CA . GLY C 1 31 ? 25.531 29.733 57.459 1.00 38.48 30 GLY C CA 1
ATOM 10751 C C . GLY C 1 31 ? 25.915 29.014 56.172 1.00 41.36 30 GLY C C 1
ATOM 10752 O O . GLY C 1 31 ? 26.345 27.857 56.202 1.00 43.54 30 GLY C O 1
ATOM 10756 N N . ALA C 1 32 ? 25.784 29.704 55.043 1.00 35.43 31 ALA C N 1
ATOM 10757 C CA . ALA C 1 32 ? 26.105 29.108 53.737 1.00 37.45 31 ALA C CA 1
ATOM 10758 C C . ALA C 1 32 ? 27.598 28.775 53.596 1.00 38.77 31 ALA C C 1
ATOM 10759 O O . ALA C 1 32 ? 27.963 27.737 53.041 1.00 41.41 31 ALA C O 1
ATOM 10766 N N . LEU C 1 33 ? 28.463 29.655 54.084 1.00 36.23 32 LEU C N 1
ATOM 10767 C CA . LEU C 1 33 ? 29.891 29.356 54.067 1.00 38.64 32 LEU C CA 1
ATOM 10768 C C . LEU C 1 33 ? 30.178 28.201 55.045 1.00 41.04 32 LEU C C 1
ATOM 10769 O O . LEU C 1 33 ? 30.951 27.284 54.753 1.00 43.69 32 LEU C O 1
ATOM 10785 N N . LYS C 1 34 ? 29.534 28.241 56.204 1.00 41.57 33 LYS C N 1
ATOM 10786 C CA . LYS C 1 34 ? 29.771 27.228 57.221 1.00 41.58 33 LYS C CA 1
ATOM 10787 C C . LYS C 1 34 ? 29.394 25.858 56.677 1.00 44.89 33 LYS C C 1
ATOM 10788 O O . LYS C 1 34 ? 30.101 24.878 56.921 1.00 47.87 33 LYS C O 1
ATOM 10807 N N . ARG C 1 35 ? 28.315 25.811 55.897 1.00 46.74 34 ARG C N 1
ATOM 10808 C CA . ARG C 1 35 ? 27.840 24.566 55.305 1.00 48.11 34 ARG C CA 1
ATOM 10809 C C . ARG C 1 35 ? 28.812 24.058 54.240 1.00 52.48 34 ARG C C 1
ATOM 10810 O O . ARG C 1 35 ? 29.085 22.859 54.152 1.00 53.75 34 ARG C O 1
ATOM 10831 N N . MET C 1 36 ? 29.338 24.969 53.428 1.00 46.43 35 MET C N 1
ATOM 10832 C CA . MET C 1 36 ? 30.332 24.572 52.437 1.00 47.24 35 MET C CA 1
ATOM 10833 C C . MET C 1 36 ? 31.521 23.932 53.158 1.00 49.38 35 MET C C 1
ATOM 10834 O O . MET C 1 36 ? 31.946 22.836 52.803 1.00 51.59 35 MET C O 1
ATOM 10848 N N . MET C 1 37 ? 32.043 24.605 54.181 1.00 45.94 36 MET C N 1
ATOM 10849 C CA . MET C 1 37 ? 33.197 24.088 54.919 1.00 49.59 36 MET C CA 1
ATOM 10850 C C . MET C 1 37 ? 32.964 22.707 55.557 1.00 51.82 36 MET C C 1
ATOM 10851 O O . MET C 1 37 ? 33.861 21.854 55.540 1.00 51.69 36 MET C O 1
ATOM 10865 N N . ALA C 1 38 ? 31.768 22.489 56.103 1.00 52.22 37 ALA C N 1
ATOM 10866 C CA . ALA C 1 38 ? 31.444 21.231 56.766 1.00 52.40 37 ALA C CA 1
ATOM 10867 C C . ALA C 1 38 ? 31.443 20.025 55.814 1.00 55.21 37 ALA C C 1
ATOM 10868 O O . ALA C 1 38 ? 31.567 18.882 56.265 1.00 56.76 37 ALA C O 1
ATOM 10875 N N . GLN C 1 39 ? 31.303 20.257 54.510 1.00 59.57 38 GLN C N 1
ATOM 10876 C CA . GLN C 1 39 ? 31.282 19.138 53.554 1.00 60.99 38 GLN C CA 1
ATOM 10877 C C . GLN C 1 39 ? 32.620 18.420 53.432 1.00 61.76 38 GLN C C 1
ATOM 10878 O O . GLN C 1 39 ? 32.681 17.306 52.941 1.00 65.29 38 GLN C O 1
ATOM 10892 N N . HIS C 1 40 ? 33.686 19.068 53.876 1.00 56.78 39 HIS C N 1
ATOM 10893 C CA . HIS C 1 40 ? 35.041 18.605 53.606 1.00 59.46 39 HIS C CA 1
ATOM 10894 C C . HIS C 1 40 ? 35.784 18.231 54.898 1.00 60.64 39 HIS C C 1
ATOM 10895 O O . HIS C 1 40 ? 37.006 18.034 54.906 1.00 62.64 39 HIS C O 1
ATOM 10909 N N . GLN C 1 41 ? 35.024 18.084 55.976 1.00 60.48 40 GLN C N 1
ATOM 10910 C CA . GLN C 1 41 ? 35.582 18.062 57.316 1.00 62.09 40 GLN C CA 1
ATOM 10911 C C . GLN C 1 41 ? 34.629 17.319 58.244 1.00 61.69 40 GLN C C 1
ATOM 10912 O O . GLN C 1 41 ? 33.429 17.602 58.228 1.00 60.78 40 GLN C O 1
ATOM 10926 N N . THR C 1 42 ? 35.115 16.369 59.043 1.00 64.78 41 THR C N 1
ATOM 10927 C CA . THR C 1 42 ? 34.201 15.696 59.959 1.00 66.30 41 THR C CA 1
ATOM 10928 C C . THR C 1 42 ? 33.732 16.687 61.036 1.00 63.14 41 THR C C 1
ATOM 10929 O O . THR C 1 42 ? 32.527 16.815 61.279 1.00 62.20 41 THR C O 1
ATOM 10940 N N . LYS C 1 43 ? 34.671 17.414 61.642 1.00 65.95 42 LYS C N 1
ATOM 10941 C CA . LYS C 1 43 ? 34.350 18.303 62.766 1.00 64.50 42 LYS C CA 1
ATOM 10942 C C . LYS C 1 43 ? 33.557 19.537 62.338 1.00 61.20 42 LYS C C 1
ATOM 10943 O O . LYS C 1 43 ? 33.667 19.994 61.200 1.00 60.19 42 LYS C O 1
ATOM 10962 N N . GLU C 1 44 ? 32.777 20.085 63.266 1.00 56.20 43 GLU C N 1
ATOM 10963 C CA . GLU C 1 44 ? 32.112 21.363 63.035 1.00 54.17 43 GLU C CA 1
ATOM 10964 C C . GLU C 1 44 ? 33.141 22.433 62.692 1.00 54.73 43 GLU C C 1
ATOM 10965 O O . GLU C 1 44 ? 34.145 22.561 63.396 1.00 56.71 43 GLU C O 1
ATOM 10977 N N . PRO C 1 45 ? 32.913 23.192 61.603 1.00 47.28 44 PRO C N 1
ATOM 10978 C CA . PRO C 1 45 ? 33.766 24.355 61.307 1.00 47.48 44 PRO C CA 1
ATOM 10979 C C . PRO C 1 45 ? 33.806 25.338 62.460 1.00 47.09 44 PRO C C 1
ATOM 10980 O O . PRO C 1 45 ? 32.742 25.712 62.947 1.00 44.65 44 PRO C O 1
ATOM 10991 N N . THR C 1 46 ? 34.989 25.746 62.904 1.00 43.97 45 THR C N 1
ATOM 10992 C CA . THR C 1 46 ? 35.070 26.625 64.074 1.00 43.93 45 THR C CA 1
ATOM 10993 C C . THR C 1 46 ? 34.983 28.088 63.670 1.00 41.74 45 THR C C 1
ATOM 10994 O O . THR C 1 46 ? 35.228 28.456 62.515 1.00 40.65 45 THR C O 1
ATOM 11005 N N . VAL C 1 47 ? 34.641 28.932 64.639 1.00 40.32 46 VAL C N 1
ATOM 11006 C CA . VAL C 1 47 ? 34.706 30.375 64.405 1.00 39.54 46 VAL C CA 1
ATOM 11007 C C . VAL C 1 47 ? 36.075 30.756 63.834 1.00 41.55 46 VAL C C 1
ATOM 11008 O O . VAL C 1 47 ? 36.181 31.505 62.847 1.00 40.81 46 VAL C O 1
ATOM 11021 N N . GLU C 1 48 ? 37.117 30.209 64.449 1.00 49.44 47 GLU C N 1
ATOM 11022 C CA . GLU C 1 48 ? 38.504 30.460 64.053 1.00 53.01 47 GLU C CA 1
ATOM 11023 C C . GLU C 1 48 ? 38.732 30.128 62.573 1.00 51.32 47 GLU C C 1
ATOM 11024 O O . GLU C 1 48 ? 39.357 30.902 61.832 1.00 50.88 47 GLU C O 1
ATOM 11036 N N . GLN C 1 49 ? 38.213 28.985 62.138 1.00 43.90 48 GLN C N 1
ATOM 11037 C CA . GLN C 1 49 ? 38.316 28.590 60.726 1.00 44.79 48 GLN C CA 1
ATOM 11038 C C . GLN C 1 49 ? 37.583 29.517 59.770 1.00 42.11 48 GLN C C 1
ATOM 11039 O O . GLN C 1 49 ? 38.128 29.926 58.747 1.00 39.79 48 GLN C O 1
ATOM 11053 N N . ILE C 1 50 ? 36.327 29.818 60.090 1.00 46.18 49 ILE C N 1
ATOM 11054 C CA . ILE C 1 50 ? 35.494 30.647 59.222 1.00 43.02 49 ILE C CA 1
ATOM 11055 C C . ILE C 1 50 ? 36.113 32.047 59.095 1.00 40.16 49 ILE C C 1
ATOM 11056 O O . ILE C 1 50 ? 36.202 32.615 58.000 1.00 39.16 49 ILE C O 1
ATOM 11072 N N . GLU C 1 51 ? 36.586 32.572 60.214 1.00 37.18 50 GLU C N 1
ATOM 11073 C CA . GLU C 1 51 ? 37.170 33.895 60.242 1.00 37.50 50 GLU C CA 1
ATOM 11074 C C . GLU C 1 51 ? 38.494 33.959 59.488 1.00 39.39 50 GLU C C 1
ATOM 11075 O O . GLU C 1 51 ? 38.786 34.957 58.826 1.00 38.12 50 GLU C O 1
ATOM 11087 N N . GLU C 1 52 ? 39.287 32.900 59.582 1.00 44.92 51 GLU C N 1
ATOM 11088 C CA . GLU C 1 52 ? 40.587 32.878 58.917 1.00 46.87 51 GLU C CA 1
ATOM 11089 C C . GLU C 1 52 ? 40.393 32.866 57.405 1.00 44.04 51 GLU C C 1
ATOM 11090 O O . GLU C 1 52 ? 41.084 33.571 56.659 1.00 41.90 51 GLU C O 1
ATOM 11102 N N . LEU C 1 53 ? 39.452 32.048 56.962 1.00 34.95 52 LEU C N 1
ATOM 11103 C CA . LEU C 1 53 ? 39.188 31.919 55.546 1.00 35.26 52 LEU C CA 1
ATOM 11104 C C . LEU C 1 53 ? 38.677 33.209 54.961 1.00 38.48 52 LEU C C 1
ATOM 11105 O O . LEU C 1 53 ? 39.033 33.576 53.832 1.00 37.98 52 LEU C O 1
ATOM 11121 N N . LYS C 1 54 ? 37.841 33.918 55.715 1.00 35.86 53 LYS C N 1
ATOM 11122 C CA . LYS C 1 54 ? 37.362 35.210 55.245 1.00 31.27 53 LYS C CA 1
ATOM 11123 C C . LYS C 1 54 ? 38.516 36.197 55.151 1.00 29.67 53 LYS C C 1
ATOM 11124 O O . LYS C 1 54 ? 38.538 37.036 54.242 1.00 28.38 53 LYS C O 1
ATOM 11143 N N . SER C 1 55 ? 39.459 36.116 56.084 1.00 29.68 54 SER C N 1
ATOM 11144 C CA . SER C 1 55 ? 40.631 36.992 56.042 1.00 30.20 54 SER C CA 1
ATOM 11145 C C . SER C 1 55 ? 41.501 36.682 54.813 1.00 30.70 54 SER C C 1
ATOM 11146 O O . SER C 1 55 ? 42.043 37.600 54.182 1.00 29.76 54 SER C O 1
ATOM 11154 N N . LEU C 1 56 ? 41.656 35.405 54.467 1.00 38.40 55 LEU C N 1
ATOM 11155 C CA . LEU C 1 56 ? 42.435 35.042 53.283 1.00 38.73 55 LEU C CA 1
ATOM 11156 C C . LEU C 1 56 ? 41.819 35.613 52.034 1.00 39.27 55 LEU C C 1
ATOM 11157 O O . LEU C 1 56 ? 42.521 36.176 51.191 1.00 38.84 55 LEU C O 1
ATOM 11173 N N . VAL C 1 57 ? 40.507 35.460 51.892 1.00 29.10 56 VAL C N 1
ATOM 11174 C CA . VAL C 1 57 ? 39.823 35.911 50.686 1.00 29.63 56 VAL C CA 1
ATOM 11175 C C . VAL C 1 57 ? 39.918 37.412 50.554 1.00 27.03 56 VAL C C 1
ATOM 11176 O O . VAL C 1 57 ? 40.209 37.951 49.475 1.00 27.31 56 VAL C O 1
ATOM 11189 N N . SER C 1 58 ? 39.695 38.089 51.673 1.00 29.05 57 SER C N 1
ATOM 11190 C CA . SER C 1 58 ? 39.828 39.528 51.716 1.00 27.80 57 SER C CA 1
ATOM 11191 C C . SER C 1 58 ? 41.239 39.979 51.290 1.00 28.23 57 SER C C 1
ATOM 11192 O O . SER C 1 58 ? 41.399 40.830 50.401 1.00 28.20 57 SER C O 1
ATOM 11200 N N . GLU C 1 59 ? 42.261 39.401 51.913 1.00 31.25 58 GLU C N 1
ATOM 11201 C CA . GLU C 1 59 ? 43.651 39.766 51.622 1.00 32.79 58 GLU C CA 1
ATOM 11202 C C . GLU C 1 59 ? 43.999 39.591 50.156 1.00 33.10 58 GLU C C 1
ATOM 11203 O O . GLU C 1 59 ? 44.676 40.446 49.559 1.00 33.32 58 GLU C O 1
ATOM 11215 N N . GLU C 1 60 ? 43.566 38.477 49.576 1.00 31.77 59 GLU C N 1
ATOM 11216 C CA . GLU C 1 60 ? 44.017 38.123 48.236 1.00 32.66 59 GLU C CA 1
ATOM 11217 C C . GLU C 1 60 ? 43.191 38.730 47.102 1.00 32.69 59 GLU C C 1
ATOM 11218 O O . GLU C 1 60 ? 43.723 38.990 46.044 1.00 32.48 59 GLU C O 1
ATOM 11230 N N . LEU C 1 61 ? 41.898 38.933 47.308 1.00 27.98 60 LEU C N 1
ATOM 11231 C CA . LEU C 1 61 ? 41.048 39.394 46.210 1.00 27.33 60 LEU C CA 1
ATOM 11232 C C . LEU C 1 61 ? 40.685 40.866 46.250 1.00 26.98 60 LEU C C 1
ATOM 11233 O O . LEU C 1 61 ? 40.422 41.442 45.176 1.00 26.93 60 LEU C O 1
ATOM 11249 N N . THR C 1 62 ? 40.730 41.515 47.413 1.00 26.09 61 THR C N 1
ATOM 11250 C CA . THR C 1 62 ? 40.339 42.932 47.442 1.00 24.91 61 THR C CA 1
ATOM 11251 C C . THR C 1 62 ? 41.287 43.894 46.688 1.00 25.73 61 THR C C 1
ATOM 11252 O O . THR C 1 62 ? 40.849 45.003 46.361 1.00 26.20 61 THR C O 1
ATOM 11263 N N . PRO C 1 63 ? 42.544 43.498 46.382 1.00 26.19 62 PRO C N 1
ATOM 11264 C CA . PRO C 1 63 ? 43.305 44.358 45.453 1.00 27.57 62 PRO C CA 1
ATOM 11265 C C . PRO C 1 63 ? 42.597 44.532 44.100 1.00 27.49 62 PRO C C 1
ATOM 11266 O O . PRO C 1 63 ? 42.925 45.431 43.342 1.00 28.87 62 PRO C O 1
ATOM 11277 N N . PHE C 1 64 ? 41.629 43.670 43.822 1.00 28.35 63 PHE C N 1
ATOM 11278 C CA . PHE C 1 64 ? 41.009 43.609 42.497 1.00 29.78 63 PHE C CA 1
ATOM 11279 C C . PHE C 1 64 ? 39.547 44.065 42.513 1.00 29.73 63 PHE C C 1
ATOM 11280 O O . PHE C 1 64 ? 38.860 43.972 41.500 1.00 31.00 63 PHE C O 1
ATOM 11297 N N . ALA C 1 65 ? 39.079 44.560 43.654 1.00 21.66 64 ALA C N 1
ATOM 11298 C CA . ALA C 1 65 ? 37.693 44.995 43.829 1.00 21.65 64 ALA C CA 1
ATOM 11299 C C . ALA C 1 65 ? 37.688 46.407 44.341 1.00 23.49 64 ALA C C 1
ATOM 11300 O O . ALA C 1 65 ? 38.602 46.802 45.075 1.00 22.77 64 ALA C O 1
ATOM 11307 N N . SER C 1 66 ? 36.640 47.169 44.037 1.00 19.19 65 SER C N 1
ATOM 11308 C CA . SER C 1 66 ? 36.550 48.525 44.548 1.00 18.82 65 SER C CA 1
ATOM 11309 C C . SER C 1 66 ? 36.103 48.531 46.040 1.00 18.54 65 SER C C 1
ATOM 11310 O O . SER C 1 66 ? 36.309 49.523 46.745 1.00 19.85 65 SER C O 1
ATOM 11318 N N . SER C 1 67 ? 35.480 47.439 46.478 1.00 21.08 66 SER C N 1
ATOM 11319 C CA . SER C 1 67 ? 35.067 47.291 47.878 1.00 20.50 66 SER C CA 1
ATOM 11320 C C . SER C 1 67 ? 34.706 45.849 48.162 1.00 17.71 66 SER C C 1
ATOM 11321 O O . SER C 1 67 ? 34.591 45.019 47.243 1.00 18.97 66 SER C O 1
ATOM 11329 N N . ILE C 1 68 ? 34.567 45.526 49.456 1.00 20.03 67 ILE C N 1
ATOM 11330 C CA . ILE C 1 68 ? 34.181 44.196 49.865 1.00 19.77 67 ILE C CA 1
ATOM 11331 C C . ILE C 1 68 ? 33.040 44.318 50.876 1.00 20.03 67 ILE C C 1
ATOM 11332 O O . ILE C 1 68 ? 33.062 45.212 51.731 1.00 20.12 67 ILE C O 1
ATOM 11348 N N . LEU C 1 69 ? 32.029 43.473 50.693 1.00 19.02 68 LEU C N 1
ATOM 11349 C CA . LEU C 1 69 ? 30.898 43.346 51.625 1.00 20.25 68 LEU C CA 1
ATOM 11350 C C . LEU C 1 69 ? 31.187 42.179 52.534 1.00 20.41 68 LEU C C 1
ATOM 11351 O O . LEU C 1 69 ? 31.404 41.054 52.079 1.00 20.13 68 LEU C O 1
ATOM 11367 N N . LEU C 1 70 ? 31.241 42.468 53.829 1.00 21.53 69 LEU C N 1
ATOM 11368 C CA . LEU C 1 70 ? 31.492 41.454 54.855 1.00 21.41 69 LEU C CA 1
ATOM 11369 C C . LEU C 1 70 ? 30.388 41.472 55.898 1.00 20.72 69 LEU C C 1
ATOM 11370 O O . LEU C 1 70 ? 29.595 42.414 55.945 1.00 21.87 69 LEU C O 1
ATOM 11386 N N . ASP C 1 71 ? 30.310 40.422 56.726 1.00 23.01 70 ASP C N 1
ATOM 11387 C CA . ASP C 1 71 ? 29.323 40.318 57.796 1.00 24.29 70 ASP C CA 1
ATOM 11388 C C . ASP C 1 71 ? 29.990 40.648 59.135 1.00 23.26 70 ASP C C 1
ATOM 11389 O O . ASP C 1 71 ? 31.166 40.362 59.307 1.00 24.89 70 ASP C O 1
ATOM 11398 N N . PRO C 1 72 ? 29.253 41.239 60.081 1.00 26.41 71 PRO C N 1
ATOM 11399 C CA . PRO C 1 72 ? 29.891 41.468 61.393 1.00 27.88 71 PRO C CA 1
ATOM 11400 C C . PRO C 1 72 ? 30.154 40.202 62.208 1.00 31.26 71 PRO C C 1
ATOM 11401 O O . PRO C 1 72 ? 30.990 40.272 63.129 1.00 32.26 71 PRO C O 1
ATOM 11412 N N . GLU C 1 73 ? 29.440 39.107 61.940 1.00 31.83 72 GLU C N 1
ATOM 11413 C CA . GLU C 1 73 ? 29.562 37.892 62.747 1.00 34.36 72 GLU C CA 1
ATOM 11414 C C . GLU C 1 73 ? 30.975 37.273 62.636 1.00 36.26 72 GLU C C 1
ATOM 11415 O O . GLU C 1 73 ? 31.598 36.941 63.645 1.00 35.20 72 GLU C O 1
ATOM 11427 N N . TYR C 1 74 ? 31.455 37.132 61.406 1.00 26.52 73 TYR C N 1
ATOM 11428 C CA . TYR C 1 74 ? 32.730 36.470 61.110 1.00 27.48 73 TYR C CA 1
ATOM 11429 C C . TYR C 1 74 ? 33.705 37.322 60.334 1.00 27.56 73 TYR C C 1
ATOM 11430 O O . TYR C 1 74 ? 34.859 36.922 60.119 1.00 27.35 73 TYR C O 1
ATOM 11448 N N . GLY C 1 75 ? 33.250 38.473 59.865 1.00 24.37 74 GLY C N 1
ATOM 11449 C CA . GLY C 1 75 ? 34.018 39.245 58.923 1.00 22.55 74 GLY C CA 1
ATOM 11450 C C . GLY C 1 75 ? 34.828 40.417 59.427 1.00 23.46 74 GLY C C 1
ATOM 11451 O O . GLY C 1 75 ? 35.510 41.043 58.629 1.00 22.58 74 GLY C O 1
ATOM 11455 N N . LEU C 1 76 ? 34.803 40.724 60.716 1.00 24.59 75 LEU C N 1
ATOM 11456 C CA . LEU C 1 76 ? 35.498 41.925 61.141 1.00 26.61 75 LEU C CA 1
ATOM 11457 C C . LEU C 1 76 ? 37.030 41.774 61.010 1.00 25.87 75 LEU C C 1
ATOM 11458 O O . LEU C 1 76 ? 37.672 42.682 60.489 1.00 25.93 75 LEU C O 1
ATOM 11474 N N . PRO C 1 77 ? 37.617 40.634 61.414 1.00 29.19 76 PRO C N 1
ATOM 11475 C CA . PRO C 1 77 ? 39.062 40.562 61.147 1.00 29.45 76 PRO C CA 1
ATOM 11476 C C . PRO C 1 77 ? 39.392 40.672 59.660 1.00 26.42 76 PRO C C 1
ATOM 11477 O O . PRO C 1 77 ? 40.369 41.355 59.303 1.00 26.59 76 PRO C O 1
ATOM 11488 N N . ALA C 1 78 ? 38.600 40.041 58.801 1.00 26.39 77 ALA C N 1
ATOM 11489 C CA . ALA C 1 78 ? 38.822 40.169 57.350 1.00 24.89 77 ALA C CA 1
ATOM 11490 C C . ALA C 1 78 ? 38.710 41.606 56.863 1.00 25.52 77 ALA C C 1
ATOM 11491 O O . ALA C 1 78 ? 39.467 42.036 55.957 1.00 24.61 77 ALA C O 1
ATOM 11498 N N . SER C 1 79 ? 37.771 42.356 57.444 1.00 23.78 78 SER C N 1
ATOM 11499 C CA . SER C 1 79 ? 37.611 43.774 57.084 1.00 24.37 78 SER C CA 1
ATOM 11500 C C . SER C 1 79 ? 38.894 44.574 57.338 1.00 26.28 78 SER C C 1
ATOM 11501 O O . SER C 1 79 ? 39.244 45.469 56.549 1.00 26.34 78 SER C O 1
ATOM 11509 N N . ARG C 1 80 ? 39.632 44.218 58.381 1.00 29.89 79 ARG C N 1
ATOM 11510 C CA . ARG C 1 80 ? 40.806 44.988 58.747 1.00 31.77 79 ARG C CA 1
ATOM 11511 C C . ARG C 1 80 ? 42.050 44.657 57.915 1.00 29.74 79 ARG C C 1
ATOM 11512 O O . ARG C 1 80 ? 43.055 45.381 58.012 1.00 33.23 79 ARG C O 1
ATOM 11533 N N . VAL C 1 81 ? 42.029 43.575 57.129 1.00 32.00 80 VAL C N 1
ATOM 11534 C CA . VAL C 1 81 ? 43.195 43.241 56.306 1.00 31.30 80 VAL C CA 1
ATOM 11535 C C . VAL C 1 81 ? 42.874 43.348 54.808 1.00 31.43 80 VAL C C 1
ATOM 11536 O O . VAL C 1 81 ? 43.647 42.925 53.964 1.00 30.65 80 VAL C O 1
ATOM 11549 N N . ARG C 1 82 ? 41.754 43.966 54.487 1.00 26.00 81 ARG C N 1
ATOM 11550 C CA . ARG C 1 82 ? 41.431 44.287 53.104 1.00 25.64 81 ARG C CA 1
ATOM 11551 C C . ARG C 1 82 ? 42.444 45.296 52.561 1.00 26.30 81 ARG C C 1
ATOM 11552 O O . ARG C 1 82 ? 43.119 46.047 53.322 1.00 25.49 81 ARG C O 1
ATOM 11573 N N . SER C 1 83 ? 42.592 45.281 51.237 1.00 27.77 82 SER C N 1
ATOM 11574 C CA . SER C 1 83 ? 43.426 46.242 50.529 1.00 28.54 82 SER C CA 1
ATOM 11575 C C . SER C 1 83 ? 43.103 47.671 50.959 1.00 29.87 82 SER C C 1
ATOM 11576 O O . SER C 1 83 ? 41.930 48.005 51.060 1.00 29.98 82 SER C O 1
ATOM 11584 N N . GLU C 1 84 ? 44.120 48.520 51.114 1.00 35.65 83 GLU C N 1
ATOM 11585 C CA . GLU C 1 84 ? 43.860 49.902 51.487 1.00 37.26 83 GLU C CA 1
ATOM 11586 C C . GLU C 1 84 ? 43.128 50.624 50.370 1.00 35.89 83 GLU C C 1
ATOM 11587 O O . GLU C 1 84 ? 42.456 51.624 50.613 1.00 36.03 83 GLU C O 1
ATOM 11599 N N . GLU C 1 85 ? 43.231 50.111 49.146 1.00 32.81 84 GLU C N 1
ATOM 11600 C CA . GLU C 1 85 ? 42.501 50.728 48.042 1.00 31.70 84 GLU C CA 1
ATOM 11601 C C . GLU C 1 85 ? 40.995 50.368 48.007 1.00 29.74 84 GLU C C 1
ATOM 11602 O O . GLU C 1 85 ? 40.239 51.006 47.272 1.00 30.20 84 GLU C O 1
ATOM 11614 N N . ALA C 1 86 ? 40.563 49.372 48.775 1.00 27.55 85 ALA C N 1
ATOM 11615 C CA . ALA C 1 86 ? 39.171 48.897 48.762 1.00 25.24 85 ALA C CA 1
ATOM 11616 C C . ALA C 1 86 ? 38.308 49.383 49.926 1.00 24.56 85 ALA C C 1
ATOM 11617 O O . ALA C 1 86 ? 38.730 49.327 51.077 1.00 24.76 85 ALA C O 1
ATOM 11624 N N . GLY C 1 87 ? 37.075 49.777 49.619 1.00 24.08 86 GLY C N 1
ATOM 11625 C CA . GLY C 1 87 ? 36.089 50.139 50.643 1.00 22.59 86 GLY C CA 1
ATOM 11626 C C . GLY C 1 87 ? 35.420 48.943 51.269 1.00 21.86 86 GLY C C 1
ATOM 11627 O O . GLY C 1 87 ? 35.670 47.798 50.887 1.00 21.58 86 GLY C O 1
ATOM 11631 N N . LEU C 1 88 ? 34.555 49.218 52.252 1.00 22.44 87 LEU C N 1
ATOM 11632 C CA . LEU C 1 88 ? 33.939 48.212 53.090 1.00 21.22 87 LEU C CA 1
ATOM 11633 C C . LEU C 1 88 ? 32.447 48.453 53.231 1.00 20.97 87 LEU C C 1
ATOM 11634 O O . LEU C 1 88 ? 32.049 49.572 53.534 1.00 21.92 87 LEU C O 1
ATOM 11650 N N . LEU C 1 89 ? 31.664 47.409 53.013 1.00 24.03 88 LEU C N 1
ATOM 11651 C CA . LEU C 1 89 ? 30.241 47.399 53.390 1.00 24.42 88 LEU C CA 1
ATOM 11652 C C . LEU C 1 89 ? 30.071 46.324 54.451 1.00 21.84 88 LEU C C 1
ATOM 11653 O O . LEU C 1 89 ? 30.769 45.310 54.421 1.00 22.38 88 LEU C O 1
ATOM 11669 N N . LEU C 1 90 ? 29.184 46.547 55.428 1.00 20.19 89 LEU C N 1
ATOM 11670 C CA . LEU C 1 90 ? 28.843 45.511 56.373 1.00 19.59 89 LEU C CA 1
ATOM 11671 C C . LEU C 1 90 ? 27.351 45.223 56.317 1.00 18.86 89 LEU C C 1
ATOM 11672 O O . LEU C 1 90 ? 26.528 46.121 56.255 1.00 19.87 89 LEU C O 1
ATOM 11688 N N . ALA C 1 91 ? 27.045 43.945 56.318 1.00 19.51 90 ALA C N 1
ATOM 11689 C CA . ALA C 1 91 ? 25.689 43.468 56.385 1.00 19.56 90 ALA C CA 1
ATOM 11690 C C . ALA C 1 91 ? 25.048 43.725 57.740 1.00 21.56 90 ALA C C 1
ATOM 11691 O O . ALA C 1 91 ? 25.701 43.679 58.806 1.00 22.57 90 ALA C O 1
ATOM 11698 N N . TYR C 1 92 ? 23.753 43.975 57.700 1.00 18.70 91 TYR C N 1
ATOM 11699 C CA . TYR C 1 92 ? 23.002 44.365 58.900 1.00 21.20 91 TYR C CA 1
ATOM 11700 C C . TYR C 1 92 ? 21.841 43.396 59.186 1.00 22.34 91 TYR C C 1
ATOM 11701 O O . TYR C 1 92 ? 21.279 43.432 60.279 1.00 24.52 91 TYR C O 1
ATOM 11719 N N . GLU C 1 93 ? 21.513 42.510 58.238 1.00 26.78 92 GLU C N 1
ATOM 11720 C CA . GLU C 1 93 ? 20.382 41.592 58.401 1.00 28.25 92 GLU C CA 1
ATOM 11721 C C . GLU C 1 93 ? 20.833 40.244 58.906 1.00 28.75 92 GLU C C 1
ATOM 11722 O O . GLU C 1 93 ? 21.939 39.804 58.614 1.00 27.65 92 GLU C O 1
ATOM 11734 N N . LYS C 1 94 ? 19.951 39.585 59.650 1.00 24.88 93 LYS C N 1
ATOM 11735 C CA . LYS C 1 94 ? 20.115 38.179 59.949 1.00 26.61 93 LYS C CA 1
ATOM 11736 C C . LYS C 1 94 ? 19.893 37.372 58.676 1.00 24.86 93 LYS C C 1
ATOM 11737 O O . LYS C 1 94 ? 19.034 37.737 57.873 1.00 25.57 93 LYS C O 1
ATOM 11756 N N . THR C 1 95 ? 20.608 36.265 58.524 1.00 33.04 94 THR C N 1
ATOM 11757 C CA . THR C 1 95 ? 20.472 35.468 57.309 1.00 34.16 94 THR C CA 1
ATOM 11758 C C . THR C 1 95 ? 19.192 34.668 57.246 1.00 36.79 94 THR C C 1
ATOM 11759 O O . THR C 1 95 ? 18.572 34.351 58.259 1.00 38.36 94 THR C O 1
ATOM 11770 N N . GLY C 1 96 ? 18.805 34.338 56.022 1.00 29.74 95 GLY C N 1
ATOM 11771 C CA . GLY C 1 96 ? 17.771 33.357 55.809 1.00 31.21 95 GLY C CA 1
ATOM 11772 C C . GLY C 1 96 ? 16.362 33.862 56.059 1.00 33.70 95 GLY C C 1
ATOM 11773 O O . GLY C 1 96 ? 16.085 35.054 56.189 1.00 34.99 95 GLY C O 1
ATOM 11777 N N . TYR C 1 97 ? 15.458 32.912 56.119 1.00 35.74 96 TYR C N 1
ATOM 11778 C CA . TYR C 1 97 ? 14.099 33.204 56.418 1.00 40.01 96 TYR C CA 1
ATOM 11779 C C . TYR C 1 97 ? 13.513 31.967 57.025 1.00 41.31 96 TYR C C 1
ATOM 11780 O O . TYR C 1 97 ? 14.060 30.864 56.875 1.00 40.05 96 TYR C O 1
ATOM 11798 N N . ASP C 1 98 ? 12.408 32.180 57.723 1.00 45.66 97 ASP C N 1
ATOM 11799 C CA . ASP C 1 98 ? 11.642 31.128 58.351 1.00 47.41 97 ASP C CA 1
ATOM 11800 C C . ASP C 1 98 ? 10.884 30.375 57.276 1.00 49.04 97 ASP C C 1
ATOM 11801 O O . ASP C 1 98 ? 10.003 30.926 56.635 1.00 51.98 97 ASP C O 1
ATOM 11810 N N . ALA C 1 99 ? 11.193 29.099 57.099 1.00 54.61 98 ALA C N 1
ATOM 11811 C CA . ALA C 1 99 ? 10.648 28.365 55.974 1.00 57.01 98 ALA C CA 1
ATOM 11812 C C . ALA C 1 99 ? 9.301 27.731 56.322 1.00 58.97 98 ALA C C 1
ATOM 11813 O O . ALA C 1 99 ? 8.614 27.195 55.444 1.00 59.56 98 ALA C O 1
ATOM 11820 N N . THR C 1 100 ? 8.913 27.794 57.596 1.00 51.26 99 THR C N 1
ATOM 11821 C CA . THR C 1 100 ? 7.600 27.290 57.994 1.00 52.55 99 THR C CA 1
ATOM 11822 C C . THR C 1 100 ? 6.484 28.259 57.616 1.00 50.03 99 THR C C 1
ATOM 11823 O O . THR C 1 100 ? 5.316 27.897 57.661 1.00 52.36 99 THR C O 1
ATOM 11834 N N . THR C 1 101 ? 6.840 29.486 57.254 1.00 40.55 100 THR C N 1
ATOM 11835 C CA . THR C 1 101 ? 5.858 30.480 56.806 1.00 38.45 100 THR C CA 1
ATOM 11836 C C . THR C 1 101 ? 6.302 31.115 55.499 1.00 36.83 100 THR C C 1
ATOM 11837 O O . THR C 1 101 ? 7.428 30.905 55.055 1.00 37.97 100 THR C O 1
ATOM 11848 N N . THR C 1 102 ? 5.423 31.918 54.904 1.00 32.02 101 THR C N 1
ATOM 11849 C CA . THR C 1 102 ? 5.715 32.593 53.633 1.00 31.18 101 THR C CA 1
ATOM 11850 C C . THR C 1 102 ? 6.062 34.073 53.748 1.00 30.06 101 THR C C 1
ATOM 11851 O O . THR C 1 102 ? 6.317 34.718 52.751 1.00 30.18 101 THR C O 1
ATOM 11862 N N . SER C 1 103 ? 6.097 34.621 54.957 1.00 27.81 102 SER C N 1
ATOM 11863 C CA . SER C 1 103 ? 6.247 36.053 55.087 1.00 26.28 102 SER C CA 1
ATOM 11864 C C . SER C 1 103 ? 7.684 36.551 54.944 1.00 25.31 102 SER C C 1
ATOM 11865 O O . SER C 1 103 ? 7.885 37.695 54.615 1.00 24.36 102 SER C O 1
ATOM 11873 N N . ARG C 1 104 ? 8.671 35.697 55.220 1.00 25.89 103 ARG C N 1
ATOM 11874 C CA . ARG C 1 104 ? 10.094 36.079 55.126 1.00 24.81 103 ARG C CA 1
ATOM 11875 C C . ARG C 1 104 ? 10.401 37.473 55.674 1.00 22.66 103 ARG C C 1
ATOM 11876 O O . ARG C 1 104 ? 10.985 38.320 54.979 1.00 23.24 103 ARG C O 1
ATOM 11897 N N . LEU C 1 105 ? 10.045 37.708 56.931 1.00 23.18 104 LEU C N 1
ATOM 11898 C CA . LEU C 1 105 ? 10.187 39.040 57.506 1.00 23.17 104 LEU C CA 1
ATOM 11899 C C . LEU C 1 105 ? 11.630 39.373 57.841 1.00 23.28 104 LEU C C 1
ATOM 11900 O O . LEU C 1 105 ? 12.366 38.502 58.285 1.00 22.79 104 LEU C O 1
ATOM 11916 N N . PRO C 1 106 ? 12.028 40.631 57.654 1.00 22.14 105 PRO C N 1
ATOM 11917 C CA . PRO C 1 106 ? 13.394 41.076 57.916 1.00 21.68 105 PRO C CA 1
ATOM 11918 C C . PRO C 1 106 ? 13.697 41.268 59.409 1.00 23.70 105 PRO C C 1
ATOM 11919 O O . PRO C 1 106 ? 12.808 41.599 60.182 1.00 23.63 105 PRO C O 1
ATOM 11930 N N . ASP C 1 107 ? 14.956 41.099 59.784 1.00 25.14 106 ASP C N 1
ATOM 11931 C CA . ASP C 1 107 ? 15.361 41.275 61.174 1.00 26.19 106 ASP C CA 1
ATOM 11932 C C . ASP C 1 107 ? 16.829 41.686 61.179 1.00 26.31 106 ASP C C 1
ATOM 11933 O O . ASP C 1 107 ? 17.664 41.003 60.631 1.00 24.56 106 ASP C O 1
ATOM 11942 N N . CYS C 1 108 ? 17.108 42.823 61.785 1.00 22.31 107 CYS C N 1
ATOM 11943 C CA . CYS C 1 108 ? 18.479 43.274 62.003 1.00 24.24 107 CYS C CA 1
ATOM 11944 C C . CYS C 1 108 ? 19.245 42.396 62.976 1.00 24.41 107 CYS C C 1
ATOM 11945 O O . CYS C 1 108 ? 18.650 41.834 63.934 1.00 24.51 107 CYS C O 1
ATOM 11953 N N . LEU C 1 109 ? 20.576 42.320 62.817 1.00 23.21 108 LEU C N 1
ATOM 11954 C CA . LEU C 1 109 ? 21.392 41.639 63.815 1.00 23.08 108 LEU C CA 1
ATOM 11955 C C . LEU C 1 109 ? 21.190 42.251 65.217 1.00 24.53 108 LEU C C 1
ATOM 11956 O O . LEU C 1 109 ? 21.170 43.462 65.370 1.00 24.99 108 LEU C O 1
ATOM 11972 N N . ASP C 1 110 ? 21.045 41.399 66.218 1.00 29.11 109 ASP C N 1
ATOM 11973 C CA . ASP C 1 110 ? 20.628 41.830 67.551 1.00 30.85 109 ASP C CA 1
ATOM 11974 C C . ASP C 1 110 ? 21.491 42.884 68.240 1.00 30.39 109 ASP C C 1
ATOM 11975 O O . ASP C 1 110 ? 20.959 43.766 68.904 1.00 31.51 109 ASP C O 1
ATOM 11984 N N . VAL C 1 111 ? 22.809 42.816 68.121 1.00 26.52 110 VAL C N 1
ATOM 11985 C CA . VAL C 1 111 ? 23.619 43.786 68.850 1.00 27.18 110 VAL C CA 1
ATOM 11986 C C . VAL C 1 111 ? 24.264 44.793 67.915 1.00 26.48 110 VAL C C 1
ATOM 11987 O O . VAL C 1 111 ? 25.282 45.377 68.247 1.00 28.58 110 VAL C O 1
ATOM 12000 N N . TRP C 1 112 ? 23.680 44.978 66.740 1.00 25.55 111 TRP C N 1
ATOM 12001 C CA . TRP C 1 112 ? 24.116 45.999 65.803 1.00 25.47 111 TRP C CA 1
ATOM 12002 C C . TRP C 1 112 ? 23.078 47.102 65.577 1.00 26.12 111 TRP C C 1
ATOM 12003 O O . TRP C 1 112 ? 21.874 46.962 65.811 1.00 25.81 111 TRP C O 1
ATOM 12024 N N . SER C 1 113 ? 23.610 48.244 65.171 1.00 23.63 112 SER C N 1
ATOM 12025 C CA . SER C 1 113 ? 22.856 49.410 64.763 1.00 23.13 112 SER C CA 1
ATOM 12026 C C . SER C 1 113 ? 23.650 50.020 63.618 1.00 23.18 11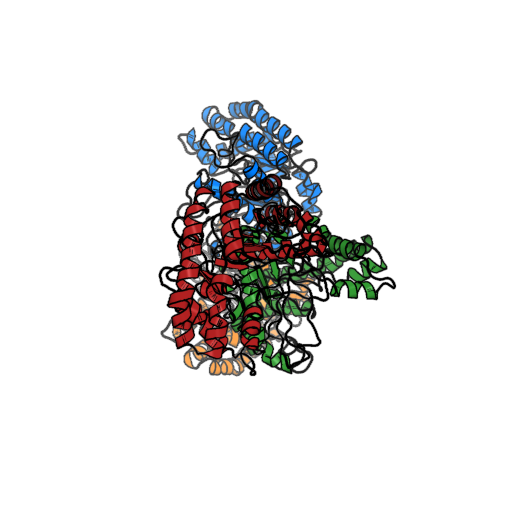2 SER C C 1
ATOM 12027 O O . SER C 1 113 ? 24.817 49.665 63.441 1.00 22.86 112 SER C O 1
ATOM 12035 N N . ALA C 1 114 ? 23.044 50.951 62.873 1.00 21.60 113 ALA C N 1
ATOM 12036 C CA . ALA C 1 114 ? 23.757 51.672 61.811 1.00 22.18 113 ALA C CA 1
ATOM 12037 C C . ALA C 1 114 ? 24.977 52.365 62.386 1.00 24.81 113 ALA C C 1
ATOM 12038 O O . ALA C 1 114 ? 26.038 52.408 61.768 1.00 22.36 113 ALA C O 1
ATOM 12045 N N . LYS C 1 115 ? 24.803 52.895 63.596 1.00 26.09 114 LYS C N 1
ATOM 12046 C CA . LYS C 1 115 ? 25.847 53.614 64.267 1.00 25.98 114 LYS C CA 1
ATOM 12047 C C . LYS C 1 115 ? 27.006 52.699 64.573 1.00 24.92 114 LYS C C 1
ATOM 12048 O O . LYS C 1 115 ? 28.166 53.086 64.352 1.00 25.21 114 LYS C O 1
ATOM 12067 N N . ARG C 1 116 ? 26.728 51.489 65.058 1.00 25.73 115 ARG C N 1
ATOM 12068 C CA . ARG C 1 116 ? 27.810 50.544 65.359 1.00 25.29 115 ARG C CA 1
ATOM 12069 C C . ARG C 1 116 ? 28.518 50.046 64.080 1.00 25.71 115 ARG C C 1
ATOM 12070 O O . ARG C 1 116 ? 29.723 49.732 64.103 1.00 25.38 115 ARG C O 1
ATOM 12091 N N . ILE C 1 117 ? 27.761 49.955 62.991 1.00 23.86 116 ILE C N 1
ATOM 12092 C CA . ILE C 1 117 ? 28.314 49.550 61.702 1.00 22.97 116 ILE C CA 1
ATOM 12093 C C . ILE C 1 117 ? 29.303 50.601 61.213 1.00 23.97 116 ILE C C 1
ATOM 12094 O O . ILE C 1 117 ? 30.394 50.274 60.751 1.00 24.16 116 ILE C O 1
ATOM 12110 N N . LYS C 1 118 ? 28.942 51.851 61.346 1.00 22.81 117 LYS C N 1
ATOM 12111 C CA . LYS C 1 118 ? 29.837 52.915 61.013 1.00 24.21 117 LYS C CA 1
ATOM 12112 C C . LYS C 1 118 ? 31.051 52.954 61.924 1.00 24.59 117 LYS C C 1
ATOM 12113 O O . LYS C 1 118 ? 32.133 53.169 61.507 1.00 24.32 117 LYS C O 1
ATOM 12132 N N . GLU C 1 119 ? 30.825 52.763 63.195 1.00 27.18 118 GLU C N 1
ATOM 12133 C CA . GLU C 1 119 ? 31.937 52.746 64.134 1.00 26.45 118 GLU C CA 1
ATOM 12134 C C . GLU C 1 119 ? 32.893 51.603 63.825 1.00 25.44 118 GLU C C 1
ATOM 12135 O O . GLU C 1 119 ? 34.073 51.650 64.189 1.00 26.68 118 GLU C O 1
ATOM 12147 N N . ALA C 1 120 ? 32.370 50.555 63.204 1.00 27.90 119 ALA C N 1
ATOM 12148 C CA . ALA C 1 120 ? 33.162 49.389 62.842 1.00 26.90 119 ALA C CA 1
ATOM 12149 C C . ALA C 1 120 ? 33.964 49.611 61.547 1.00 29.51 119 ALA C C 1
ATOM 12150 O O . ALA C 1 120 ? 34.647 48.705 61.087 1.00 30.20 119 ALA C O 1
ATOM 12157 N N . GLY C 1 121 ? 33.880 50.802 60.962 1.00 27.55 120 GLY C N 1
ATOM 12158 C CA . GLY C 1 121 ? 34.705 51.142 59.817 1.00 27.95 120 GLY C CA 1
ATOM 12159 C C . GLY C 1 121 ? 33.997 51.027 58.468 1.00 25.91 120 GLY C C 1
ATOM 12160 O O . GLY C 1 121 ? 34.642 51.247 57.451 1.00 27.37 120 GLY C O 1
ATOM 12164 N N . ALA C 1 122 ? 32.713 50.672 58.445 1.00 23.51 121 ALA C N 1
ATOM 12165 C CA . ALA C 1 122 ? 31.988 50.504 57.172 1.00 22.76 121 ALA C CA 1
ATOM 12166 C C . ALA C 1 122 ? 31.781 51.838 56.470 1.00 22.89 121 ALA C C 1
ATOM 12167 O O . ALA C 1 122 ? 31.602 52.862 57.121 1.00 23.99 121 ALA C O 1
ATOM 12174 N N . GLU C 1 123 ? 31.772 51.811 55.134 1.00 27.35 122 GLU C N 1
ATOM 12175 C CA . GLU C 1 123 ? 31.385 52.970 54.368 1.00 26.94 122 GLU C CA 1
ATOM 12176 C C . GLU C 1 123 ? 29.982 52.771 53.780 1.00 25.92 122 GLU C C 1
ATOM 12177 O O . GLU C 1 123 ? 29.527 53.593 53.049 1.00 27.90 122 GLU C O 1
ATOM 12189 N N . ALA C 1 124 ? 29.318 51.670 54.104 1.00 20.36 123 ALA C N 1
ATOM 12190 C CA . ALA C 1 124 ? 27.920 51.454 53.770 1.00 19.77 123 ALA C CA 1
ATOM 12191 C C . ALA C 1 124 ? 27.312 50.414 54.671 1.00 19.72 123 ALA C C 1
ATOM 12192 O O . ALA C 1 124 ? 27.993 49.496 55.092 1.00 20.03 123 ALA C O 1
ATOM 12199 N N . VAL C 1 125 ? 26.019 50.577 54.935 1.00 20.83 124 VAL C N 1
ATOM 12200 C CA . VAL C 1 125 ? 25.168 49.577 55.547 1.00 20.22 124 VAL C CA 1
ATOM 12201 C C . VAL C 1 125 ? 24.465 48.798 54.438 1.00 20.36 124 VAL C C 1
ATOM 12202 O O . VAL C 1 125 ? 23.801 49.414 53.609 1.00 19.53 124 VAL C O 1
ATOM 12215 N N . LYS C 1 126 ? 24.576 47.469 54.442 1.00 24.28 125 LYS C N 1
ATOM 12216 C CA . LYS C 1 126 ? 23.878 46.605 53.494 1.00 23.22 125 LYS C CA 1
ATOM 12217 C C . LYS C 1 126 ? 22.804 45.855 54.239 1.00 21.91 125 LYS C C 1
ATOM 12218 O O . LYS C 1 126 ? 23.040 45.356 55.360 1.00 20.24 125 LYS C O 1
ATOM 12237 N N . PHE C 1 127 ? 21.625 45.797 53.639 1.00 22.53 126 PHE C N 1
ATOM 12238 C CA . PHE C 1 127 ? 20.506 45.047 54.215 1.00 20.64 126 PHE C CA 1
ATOM 12239 C C . PHE C 1 127 ? 19.745 44.284 53.132 1.00 23.03 126 PHE C C 1
ATOM 12240 O O . PHE C 1 127 ? 19.400 44.848 52.114 1.00 23.90 126 PHE C O 1
ATOM 12257 N N A LEU C 1 128 ? 19.552 42.993 53.355 0.60 20.35 127 LEU C N 1
ATOM 12258 N N B LEU C 1 128 ? 19.492 42.994 53.372 0.40 20.12 127 LEU C N 1
ATOM 12259 C CA A LEU C 1 128 ? 18.767 42.167 52.471 0.60 20.54 127 LEU C CA 1
ATOM 12260 C CA B LEU C 1 128 ? 18.795 42.116 52.425 0.40 20.43 127 LEU C CA 1
ATOM 12261 C C A LEU C 1 128 ? 17.300 42.102 52.928 0.60 20.40 127 LEU C C 1
ATOM 12262 C C B LEU C 1 128 ? 17.335 41.862 52.827 0.40 20.16 127 LEU C C 1
ATOM 12263 O O A LEU C 1 128 ? 16.983 41.861 54.088 0.60 18.88 127 LEU C O 1
ATOM 12264 O O B LEU C 1 128 ? 17.064 41.244 53.867 0.40 18.33 127 LEU C O 1
ATOM 12295 N N . LEU C 1 129 ? 16.420 42.321 51.966 1.00 18.92 128 LEU C N 1
ATOM 12296 C CA . LEU C 1 129 ? 14.977 42.167 52.132 1.00 19.35 128 LEU C CA 1
ATOM 12297 C C . LEU C 1 129 ? 14.424 41.190 51.090 1.00 22.16 128 LEU C C 1
ATOM 12298 O O . LEU C 1 129 ? 14.718 41.321 49.887 1.00 22.77 128 LEU C O 1
ATOM 12315 N N . TYR C 1 130 ? 13.673 40.194 51.550 1.00 22.62 129 TYR C N 1
ATOM 12316 C CA . TYR C 1 130 ? 12.881 39.371 50.664 1.00 23.90 129 TYR C CA 1
ATOM 12317 C C . TYR C 1 130 ? 11.551 40.063 50.421 1.00 24.89 129 TYR C C 1
ATOM 12318 O O . TYR C 1 130 ? 10.915 40.486 51.377 1.00 24.04 129 TYR C O 1
ATOM 12336 N N . TYR C 1 131 ? 11.127 40.192 49.149 1.00 19.67 130 TYR C N 1
ATOM 12337 C CA . TYR C 1 131 ? 9.909 40.931 48.843 1.00 19.68 130 TYR C CA 1
ATOM 12338 C C . TYR C 1 131 ? 9.095 40.319 47.689 1.00 20.28 130 TYR C C 1
ATOM 12339 O O . TYR C 1 131 ? 9.615 40.022 46.620 1.00 21.27 130 TYR C O 1
ATOM 12357 N N . ASP C 1 132 ? 7.828 40.091 47.977 1.00 22.00 131 ASP C N 1
ATOM 12358 C CA . ASP C 1 132 ? 6.829 39.682 47.017 1.00 24.07 131 ASP C CA 1
ATOM 12359 C C . ASP C 1 132 ? 5.844 40.817 46.902 1.00 24.01 131 ASP C C 1
ATOM 12360 O O . ASP C 1 132 ? 4.956 40.963 47.745 1.00 24.29 131 ASP C O 1
ATOM 12369 N N . ILE C 1 133 ? 5.987 41.599 45.838 1.00 23.48 132 ILE C N 1
ATOM 12370 C CA . ILE C 1 133 ? 5.116 42.720 45.571 1.00 23.78 132 ILE C CA 1
ATOM 12371 C C . ILE C 1 133 ? 3.622 42.304 45.569 1.00 25.18 132 ILE C C 1
ATOM 12372 O O . ILE C 1 133 ? 2.758 43.117 45.919 1.00 26.50 132 ILE C O 1
ATOM 12388 N N . ASP C 1 134 ? 3.299 41.066 45.163 1.00 27.24 133 ASP C N 1
ATOM 12389 C CA . ASP C 1 134 ? 1.916 40.618 45.110 1.00 28.13 133 ASP C CA 1
ATOM 12390 C C . ASP C 1 134 ? 1.477 39.882 46.397 1.00 26.90 133 ASP C C 1
ATOM 12391 O O . ASP C 1 134 ? 0.369 39.342 46.465 1.00 27.51 133 ASP C O 1
ATOM 12400 N N . GLY C 1 135 ? 2.343 39.865 47.397 1.00 25.58 134 GLY C N 1
ATOM 12401 C CA . GLY C 1 135 ? 2.070 39.124 48.624 1.00 24.97 134 GLY C CA 1
ATOM 12402 C C . GLY C 1 135 ? 1.126 39.812 49.616 1.00 26.52 134 GLY C C 1
ATOM 12403 O O . GLY C 1 135 ? 0.438 40.792 49.316 1.00 25.84 134 GLY C O 1
ATOM 12407 N N . ASP C 1 136 ? 1.093 39.278 50.831 1.00 29.58 135 ASP C N 1
ATOM 12408 C CA . ASP C 1 136 ? 0.162 39.756 51.834 1.00 29.36 135 ASP C CA 1
ATOM 12409 C C . ASP C 1 136 ? 0.419 41.218 52.105 1.00 27.96 135 ASP C C 1
ATOM 12410 O O . ASP C 1 136 ? 1.567 41.606 52.347 1.00 28.51 135 ASP C O 1
ATOM 12419 N N . GLN C 1 137 ? -0.623 42.041 52.034 1.00 30.34 136 GLN C N 1
ATOM 12420 C CA . GLN C 1 137 ? -0.377 43.470 52.106 1.00 31.00 136 GLN C CA 1
ATOM 12421 C C . GLN C 1 137 ? 0.036 43.941 53.520 1.00 30.73 136 GLN C C 1
ATOM 12422 O O . GLN C 1 137 ? 0.783 44.898 53.635 1.00 29.37 136 GLN C O 1
ATOM 12436 N N . ASP C 1 138 ? -0.447 43.283 54.572 1.00 33.07 137 ASP C N 1
ATOM 12437 C CA . ASP C 1 138 ? 0.010 43.608 55.929 1.00 32.56 137 ASP C CA 1
ATOM 12438 C C . ASP C 1 138 ? 1.462 43.165 56.180 1.00 31.52 137 ASP C C 1
ATOM 12439 O O . ASP C 1 138 ? 2.196 43.851 56.861 1.00 31.20 137 ASP C O 1
ATOM 12448 N N . VAL C 1 139 ? 1.891 42.038 55.611 1.00 25.61 138 VAL C N 1
ATOM 12449 C CA . VAL C 1 139 ? 3.296 41.658 55.671 1.00 24.52 138 VAL C CA 1
ATOM 12450 C C . VAL C 1 139 ? 4.124 42.745 54.994 1.00 24.58 138 VAL C C 1
ATOM 12451 O O . VAL C 1 139 ? 5.171 43.185 55.511 1.00 23.41 138 VAL C O 1
ATOM 12464 N N . ASN C 1 140 ? 3.680 43.192 53.821 1.00 22.46 139 ASN C N 1
ATOM 12465 C CA . ASN C 1 140 ? 4.446 44.203 53.139 1.00 22.57 139 ASN C CA 1
ATOM 12466 C C . ASN C 1 140 ? 4.431 45.549 53.849 1.00 23.49 139 ASN C C 1
ATOM 12467 O O . ASN C 1 140 ? 5.446 46.252 53.799 1.00 23.36 139 ASN C O 1
ATOM 12478 N N . GLU C 1 141 ? 3.350 45.889 54.552 1.00 26.50 140 GLU C N 1
ATOM 12479 C CA . GLU C 1 141 ? 3.366 47.107 55.361 1.00 26.21 140 GLU C CA 1
ATOM 12480 C C . GLU C 1 141 ? 4.433 46.974 56.442 1.00 24.70 140 GLU C C 1
ATOM 12481 O O . GLU C 1 141 ? 5.149 47.922 56.711 1.00 24.25 140 GLU C O 1
ATOM 12493 N N . GLN C 1 142 ? 4.528 45.791 57.041 1.00 29.88 141 GLN C N 1
ATOM 12494 C CA . GLN C 1 142 ? 5.540 45.548 58.057 1.00 28.31 141 GLN C CA 1
ATOM 12495 C C . GLN C 1 142 ? 6.950 45.665 57.469 1.00 26.99 141 GLN C C 1
ATOM 12496 O O . GLN C 1 142 ? 7.820 46.271 58.070 1.00 25.68 141 GLN C O 1
ATOM 12510 N N . LYS C 1 143 ? 7.158 45.126 56.267 1.00 20.55 142 LYS C N 1
ATOM 12511 C CA . LYS C 1 143 ? 8.461 45.246 55.611 1.00 18.86 142 LYS C CA 1
ATOM 12512 C C . LYS C 1 143 ? 8.820 46.688 55.278 1.00 20.27 142 LYS C C 1
ATOM 12513 O O . LYS C 1 143 ? 9.961 47.105 55.542 1.00 18.50 142 LYS C O 1
ATOM 12532 N N . LYS C 1 144 ? 7.856 47.453 54.767 1.00 21.01 143 LYS C N 1
ATOM 12533 C CA . LYS C 1 144 ? 8.099 48.837 54.375 1.00 20.35 143 LYS C CA 1
ATOM 12534 C C . LYS C 1 144 ? 8.430 49.669 55.618 1.00 21.38 143 LYS C C 1
ATOM 12535 O O . LYS C 1 144 ? 9.352 50.495 55.588 1.00 19.91 143 LYS C O 1
ATOM 12554 N N . ALA C 1 145 ? 7.696 49.451 56.708 1.00 21.72 144 ALA C N 1
ATOM 12555 C CA . ALA C 1 145 ? 8.025 50.134 57.944 1.00 20.84 144 ALA C CA 1
ATOM 12556 C C . ALA C 1 145 ? 9.455 49.822 58.390 1.00 19.45 144 ALA C C 1
ATOM 12557 O O . ALA C 1 145 ? 10.191 50.706 58.843 1.00 19.09 144 ALA C O 1
ATOM 12564 N N . TYR C 1 146 ? 9.863 48.572 58.262 1.00 25.07 145 TYR C N 1
ATOM 12565 C CA . TYR C 1 146 ? 11.165 48.169 58.741 1.00 23.13 145 TYR C CA 1
ATOM 12566 C C . TYR C 1 146 ? 12.279 48.869 57.934 1.00 22.89 145 TYR C C 1
ATOM 12567 O O . TYR C 1 146 ? 13.257 49.372 58.494 1.00 21.56 145 TYR C O 1
ATOM 12585 N N . ILE C 1 147 ? 12.103 48.929 56.620 1.00 19.31 146 ILE C N 1
ATOM 12586 C CA . ILE C 1 147 ? 13.078 49.599 55.748 1.00 18.00 146 ILE C CA 1
ATOM 12587 C C . ILE C 1 147 ? 13.097 51.103 56.009 1.00 19.45 146 ILE C C 1
ATOM 12588 O O . ILE C 1 147 ? 14.179 51.689 56.042 1.00 19.24 146 ILE C O 1
ATOM 12604 N N . GLU C 1 148 ? 11.959 51.719 56.300 1.00 17.23 147 GLU C N 1
ATOM 12605 C CA . GLU C 1 148 ? 11.937 53.140 56.660 1.00 18.19 147 GLU C CA 1
ATOM 12606 C C . GLU C 1 148 ? 12.840 53.392 57.867 1.00 19.39 147 GLU C C 1
ATOM 12607 O O . GLU C 1 148 ? 13.578 54.370 57.893 1.00 20.06 147 GLU C O 1
ATOM 12619 N N . ARG C 1 149 ? 12.749 52.517 58.865 1.00 25.06 148 ARG C N 1
ATOM 12620 C CA . ARG C 1 149 ? 13.553 52.674 60.072 1.00 23.68 148 ARG C CA 1
ATOM 12621 C C . ARG C 1 149 ? 15.051 52.665 59.708 1.00 21.94 148 ARG C C 1
ATOM 12622 O O . ARG C 1 149 ? 15.821 53.475 60.215 1.00 23.26 148 ARG C O 1
ATOM 12643 N N . ILE C 1 150 ? 15.453 51.698 58.884 1.00 19.90 149 ILE C N 1
ATOM 12644 C CA . ILE C 1 150 ? 16.881 51.533 58.534 1.00 19.72 149 ILE C CA 1
ATOM 12645 C C . ILE C 1 150 ? 17.357 52.708 57.714 1.00 20.45 149 ILE C C 1
ATOM 12646 O O . ILE C 1 150 ? 18.488 53.224 57.922 1.00 19.56 149 ILE C O 1
ATOM 12662 N N . GLY C 1 151 ? 16.523 53.155 56.768 1.00 19.66 150 GLY C N 1
ATOM 12663 C CA . GLY C 1 151 ? 16.857 54.283 55.921 1.00 20.83 150 GLY C CA 1
ATOM 12664 C C . GLY C 1 151 ? 16.990 55.538 56.774 1.00 22.47 150 GLY C C 1
ATOM 12665 O O . GLY C 1 151 ? 17.846 56.376 56.510 1.00 21.33 150 GLY C O 1
ATOM 12669 N N . SER C 1 152 ? 16.190 55.656 57.838 1.00 16.67 151 SER C N 1
ATOM 12670 C CA . SER C 1 152 ? 16.296 56.808 58.722 1.00 19.28 151 SER C CA 1
ATOM 12671 C C . SER C 1 152 ? 17.597 56.716 59.540 1.00 18.06 151 SER C C 1
ATOM 12672 O O . SER C 1 152 ? 18.295 57.721 59.697 1.00 19.62 151 SER C O 1
ATOM 12680 N N . GLU C 1 153 ? 17.918 55.541 60.060 1.00 22.99 152 GLU C N 1
ATOM 12681 C CA . GLU C 1 153 ? 19.172 55.374 60.788 1.00 23.78 152 GLU C CA 1
ATOM 12682 C C . GLU C 1 153 ? 20.332 55.801 59.918 1.00 23.93 152 GLU C C 1
ATOM 12683 O O . GLU C 1 153 ? 21.230 56.484 60.364 1.00 24.88 152 GLU C O 1
ATOM 12695 N N . CYS C 1 154 ? 20.321 55.390 58.651 1.00 18.71 153 CYS C N 1
ATOM 12696 C CA . CYS C 1 154 ? 21.474 55.654 57.796 1.00 18.59 153 CYS C CA 1
ATOM 12697 C C . CYS C 1 154 ? 21.551 57.102 57.425 1.00 19.13 153 CYS C C 1
ATOM 12698 O O . CYS C 1 154 ? 22.639 57.635 57.155 1.00 20.97 153 CYS C O 1
ATOM 12706 N N . ARG C 1 155 ? 20.414 57.768 57.360 1.00 21.49 154 ARG C N 1
ATOM 12707 C CA . ARG C 1 155 ? 20.421 59.194 57.164 1.00 22.24 154 ARG C CA 1
ATOM 12708 C C . ARG C 1 155 ? 21.064 59.901 58.359 1.00 25.08 154 ARG C C 1
ATOM 12709 O O . ARG C 1 155 ? 21.861 60.828 58.213 1.00 24.61 154 ARG C O 1
ATOM 12730 N N . ALA C 1 156 ? 20.681 59.479 59.563 1.00 22.04 155 ALA C N 1
ATOM 12731 C CA . ALA C 1 156 ? 21.180 60.140 60.763 1.00 22.77 155 ALA C CA 1
ATOM 12732 C C . ALA C 1 156 ? 22.675 59.884 60.943 1.00 23.48 155 ALA C C 1
ATOM 12733 O O . ALA C 1 156 ? 23.422 60.793 61.343 1.00 24.05 155 ALA C O 1
ATOM 12740 N N . GLU C 1 157 ? 23.114 58.664 60.660 1.00 26.69 156 GLU C N 1
ATOM 12741 C CA . GLU C 1 157 ? 24.518 58.325 60.815 1.00 29.03 156 GLU C CA 1
ATOM 12742 C C . GLU C 1 157 ? 25.343 58.720 59.561 1.00 28.98 156 GLU C C 1
ATOM 12743 O O . GLU C 1 157 ? 26.555 58.625 59.562 1.00 29.35 156 GLU C O 1
ATOM 12755 N N . ASP C 1 158 ? 24.649 59.178 58.522 1.00 27.19 157 ASP C N 1
ATOM 12756 C CA . ASP C 1 158 ? 25.257 59.771 57.325 1.00 27.55 157 ASP C CA 1
ATOM 12757 C C . ASP C 1 158 ? 26.166 58.748 56.661 1.00 28.09 157 ASP C C 1
ATOM 12758 O O . ASP C 1 158 ? 27.314 58.989 56.392 1.00 29.28 157 ASP C O 1
ATOM 12767 N N . ILE C 1 159 ? 25.594 57.582 56.429 1.00 20.92 158 ILE C N 1
ATOM 12768 C CA . ILE C 1 159 ? 26.279 56.457 55.844 1.00 21.98 158 ILE C CA 1
ATOM 12769 C C . ILE C 1 159 ? 25.384 55.862 54.747 1.00 20.85 158 ILE C C 1
ATOM 12770 O O . ILE C 1 159 ? 24.202 55.627 54.963 1.00 19.92 158 ILE C O 1
ATOM 12786 N N . PRO C 1 160 ? 25.962 55.576 53.575 1.00 23.04 159 PRO C N 1
ATOM 12787 C CA . PRO C 1 160 ? 25.084 55.035 52.525 1.00 22.21 159 PRO C CA 1
ATOM 12788 C C . PRO C 1 160 ? 24.332 53.766 52.854 1.00 23.57 159 PRO C C 1
ATOM 12789 O O . PRO C 1 160 ? 24.940 52.833 53.375 1.00 24.18 159 PRO C O 1
ATOM 12800 N N . PHE C 1 161 ? 23.075 53.692 52.409 1.00 21.33 160 PHE C N 1
ATOM 12801 C CA . PHE C 1 161 ? 22.218 52.534 52.593 1.00 19.96 160 PHE C CA 1
ATOM 12802 C C . PHE C 1 161 ? 22.146 51.728 51.299 1.00 20.45 160 PHE C C 1
ATOM 12803 O O . PHE C 1 161 ? 21.606 52.227 50.324 1.00 20.43 160 PHE C O 1
ATOM 12820 N N . TYR C 1 162 ? 22.710 50.513 51.306 1.00 19.87 161 TYR C N 1
ATOM 12821 C CA . TYR C 1 162 ? 22.596 49.582 50.173 1.00 19.73 161 TYR C CA 1
ATOM 12822 C C . TYR C 1 162 ? 21.507 48.575 50.501 1.00 19.15 161 TYR C C 1
ATOM 12823 O O . TYR C 1 162 ? 21.673 47.778 51.427 1.00 19.48 161 TYR C O 1
ATOM 12841 N N . LEU C 1 163 ? 20.404 48.634 49.776 1.00 20.11 162 LEU C N 1
ATOM 12842 C CA . LEU C 1 163 ? 19.307 47.689 49.985 1.00 20.02 162 LEU C CA 1
ATOM 12843 C C . LEU C 1 163 ? 19.341 46.615 48.913 1.00 20.74 162 LEU C C 1
ATOM 12844 O O . LEU C 1 163 ? 19.230 46.922 47.717 1.00 20.03 162 LEU C O 1
ATOM 12860 N N . GLU C 1 164 ? 19.459 45.369 49.356 1.00 21.07 163 GLU C N 1
ATOM 12861 C CA . GLU C 1 164 ? 19.334 44.218 48.476 1.00 21.60 163 GLU C CA 1
ATOM 12862 C C . GLU C 1 164 ? 17.895 43.704 48.498 1.00 22.12 163 GLU C C 1
ATOM 12863 O O . GLU C 1 164 ? 17.368 43.410 49.550 1.00 22.55 163 GLU C O 1
ATOM 12875 N N . ILE C 1 165 ? 17.292 43.530 47.331 1.00 20.97 164 ILE C N 1
ATOM 12876 C CA . ILE C 1 165 ? 15.981 42.933 47.219 1.00 20.66 164 ILE C CA 1
ATOM 12877 C C . ILE C 1 165 ? 16.069 41.570 46.515 1.00 22.18 164 ILE C C 1
ATOM 12878 O O . ILE C 1 165 ? 16.598 41.453 45.418 1.00 22.60 164 ILE C O 1
ATOM 12894 N N . LEU C 1 166 ? 15.608 40.536 47.200 1.00 20.65 165 LEU C N 1
ATOM 12895 C CA . LEU C 1 166 ? 15.412 39.230 46.596 1.00 21.95 165 LEU C CA 1
ATOM 12896 C C . LEU C 1 166 ? 13.930 38.990 46.524 1.00 20.94 165 LEU C C 1
ATOM 12897 O O . LEU C 1 166 ? 13.200 39.096 47.536 1.00 20.74 165 LEU C O 1
ATOM 12913 N N . THR C 1 167 ? 13.460 38.716 45.303 1.00 22.52 166 THR C N 1
ATOM 12914 C CA . THR C 1 167 ? 12.035 38.565 45.066 1.00 20.95 166 THR C CA 1
ATOM 12915 C C . THR C 1 167 ? 11.653 37.117 45.220 1.00 23.80 166 THR C C 1
ATOM 12916 O O . THR C 1 167 ? 12.496 36.248 45.145 1.00 25.20 166 THR C O 1
ATOM 12927 N N . TYR C 1 168 ? 10.376 36.879 45.477 1.00 25.30 167 TYR C N 1
ATOM 12928 C CA . TYR C 1 168 ? 9.832 35.534 45.578 1.00 25.11 167 TYR C CA 1
ATOM 12929 C C . TYR C 1 168 ? 8.343 35.658 45.392 1.00 24.95 167 TYR C C 1
ATOM 12930 O O . TYR C 1 168 ? 7.805 36.770 45.313 1.00 24.83 167 TYR C O 1
ATOM 12948 N N . ASP C 1 169 ? 7.693 34.515 45.284 1.00 29.82 168 ASP C N 1
ATOM 12949 C CA . ASP C 1 169 ? 6.250 34.449 45.260 1.00 29.00 168 ASP C CA 1
ATOM 12950 C C . ASP C 1 169 ? 5.800 33.542 46.399 1.00 29.98 168 ASP C C 1
ATOM 12951 O O . ASP C 1 169 ? 6.262 32.409 46.514 1.00 30.36 168 ASP C O 1
ATOM 12960 N N . GLU C 1 170 ? 4.893 34.043 47.233 1.00 34.34 169 GLU C N 1
ATOM 12961 C CA . GLU C 1 170 ? 4.332 33.238 48.329 1.00 35.20 169 GLU C CA 1
ATOM 12962 C C . GLU C 1 170 ? 3.817 31.868 47.909 1.00 37.22 169 GLU C C 1
ATOM 12963 O O . GLU C 1 170 ? 3.843 30.945 48.723 1.00 36.95 169 GLU C O 1
ATOM 12975 N N . LYS C 1 171 ? 3.347 31.731 46.666 1.00 41.41 170 LYS C N 1
ATOM 12976 C CA . LYS C 1 171 ? 2.684 30.498 46.219 1.00 43.42 170 LYS C CA 1
ATOM 12977 C C . LYS C 1 171 ? 3.484 29.738 45.157 1.00 42.76 170 LYS C C 1
ATOM 12978 O O . LYS C 1 171 ? 3.023 28.735 44.618 1.00 44.82 170 LYS C O 1
ATOM 12997 N N . ILE C 1 172 ? 4.672 30.221 44.847 1.00 32.43 171 ILE C N 1
ATOM 12998 C CA . ILE C 1 172 ? 5.597 29.473 43.980 1.00 34.25 171 ILE C CA 1
ATOM 12999 C C . ILE C 1 172 ? 6.827 29.019 44.771 1.00 34.62 171 ILE C C 1
ATOM 13000 O O . ILE C 1 172 ? 7.622 29.823 45.217 1.00 33.76 171 ILE C O 1
ATOM 13016 N N . ALA C 1 173 ? 6.984 27.713 44.927 1.00 35.16 172 ALA C N 1
ATOM 13017 C CA . ALA C 1 173 ? 8.050 27.182 45.777 1.00 36.15 172 ALA C CA 1
ATOM 13018 C C . ALA C 1 173 ? 9.473 27.400 45.225 1.00 37.46 172 ALA C C 1
ATOM 13019 O O . ALA C 1 173 ? 10.405 27.675 45.981 1.00 36.74 172 ALA C O 1
ATOM 13026 N N . ASP C 1 174 ? 9.633 27.275 43.912 1.00 38.86 173 ASP C N 1
ATOM 13027 C CA . ASP C 1 174 ? 10.958 27.291 43.292 1.00 39.23 173 ASP C CA 1
ATOM 13028 C C . ASP C 1 174 ? 11.140 28.472 42.347 1.00 37.58 173 ASP C C 1
ATOM 13029 O O . ASP C 1 174 ? 10.534 28.524 41.274 1.00 38.09 173 ASP C O 1
ATOM 13038 N N A ASN C 1 175 ? 11.983 29.421 42.722 0.62 30.86 174 ASN C N 1
ATOM 13039 N N B ASN C 1 175 ? 11.993 29.408 42.754 0.38 31.06 174 ASN C N 1
ATOM 13040 C CA A ASN C 1 175 ? 12.121 30.620 41.907 0.62 30.58 174 ASN C CA 1
ATOM 13041 C CA B ASN C 1 175 ? 12.270 30.617 41.976 0.38 30.66 174 ASN C CA 1
ATOM 13042 C C A ASN C 1 175 ? 12.993 30.367 40.668 0.62 30.90 174 ASN C C 1
ATOM 13043 C C B ASN C 1 175 ? 12.856 30.308 40.605 0.38 30.84 174 ASN C C 1
ATOM 13044 O O A ASN C 1 175 ? 13.242 31.293 39.887 0.62 30.21 174 ASN C O 1
ATOM 13045 O O B ASN C 1 175 ? 12.803 31.137 39.689 0.38 28.97 174 ASN C O 1
ATOM 13066 N N . ALA C 1 176 ? 13.425 29.118 40.474 1.00 35.46 175 ALA C N 1
ATOM 13067 C CA . ALA C 1 176 ? 14.087 28.707 39.219 1.00 37.51 175 ALA C CA 1
ATOM 13068 C C . ALA C 1 176 ? 13.137 28.023 38.240 1.00 37.26 175 ALA C C 1
ATOM 13069 O O . ALA C 1 176 ? 13.567 27.582 37.161 1.00 36.22 175 ALA C O 1
ATOM 13077 N N . SER C 1 177 ? 11.858 27.929 38.607 1.00 36.49 176 SER C N 1
ATOM 13078 C CA . SER C 1 177 ? 10.838 27.293 37.790 1.00 36.34 176 SER C CA 1
ATOM 13079 C C . SER C 1 177 ? 10.397 28.195 36.641 1.00 37.26 176 SER C C 1
ATOM 13080 O O . SER C 1 177 ? 10.504 29.423 36.729 1.00 36.28 176 SER C O 1
ATOM 13088 N N . PRO C 1 178 ? 9.890 27.593 35.562 1.00 37.71 177 PRO C N 1
ATOM 13089 C CA . PRO C 1 178 ? 9.271 28.387 34.495 1.00 37.57 177 PRO C CA 1
ATOM 13090 C C . PRO C 1 178 ? 8.124 29.256 35.022 1.00 36.54 177 PRO C C 1
ATOM 13091 O O . PRO C 1 178 ? 7.954 30.383 34.588 1.00 37.34 177 PRO C O 1
ATOM 13102 N N . GLU C 1 179 ? 7.343 28.730 35.956 1.00 38.58 178 GLU C N 1
ATOM 13103 C CA . GLU C 1 179 ? 6.253 29.508 36.525 1.00 38.33 178 GLU C CA 1
ATOM 13104 C C . GLU C 1 179 ? 6.777 30.818 37.113 1.00 36.74 178 GLU C C 1
ATOM 13105 O O . GLU C 1 179 ? 6.198 31.884 36.897 1.00 36.93 178 GLU C O 1
ATOM 13117 N N . PHE C 1 180 ? 7.874 30.761 37.852 1.00 29.69 179 PHE C N 1
ATOM 13118 C CA . PHE C 1 180 ? 8.400 31.991 38.407 1.00 28.67 179 PHE C CA 1
ATOM 13119 C C . PHE C 1 180 ? 9.053 32.867 37.353 1.00 29.89 179 PHE C C 1
ATOM 13120 O O . PHE C 1 180 ? 9.006 34.093 37.456 1.00 28.82 179 PHE C O 1
ATOM 13137 N N . ALA C 1 181 ? 9.677 32.245 36.356 1.00 30.19 180 ALA C N 1
ATOM 13138 C CA . ALA C 1 181 ? 10.349 33.008 35.303 1.00 29.04 180 ALA C CA 1
ATOM 13139 C C . ALA C 1 181 ? 9.359 33.963 34.656 1.00 29.35 180 ALA C C 1
ATOM 13140 O O . ALA C 1 181 ? 9.679 35.131 34.393 1.00 29.24 180 ALA C O 1
ATOM 13147 N N . LYS C 1 182 ? 8.136 33.485 34.458 1.00 31.80 181 LYS C N 1
ATOM 13148 C CA . LYS C 1 182 ? 7.099 34.281 33.824 1.00 32.38 181 LYS C CA 1
ATOM 13149 C C . LYS C 1 182 ? 6.680 35.508 34.629 1.00 31.77 181 LYS C C 1
ATOM 13150 O O . LYS C 1 182 ? 6.150 36.458 34.053 1.00 32.66 181 LYS C O 1
ATOM 13169 N N . VAL C 1 183 ? 6.915 35.522 35.942 1.00 29.95 182 VAL C N 1
ATOM 13170 C CA . VAL C 1 183 ? 6.487 36.670 36.753 1.00 29.42 182 VAL C CA 1
ATOM 13171 C C . VAL C 1 183 ? 7.682 37.458 37.303 1.00 28.32 182 VAL C C 1
ATOM 13172 O O . VAL C 1 183 ? 7.522 38.493 37.947 1.00 27.49 182 VAL C O 1
ATOM 13185 N N . LYS C 1 184 ? 8.893 37.009 37.005 1.00 25.21 183 LYS C N 1
ATOM 13186 C CA . LYS C 1 184 ? 10.078 37.613 37.639 1.00 25.28 183 LYS C CA 1
ATOM 13187 C C . LYS C 1 184 ? 10.279 39.101 37.346 1.00 24.38 183 LYS C C 1
ATOM 13188 O O . LYS C 1 184 ? 10.610 39.876 38.256 1.00 23.17 183 LYS C O 1
ATOM 13207 N N . ALA C 1 185 ? 10.088 39.499 36.092 1.00 23.83 184 ALA C N 1
ATOM 13208 C CA . ALA C 1 185 ? 10.284 40.899 35.732 1.00 23.58 184 ALA C CA 1
ATOM 13209 C C . ALA C 1 185 ? 9.339 41.807 36.531 1.00 23.71 184 ALA C C 1
ATOM 13210 O O . ALA C 1 185 ? 9.776 42.845 37.061 1.00 22.95 184 ALA C O 1
ATOM 13217 N N . HIS C 1 186 ? 8.074 41.412 36.662 1.00 25.94 185 HIS C N 1
ATOM 13218 C CA . HIS C 1 186 ? 7.120 42.128 37.482 1.00 25.97 185 HIS C CA 1
ATOM 13219 C C . HIS C 1 186 ? 7.590 42.203 38.935 1.00 23.40 185 HIS C C 1
ATOM 13220 O O . HIS C 1 186 ? 7.541 43.261 39.548 1.00 24.45 185 HIS C O 1
ATOM 13234 N N . LYS C 1 187 ? 8.048 41.085 39.472 1.00 25.13 186 LYS C N 1
ATOM 13235 C CA . LYS C 1 187 ? 8.442 41.060 40.906 1.00 25.27 186 LYS C CA 1
ATOM 13236 C C . LYS C 1 187 ? 9.618 42.000 41.156 1.00 21.94 186 LYS C C 1
ATOM 13237 O O . LYS C 1 187 ? 9.635 42.786 42.137 1.00 21.04 186 LYS C O 1
ATOM 13256 N N . VAL C 1 188 ? 10.595 41.940 40.269 1.00 22.00 187 VAL C N 1
ATOM 13257 C CA . VAL C 1 188 ? 11.830 42.705 40.423 1.00 21.39 187 VAL C CA 1
ATOM 13258 C C . VAL C 1 188 ? 11.587 44.189 40.154 1.00 21.91 187 VAL C C 1
ATOM 13259 O O . VAL C 1 188 ? 11.937 45.045 40.974 1.00 20.70 187 VAL C O 1
ATOM 13272 N N . ASN C 1 189 ? 10.985 44.504 39.007 1.00 23.72 188 ASN C N 1
ATOM 13273 C CA . ASN C 1 189 ? 10.867 45.897 38.616 1.00 23.47 188 ASN C CA 1
ATOM 13274 C C . ASN C 1 189 ? 9.874 46.661 39.503 1.00 22.89 188 ASN C C 1
ATOM 13275 O O . ASN C 1 189 ? 10.135 47.816 39.827 1.00 22.48 188 ASN C O 1
ATOM 13286 N N . GLU C 1 190 ? 8.783 46.030 39.921 1.00 25.34 189 GLU C N 1
ATOM 13287 C CA . GLU C 1 190 ? 7.823 46.757 40.745 1.00 25.03 189 GLU C CA 1
ATOM 13288 C C . GLU C 1 190 ? 8.351 46.956 42.153 1.00 24.25 189 GLU C C 1
ATOM 13289 O O . GLU C 1 190 ? 8.068 47.954 42.780 1.00 24.33 189 GLU C O 1
ATOM 13301 N N . ALA C 1 191 ? 9.130 46.004 42.638 1.00 22.86 190 ALA C N 1
ATOM 13302 C CA . ALA C 1 191 ? 9.744 46.163 43.958 1.00 21.03 190 ALA C CA 1
ATOM 13303 C C . ALA C 1 191 ? 10.779 47.278 43.928 1.00 20.54 190 ALA C C 1
ATOM 13304 O O . ALA C 1 191 ? 10.912 48.059 44.879 1.00 20.75 190 ALA C O 1
ATOM 13311 N N . MET C 1 192 ? 11.548 47.357 42.845 1.00 21.50 191 MET C N 1
ATOM 13312 C CA . MET C 1 192 ? 12.489 48.449 42.685 1.00 21.52 191 MET C CA 1
ATOM 13313 C C . MET C 1 192 ? 11.790 49.778 42.683 1.00 21.10 191 MET C C 1
ATOM 13314 O O . MET C 1 192 ? 12.295 50.752 43.257 1.00 21.65 191 MET C O 1
ATOM 13328 N N . LYS C 1 193 ? 10.618 49.835 42.061 1.00 21.93 192 LYS C N 1
ATOM 13329 C CA . LYS C 1 193 ? 9.848 51.063 42.045 1.00 21.85 192 LYS C CA 1
ATOM 13330 C C . LYS C 1 193 ? 9.407 51.487 43.444 1.00 22.15 192 LYS C C 1
ATOM 13331 O O . LYS C 1 193 ? 9.517 52.651 43.801 1.00 23.14 192 LYS C O 1
ATOM 13350 N N . VAL C 1 194 ? 8.943 50.537 44.240 1.00 20.66 193 VAL C N 1
ATOM 13351 C CA . VAL C 1 194 ? 8.512 50.829 45.604 1.00 20.69 193 VAL C CA 1
ATOM 13352 C C . VAL C 1 194 ? 9.700 51.365 46.435 1.00 20.63 193 VAL C C 1
ATOM 13353 O O . VAL C 1 194 ? 9.633 52.413 47.069 1.00 20.62 193 VAL C O 1
ATOM 13366 N N . PHE C 1 195 ? 10.802 50.652 46.411 1.00 22.64 194 PHE C N 1
ATOM 13367 C CA . PHE C 1 195 ? 11.891 50.978 47.322 1.00 21.79 194 PHE C CA 1
ATOM 13368 C C . PHE C 1 195 ? 12.805 52.077 46.804 1.00 21.68 194 PHE C C 1
ATOM 13369 O O . PHE C 1 195 ? 13.742 52.486 47.514 1.00 21.97 194 PHE C O 1
ATOM 13386 N N . SER C 1 196 ? 12.486 52.615 45.634 1.00 20.30 195 SER C N 1
ATOM 13387 C CA . SER C 1 196 ? 13.086 53.868 45.165 1.00 20.15 195 SER C CA 1
ATOM 13388 C C . SER C 1 196 ? 12.380 55.113 45.705 1.00 22.43 195 SER C C 1
ATOM 13389 O O . SER C 1 196 ? 12.839 56.245 45.484 1.00 22.42 195 SER C O 1
ATOM 13397 N N . LYS C 1 197 ? 11.248 54.939 46.379 1.00 21.05 196 LYS C N 1
ATOM 13398 C CA . LYS C 1 197 ? 10.580 56.093 46.989 1.00 22.25 196 LYS C CA 1
ATOM 13399 C C . LYS C 1 197 ? 11.504 56.737 48.022 1.00 22.24 196 LYS C C 1
ATOM 13400 O O . LYS C 1 197 ? 12.229 56.046 48.748 1.00 22.13 196 LYS C O 1
ATOM 13419 N N . GLU C 1 198 ? 11.423 58.060 48.107 1.00 22.37 197 GLU C N 1
ATOM 13420 C CA . GLU C 1 198 ? 12.294 58.846 48.981 1.00 23.58 197 GLU C CA 1
ATOM 13421 C C . GLU C 1 198 ? 12.229 58.377 50.435 1.00 24.19 197 GLU C C 1
ATOM 13422 O O . GLU C 1 198 ? 13.231 58.377 51.140 1.00 23.14 197 GLU C O 1
ATOM 13434 N N . ARG C 1 199 ? 11.033 57.991 50.863 1.00 20.26 198 ARG C N 1
ATOM 13435 C CA . ARG C 1 199 ? 10.802 57.647 52.283 1.00 19.55 198 ARG C CA 1
ATOM 13436 C C . ARG C 1 199 ? 11.647 56.465 52.766 1.00 18.31 198 ARG C C 1
ATOM 13437 O O . ARG C 1 199 ? 11.780 56.289 53.995 1.00 18.51 198 ARG C O 1
ATOM 13458 N N . PHE C 1 200 ? 12.207 55.658 51.868 1.00 20.74 199 PHE C N 1
ATOM 13459 C CA . PHE C 1 200 ? 13.004 54.507 52.301 1.00 20.76 199 PHE C CA 1
ATOM 13460 C C . PHE C 1 200 ? 14.513 54.816 52.445 1.00 19.41 199 PHE C C 1
ATOM 13461 O O . PHE C 1 200 ? 15.255 53.986 52.950 1.00 18.21 199 PHE C O 1
ATOM 13478 N N . GLY C 1 201 ? 14.967 55.980 51.997 1.00 19.98 200 GLY C N 1
ATOM 13479 C CA . GLY C 1 201 ? 16.349 56.418 52.256 1.00 19.99 200 GLY C CA 1
ATOM 13480 C C . GLY C 1 201 ? 17.433 55.618 51.575 1.00 20.23 200 GLY C C 1
ATOM 13481 O O . GLY C 1 201 ? 18.591 55.612 52.029 1.00 19.55 200 GLY C O 1
ATOM 13485 N N . VAL C 1 202 ? 17.080 54.905 50.510 1.00 19.41 201 VAL C N 1
ATOM 13486 C CA . VAL C 1 202 ? 18.038 54.031 49.846 1.00 18.37 201 VAL C CA 1
ATOM 13487 C C . VAL C 1 202 ? 19.023 54.825 48.992 1.00 19.47 201 VAL C C 1
ATOM 13488 O O . VAL C 1 202 ? 18.637 55.763 48.271 1.00 20.30 201 VAL C O 1
ATOM 13501 N N . ASP C 1 203 ? 20.300 54.455 49.050 1.00 18.83 202 ASP C N 1
ATOM 13502 C CA . ASP C 1 203 ? 21.279 55.084 48.178 1.00 19.14 202 ASP C CA 1
ATOM 13503 C C . ASP C 1 203 ? 21.636 54.207 46.966 1.00 18.92 202 ASP C C 1
ATOM 13504 O O . ASP C 1 203 ? 21.855 54.729 45.865 1.00 19.48 202 ASP C O 1
ATOM 13513 N N . VAL C 1 204 ? 21.680 52.895 47.142 1.00 19.64 203 VAL C N 1
ATOM 13514 C CA . VAL C 1 204 ? 21.985 51.967 46.043 1.00 19.24 203 VAL C CA 1
ATOM 13515 C C . VAL C 1 204 ? 21.110 50.744 46.233 1.00 18.90 203 VAL C C 1
ATOM 13516 O O . VAL C 1 204 ? 21.026 50.200 47.341 1.00 19.33 203 VAL C O 1
ATOM 13529 N N . LEU C 1 205 ? 20.486 50.297 45.141 1.00 20.23 204 LEU C N 1
ATOM 13530 C CA . LEU C 1 205 ? 19.733 49.047 45.104 1.00 19.70 204 LEU C CA 1
ATOM 13531 C C . LEU C 1 205 ? 20.622 47.920 44.579 1.00 21.25 204 LEU C C 1
ATOM 13532 O O . LEU C 1 205 ? 21.243 48.049 43.538 1.00 20.70 204 LEU C O 1
ATOM 13548 N N . LYS C 1 206 ? 20.684 46.817 45.308 1.00 19.81 205 LYS C N 1
ATOM 13549 C CA . LYS C 1 206 ? 21.332 45.586 44.848 1.00 20.76 205 LYS C CA 1
ATOM 13550 C C . LYS C 1 206 ? 20.191 44.641 44.463 1.00 20.96 205 LYS C C 1
ATOM 13551 O O . LYS C 1 206 ? 19.371 44.240 45.302 1.00 21.00 205 LYS C O 1
ATOM 13570 N N . VAL C 1 207 ? 20.120 44.313 43.161 1.00 19.86 206 VAL C N 1
ATOM 13571 C CA . VAL C 1 207 ? 18.952 43.658 42.624 1.00 19.97 206 VAL C CA 1
ATOM 13572 C C . VAL C 1 207 ? 19.291 42.531 41.682 1.00 19.75 206 VAL C C 1
ATOM 13573 O O . VAL C 1 207 ? 20.432 42.396 41.188 1.00 20.62 206 VAL C O 1
ATOM 13586 N N . GLU C 1 208 ? 18.274 41.721 41.436 1.00 22.91 207 GLU C N 1
ATOM 13587 C CA . GLU C 1 208 ? 18.399 40.649 40.475 1.00 23.71 207 GLU C CA 1
ATOM 13588 C C . GLU C 1 208 ? 18.276 41.224 39.060 1.00 23.91 207 GLU C C 1
ATOM 13589 O O . GLU C 1 208 ? 17.631 42.270 38.855 1.00 23.54 207 GLU C O 1
ATOM 13601 N N . VAL C 1 209 ? 18.861 40.533 38.099 1.00 24.07 208 VAL C N 1
ATOM 13602 C CA . VAL C 1 209 ? 18.540 40.822 36.699 1.00 25.46 208 VAL C CA 1
ATOM 13603 C C . VAL C 1 209 ? 17.051 40.420 36.571 1.00 26.36 208 VAL C C 1
ATOM 13604 O O . VAL C 1 209 ? 16.573 39.470 37.236 1.00 27.25 208 VAL C O 1
ATOM 13617 N N . PRO C 1 210 ? 16.278 41.172 35.773 1.00 25.66 209 PRO C N 1
ATOM 13618 C CA . PRO C 1 210 ? 14.812 40.993 35.775 1.00 26.51 209 PRO C CA 1
ATOM 13619 C C . PRO C 1 210 ? 14.295 39.841 34.928 1.00 28.41 209 PRO C C 1
ATOM 13620 O O . PRO C 1 210 ? 13.109 39.789 34.616 1.00 30.46 209 PRO C O 1
ATOM 13631 N N . VAL C 1 211 ? 15.179 38.949 34.508 1.00 32.56 210 VAL C N 1
ATOM 13632 C CA . VAL C 1 211 ? 14.795 37.817 33.701 1.00 32.96 210 VAL C CA 1
ATOM 13633 C C . VAL C 1 211 ? 15.622 36.610 34.137 1.00 32.93 210 VAL C C 1
ATOM 13634 O O . VAL C 1 211 ? 16.757 36.751 34.573 1.00 34.48 210 VAL C O 1
ATOM 13647 N N . ASN C 1 212 ? 15.052 35.422 34.040 1.00 29.21 211 ASN C N 1
ATOM 13648 C CA . ASN C 1 212 ? 15.844 34.199 34.160 1.00 29.67 211 ASN C CA 1
ATOM 13649 C C . ASN C 1 212 ? 16.400 33.869 32.783 1.00 30.98 211 ASN C C 1
ATOM 13650 O O . ASN C 1 212 ? 15.676 33.365 31.944 1.00 30.73 211 ASN C O 1
ATOM 13661 N N . MET C 1 213 ? 17.681 34.142 32.565 1.00 32.45 212 MET C N 1
ATOM 13662 C CA . MET C 1 213 ? 18.280 34.021 31.263 1.00 32.89 212 MET C CA 1
ATOM 13663 C C . MET C 1 213 ? 18.294 32.582 30.773 1.00 33.66 212 MET C C 1
ATOM 13664 O O . MET C 1 213 ? 18.453 32.339 29.581 1.00 34.17 212 MET C O 1
ATOM 13678 N N . LYS C 1 214 ? 18.102 31.620 31.668 1.00 35.68 213 LYS C N 1
ATOM 13679 C CA . LYS C 1 214 ? 18.095 30.217 31.243 1.00 37.00 213 LYS C CA 1
ATOM 13680 C C . LYS C 1 214 ? 16.863 29.849 30.418 1.00 37.93 213 LYS C C 1
ATOM 13681 O O . LYS C 1 214 ? 16.793 28.761 29.846 1.00 39.74 213 LYS C O 1
ATOM 13700 N N . PHE C 1 215 ? 15.894 30.757 30.360 1.00 36.50 214 PHE C N 1
ATOM 13701 C CA . PHE C 1 215 ? 14.709 30.551 29.538 1.00 37.27 214 PHE C CA 1
ATOM 13702 C C . PHE C 1 215 ? 14.641 31.512 28.337 1.00 37.77 214 PHE C C 1
ATOM 13703 O O . PHE C 1 215 ? 13.612 31.588 27.661 1.00 38.18 214 PHE C O 1
ATOM 13720 N N . VAL C 1 216 ? 15.735 32.215 28.058 1.00 36.44 215 VAL C N 1
ATOM 13721 C CA . VAL C 1 216 ? 15.766 33.196 26.973 1.00 38.80 215 VAL C CA 1
ATOM 13722 C C . VAL C 1 216 ? 16.412 32.609 25.705 1.00 38.58 215 VAL C C 1
ATOM 13723 O O . VAL C 1 216 ? 17.457 31.975 25.784 1.00 37.95 215 VAL C O 1
ATOM 13736 N N . GLU C 1 217 ? 15.768 32.822 24.556 1.00 43.01 216 GLU C N 1
ATOM 13737 C CA . GLU C 1 217 ? 16.298 32.445 23.232 1.00 45.45 216 GLU C CA 1
ATOM 13738 C C . GLU C 1 217 ? 17.795 32.716 23.109 1.00 45.16 216 GLU C C 1
ATOM 13739 O O . GLU C 1 217 ? 18.257 33.813 23.413 1.00 43.98 216 GLU C O 1
ATOM 13751 N N . GLY C 1 218 ? 18.557 31.710 22.696 1.00 50.27 217 GLY C N 1
ATOM 13752 C CA . GLY C 1 218 ? 19.993 31.877 22.549 1.00 51.26 217 GLY C CA 1
ATOM 13753 C C . GLY C 1 218 ? 20.824 31.683 23.812 1.00 50.00 217 GLY C C 1
ATOM 13754 O O . GLY C 1 218 ? 22.033 31.520 23.728 1.00 52.72 217 GLY C O 1
ATOM 13758 N N . PHE C 1 219 ? 20.193 31.718 24.975 1.00 43.36 218 PHE C N 1
ATOM 13759 C CA . PHE C 1 219 ? 20.866 31.405 26.235 1.00 42.35 218 PHE C CA 1
ATOM 13760 C C . PHE C 1 219 ? 20.373 30.074 26.819 1.00 45.16 218 PHE C C 1
ATOM 13761 O O . PHE C 1 219 ? 21.001 29.500 27.713 1.00 47.30 218 PHE C O 1
ATOM 13778 N N . ALA C 1 220 ? 19.234 29.601 26.327 1.00 43.54 219 ALA C N 1
ATOM 13779 C CA . ALA C 1 220 ? 18.542 28.488 26.942 1.00 45.00 219 ALA C CA 1
ATOM 13780 C C . ALA C 1 220 ? 19.034 27.154 26.425 1.00 48.27 219 ALA C C 1
ATOM 13781 O O . ALA C 1 220 ? 19.263 26.995 25.212 1.00 49.48 219 ALA C O 1
ATOM 13788 N N . ASP C 1 221 ? 19.216 26.208 27.347 1.00 59.98 220 ASP C N 1
ATOM 13789 C CA . ASP C 1 221 ? 19.504 24.818 27.001 1.00 65.21 220 ASP C CA 1
ATOM 13790 C C . ASP C 1 221 ? 18.216 24.039 26.786 1.00 67.68 220 ASP C C 1
ATOM 13791 O O . ASP C 1 221 ? 18.170 23.130 25.972 1.00 72.97 220 ASP C O 1
ATOM 13800 N N . GLY C 1 222 ? 17.179 24.385 27.540 1.00 52.85 221 GLY C N 1
ATOM 13801 C CA . GLY C 1 222 ? 15.910 23.691 27.456 1.00 54.44 221 GLY C CA 1
ATOM 13802 C C . GLY C 1 222 ? 14.815 24.540 26.847 1.00 54.83 221 GLY C C 1
ATOM 13803 O O . GLY C 1 222 ? 15.032 25.268 25.877 1.00 54.80 221 GLY C O 1
ATOM 13807 N N . GLU C 1 223 ? 13.628 24.424 27.423 1.00 59.26 222 GLU C N 1
ATOM 13808 C CA . GLU C 1 223 ? 12.476 25.198 27.014 1.00 61.32 222 GLU C CA 1
ATOM 13809 C C . GLU C 1 223 ? 12.793 26.696 26.920 1.00 57.86 222 GLU C C 1
ATOM 13810 O O . GLU C 1 223 ? 13.452 27.257 27.793 1.00 54.12 222 GLU C O 1
ATOM 13822 N N . VAL C 1 224 ? 12.327 27.331 25.847 1.00 51.01 223 VAL C N 1
ATOM 13823 C CA . VAL C 1 224 ? 12.487 28.779 25.659 1.00 48.01 223 VAL C CA 1
ATOM 13824 C C . VAL C 1 224 ? 11.174 29.490 25.949 1.00 47.96 223 VAL C C 1
ATOM 13825 O O . VAL C 1 224 ? 10.151 29.168 25.334 1.00 50.68 223 VAL C O 1
ATOM 13838 N N . LEU C 1 225 ? 11.205 30.449 26.874 1.00 44.83 224 LEU C N 1
ATOM 13839 C CA . LEU C 1 225 ? 10.012 31.189 27.275 1.00 45.78 224 LEU C CA 1
ATOM 13840 C C . LEU C 1 225 ? 9.979 32.599 26.698 1.00 44.71 224 LEU C C 1
ATOM 13841 O O . LEU C 1 225 ? 8.891 33.140 26.474 1.00 46.38 224 LEU C O 1
ATOM 13857 N N . PHE C 1 226 ? 11.152 33.181 26.455 1.00 40.53 225 PHE C N 1
ATOM 13858 C CA . PHE C 1 226 ? 11.255 34.571 25.994 1.00 39.07 225 PHE C CA 1
ATOM 13859 C C . PHE C 1 226 ? 12.157 34.699 24.772 1.00 39.63 225 PHE C C 1
ATOM 13860 O O . PHE C 1 226 ? 13.191 34.049 24.679 1.00 39.01 225 PHE C O 1
ATOM 13877 N N . THR C 1 227 ? 11.727 35.520 23.820 1.00 38.77 226 THR C N 1
ATOM 13878 C CA . THR C 1 227 ? 12.599 35.977 22.746 1.00 39.06 226 THR C CA 1
ATOM 13879 C C . THR C 1 227 ? 13.652 36.890 23.364 1.00 37.08 226 THR C C 1
ATOM 13880 O O . THR C 1 227 ? 13.500 37.326 24.515 1.00 36.55 226 THR C O 1
ATOM 13891 N N . LYS C 1 228 ? 14.718 37.194 22.628 1.00 38.46 227 LYS C N 1
ATOM 13892 C CA . LYS C 1 228 ? 15.717 38.113 23.153 1.00 37.45 227 LYS C CA 1
ATOM 13893 C C . LYS C 1 228 ? 15.133 39.518 23.237 1.00 38.82 227 LYS C C 1
ATOM 13894 O O . LYS C 1 228 ? 15.517 40.293 24.107 1.00 37.82 227 LYS C O 1
ATOM 13913 N N . GLU C 1 229 ? 14.209 39.858 22.337 1.00 42.16 228 GLU C N 1
ATOM 13914 C CA . GLU C 1 229 ? 13.591 41.176 22.402 1.00 42.11 228 GLU C CA 1
ATOM 13915 C C . GLU C 1 229 ? 12.759 41.363 23.688 1.00 40.78 228 GLU C C 1
ATOM 13916 O O . GLU C 1 229 ? 12.747 42.438 24.292 1.00 39.93 228 GLU C O 1
ATOM 13928 N N . GLU C 1 230 ? 12.043 40.323 24.091 1.00 36.93 229 GLU C N 1
ATOM 13929 C CA . GLU C 1 230 ? 11.268 40.391 25.325 1.00 36.81 229 GLU C CA 1
ATOM 13930 C C . GLU C 1 230 ? 12.185 40.523 26.528 1.00 34.84 229 GLU C C 1
ATOM 13931 O O . GLU C 1 230 ? 11.894 41.277 27.464 1.00 33.15 229 GLU C O 1
ATOM 13943 N N . ALA C 1 231 ? 13.310 39.814 26.506 1.00 30.29 230 ALA C N 1
ATOM 13944 C CA . ALA C 1 231 ? 14.256 39.905 27.622 1.00 28.19 230 ALA C CA 1
ATOM 13945 C C . ALA C 1 231 ? 14.877 41.292 27.661 1.00 27.46 230 ALA C C 1
ATOM 13946 O O . ALA C 1 231 ? 15.037 41.899 28.735 1.00 26.77 230 ALA C O 1
ATOM 13953 N N . ALA C 1 232 ? 15.209 41.800 26.481 1.00 27.96 231 ALA C N 1
ATOM 13954 C CA . ALA C 1 232 ? 15.784 43.146 26.386 1.00 28.13 231 ALA C CA 1
ATOM 13955 C C . ALA C 1 232 ? 14.827 44.197 26.972 1.00 27.69 231 ALA C C 1
ATOM 13956 O O . ALA C 1 232 ? 15.241 45.136 27.680 1.00 27.34 231 ALA C O 1
ATOM 13963 N N . GLN C 1 233 ? 13.544 44.018 26.705 1.00 32.20 232 GLN C N 1
ATOM 13964 C CA . GLN C 1 233 ? 12.554 44.969 27.168 1.00 31.82 232 GLN C CA 1
ATOM 13965 C C . GLN C 1 233 ? 12.457 44.947 28.683 1.00 29.97 232 GLN C C 1
ATOM 13966 O O . GLN C 1 233 ? 12.268 45.985 29.302 1.00 30.71 232 GLN C O 1
ATOM 13980 N N . ALA C 1 234 ? 12.619 43.782 29.294 1.00 26.63 233 ALA C N 1
ATOM 13981 C CA . ALA C 1 234 ? 12.606 43.694 30.773 1.00 26.73 233 ALA C CA 1
ATOM 13982 C C . ALA C 1 234 ? 13.768 44.455 31.393 1.00 25.47 233 ALA C C 1
ATOM 13983 O O . ALA C 1 234 ? 13.631 45.028 32.480 1.00 24.93 233 ALA C O 1
ATOM 13990 N N . PHE C 1 235 ? 14.920 44.463 30.723 1.00 25.01 234 PHE C N 1
ATOM 13991 C CA . PHE C 1 235 ? 16.033 45.255 31.181 1.00 24.11 234 PHE C CA 1
ATOM 13992 C C . PHE C 1 235 ? 15.720 46.728 31.029 1.00 23.85 234 PHE C C 1
ATOM 13993 O O . PHE C 1 235 ? 16.062 47.535 31.900 1.00 23.55 234 PHE C O 1
ATOM 14010 N N . ARG C 1 236 ? 15.056 47.105 29.941 1.00 28.02 235 ARG C N 1
ATOM 14011 C CA . ARG C 1 236 ? 14.731 48.511 29.769 1.00 28.26 235 ARG C CA 1
ATOM 14012 C C . ARG C 1 236 ? 13.660 48.953 30.787 1.00 28.54 235 ARG C C 1
ATOM 14013 O O . ARG C 1 236 ? 13.747 50.060 31.320 1.00 27.96 235 ARG C O 1
ATOM 14034 N N . ASP C 1 237 ? 12.683 48.098 31.051 1.00 28.28 236 ASP C N 1
ATOM 14035 C CA . ASP C 1 237 ? 11.668 48.387 32.070 1.00 28.56 236 ASP C CA 1
ATOM 14036 C C . ASP C 1 237 ? 12.340 48.535 33.446 1.00 27.74 236 ASP C C 1
ATOM 14037 O O . ASP C 1 237 ? 11.933 49.368 34.246 1.00 28.06 236 ASP C O 1
ATOM 14046 N N . GLN C 1 238 ? 13.365 47.731 33.693 1.00 24.05 237 GLN C N 1
ATOM 14047 C CA . GLN C 1 238 ? 14.101 47.804 34.965 1.00 23.19 237 GLN C CA 1
ATOM 14048 C C . GLN C 1 238 ? 14.793 49.160 35.084 1.00 23.83 237 GLN C C 1
ATOM 14049 O O . GLN C 1 238 ? 14.745 49.818 36.125 1.00 22.88 237 GLN C O 1
ATOM 14063 N N A GLU C 1 239 ? 15.417 49.597 33.995 0.56 26.93 238 GLU C N 1
ATOM 14064 N N B GLU C 1 239 ? 15.415 49.597 33.995 0.44 26.98 238 GLU C N 1
ATOM 14065 C CA A GLU C 1 239 ? 16.117 50.878 33.989 0.56 26.26 238 GLU C CA 1
ATOM 14066 C CA B GLU C 1 239 ? 16.109 50.879 33.981 0.44 26.32 238 GLU C CA 1
ATOM 14067 C C A GLU C 1 239 ? 15.140 52.019 34.262 0.56 27.10 238 GLU C C 1
ATOM 14068 C C B GLU C 1 239 ? 15.130 52.008 34.285 0.44 27.08 238 GLU C C 1
ATOM 14069 O O A GLU C 1 239 ? 15.502 53.001 34.921 0.56 28.00 238 GLU C O 1
ATOM 14070 O O B GLU C 1 239 ? 15.470 52.963 34.991 0.44 27.78 238 GLU C O 1
ATOM 14093 N N . ALA C 1 240 ? 13.907 51.881 33.777 1.00 25.29 239 ALA C N 1
ATOM 14094 C CA . ALA C 1 240 ? 12.881 52.904 33.949 1.00 26.34 239 ALA C CA 1
ATOM 14095 C C . ALA C 1 240 ? 12.145 52.807 35.294 1.00 27.57 239 ALA C C 1
ATOM 14096 O O . ALA C 1 240 ? 11.256 53.590 35.569 1.00 27.80 239 ALA C O 1
ATOM 14103 N N A SER C 1 241 ? 12.558 51.847 36.121 0.60 23.52 240 SER C N 1
ATOM 14104 N N B SER C 1 241 ? 12.511 51.844 36.121 0.40 23.50 240 SER C N 1
ATOM 14105 C CA A SER C 1 241 ? 11.887 51.566 37.402 0.60 22.38 240 SER C CA 1
ATOM 14106 C CA B SER C 1 241 ? 11.807 51.665 37.384 0.40 22.43 240 SER C CA 1
ATOM 14107 C C A SER C 1 241 ? 12.575 52.234 38.589 0.60 23.15 240 SER C C 1
ATOM 14108 C C B SER C 1 241 ? 12.360 52.610 38.452 0.40 23.38 240 SER C C 1
ATOM 14109 O O A SER C 1 241 ? 12.134 52.114 39.750 0.60 22.69 240 SER C O 1
ATOM 14110 O O B SER C 1 241 ? 11.632 53.017 39.385 0.40 23.54 240 SER C O 1
ATOM 14125 N N . THR C 1 242 ? 13.637 52.966 38.314 1.00 25.39 241 THR C N 1
ATOM 14126 C CA . THR C 1 242 ? 14.343 53.685 39.385 1.00 26.10 241 THR C CA 1
ATOM 14127 C C . THR C 1 242 ? 15.201 54.803 38.842 1.00 27.91 241 THR C C 1
ATOM 14128 O O . THR C 1 242 ? 15.782 54.653 37.766 1.00 26.26 241 THR C O 1
ATOM 14140 N N . ASP C 1 243 ? 15.304 55.895 39.598 1.00 28.59 242 ASP C N 1
ATOM 14141 C CA . ASP C 1 243 ? 16.361 56.874 39.369 1.00 29.95 242 ASP C CA 1
ATOM 14142 C C . ASP C 1 243 ? 17.576 56.702 40.302 1.00 29.25 242 ASP C C 1
ATOM 14143 O O . ASP C 1 243 ? 18.529 57.486 40.239 1.00 28.69 242 ASP C O 1
ATOM 14152 N N . LEU C 1 244 ? 17.577 55.644 41.123 1.00 22.31 243 LEU C N 1
ATOM 14153 C CA . LEU C 1 244 ? 18.748 55.348 41.966 1.00 21.20 243 LEU C CA 1
ATOM 14154 C C . LEU C 1 244 ? 19.809 54.529 41.238 1.00 20.63 243 LEU C C 1
ATOM 14155 O O . LEU C 1 244 ? 19.498 53.757 40.309 1.00 19.70 243 LEU C O 1
ATOM 14171 N N . PRO C 1 245 ? 21.056 54.619 41.692 1.00 22.42 244 PRO C N 1
ATOM 14172 C CA . PRO C 1 245 ? 22.013 53.597 41.266 1.00 21.11 244 PRO C CA 1
ATOM 14173 C C . PRO C 1 245 ? 21.555 52.211 41.636 1.00 20.06 244 PRO C C 1
ATOM 14174 O O . PRO C 1 245 ? 20.955 51.988 42.710 1.00 20.09 244 PRO C O 1
ATOM 14185 N N . TYR C 1 246 ? 21.825 51.275 40.735 1.00 19.84 245 TYR C N 1
ATOM 14186 C CA . TYR C 1 246 ? 21.564 49.894 41.037 1.00 20.13 245 TYR C CA 1
ATOM 14187 C C . TYR C 1 246 ? 22.680 49.008 40.516 1.00 18.57 245 TYR C C 1
ATOM 14188 O O . TYR C 1 246 ? 23.270 49.272 39.468 1.00 19.35 245 TYR C O 1
ATOM 14206 N N . ILE C 1 247 ? 22.895 47.893 41.193 1.00 16.59 246 ILE C N 1
ATOM 14207 C CA . ILE C 1 247 ? 23.983 46.996 40.894 1.00 16.86 246 ILE C CA 1
ATOM 14208 C C . ILE C 1 247 ? 23.415 45.620 40.945 1.00 17.10 246 ILE C C 1
ATOM 14209 O O . ILE C 1 247 ? 22.460 45.346 41.685 1.00 18.37 246 ILE C O 1
ATOM 14225 N N . TYR C 1 248 ? 23.972 44.728 40.155 1.00 19.48 247 TYR C N 1
ATOM 14226 C CA . TYR C 1 248 ? 23.470 43.361 40.111 1.00 19.54 247 TYR C CA 1
ATOM 14227 C C . TYR C 1 248 ? 24.149 42.380 41.033 1.00 21.02 247 TYR C C 1
ATOM 14228 O O . TYR C 1 248 ? 25.368 42.414 41.230 1.00 21.80 247 TYR C O 1
ATOM 14246 N N . LEU C 1 249 ? 23.345 41.457 41.534 1.00 22.97 248 LEU C N 1
ATOM 14247 C CA . LEU C 1 249 ? 23.809 40.253 42.205 1.00 24.70 248 LEU C CA 1
ATOM 14248 C C . LEU C 1 249 ? 23.778 39.089 41.211 1.00 26.41 248 LEU C C 1
ATOM 14249 O O . LEU C 1 249 ? 23.011 39.146 40.265 1.00 26.75 248 LEU C O 1
ATOM 14265 N N A SER C 1 250 ? 24.634 38.087 41.421 0.51 31.41 249 SER C N 1
ATOM 14266 N N B SER C 1 250 ? 24.552 38.019 41.418 0.49 31.54 249 SER C N 1
ATOM 14267 C CA A SER C 1 250 ? 24.718 36.963 40.497 0.51 32.99 249 SER C CA 1
ATOM 14268 C CA B SER C 1 250 ? 24.489 36.881 40.483 0.49 33.56 249 SER C CA 1
ATOM 14269 C C A SER C 1 250 ? 23.894 35.726 40.850 0.51 35.25 249 SER C C 1
ATOM 14270 C C B SER C 1 250 ? 23.270 35.921 40.729 0.49 38.65 249 SER C C 1
ATOM 14271 O O A SER C 1 250 ? 23.640 34.916 39.963 0.51 38.14 249 SER C O 1
ATOM 14272 O O B SER C 1 250 ? 22.201 36.150 40.172 0.49 45.02 249 SER C O 1
ATOM 14287 N N A ALA C 1 251 ? 23.514 35.533 42.108 0.51 28.21 250 ALA C N 1
ATOM 14288 N N B ALA C 1 251 ? 23.406 34.860 41.516 0.49 35.65 250 ALA C N 1
ATOM 14289 C CA A ALA C 1 251 ? 22.560 34.460 42.424 0.51 31.96 250 ALA C CA 1
ATOM 14290 C CA B ALA C 1 251 ? 22.288 33.898 41.731 0.49 32.77 250 ALA C CA 1
ATOM 14291 C C A ALA C 1 251 ? 23.129 33.045 42.267 0.51 32.33 250 ALA C C 1
ATOM 14292 C C B ALA C 1 251 ? 21.788 33.099 40.506 0.49 32.06 250 ALA C C 1
ATOM 14293 O O A ALA C 1 251 ? 22.379 32.078 42.142 0.51 35.08 250 ALA C O 1
ATOM 14294 O O B ALA C 1 251 ? 21.367 33.661 39.487 0.49 32.77 250 ALA C O 1
ATOM 14307 N N A GLY C 1 252 ? 24.444 32.893 42.288 0.51 28.16 251 GLY C N 1
ATOM 14308 N N B GLY C 1 252 ? 21.807 31.775 40.638 0.49 28.70 251 GLY C N 1
ATOM 14309 C CA A GLY C 1 252 ? 25.007 31.630 41.842 0.51 30.48 251 GLY C CA 1
ATOM 14310 C CA B GLY C 1 252 ? 21.095 30.884 39.738 0.49 29.99 251 GLY C CA 1
ATOM 14311 C C A GLY C 1 252 ? 24.756 31.696 40.345 0.51 29.69 251 GLY C C 1
ATOM 14312 C C B GLY C 1 252 ? 21.802 30.581 38.439 0.49 32.21 251 GLY C C 1
ATOM 14313 O O A GLY C 1 252 ? 24.932 32.761 39.792 0.51 27.52 251 GLY C O 1
ATOM 14314 O O B GLY C 1 252 ? 21.285 29.786 37.650 0.49 31.68 251 GLY C O 1
ATOM 14321 N N A VAL C 1 253 ? 24.294 30.617 39.708 0.51 41.65 252 VAL C N 1
ATOM 14322 N N B VAL C 1 253 ? 22.968 31.209 38.240 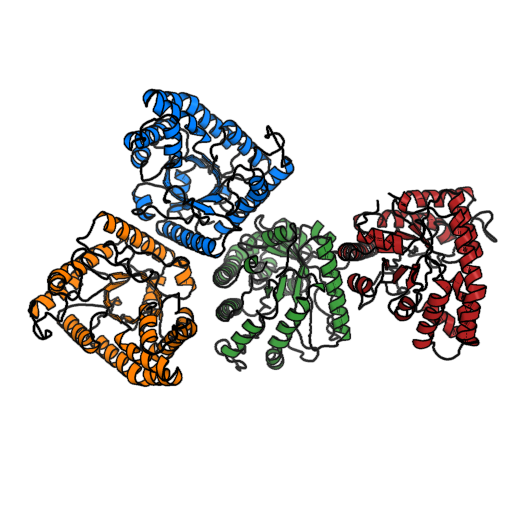0.49 39.42 252 VAL C N 1
ATOM 14323 C CA A VAL C 1 253 ? 24.249 30.501 38.220 0.51 40.20 252 VAL C CA 1
ATOM 14324 C CA B VAL C 1 253 ? 23.764 31.103 37.015 0.49 38.92 252 VAL C CA 1
ATOM 14325 C C A VAL C 1 253 ? 25.645 30.688 37.673 0.51 39.88 252 VAL C C 1
ATOM 14326 C C B VAL C 1 253 ? 25.272 31.013 37.287 0.49 38.96 252 VAL C C 1
ATOM 14327 O O A VAL C 1 253 ? 26.499 31.272 38.346 0.51 40.08 252 VAL C O 1
ATOM 14328 O O B VAL C 1 253 ? 25.772 31.630 38.221 0.49 36.92 252 VAL C O 1
ATOM 14353 N N . SER C 1 254 ? 25.949 30.193 36.473 1.00 42.82 253 SER C N 1
ATOM 14354 C CA . SER C 1 254 ? 27.397 30.174 36.207 1.00 42.23 253 SER C CA 1
ATOM 14355 C C . SER C 1 254 ? 28.002 31.555 35.987 1.00 40.64 253 SER C C 1
ATOM 14356 O O . SER C 1 254 ? 27.337 32.488 35.549 1.00 39.30 253 SER C O 1
ATOM 14365 N N . ALA C 1 255 ? 29.286 31.664 36.296 1.00 37.80 254 ALA C N 1
ATOM 14366 C CA . ALA C 1 255 ? 30.008 32.916 36.134 1.00 37.52 254 ALA C CA 1
ATOM 14367 C C . ALA C 1 255 ? 29.999 33.404 34.673 1.00 38.21 254 ALA C C 1
ATOM 14368 O O . ALA C 1 255 ? 29.908 34.596 34.406 1.00 36.09 254 ALA C O 1
ATOM 14375 N N . LYS C 1 256 ? 30.115 32.476 33.733 1.00 40.30 255 LYS C N 1
ATOM 14376 C CA . LYS C 1 256 ? 30.101 32.833 32.321 1.00 38.41 255 LYS C CA 1
ATOM 14377 C C . LYS C 1 256 ? 28.747 33.390 31.935 1.00 37.24 255 LYS C C 1
ATOM 14378 O O . LYS C 1 256 ? 28.649 34.402 31.239 1.00 35.23 255 LYS C O 1
ATOM 14397 N N . LEU C 1 257 ? 27.690 32.712 32.377 1.00 32.18 256 LEU C N 1
ATOM 14398 C CA . LEU C 1 257 ? 26.345 33.170 32.066 1.00 31.60 256 LEU C CA 1
ATOM 14399 C C . LEU C 1 257 ? 26.117 34.520 32.702 1.00 30.90 256 LEU C C 1
ATOM 14400 O O . LEU C 1 257 ? 25.474 35.388 32.104 1.00 30.04 256 LEU C O 1
ATOM 14416 N N . PHE C 1 258 ? 26.638 34.730 33.916 1.00 33.34 257 PHE C N 1
ATOM 14417 C CA . PHE C 1 258 ? 26.424 36.032 34.547 1.00 31.04 257 PHE C CA 1
ATOM 14418 C C . PHE C 1 258 ? 27.105 37.124 33.716 1.00 29.61 257 PHE C C 1
ATOM 14419 O O . PHE C 1 258 ? 26.508 38.168 33.441 1.00 29.41 257 PHE C O 1
ATOM 14436 N N . GLN C 1 259 ? 28.345 36.869 33.333 1.00 30.36 258 GLN C N 1
ATOM 14437 C CA . GLN C 1 259 ? 29.115 37.803 32.515 1.00 30.44 258 GLN C CA 1
ATOM 14438 C C . GLN C 1 259 ? 28.412 38.077 31.182 1.00 30.00 258 GLN C C 1
ATOM 14439 O O . GLN C 1 259 ? 28.290 39.225 30.768 1.00 29.08 258 GLN C O 1
ATOM 14453 N N . ASP C 1 260 ? 27.944 37.023 30.529 1.00 29.33 259 ASP C N 1
ATOM 14454 C CA . ASP C 1 260 ? 27.155 37.183 29.305 1.00 29.83 259 ASP C CA 1
ATOM 14455 C C . ASP C 1 260 ? 25.839 37.957 29.536 1.00 28.55 259 ASP C C 1
ATOM 14456 O O . ASP C 1 260 ? 25.393 38.706 28.663 1.00 28.41 259 ASP C O 1
ATOM 14465 N N . THR C 1 261 ? 25.246 37.813 30.723 1.00 26.49 260 THR C N 1
ATOM 14466 C CA . THR C 1 261 ? 24.074 38.591 31.093 1.00 25.86 260 THR C CA 1
ATOM 14467 C C . THR C 1 261 ? 24.399 40.060 31.233 1.00 25.63 260 THR C C 1
ATOM 14468 O O . THR C 1 261 ? 23.606 40.893 30.824 1.00 26.12 260 THR C O 1
ATOM 14479 N N . LEU C 1 262 ? 25.561 40.392 31.792 1.00 23.26 261 LEU C N 1
ATOM 14480 C CA . LEU C 1 262 ? 25.948 41.790 31.881 1.00 21.57 261 LEU C CA 1
ATOM 14481 C C . LEU C 1 262 ? 26.087 42.432 30.483 1.00 21.41 261 LEU C C 1
ATOM 14482 O O . LEU C 1 262 ? 25.708 43.589 30.265 1.00 21.79 261 LEU C O 1
ATOM 14498 N N . VAL C 1 263 ? 26.668 41.696 29.557 1.00 25.32 262 VAL C N 1
ATOM 14499 C CA . VAL C 1 263 ? 26.810 42.177 28.184 1.00 26.32 262 VAL C CA 1
ATOM 14500 C C . VAL C 1 263 ? 25.408 42.425 27.620 1.00 25.95 262 VAL C C 1
ATOM 14501 O O . VAL C 1 263 ? 25.128 43.487 27.063 1.00 26.99 262 VAL C O 1
ATOM 14514 N N . PHE C 1 264 ? 24.544 41.431 27.735 1.00 27.34 263 PHE C N 1
ATOM 14515 C CA . PHE C 1 264 ? 23.171 41.551 27.202 1.00 27.87 263 PHE C CA 1
ATOM 14516 C C . PHE C 1 264 ? 22.438 42.733 27.842 1.00 26.37 263 PHE C C 1
ATOM 14517 O O . PHE C 1 264 ? 21.757 43.501 27.170 1.00 26.89 263 PHE C O 1
ATOM 14534 N N . ALA C 1 265 ? 22.625 42.898 29.146 1.00 25.56 264 ALA C N 1
ATOM 14535 C CA . ALA C 1 265 ? 21.978 43.979 29.882 1.00 24.09 264 ALA C CA 1
ATOM 14536 C C . ALA C 1 265 ? 22.408 45.301 29.276 1.00 23.23 264 ALA C C 1
ATOM 14537 O O . ALA C 1 265 ? 21.559 46.168 28.959 1.00 25.08 264 ALA C O 1
ATOM 14544 N N . ALA C 1 266 ? 23.703 45.446 29.050 1.00 25.34 265 ALA C N 1
ATOM 14545 C CA . ALA C 1 266 ? 24.238 46.708 28.552 1.00 25.44 265 ALA C CA 1
ATOM 14546 C C . ALA C 1 266 ? 23.748 46.977 27.127 1.00 26.94 265 ALA C C 1
ATOM 14547 O O . ALA C 1 266 ? 23.385 48.108 26.775 1.00 28.21 265 ALA C O 1
ATOM 14554 N N . GLU C 1 267 ? 23.755 45.941 26.310 1.00 29.23 266 GLU C N 1
ATOM 14555 C CA . GLU C 1 267 ? 23.308 46.067 24.931 1.00 31.66 266 GLU C CA 1
ATOM 14556 C C . GLU C 1 267 ? 21.822 46.415 24.868 1.00 30.99 266 GLU C C 1
ATOM 14557 O O . GLU C 1 267 ? 21.374 47.068 23.916 1.00 32.97 266 GLU C O 1
ATOM 14569 N N . SER C 1 268 ? 21.073 45.953 25.854 1.00 30.64 267 SER C N 1
ATOM 14570 C CA . SER C 1 268 ? 19.626 46.189 25.915 1.00 30.78 267 SER C CA 1
ATOM 14571 C C . SER C 1 268 ? 19.255 47.598 26.372 1.00 32.03 267 SER C C 1
ATOM 14572 O O . SER C 1 268 ? 18.156 48.069 26.082 1.00 33.04 267 SER C O 1
ATOM 14580 N N . GLY C 1 269 ? 20.166 48.294 27.040 1.00 32.52 268 GLY C N 1
ATOM 14581 C CA . GLY C 1 269 ? 19.881 49.633 27.543 1.00 32.56 268 GLY C CA 1
ATOM 14582 C C . GLY C 1 269 ? 19.892 49.788 29.067 1.00 32.00 268 GLY C C 1
ATOM 14583 O O . GLY C 1 269 ? 19.555 50.849 29.582 1.00 31.05 268 GLY C O 1
ATOM 14587 N N . ALA C 1 270 ? 20.240 48.732 29.791 1.00 28.45 269 ALA C N 1
ATOM 14588 C CA . ALA C 1 270 ? 20.332 48.820 31.250 1.00 28.68 269 ALA C CA 1
ATOM 14589 C C . ALA C 1 270 ? 21.543 49.692 31.552 1.00 28.19 269 ALA C C 1
ATOM 14590 O O . ALA C 1 270 ? 22.591 49.540 30.924 1.00 29.53 269 ALA C O 1
ATOM 14597 N N . LYS C 1 271 ? 21.374 50.673 32.418 1.00 27.43 270 LYS C N 1
ATOM 14598 C CA . LYS C 1 271 ? 22.472 51.513 32.840 1.00 25.53 270 LYS C CA 1
ATOM 14599 C C . LYS C 1 271 ? 22.803 51.105 34.287 1.00 26.45 270 LYS C C 1
ATOM 14600 O O . LYS C 1 271 ? 22.722 51.918 35.202 1.00 26.76 270 LYS C O 1
ATOM 14619 N N . PHE C 1 272 ? 23.095 49.826 34.498 1.00 22.49 271 PHE C N 1
ATOM 14620 C CA . PHE C 1 272 ? 23.400 49.336 35.833 1.00 21.14 271 PHE C CA 1
ATOM 14621 C C . PHE C 1 272 ? 24.811 49.857 36.193 1.00 21.64 271 PHE C C 1
ATOM 14622 O O . PHE C 1 272 ? 25.643 50.157 35.301 1.00 21.50 271 PHE C O 1
ATOM 14639 N N . ASN C 1 273 ? 25.086 49.978 37.501 1.00 19.88 272 ASN C N 1
ATOM 14640 C CA . ASN C 1 273 ? 26.251 50.732 37.961 1.00 19.86 272 ASN C CA 1
ATOM 14641 C C . ASN C 1 273 ? 27.328 49.903 38.639 1.00 20.59 272 ASN C C 1
ATOM 14642 O O . ASN C 1 273 ? 28.197 50.412 39.348 1.00 23.03 272 ASN C O 1
ATOM 14653 N N . GLY C 1 274 ? 27.261 48.601 38.425 1.00 20.59 273 GLY C N 1
ATOM 14654 C CA . GLY C 1 274 ? 28.238 47.694 38.939 1.00 20.77 273 GLY C CA 1
ATOM 14655 C C . GLY C 1 274 ? 27.584 46.423 39.400 1.00 21.48 273 GLY C C 1
ATOM 14656 O O . GLY C 1 274 ? 26.483 46.089 38.983 1.00 20.11 273 GLY C O 1
ATOM 14660 N N . VAL C 1 275 ? 28.299 45.708 40.257 1.00 21.05 274 VAL C N 1
ATOM 14661 C CA . VAL C 1 275 ? 27.851 44.442 40.774 1.00 19.72 274 VAL C CA 1
ATOM 14662 C C . VAL C 1 275 ? 28.213 44.345 42.258 1.00 21.34 274 VAL C C 1
ATOM 14663 O O . VAL C 1 275 ? 29.128 45.055 42.750 1.00 22.89 274 VAL C O 1
ATOM 14676 N N . LEU C 1 276 ? 27.506 43.515 42.978 1.00 24.69 275 LEU C N 1
ATOM 14677 C CA . LEU C 1 276 ? 27.939 43.103 44.281 1.00 24.67 275 LEU C CA 1
ATOM 14678 C C . LEU C 1 276 ? 28.005 41.549 44.096 1.00 26.57 275 LEU C C 1
ATOM 14679 O O . LEU C 1 276 ? 26.941 40.990 44.181 1.00 27.69 275 LEU C O 1
ATOM 14695 N N A CYS C 1 277 ? 29.052 40.934 43.819 0.48 25.39 276 CYS C N 1
ATOM 14696 N N B CYS C 1 277 ? 29.062 40.736 43.802 0.52 25.87 276 CYS C N 1
ATOM 14697 C CA A CYS C 1 277 ? 29.215 39.571 43.338 0.48 28.36 276 CYS C CA 1
ATOM 14698 C CA B CYS C 1 277 ? 28.965 39.342 43.567 0.52 27.99 276 CYS C CA 1
ATOM 14699 C C A CYS C 1 277 ? 30.126 38.734 44.255 0.48 30.75 276 CYS C C 1
ATOM 14700 C C B CYS C 1 277 ? 30.266 38.699 43.922 0.52 30.68 276 CYS C C 1
ATOM 14701 O O A CYS C 1 277 ? 31.239 39.138 44.590 0.48 26.51 276 CYS C O 1
ATOM 14702 O O B CYS C 1 277 ? 31.149 39.310 44.393 0.52 31.94 276 CYS C O 1
ATOM 14717 N N A GLY C 1 278 ? 29.636 37.567 44.667 0.48 38.08 277 GLY C N 1
ATOM 14718 N N B GLY C 1 278 ? 30.310 37.412 43.761 0.52 40.88 277 GLY C N 1
ATOM 14719 C CA A GLY C 1 278 ? 30.370 36.687 45.563 0.48 42.48 277 GLY C CA 1
ATOM 14720 C CA B GLY C 1 278 ? 31.581 36.731 43.723 0.52 46.18 277 GLY C CA 1
ATOM 14721 C C A GLY C 1 278 ? 30.782 35.351 44.961 0.48 45.04 277 GLY C C 1
ATOM 14722 C C B GLY C 1 278 ? 31.672 35.359 44.305 0.52 46.04 277 GLY C C 1
ATOM 14723 O O A GLY C 1 278 ? 31.577 35.306 44.019 0.48 43.03 277 GLY C O 1
ATOM 14724 O O B GLY C 1 278 ? 32.741 34.879 44.469 0.52 46.55 277 GLY C O 1
ATOM 14731 N N A ARG C 1 279 ? 30.202 34.278 45.506 0.48 52.72 278 ARG C N 1
ATOM 14732 N N B ARG C 1 279 ? 30.574 34.698 44.568 0.52 52.36 278 ARG C N 1
ATOM 14733 C CA A ARG C 1 279 ? 30.645 32.889 45.313 0.48 55.20 278 ARG C CA 1
ATOM 14734 C CA B ARG C 1 279 ? 30.616 33.333 45.108 0.52 55.04 278 ARG C CA 1
ATOM 14735 C C A ARG C 1 279 ? 31.674 32.637 44.209 0.48 56.67 278 ARG C C 1
ATOM 14736 C C B ARG C 1 279 ? 31.457 32.526 44.127 0.52 57.81 278 ARG C C 1
ATOM 14737 O O A ARG C 1 279 ? 32.833 32.317 44.498 0.48 56.00 278 ARG C O 1
ATOM 14738 O O B ARG C 1 279 ? 32.412 31.855 44.493 0.52 57.55 278 ARG C O 1
ATOM 14779 N N A ALA C 1 280 ? 31.230 32.784 42.961 0.48 52.62 279 ALA C N 1
ATOM 14780 N N B ALA C 1 280 ? 31.187 32.797 42.874 0.52 53.11 279 ALA C N 1
ATOM 14781 C CA A ALA C 1 280 ? 32.029 32.482 41.767 0.48 54.57 279 ALA C CA 1
ATOM 14782 C CA B ALA C 1 280 ? 31.862 32.166 41.768 0.52 55.66 279 ALA C CA 1
ATOM 14783 C C A ALA C 1 280 ? 33.537 32.682 41.939 0.48 54.53 279 ALA C C 1
ATOM 14784 C C B ALA C 1 280 ? 33.338 32.366 41.920 0.52 55.34 279 ALA C C 1
ATOM 14785 O O A ALA C 1 280 ? 34.350 31.917 41.422 0.48 56.38 279 ALA C O 1
ATOM 14786 O O B ALA C 1 280 ? 34.129 31.534 41.589 0.52 56.40 279 ALA C O 1
ATOM 14799 N N A THR C 1 281 ? 33.891 33.707 42.700 0.48 48.84 280 THR C N 1
ATOM 14800 N N B THR C 1 281 ? 33.681 33.538 42.380 0.52 49.54 280 THR C N 1
ATOM 14801 C CA A THR C 1 281 ? 35.258 34.181 42.799 0.48 49.79 280 THR C CA 1
ATOM 14802 C CA B THR C 1 281 ? 35.039 33.971 42.576 0.52 47.37 280 THR C CA 1
ATOM 14803 C C A THR C 1 281 ? 36.048 33.567 43.979 0.48 50.21 280 THR C C 1
ATOM 14804 C C B THR C 1 281 ? 35.875 33.284 43.662 0.52 49.76 280 THR C C 1
ATOM 14805 O O A THR C 1 281 ? 37.287 33.625 44.002 0.48 49.67 280 THR C O 1
ATOM 14806 O O B THR C 1 281 ? 37.059 33.169 43.512 0.52 52.59 280 THR C O 1
ATOM 14827 N N A TRP C 1 282 ? 35.341 32.975 44.946 0.48 34.77 281 TRP C N 1
ATOM 14828 N N B TRP C 1 282 ? 35.286 32.940 44.794 0.52 36.32 281 TRP C N 1
ATOM 14829 C CA A TRP C 1 282 ? 36.005 32.404 46.126 0.48 33.20 281 TRP C CA 1
ATOM 14830 C CA B TRP C 1 282 ? 36.052 32.445 45.914 0.52 34.13 281 TRP C CA 1
ATOM 14831 C C A TRP C 1 282 ? 35.574 30.979 46.492 0.48 33.01 281 TRP C C 1
ATOM 14832 C C B TRP C 1 282 ? 35.719 31.011 46.316 0.52 33.48 281 TRP C C 1
ATOM 14833 O O A TRP C 1 282 ? 36.157 30.378 47.417 0.48 33.44 281 TRP C O 1
ATOM 14834 O O B TRP C 1 282 ? 36.371 30.460 47.169 0.52 34.55 281 TRP C O 1
ATOM 14875 N N A ALA C 1 283 ? 34.597 30.427 45.773 0.48 36.75 282 ALA C N 1
ATOM 14876 N N B ALA C 1 283 ? 34.710 30.439 45.705 0.52 35.90 282 ALA C N 1
ATOM 14877 C CA A ALA C 1 283 ? 34.005 29.134 46.138 0.48 39.29 282 ALA C CA 1
ATOM 14878 C CA B ALA C 1 283 ? 34.113 29.218 46.221 0.52 38.63 282 ALA C CA 1
ATOM 14879 C C A ALA C 1 283 ? 35.033 28.004 46.169 0.48 41.58 282 ALA C C 1
ATOM 14880 C C B ALA C 1 283 ? 35.094 28.084 46.265 0.52 41.23 282 ALA C C 1
ATOM 14881 O O A ALA C 1 283 ? 35.023 27.156 47.073 0.48 41.21 282 ALA C O 1
ATOM 14882 O O B ALA C 1 283 ? 35.155 27.338 47.223 0.52 41.30 282 ALA C O 1
ATOM 14895 N N A GLY C 1 284 ? 35.913 27.990 45.174 0.48 36.99 283 GLY C N 1
ATOM 14896 N N B GLY C 1 284 ? 35.871 27.983 45.212 0.52 36.98 283 GLY C N 1
ATOM 14897 C CA A GLY C 1 284 ? 36.863 26.908 45.027 0.48 37.36 283 GLY C CA 1
ATOM 14898 C CA B GLY C 1 284 ? 36.799 26.878 45.118 0.52 37.30 283 GLY C CA 1
ATOM 14899 C C A GLY C 1 284 ? 37.981 26.909 46.056 0.48 37.89 283 GLY C C 1
ATOM 14900 C C B GLY C 1 284 ? 37.765 26.844 46.286 0.52 37.77 283 GLY C C 1
ATOM 14901 O O A GLY C 1 284 ? 38.696 25.908 46.188 0.48 39.77 283 GLY C O 1
ATOM 14902 O O B GLY C 1 284 ? 38.147 25.767 46.757 0.52 39.66 283 GLY C O 1
ATOM 14909 N N . SER C 1 285 ? 38.151 28.021 46.769 1.00 45.53 284 SER C N 1
ATOM 14910 C CA . SER C 1 285 ? 39.176 28.109 47.817 1.00 46.70 284 SER C CA 1
ATOM 14911 C C . SER C 1 285 ? 38.733 27.455 49.127 1.00 45.18 284 SER C C 1
ATOM 14912 O O . SER C 1 285 ? 39.558 27.184 50.008 1.00 45.08 284 SER C O 1
ATOM 14921 N N . VAL C 1 286 ? 37.437 27.203 49.263 1.00 41.30 285 VAL C N 1
ATOM 14922 C CA . VAL C 1 286 ? 36.912 26.702 50.536 1.00 42.88 285 VAL C CA 1
ATOM 14923 C C . VAL C 1 286 ? 37.382 25.270 50.766 1.00 44.12 285 VAL C C 1
ATOM 14924 O O . VAL C 1 286 ? 37.916 24.928 51.829 1.00 45.52 285 VAL C O 1
ATOM 14937 N N . LYS C 1 287 ? 37.162 24.435 49.762 1.00 45.84 286 LYS C N 1
ATOM 14938 C CA . LYS C 1 287 ? 37.619 23.061 49.769 1.00 47.80 286 LYS C CA 1
ATOM 14939 C C . LYS C 1 287 ? 39.135 22.987 49.965 1.00 49.30 286 LYS C C 1
ATOM 14940 O O . LYS C 1 287 ? 39.630 22.146 50.715 1.00 50.74 286 LYS C O 1
ATOM 14959 N N . VAL C 1 288 ? 39.860 23.880 49.301 1.00 44.00 287 VAL C N 1
ATOM 14960 C CA . VAL C 1 288 ? 41.312 23.925 49.414 1.00 44.36 287 VAL C CA 1
ATOM 14961 C C . VAL C 1 288 ? 41.707 24.322 50.828 1.00 43.55 287 VAL C C 1
ATOM 14962 O O . VAL C 1 288 ? 42.578 23.686 51.443 1.00 45.73 287 VAL C O 1
ATOM 14975 N N . TYR C 1 289 ? 41.058 25.363 51.343 1.00 43.94 288 TYR C N 1
ATOM 14976 C CA . TYR C 1 289 ? 41.370 25.848 52.674 1.00 44.99 288 TYR C CA 1
ATOM 14977 C C . TYR C 1 289 ? 41.196 24.723 53.691 1.00 47.11 288 TYR C C 1
ATOM 14978 O O . TYR C 1 289 ? 42.100 24.437 54.483 1.00 49.53 288 TYR C O 1
ATOM 14996 N N . ILE C 1 290 ? 40.056 24.050 53.636 1.00 42.68 289 ILE C N 1
ATOM 14997 C CA . ILE C 1 290 ? 39.744 23.025 54.633 1.00 48.35 289 ILE C CA 1
ATOM 14998 C C . ILE C 1 290 ? 40.641 21.799 54.509 1.00 51.55 289 ILE C C 1
ATOM 14999 O O . ILE C 1 290 ? 41.080 21.257 55.515 1.00 48.42 289 ILE C O 1
ATOM 15015 N N . GLU C 1 291 ? 40.918 21.367 53.280 1.00 55.75 290 GLU C N 1
ATOM 15016 C CA . GLU C 1 291 ? 41.665 20.132 53.070 1.00 57.21 290 GLU C CA 1
ATOM 15017 C C . GLU C 1 291 ? 43.171 20.343 53.083 1.00 55.82 290 GLU C C 1
ATOM 15018 O O . GLU C 1 291 ? 43.910 19.489 53.579 1.00 57.33 290 GLU C O 1
ATOM 15030 N N . GLU C 1 292 ? 43.610 21.488 52.571 1.00 56.99 291 GLU C N 1
ATOM 15031 C CA . GLU C 1 292 ? 45.025 21.725 52.321 1.00 58.00 291 GLU C CA 1
ATOM 15032 C C . GLU C 1 292 ? 45.656 22.853 53.135 1.00 58.28 291 GLU C C 1
ATOM 15033 O O . GLU C 1 292 ? 46.879 22.983 53.164 1.00 60.68 291 GLU C O 1
ATOM 15045 N N . GLY C 1 293 ? 44.836 23.666 53.794 1.00 47.54 292 GLY C N 1
ATOM 15046 C CA . GLY C 1 293 ? 45.352 24.705 54.663 1.00 45.75 292 GLY C CA 1
ATOM 15047 C C . GLY C 1 293 ? 45.408 26.066 54.008 1.00 43.86 292 GLY C C 1
ATOM 15048 O O . GLY C 1 293 ? 45.118 26.210 52.816 1.00 44.46 292 GLY C O 1
ATOM 15052 N N . PRO C 1 294 ? 45.786 27.082 54.792 1.00 45.48 293 PRO C N 1
ATOM 15053 C CA . PRO C 1 294 ? 45.794 28.474 54.332 1.00 44.21 293 PRO C CA 1
ATOM 15054 C C . PRO C 1 294 ? 46.780 28.763 53.193 1.00 47.97 293 PRO C C 1
ATOM 15055 O O . PRO C 1 294 ? 46.449 29.580 52.334 1.00 42.84 293 PRO C O 1
ATOM 15066 N N . GLN C 1 295 ? 47.958 28.137 53.178 1.00 54.02 294 GLN C N 1
ATOM 15067 C CA . GLN C 1 295 ? 48.911 28.437 52.118 1.00 53.61 294 GLN C CA 1
ATOM 15068 C C . GLN C 1 295 ? 48.393 27.942 50.775 1.00 51.82 294 GLN C C 1
ATOM 15069 O O . GLN C 1 295 ? 48.481 28.653 49.768 1.00 52.99 294 GLN C O 1
ATOM 15083 N N . ALA C 1 296 ? 47.855 26.727 50.761 1.00 47.69 295 ALA C N 1
ATOM 15084 C CA . ALA C 1 296 ? 47.234 26.190 49.559 1.00 47.62 295 ALA C CA 1
ATOM 15085 C C . ALA C 1 296 ? 46.097 27.085 49.109 1.00 45.10 295 ALA C C 1
ATOM 15086 O O . ALA C 1 296 ? 45.944 27.367 47.919 1.00 45.00 295 ALA C O 1
ATOM 15093 N N . ALA C 1 297 ? 45.296 27.550 50.063 1.00 38.98 296 ALA C N 1
ATOM 15094 C CA . ALA C 1 297 ? 44.156 28.414 49.733 1.00 36.65 296 ALA C CA 1
ATOM 15095 C C . ALA C 1 297 ? 44.593 29.763 49.178 1.00 35.78 296 ALA C C 1
ATOM 15096 O O . ALA C 1 297 ? 43.965 30.299 48.273 1.00 34.66 296 ALA C O 1
ATOM 15103 N N . ARG C 1 298 ? 45.670 30.317 49.723 1.00 41.32 297 ARG C N 1
ATOM 15104 C CA . ARG C 1 298 ? 46.198 31.567 49.203 1.00 42.15 297 ARG C CA 1
ATOM 15105 C C . ARG C 1 298 ? 46.599 31.386 47.756 1.00 43.82 297 ARG C C 1
ATOM 15106 O O . ARG C 1 298 ? 46.336 32.240 46.919 1.00 43.20 297 ARG C O 1
ATOM 15127 N N . GLU C 1 299 ? 47.260 30.269 47.478 1.00 51.46 298 GLU C N 1
ATOM 15128 C CA . GLU C 1 299 ? 47.767 29.998 46.144 1.00 53.77 298 GLU C CA 1
ATOM 15129 C C . GLU C 1 299 ? 46.605 29.817 45.180 1.00 52.29 298 GLU C C 1
ATOM 15130 O O . GLU C 1 299 ? 46.666 30.273 44.040 1.00 52.54 298 GLU C O 1
ATOM 15142 N N . TRP C 1 300 ? 45.537 29.171 45.642 1.00 42.50 299 TRP C N 1
ATOM 15143 C CA . TRP C 1 300 ? 44.324 29.052 44.818 1.00 41.66 299 TRP C CA 1
ATOM 15144 C C . TRP C 1 300 ? 43.751 30.435 44.516 1.00 39.78 299 TRP C C 1
ATOM 15145 O O . TRP C 1 300 ? 43.441 30.763 43.376 1.00 41.35 299 TRP C O 1
ATOM 15166 N N . LEU C 1 301 ? 43.608 31.260 45.537 1.00 38.41 300 LEU C N 1
ATOM 15167 C CA . LEU C 1 301 ? 43.032 32.581 45.331 1.00 36.48 300 LEU C CA 1
ATOM 15168 C C . LEU C 1 301 ? 43.858 33.415 44.381 1.00 38.07 300 LEU C C 1
ATOM 15169 O O . LEU C 1 301 ? 43.318 34.244 43.637 1.00 37.98 300 LEU C O 1
ATOM 15185 N N . ARG C 1 302 ? 45.168 33.224 44.435 1.00 46.57 301 ARG C N 1
ATOM 15186 C CA . ARG C 1 302 ? 46.096 33.984 43.609 1.00 48.54 301 ARG C CA 1
ATOM 15187 C C . ARG C 1 302 ? 46.057 33.589 42.150 1.00 50.15 301 ARG C C 1
ATOM 15188 O O . ARG C 1 302 ? 46.433 34.371 41.290 1.00 52.87 301 ARG C O 1
ATOM 15209 N N . THR C 1 303 ? 45.626 32.364 41.878 1.00 43.35 302 THR C N 1
ATOM 15210 C CA . THR C 1 303 ? 45.630 31.842 40.513 1.00 46.83 302 THR C CA 1
ATOM 15211 C C . THR C 1 303 ? 44.212 31.767 39.930 1.00 45.97 302 THR C C 1
ATOM 15212 O O . THR C 1 303 ? 43.853 32.588 39.093 1.00 46.47 302 THR C O 1
ATOM 15223 N N . GLU C 1 304 ? 43.415 30.795 40.367 1.00 45.81 303 GLU C N 1
ATOM 15224 C CA . GLU C 1 304 ? 42.043 30.649 39.874 1.00 45.01 303 GLU C CA 1
ATOM 15225 C C . GLU C 1 304 ? 41.131 31.787 40.362 1.00 45.61 303 GLU C C 1
ATOM 15226 O O . GLU C 1 304 ? 40.286 32.279 39.610 1.00 42.73 303 GLU C O 1
ATOM 15238 N N . GLY C 1 305 ? 41.295 32.216 41.612 1.00 36.75 304 GLY C N 1
ATOM 15239 C CA . GLY C 1 305 ? 40.439 33.277 42.112 1.00 34.01 304 GLY C CA 1
ATOM 15240 C C . GLY C 1 305 ? 40.696 34.549 41.316 1.00 32.74 304 GLY C C 1
ATOM 15241 O O . GLY C 1 305 ? 39.757 35.225 40.885 1.00 31.98 304 GLY C O 1
ATOM 15245 N N . PHE C 1 306 ? 41.972 34.874 41.134 1.00 44.23 305 PHE C N 1
ATOM 15246 C CA . PHE C 1 306 ? 42.344 36.056 40.370 1.00 42.68 305 PHE C CA 1
ATOM 15247 C C . PHE C 1 306 ? 41.799 35.984 38.944 1.00 43.25 305 PHE C C 1
ATOM 15248 O O . PHE C 1 306 ? 41.278 36.962 38.411 1.00 41.84 305 PHE C O 1
ATOM 15265 N N . LYS C 1 307 ? 41.923 34.819 38.327 1.00 48.03 306 LYS C N 1
ATOM 15266 C CA . LYS C 1 307 ? 41.464 34.653 36.957 1.00 47.45 306 LYS C CA 1
ATOM 15267 C C . LYS C 1 307 ? 39.964 34.933 36.880 1.00 49.30 306 LYS C C 1
ATOM 15268 O O . LYS C 1 307 ? 39.500 35.611 35.963 1.00 45.86 306 LYS C O 1
ATOM 15287 N N . ASN C 1 308 ? 39.203 34.466 37.871 1.00 37.74 307 ASN C N 1
ATOM 15288 C CA . ASN C 1 308 ? 37.776 34.676 37.866 1.00 36.97 307 ASN C CA 1
ATOM 15289 C C . ASN C 1 308 ? 37.386 36.131 38.035 1.00 36.51 307 ASN C C 1
ATOM 15290 O O . ASN C 1 308 ? 36.475 36.610 37.373 1.00 34.16 307 ASN C O 1
ATOM 15301 N N . ILE C 1 309 ? 38.069 36.846 38.925 1.00 38.71 308 ILE C N 1
ATOM 15302 C CA . ILE C 1 309 ? 37.663 38.210 39.223 1.00 34.41 308 ILE C CA 1
ATOM 15303 C C . ILE C 1 309 ? 38.138 39.121 38.091 1.00 30.67 308 ILE C C 1
ATOM 15304 O O . ILE C 1 309 ? 37.491 40.137 37.793 1.00 27.39 308 ILE C O 1
ATOM 15320 N N . ASP C 1 310 ? 39.254 38.750 37.475 1.00 37.54 309 ASP C N 1
ATOM 15321 C CA . ASP C 1 310 ? 39.802 39.521 36.372 1.00 36.54 309 ASP C CA 1
ATOM 15322 C C . ASP C 1 310 ? 38.872 39.465 35.140 1.00 36.63 309 ASP C C 1
ATOM 15323 O O . ASP C 1 310 ? 38.638 40.479 34.482 1.00 32.89 309 ASP C O 1
ATOM 15332 N N . GLU C 1 311 ? 38.348 38.278 34.842 1.00 35.15 310 GLU C N 1
ATOM 15333 C CA . GLU C 1 311 ? 37.406 38.130 33.727 1.00 35.87 310 GLU C CA 1
ATOM 15334 C C . GLU C 1 311 ? 36.180 38.970 34.025 1.00 34.03 310 GLU C C 1
ATOM 15335 O O . GLU C 1 311 ? 35.684 39.670 33.154 1.00 32.30 310 GLU C O 1
ATOM 15347 N N . LEU C 1 312 ? 35.687 38.884 35.262 1.00 32.72 311 LEU C N 1
ATOM 15348 C CA . LEU C 1 312 ? 34.518 39.656 35.667 1.00 30.53 311 LEU C CA 1
ATOM 15349 C C . LEU C 1 312 ? 34.785 41.139 35.511 1.00 26.93 311 LEU C C 1
ATOM 15350 O O . LEU C 1 312 ? 33.959 41.844 34.908 1.00 25.96 311 LEU C O 1
ATOM 15366 N N . ASN C 1 313 ? 35.942 41.607 35.982 1.00 30.48 312 ASN C N 1
ATOM 15367 C CA . ASN C 1 313 ? 36.259 43.017 35.909 1.00 28.50 312 ASN C CA 1
ATOM 15368 C C . ASN C 1 313 ? 36.364 43.546 34.486 1.00 28.08 312 ASN C C 1
ATOM 15369 O O . ASN C 1 313 ? 36.004 44.685 34.197 1.00 25.88 312 ASN C O 1
ATOM 15380 N N . LYS C 1 314 ? 36.887 42.734 33.591 1.00 28.79 313 LYS C N 1
ATOM 15381 C CA . LYS C 1 314 ? 36.993 43.153 32.205 1.00 27.41 313 LYS C CA 1
ATOM 15382 C C . LYS C 1 314 ? 35.603 43.346 31.596 1.00 28.17 313 LYS C C 1
ATOM 15383 O O . LYS C 1 314 ? 35.388 44.275 30.818 1.00 26.76 313 LYS C O 1
ATOM 15402 N N . VAL C 1 315 ? 34.660 42.480 31.949 1.00 25.76 314 VAL C N 1
ATOM 15403 C CA . VAL C 1 315 ? 33.300 42.580 31.404 1.00 25.82 314 VAL C CA 1
ATOM 15404 C C . VAL C 1 315 ? 32.636 43.810 32.019 1.00 23.83 314 VAL C C 1
ATOM 15405 O O . VAL C 1 315 ? 31.954 44.575 31.331 1.00 24.45 314 VAL C O 1
ATOM 15418 N N . LEU C 1 316 ? 32.873 44.048 33.296 1.00 29.02 315 LEU C N 1
ATOM 15419 C CA . LEU C 1 316 ? 32.294 45.211 33.944 1.00 28.28 315 LEU C CA 1
ATOM 15420 C C . LEU C 1 316 ? 32.752 46.464 33.301 1.00 26.04 315 LEU C C 1
ATOM 15421 O O . LEU C 1 316 ? 31.968 47.395 33.143 1.00 28.22 315 LEU C O 1
ATOM 15437 N N . ASP C 1 317 ? 34.034 46.493 32.949 1.00 30.73 316 ASP C N 1
ATOM 15438 C CA . ASP C 1 317 ? 34.648 47.650 32.354 1.00 31.34 316 ASP C CA 1
ATOM 15439 C C . ASP C 1 317 ? 33.958 48.064 31.074 1.00 32.91 316 ASP C C 1
ATOM 15440 O O . ASP C 1 317 ? 33.946 49.248 30.746 1.00 35.10 316 ASP C O 1
ATOM 15449 N N . LYS C 1 318 ? 33.438 47.109 30.300 1.00 26.90 317 LYS C N 1
ATOM 15450 C CA . LYS C 1 318 ? 32.814 47.459 29.034 1.00 27.00 317 LYS C CA 1
ATOM 15451 C C . LYS C 1 318 ? 31.259 47.452 29.088 1.00 27.83 317 LYS C C 1
ATOM 15452 O O . LYS C 1 318 ? 30.618 47.624 28.059 1.00 29.84 317 LYS C O 1
ATOM 15471 N N . THR C 1 319 ? 30.664 47.303 30.265 1.00 25.73 318 THR C N 1
ATOM 15472 C CA . THR C 1 319 ? 29.202 47.194 30.379 1.00 26.59 318 THR C CA 1
ATOM 15473 C C . THR C 1 319 ? 28.583 48.126 31.407 1.00 27.05 318 THR C C 1
ATOM 15474 O O . THR C 1 319 ? 27.472 48.612 31.173 1.00 27.08 318 THR C O 1
ATOM 15485 N N . ALA C 1 320 ? 29.246 48.343 32.550 1.00 24.57 319 ALA C N 1
ATOM 15486 C CA . ALA C 1 320 ? 28.673 49.184 33.596 1.00 24.76 319 ALA C CA 1
ATOM 15487 C C . ALA C 1 320 ? 28.700 50.668 33.251 1.00 26.67 319 ALA C C 1
ATOM 15488 O O . ALA C 1 320 ? 29.562 51.149 32.513 1.00 26.28 319 ALA C O 1
ATOM 15495 N N . SER C 1 321 ? 27.724 51.379 33.763 1.00 26.26 320 SER C N 1
ATOM 15496 C CA . SER C 1 321 ? 27.642 52.797 33.657 1.00 27.61 320 SER C CA 1
ATOM 15497 C C . SER C 1 321 ? 27.915 53.454 34.997 1.00 29.00 320 SER C C 1
ATOM 15498 O O . SER C 1 321 ? 27.676 52.915 36.009 1.00 28.89 320 SER C O 1
ATOM 15506 N N . PRO C 1 322 ? 28.499 54.712 34.885 1.00 25.01 321 PRO C N 1
ATOM 15507 C CA . PRO C 1 322 ? 28.825 55.342 36.166 1.00 25.81 321 PRO C CA 1
ATOM 15508 C C . PRO C 1 322 ? 27.662 55.939 36.963 1.00 28.28 321 PRO C C 1
ATOM 15509 O O . PRO C 1 322 ? 26.853 56.546 36.371 1.00 28.89 321 PRO C O 1
ATOM 15520 N N . TRP C 1 323 ? 27.639 55.779 38.279 1.00 23.99 322 TRP C N 1
ATOM 15521 C CA . TRP C 1 323 ? 26.609 56.367 39.126 1.00 25.83 322 TRP C CA 1
ATOM 15522 C C . TRP C 1 323 ? 26.685 57.873 39.151 1.00 27.24 322 TRP C C 1
ATOM 15523 O O . TRP C 1 323 ? 25.762 58.520 39.513 1.00 29.28 322 TRP C O 1
ATOM 15544 N N . THR C 1 324 ? 27.824 58.390 38.774 1.00 44.22 323 THR C N 1
ATOM 15545 C CA . THR C 1 324 ? 28.096 59.800 38.740 1.00 47.48 323 THR C CA 1
ATOM 15546 C C . THR C 1 324 ? 27.322 60.494 37.625 1.00 51.30 323 THR C C 1
ATOM 15547 O O . THR C 1 324 ? 27.315 61.698 37.542 1.00 52.93 323 THR C O 1
ATOM 15558 N N . GLU C 1 325 ? 26.722 59.716 36.743 1.00 71.96 324 GLU C N 1
ATOM 15559 C CA . GLU C 1 325 ? 25.763 60.237 35.773 1.00 73.44 324 GLU C CA 1
ATOM 15560 C C . GLU C 1 325 ? 24.299 60.136 36.245 1.00 78.71 324 GLU C C 1
ATOM 15561 O O . GLU C 1 325 ? 23.413 60.602 35.568 1.00 80.95 324 GLU C O 1
ATOM 15573 N N . LYS C 1 326 ? 24.025 59.548 37.404 1.00 74.09 325 LYS C N 1
ATOM 15574 C CA . LYS C 1 326 ? 22.744 59.745 38.058 1.00 75.01 325 LYS C CA 1
ATOM 15575 C C . LYS C 1 326 ? 22.793 60.230 39.522 1.00 79.16 325 LYS C C 1
ATOM 15576 O O . LYS C 1 326 ? 21.778 60.436 40.140 1.00 78.78 325 LYS C O 1
ATOM 15595 N N . MET C 1 327 ? 23.998 60.441 40.029 0.78 67.33 326 MET C N 1
ATOM 15596 C CA . MET C 1 327 ? 24.315 60.739 41.438 0.78 64.64 326 MET C CA 1
ATOM 15597 C C . MET C 1 327 ? 23.324 60.405 42.532 0.78 69.01 326 MET C C 1
ATOM 15598 O O . MET C 1 327 ? 23.603 59.542 43.354 0.78 65.16 326 MET C O 1
ATOM 15612 N N . THR D 1 2 ? 24.785 67.075 76.855 0.78 59.28 1 THR D N 1
ATOM 15613 C CA . THR D 1 2 ? 23.463 67.716 77.092 0.78 55.88 1 THR D CA 1
ATOM 15614 C C . THR D 1 2 ? 22.486 67.350 75.978 0.78 54.35 1 THR D C 1
ATOM 15615 O O . THR D 1 2 ? 22.771 66.486 75.143 0.78 55.61 1 THR D O 1
ATOM 15626 N N . ILE D 1 3 ? 21.333 68.011 75.968 0.97 83.23 2 ILE D N 1
ATOM 15627 C CA . ILE D 1 3 ? 20.330 67.765 74.939 0.97 78.25 2 ILE D CA 1
ATOM 15628 C C . ILE D 1 3 ? 20.794 68.395 73.619 0.97 74.46 2 ILE D C 1
ATOM 15629 O O . ILE D 1 3 ? 21.423 69.464 73.608 0.97 76.28 2 ILE D O 1
ATOM 15645 N N . THR D 1 4 ? 20.535 67.697 72.518 1.00 74.02 3 THR D N 1
ATOM 15646 C CA . THR D 1 4 ? 20.866 68.205 71.195 1.00 75.86 3 THR D CA 1
ATOM 15647 C C . THR D 1 4 ? 19.570 68.512 70.481 1.00 70.38 3 THR D C 1
ATOM 15648 O O . THR D 1 4 ? 18.906 67.618 69.933 1.00 66.51 3 THR D O 1
ATOM 15659 N N . LEU D 1 5 ? 19.199 69.784 70.502 1.00 58.56 4 LEU D N 1
ATOM 15660 C CA . LEU D 1 5 ? 18.004 70.189 69.805 1.00 57.18 4 LEU D CA 1
ATOM 15661 C C . LEU D 1 5 ? 18.357 70.704 68.426 1.00 56.67 4 LEU D C 1
ATOM 15662 O O . LEU D 1 5 ? 19.516 70.912 68.074 1.00 59.80 4 LEU D O 1
ATOM 15678 N N . THR D 1 6 ? 17.311 70.854 67.640 1.00 41.60 5 THR D N 1
ATOM 15679 C CA . THR D 1 6 ? 17.381 71.425 66.329 1.00 43.90 5 THR D CA 1
ATOM 15680 C C . THR D 1 6 ? 16.250 72.428 66.327 1.00 42.26 5 THR D C 1
ATOM 15681 O O . THR D 1 6 ? 15.472 72.454 67.276 1.00 39.33 5 THR D O 1
ATOM 15692 N N . GLU D 1 7 ? 16.155 73.249 65.287 1.00 48.49 6 GLU D N 1
ATOM 15693 C CA . GLU D 1 7 ? 15.041 74.173 65.195 1.00 48.92 6 GLU D CA 1
ATOM 15694 C C . GLU D 1 7 ? 13.699 73.453 65.331 1.00 47.99 6 GLU D C 1
ATOM 15695 O O . GLU D 1 7 ? 12.839 73.902 66.080 1.00 46.41 6 GLU D O 1
ATOM 15707 N N . ASN D 1 8 ? 13.511 72.328 64.638 1.00 41.56 7 ASN D N 1
ATOM 15708 C CA . ASN D 1 8 ? 12.209 71.671 64.705 1.00 40.91 7 ASN D CA 1
ATOM 15709 C C . ASN D 1 8 ? 12.032 70.873 65.996 1.00 39.20 7 ASN D C 1
ATOM 15710 O O . ASN D 1 8 ? 10.939 70.878 66.534 1.00 38.34 7 ASN D O 1
ATOM 15721 N N . LYS D 1 9 ? 13.069 70.204 66.503 1.00 37.41 8 LYS D N 1
ATOM 15722 C CA . LYS D 1 9 ? 12.926 69.485 67.778 1.00 35.77 8 LYS D CA 1
ATOM 15723 C C . LYS D 1 9 ? 12.569 70.508 68.881 1.00 37.59 8 LYS D C 1
ATOM 15724 O O . LYS D 1 9 ? 11.767 70.222 69.765 1.00 35.06 8 LYS D O 1
ATOM 15743 N N . ARG D 1 10 ? 13.157 71.699 68.821 1.00 37.89 9 ARG D N 1
ATOM 15744 C CA . ARG D 1 10 ? 12.861 72.733 69.813 1.00 37.18 9 ARG D CA 1
ATOM 15745 C C . ARG D 1 10 ? 11.399 73.189 69.730 1.00 36.85 9 ARG D C 1
ATOM 15746 O O . ARG D 1 10 ? 10.729 73.332 70.749 1.00 34.33 9 ARG D O 1
ATOM 15767 N N . LYS D 1 11 ? 10.903 73.423 68.524 1.00 37.49 10 LYS D N 1
ATOM 15768 C CA . LYS D 1 11 ? 9.506 73.788 68.343 1.00 38.20 10 LYS D CA 1
ATOM 15769 C C . LYS D 1 11 ? 8.577 72.683 68.838 1.00 35.03 10 LYS D C 1
ATOM 15770 O O . LYS D 1 11 ? 7.516 72.948 69.409 1.00 34.73 10 LYS D O 1
ATOM 15789 N N . SER D 1 12 ? 8.961 71.433 68.607 1.00 33.83 11 SER D N 1
ATOM 15790 C CA . SER D 1 12 ? 8.141 70.328 69.070 1.00 30.98 11 SER D CA 1
ATOM 15791 C C . SER D 1 12 ? 8.116 70.258 70.583 1.00 30.79 11 SER D C 1
ATOM 15792 O O . SER D 1 12 ? 7.060 70.009 71.170 1.00 29.11 11 SER D O 1
ATOM 15800 N N . MET D 1 13 ? 9.273 70.463 71.207 1.00 29.59 12 MET D N 1
ATOM 15801 C CA . MET D 1 13 ? 9.370 70.517 72.679 1.00 30.09 12 MET D CA 1
ATOM 15802 C C . MET D 1 13 ? 8.470 71.606 73.255 1.00 30.47 12 MET D C 1
ATOM 15803 O O . MET D 1 13 ? 7.777 71.397 74.260 1.00 29.53 12 MET D O 1
ATOM 15817 N N . GLU D 1 14 ? 8.459 72.777 72.624 1.00 35.59 13 GLU D N 1
ATOM 15818 C CA . GLU D 1 14 ? 7.596 73.855 73.070 1.00 36.77 13 GLU D CA 1
ATOM 15819 C C . GLU D 1 14 ? 6.117 73.507 72.916 1.00 36.91 13 GLU D C 1
ATOM 15820 O O . GLU D 1 14 ? 5.298 73.947 73.705 1.00 36.23 13 GLU D O 1
ATOM 15832 N N . LYS D 1 15 ? 5.778 72.712 71.906 1.00 31.90 14 LYS D N 1
ATOM 15833 C CA . LYS D 1 15 ? 4.382 72.360 71.648 1.00 32.82 14 LYS D CA 1
ATOM 15834 C C . LYS D 1 15 ? 3.892 71.338 72.680 1.00 31.68 14 LYS D C 1
ATOM 15835 O O . LYS D 1 15 ? 2.682 71.189 72.893 1.00 31.93 14 LYS D O 1
ATOM 15854 N N . LEU D 1 16 ? 4.846 70.709 73.357 1.00 31.79 15 LEU D N 1
ATOM 15855 C CA . LEU D 1 16 ? 4.564 69.682 74.341 1.00 29.75 15 LEU D CA 1
ATOM 15856 C C . LEU D 1 16 ? 4.592 70.217 75.769 1.00 30.35 15 LEU D C 1
ATOM 15857 O O . LEU D 1 16 ? 4.288 69.474 76.693 1.00 30.00 15 LEU D O 1
ATOM 15873 N N . SER D 1 17 ? 4.931 71.496 75.927 1.00 33.13 16 SER D N 1
ATOM 15874 C CA . SER D 1 17 ? 5.148 72.115 77.224 1.00 33.85 16 SER D CA 1
ATOM 15875 C C . SER D 1 17 ? 4.371 73.406 77.381 1.00 35.85 16 SER D C 1
ATOM 15876 O O . SER D 1 17 ? 3.877 73.982 76.402 1.00 37.33 16 SER D O 1
ATOM 15884 N N . VAL D 1 18 ? 4.311 73.868 78.622 1.00 37.75 17 VAL D N 1
ATOM 15885 C CA . VAL D 1 18 ? 3.919 75.225 78.938 1.00 38.93 17 VAL D CA 1
ATOM 15886 C C . VAL D 1 18 ? 5.018 75.825 79.804 1.00 40.73 17 VAL D C 1
ATOM 15887 O O . VAL D 1 18 ? 5.345 75.277 80.849 1.00 40.85 17 VAL D O 1
ATOM 15900 N N . ASP D 1 19 ? 5.596 76.938 79.366 1.00 49.66 18 ASP D N 1
ATOM 15901 C CA . ASP D 1 19 ? 6.616 77.623 80.149 1.00 53.33 18 ASP D CA 1
ATOM 15902 C C . ASP D 1 19 ? 7.729 76.664 80.593 1.00 49.03 18 ASP D C 1
ATOM 15903 O O . ASP D 1 19 ? 8.212 76.743 81.721 1.00 52.34 18 ASP D O 1
ATOM 15912 N N . GLY D 1 20 ? 8.110 75.739 79.716 1.00 40.53 19 GLY D N 1
ATOM 15913 C CA . GLY D 1 20 ? 9.225 74.843 79.988 1.00 42.17 19 GLY D CA 1
ATOM 15914 C C . GLY D 1 20 ? 8.899 73.629 80.853 1.00 41.53 19 GLY D C 1
ATOM 15915 O O . GLY D 1 20 ? 9.770 72.820 81.191 1.00 42.95 19 GLY D O 1
ATOM 15919 N N . VAL D 1 21 ? 7.627 73.499 81.207 1.00 38.08 20 VAL D N 1
ATOM 15920 C CA . VAL D 1 21 ? 7.174 72.418 82.051 1.00 35.88 20 VAL D CA 1
ATOM 15921 C C . VAL D 1 21 ? 6.268 71.502 81.254 1.00 34.40 20 VAL D C 1
ATOM 15922 O O . VAL D 1 21 ? 5.330 71.940 80.571 1.00 33.17 20 VAL D O 1
ATOM 15935 N N . ILE D 1 22 ? 6.590 70.218 81.304 1.00 35.40 21 ILE D N 1
ATOM 15936 C CA . ILE D 1 22 ? 5.802 69.188 80.655 1.00 34.13 21 ILE D CA 1
ATOM 15937 C C . ILE D 1 22 ? 4.731 68.688 81.629 1.00 35.08 21 ILE D C 1
ATOM 15938 O O . ILE D 1 22 ? 5.060 68.036 82.625 1.00 36.07 21 ILE D O 1
ATOM 15954 N N . SER D 1 23 ? 3.474 69.011 81.370 1.00 43.72 22 SER D N 1
ATOM 15955 C CA . SER D 1 23 ? 2.369 68.509 82.195 1.00 45.29 22 SER D CA 1
ATOM 15956 C C . SER D 1 23 ? 1.519 67.645 81.290 1.00 42.25 22 SER D C 1
ATOM 15957 O O . SER D 1 23 ? 0.425 68.026 80.891 1.00 43.50 22 SER D O 1
ATOM 15965 N N . ALA D 1 24 ? 2.050 66.474 80.975 1.00 36.68 23 ALA D N 1
ATOM 15966 C CA . ALA D 1 24 ? 1.502 65.635 79.928 1.00 36.80 23 ALA D CA 1
ATOM 15967 C C . ALA D 1 24 ? 0.578 64.575 80.489 1.00 37.84 23 ALA D C 1
ATOM 15968 O O . ALA D 1 24 ? 0.836 63.992 81.532 1.00 39.32 23 ALA D O 1
ATOM 15975 N N . LEU D 1 25 ? -0.519 64.357 79.779 1.00 31.31 24 LEU D N 1
ATOM 15976 C CA . LEU D 1 25 ? -1.507 63.368 80.145 1.00 32.17 24 LEU D CA 1
ATOM 15977 C C . LEU D 1 25 ? -1.195 62.073 79.448 1.00 34.11 24 LEU D C 1
ATOM 15978 O O . LEU D 1 25 ? -1.072 62.041 78.222 1.00 32.80 24 LEU D O 1
ATOM 15994 N N . ALA D 1 26 ? -1.011 61.005 80.203 1.00 30.71 25 ALA D N 1
ATOM 15995 C CA . ALA D 1 26 ? -0.605 59.744 79.594 1.00 33.02 25 ALA D CA 1
ATOM 15996 C C . ALA D 1 26 ? -1.834 58.885 79.407 1.00 34.39 25 ALA D C 1
ATOM 15997 O O . ALA D 1 26 ? -2.482 58.529 80.366 1.00 35.17 25 ALA D O 1
ATOM 16004 N N . PHE D 1 27 ? -2.163 58.551 78.162 1.00 31.56 26 PHE D N 1
ATOM 16005 C CA . PHE D 1 27 ? -3.268 57.642 77.929 1.00 33.09 26 PHE D CA 1
ATOM 16006 C C . PHE D 1 27 ? -2.949 56.749 76.719 1.00 35.58 26 PHE D C 1
ATOM 16007 O O . PHE D 1 27 ? -3.775 56.603 75.813 1.00 34.88 26 PHE D O 1
ATOM 16024 N N . ASP D 1 28 ? -1.775 56.122 76.741 1.00 31.86 27 ASP D N 1
ATOM 16025 C CA . ASP D 1 28 ? -1.394 55.168 75.681 1.00 33.00 27 ASP D CA 1
ATOM 16026 C C . ASP D 1 28 ? -1.626 53.729 76.134 1.00 36.57 27 ASP D C 1
ATOM 16027 O O . ASP D 1 28 ? -1.252 52.785 75.450 1.00 38.48 27 ASP D O 1
ATOM 16036 N N . GLN D 1 29 ? -2.286 53.553 77.287 1.00 38.61 28 GLN D N 1
ATOM 16037 C CA . GLN D 1 29 ? -2.697 52.220 77.718 1.00 41.31 28 GLN D CA 1
ATOM 16038 C C . GLN D 1 29 ? -3.562 51.505 76.686 1.00 43.90 28 GLN D C 1
ATOM 16039 O O . GLN D 1 29 ? -4.462 52.080 76.095 1.00 43.31 28 GLN D O 1
ATOM 16053 N N . ARG D 1 30 ? -3.294 50.220 76.537 1.00 39.24 29 ARG D N 1
ATOM 16054 C CA . ARG D 1 30 ? -3.958 49.388 75.555 1.00 39.38 29 ARG D CA 1
ATOM 16055 C C . ARG D 1 30 ? -4.580 48.224 76.277 1.00 41.44 29 ARG D C 1
ATOM 16056 O O . ARG D 1 30 ? -5.750 48.285 76.641 1.00 41.60 29 ARG D O 1
ATOM 16077 N N . GLY D 1 31 ? -3.801 47.186 76.533 1.00 43.51 30 GLY D N 1
ATOM 16078 C CA . GLY D 1 31 ? -4.300 46.034 77.249 1.00 45.96 30 GLY D CA 1
ATOM 16079 C C . GLY D 1 31 ? -4.753 46.388 78.660 1.00 46.32 30 GLY D C 1
ATOM 16080 O O . GLY D 1 31 ? -5.765 45.863 79.158 1.00 47.61 30 GLY D O 1
ATOM 16084 N N . ALA D 1 32 ? -4.009 47.280 79.311 1.00 47.40 31 ALA D N 1
ATOM 16085 C CA . ALA D 1 32 ? -4.353 47.686 80.671 1.00 46.83 31 ALA D CA 1
ATOM 16086 C C . ALA D 1 32 ? -5.735 48.343 80.697 1.00 45.72 31 ALA D C 1
ATOM 16087 O O . ALA D 1 32 ? -6.529 48.084 81.601 1.00 47.41 31 ALA D O 1
ATOM 16094 N N . LEU D 1 33 ? -6.038 49.170 79.701 1.00 44.65 32 LEU D N 1
ATOM 16095 C CA . LEU D 1 33 ? -7.338 49.831 79.642 1.00 45.75 32 LEU D CA 1
ATOM 16096 C C . LEU D 1 33 ? -8.443 48.823 79.380 1.00 49.17 32 LEU D C 1
ATOM 16097 O O . LEU D 1 33 ? -9.496 48.863 80.012 1.00 48.15 32 LEU D O 1
ATOM 16113 N N . LYS D 1 34 ? -8.195 47.916 78.443 1.00 44.69 33 LYS D N 1
ATOM 16114 C CA . LYS D 1 34 ? -9.189 46.909 78.098 1.00 52.21 33 LYS D CA 1
ATOM 16115 C C . LYS D 1 34 ? -9.562 46.107 79.337 1.00 49.22 33 LYS D C 1
ATOM 16116 O O . LYS D 1 34 ? -10.736 45.808 79.563 1.00 51.22 33 LYS D O 1
ATOM 16135 N N . ARG D 1 35 ? -8.561 45.775 80.148 1.00 59.29 34 ARG D N 1
ATOM 16136 C CA . ARG D 1 35 ? -8.794 45.005 81.373 1.00 60.49 34 ARG D CA 1
ATOM 16137 C C . ARG D 1 35 ? -9.671 45.752 82.373 1.00 59.61 34 ARG D C 1
ATOM 16138 O O . ARG D 1 35 ? -10.528 45.148 82.999 1.00 61.19 34 ARG D O 1
ATOM 16159 N N . MET D 1 36 ? -9.460 47.056 82.521 1.00 62.45 35 MET D N 1
ATOM 16160 C CA . MET D 1 36 ? -10.279 47.861 83.415 1.00 62.74 35 MET D CA 1
ATOM 16161 C C . MET D 1 36 ? -11.731 47.834 82.980 1.00 65.72 35 MET D C 1
ATOM 16162 O O . MET D 1 36 ? -12.639 47.682 83.804 1.00 66.65 35 MET D O 1
ATOM 16176 N N . MET D 1 37 ? -11.949 47.997 81.682 1.00 53.17 36 MET D N 1
ATOM 16177 C CA . MET D 1 37 ? -13.301 47.973 81.133 1.00 55.83 36 MET D CA 1
ATOM 16178 C C . MET D 1 37 ? -13.963 46.631 81.328 1.00 59.09 36 MET D C 1
ATOM 16179 O O . MET D 1 37 ? -15.153 46.562 81.641 1.00 60.95 36 MET D O 1
ATOM 16193 N N . ALA D 1 38 ? -13.194 45.564 81.132 1.00 64.10 37 ALA D N 1
ATOM 16194 C CA . ALA D 1 38 ? -13.740 44.208 81.164 1.00 64.80 37 ALA D CA 1
ATOM 16195 C C . ALA D 1 38 ? -14.400 43.900 82.509 1.00 66.03 37 ALA D C 1
ATOM 16196 O O . ALA D 1 38 ? -15.233 42.990 82.613 1.00 69.97 37 ALA D O 1
ATOM 16203 N N . GLN D 1 39 ? -14.043 44.673 83.528 1.00 77.81 38 GLN D N 1
ATOM 16204 C CA . GLN D 1 39 ? -14.556 44.464 84.879 1.00 78.74 38 GLN D CA 1
ATOM 16205 C C . GLN D 1 39 ? -15.991 44.912 85.114 1.00 81.01 38 GLN D C 1
ATOM 16206 O O . GLN D 1 39 ? -16.625 44.478 86.078 1.00 82.29 38 GLN D O 1
ATOM 16220 N N . HIS D 1 40 ? -16.495 45.790 84.260 1.00 75.82 39 HIS D N 1
ATOM 16221 C CA . HIS D 1 40 ? -17.773 46.440 84.523 1.00 81.32 39 HIS D CA 1
ATOM 16222 C C . HIS D 1 40 ? -18.864 45.995 83.545 1.00 81.60 39 HIS D C 1
ATOM 16223 O O . HIS D 1 40 ? -20.021 46.384 83.677 1.00 83.36 39 HIS D O 1
ATOM 16237 N N . GLN D 1 41 ? -18.478 45.172 82.572 1.00 74.34 40 GLN D N 1
ATOM 16238 C CA . GLN D 1 41 ? -19.417 44.573 81.627 1.00 77.57 40 GLN D CA 1
ATOM 16239 C C . GLN D 1 41 ? -19.051 43.106 81.383 1.00 77.83 40 GLN D C 1
ATOM 16240 O O . GLN D 1 41 ? -17.903 42.696 81.574 1.00 74.35 40 GLN D O 1
ATOM 16254 N N . THR D 1 42 ? -20.027 42.319 80.950 1.00 87.23 41 THR D N 1
ATOM 16255 C CA . THR D 1 42 ? -19.791 40.906 80.711 1.00 87.98 41 THR D CA 1
ATOM 16256 C C . THR D 1 42 ? -19.104 40.694 79.369 1.00 87.07 41 THR D C 1
ATOM 16257 O O . THR D 1 42 ? -18.181 39.891 79.259 1.00 85.93 41 THR D O 1
ATOM 16268 N N . LYS D 1 43 ? -19.553 41.418 78.350 1.00 81.27 42 LYS D N 1
ATOM 16269 C CA . LYS D 1 43 ? -19.027 41.225 77.003 1.00 80.38 42 LYS D CA 1
ATOM 16270 C C . LYS D 1 43 ? -17.628 41.824 76.860 1.00 75.40 42 LYS D C 1
ATOM 16271 O O . LYS D 1 43 ? -17.208 42.665 77.657 1.00 72.48 42 LYS D O 1
ATOM 16290 N N . GLU D 1 44 ? -16.905 41.377 75.843 1.00 73.73 43 GLU D N 1
ATOM 16291 C CA . GLU D 1 44 ? -15.543 41.843 75.631 1.00 69.23 43 GLU D CA 1
ATOM 16292 C C . GLU D 1 44 ? -15.546 43.315 75.232 1.00 67.15 43 GLU D C 1
ATOM 16293 O O . GLU D 1 44 ? -16.357 43.724 74.407 1.00 69.32 43 GLU D O 1
ATOM 16305 N N . PRO D 1 45 ? -14.649 44.124 75.820 1.00 61.03 44 PRO D N 1
ATOM 16306 C CA . PRO D 1 45 ? -14.615 45.525 75.398 1.00 59.13 44 PRO D CA 1
ATOM 16307 C C . PRO D 1 45 ? -14.254 45.642 73.918 1.00 63.43 44 PRO D C 1
ATOM 16308 O O . PRO D 1 45 ? -13.294 45.013 73.468 1.00 59.15 44 PRO D O 1
ATOM 16319 N N . THR D 1 46 ? -15.030 46.423 73.174 1.00 58.30 45 THR D N 1
ATOM 16320 C CA . THR D 1 46 ? -14.856 46.525 71.729 1.00 58.76 45 THR D CA 1
ATOM 16321 C C . THR D 1 46 ? -13.851 47.619 71.383 1.00 54.29 45 THR D C 1
ATOM 16322 O O . THR D 1 46 ? -13.534 48.466 72.217 1.00 51.42 45 THR D O 1
ATOM 16333 N N . VAL D 1 47 ? -13.367 47.601 70.143 1.00 54.31 46 VAL D N 1
ATOM 16334 C CA . VAL D 1 47 ? -12.443 48.625 69.669 1.00 50.70 46 VAL D CA 1
ATOM 16335 C C . VAL D 1 47 ? -13.140 49.976 69.708 1.00 50.10 46 VAL D C 1
ATOM 16336 O O . VAL D 1 47 ? -12.548 50.983 70.126 1.00 46.89 46 VAL D O 1
ATOM 16349 N N . GLU D 1 48 ? -14.409 49.979 69.299 1.00 53.90 47 GLU D N 1
ATOM 16350 C CA . GLU D 1 48 ? -15.246 51.179 69.359 1.00 54.67 47 GLU D CA 1
ATOM 16351 C C . GLU D 1 48 ? -15.297 51.766 70.761 1.00 53.70 47 GLU D C 1
ATOM 16352 O O . GLU D 1 48 ? -15.141 52.969 70.931 1.00 52.52 47 GLU D O 1
ATOM 16364 N N . GLN D 1 49 ? -15.534 50.918 71.756 1.00 55.52 48 GLN D N 1
ATOM 16365 C CA . GLN D 1 49 ? -15.587 51.366 73.154 1.00 54.21 48 GLN D CA 1
ATOM 16366 C C . GLN D 1 49 ? -14.259 51.975 73.599 1.00 52.35 48 GLN D C 1
ATOM 16367 O O . GLN D 1 49 ? -14.217 53.071 74.158 1.00 48.54 48 GLN D O 1
ATOM 16381 N N . ILE D 1 50 ? -13.177 51.249 73.346 1.00 51.62 49 ILE D N 1
ATOM 16382 C CA . ILE D 1 50 ? -11.851 51.699 73.729 1.00 47.86 49 ILE D CA 1
ATOM 16383 C C . ILE D 1 50 ? -11.517 53.018 73.027 1.00 44.46 49 ILE D C 1
ATOM 16384 O O . ILE D 1 50 ? -11.096 53.987 73.671 1.00 40.16 49 ILE D O 1
ATOM 16400 N N . GLU D 1 51 ? -11.701 53.072 71.712 1.00 50.06 50 GLU D N 1
ATOM 16401 C CA . GLU D 1 51 ? -11.442 54.309 71.012 1.00 46.43 50 GLU D CA 1
ATOM 16402 C C . GLU D 1 51 ? -12.335 55.453 71.490 1.00 46.88 50 GLU D C 1
ATOM 16403 O O . GLU D 1 51 ? -11.880 56.591 71.546 1.00 42.79 50 GLU D O 1
ATOM 16415 N N . GLU D 1 52 ? -13.592 55.177 71.832 1.00 47.94 51 GLU D N 1
ATOM 16416 C CA . GLU D 1 52 ? -14.472 56.265 72.247 1.00 48.27 51 GLU D CA 1
ATOM 16417 C C . GLU D 1 52 ? -14.020 56.855 73.577 1.00 46.33 51 GLU D C 1
ATOM 16418 O O . GLU D 1 52 ? -13.965 58.074 73.738 1.00 46.60 51 GLU D O 1
ATOM 16430 N N . LEU D 1 53 ? -13.733 56.001 74.548 1.00 48.46 52 LEU D N 1
ATOM 16431 C CA . LEU D 1 53 ? -13.285 56.513 75.839 1.00 47.54 52 LEU D CA 1
ATOM 16432 C C . LEU D 1 53 ? -12.030 57.337 75.688 1.00 44.52 52 LEU D C 1
ATOM 16433 O O . LEU D 1 53 ? -11.885 58.363 76.338 1.00 42.31 52 LEU D O 1
ATOM 16449 N N . LYS D 1 54 ? -11.100 56.920 74.829 1.00 38.69 53 LYS D N 1
ATOM 16450 C CA . LYS D 1 54 ? -9.897 57.706 74.668 1.00 35.23 53 LYS D CA 1
ATOM 16451 C C . LYS D 1 54 ? -10.262 59.076 74.131 1.00 35.50 53 LYS D C 1
ATOM 16452 O O . LYS D 1 54 ? -9.671 60.067 74.522 1.00 34.39 53 LYS D O 1
ATOM 16471 N N . SER D 1 55 ? -11.249 59.130 73.242 1.00 35.07 54 SER D N 1
ATOM 16472 C CA . SER D 1 55 ? -11.633 60.403 72.615 1.00 37.79 54 SER D CA 1
ATOM 16473 C C . SER D 1 55 ? -12.294 61.349 73.621 1.00 36.94 54 SER D C 1
ATOM 16474 O O . SER D 1 55 ? -12.026 62.553 73.627 1.00 34.65 54 SER D O 1
ATOM 16482 N N . LEU D 1 56 ? -13.156 60.797 74.460 1.00 38.25 55 LEU D N 1
ATOM 16483 C CA . LEU D 1 56 ? -13.772 61.582 75.519 1.00 38.55 55 LEU D CA 1
ATOM 16484 C C . LEU D 1 56 ? -12.748 62.190 76.468 1.00 36.97 55 LEU D C 1
ATOM 16485 O O . LEU D 1 56 ? -12.857 63.370 76.791 1.00 37.34 55 LEU D O 1
ATOM 16501 N N . VAL D 1 57 ? -11.780 61.395 76.927 1.00 38.02 56 VAL D N 1
ATOM 16502 C CA . VAL D 1 57 ? -10.727 61.902 77.790 1.00 38.06 56 VAL D CA 1
ATOM 16503 C C . VAL D 1 57 ? -9.927 62.970 77.104 1.00 36.94 56 VAL D C 1
ATOM 16504 O O . VAL D 1 57 ? -9.621 63.994 77.680 1.00 35.92 56 VAL D O 1
ATOM 16517 N N . SER D 1 58 ? -9.555 62.716 75.860 1.00 30.54 57 SER D N 1
ATOM 16518 C CA . SER D 1 58 ? -8.813 63.700 75.098 1.00 29.89 57 SER D CA 1
ATOM 16519 C C . SER D 1 58 ? -9.590 65.022 74.973 1.00 31.96 57 SER D C 1
ATOM 16520 O O . SER D 1 58 ? -9.049 66.082 75.249 1.00 33.29 57 SER D O 1
ATOM 16528 N N . GLU D 1 59 ? -10.841 64.964 74.546 1.00 35.65 58 GLU D N 1
ATOM 16529 C CA . GLU D 1 59 ? -11.634 66.178 74.359 1.00 36.72 58 GLU D CA 1
ATOM 16530 C C . GLU D 1 59 ? -11.758 66.970 75.680 1.00 36.49 58 GLU D C 1
ATOM 16531 O O . GLU D 1 59 ? -11.679 68.197 75.697 1.00 36.64 58 GLU D O 1
ATOM 16543 N N . GLU D 1 60 ? -11.967 66.266 76.777 1.00 38.50 59 GLU D N 1
ATOM 16544 C CA . GLU D 1 60 ? -12.374 66.951 78.011 1.00 39.46 59 GLU D CA 1
ATOM 16545 C C . GLU D 1 60 ? -11.189 67.368 78.874 1.00 38.61 59 GLU D C 1
ATOM 16546 O O . GLU D 1 60 ? -11.258 68.397 79.522 1.00 41.14 59 GLU D O 1
ATOM 16558 N N . LEU D 1 61 ? -10.098 66.610 78.857 1.00 34.73 60 LEU D N 1
ATOM 16559 C CA . LEU D 1 61 ? -8.965 66.938 79.705 1.00 34.08 60 LEU D CA 1
ATOM 16560 C C . LEU D 1 61 ? -7.793 67.644 79.047 1.00 33.73 60 LEU D C 1
ATOM 16561 O O . LEU D 1 61 ? -7.067 68.364 79.751 1.00 33.94 60 LEU D O 1
ATOM 16577 N N . THR D 1 62 ? -7.596 67.495 77.728 1.00 30.72 61 THR D N 1
ATOM 16578 C CA . THR D 1 62 ? -6.422 68.098 77.114 1.00 31.45 61 THR D CA 1
ATOM 16579 C C . THR D 1 62 ? -6.432 69.634 77.102 1.00 32.39 61 THR D C 1
ATOM 16580 O O . THR D 1 62 ? -5.362 70.233 76.954 1.00 34.70 61 THR D O 1
ATOM 16591 N N . PRO D 1 63 ? -7.597 70.289 77.317 1.00 34.89 62 PRO D N 1
ATOM 16592 C CA . PRO D 1 63 ? -7.475 71.735 77.517 1.00 36.15 62 PRO D CA 1
ATOM 16593 C C . PRO D 1 63 ? -6.650 72.101 78.763 1.00 38.83 62 PRO D C 1
ATOM 16594 O O . PRO D 1 63 ? -6.255 73.260 78.913 1.00 40.28 62 PRO D O 1
ATOM 16605 N N . PHE D 1 64 ? -6.398 71.127 79.638 1.00 37.91 63 PHE D N 1
ATOM 16606 C CA . PHE D 1 64 ? -5.711 71.377 80.907 1.00 37.52 63 PHE D CA 1
ATOM 16607 C C . PHE D 1 64 ? -4.364 70.698 80.969 1.00 37.15 63 PHE D C 1
ATOM 16608 O O . PHE D 1 64 ? -3.744 70.650 82.020 1.00 37.41 63 PHE D O 1
ATOM 16625 N N . ALA D 1 65 ? -3.905 70.191 79.832 1.00 32.03 64 ALA D N 1
ATOM 16626 C CA . ALA D 1 65 ? -2.662 69.465 79.778 1.00 32.53 64 ALA D CA 1
ATOM 16627 C C . ALA D 1 65 ? -1.789 70.064 78.678 1.00 34.07 64 ALA D C 1
ATOM 16628 O O . ALA D 1 65 ? -2.310 70.527 77.660 1.00 35.32 64 ALA D O 1
ATOM 16635 N N . SER D 1 66 ? -0.478 70.102 78.886 1.00 28.86 65 SER D N 1
ATOM 16636 C CA . SER D 1 66 ? 0.416 70.667 77.871 1.00 30.14 65 SER D CA 1
ATOM 16637 C C . SER D 1 66 ? 0.497 69.761 76.636 1.00 28.80 65 SER D C 1
ATOM 16638 O O . SER D 1 66 ? 0.816 70.216 75.526 1.00 29.63 65 SER D O 1
ATOM 16646 N N . SER D 1 67 ? 0.253 68.474 76.834 1.00 30.22 66 SER D N 1
ATOM 16647 C CA . SER D 1 67 ? 0.250 67.507 75.751 1.00 29.35 66 SER D CA 1
ATOM 16648 C C . SER D 1 67 ? -0.419 66.225 76.227 1.00 27.66 66 SER D C 1
ATOM 16649 O O . SER D 1 67 ? -0.753 66.076 77.409 1.00 27.12 66 SER D O 1
ATOM 16657 N N . ILE D 1 68 ? -0.652 65.320 75.298 1.00 27.11 67 ILE D N 1
ATOM 16658 C CA . ILE D 1 68 ? -1.225 64.031 75.600 1.00 25.19 67 ILE D CA 1
ATOM 16659 C C . ILE D 1 68 ? -0.452 62.944 74.878 1.00 24.69 67 ILE D C 1
ATOM 16660 O O . ILE D 1 68 ? -0.066 63.092 73.691 1.00 24.06 67 ILE D O 1
ATOM 16676 N N . LEU D 1 69 ? -0.226 61.845 75.586 1.00 25.95 68 LEU D N 1
ATOM 16677 C CA . LEU D 1 69 ? 0.415 60.676 74.996 1.00 24.99 68 LEU D CA 1
ATOM 16678 C C . LEU D 1 69 ? -0.637 59.618 74.695 1.00 25.26 68 LEU D C 1
ATOM 16679 O O . LEU D 1 69 ? -1.401 59.200 75.590 1.00 24.88 68 LEU D O 1
ATOM 16695 N N . LEU D 1 70 ? -0.676 59.209 73.424 1.00 23.32 69 LEU D N 1
ATOM 16696 C CA . LEU D 1 70 ? -1.597 58.176 72.969 1.00 24.20 69 LEU D CA 1
ATOM 16697 C C . LEU D 1 70 ? -0.866 57.063 72.237 1.00 23.97 69 LEU D C 1
ATOM 16698 O O . LEU D 1 70 ? 0.304 57.173 71.906 1.00 24.40 69 LEU D O 1
ATOM 16714 N N . ASP D 1 71 ? -1.563 55.961 72.037 1.00 26.45 70 ASP D N 1
ATOM 16715 C CA . ASP D 1 71 ? -1.054 54.833 71.278 1.00 27.20 70 ASP D CA 1
ATOM 16716 C C . ASP D 1 71 ? -1.609 54.854 69.851 1.00 30.44 70 ASP D C 1
ATOM 16717 O O . ASP D 1 71 ? -2.761 55.205 69.645 1.00 31.92 70 ASP D O 1
ATOM 16726 N N . PRO D 1 72 ? -0.813 54.417 68.873 1.00 27.36 71 PRO D N 1
ATOM 16727 C CA . PRO D 1 72 ? -1.362 54.305 67.524 1.00 29.98 71 PRO D CA 1
ATOM 16728 C C . PRO D 1 72 ? -2.481 53.278 67.419 1.00 31.32 71 PRO D C 1
ATOM 16729 O O . PRO D 1 72 ? -3.298 53.405 66.536 1.00 32.76 71 PRO D O 1
ATOM 16740 N N . GLU D 1 73 ? -2.528 52.279 68.287 1.00 34.41 72 GLU D N 1
ATOM 16741 C CA . GLU D 1 73 ? -3.513 51.218 68.115 1.00 35.07 72 GLU D CA 1
ATOM 16742 C C . GLU D 1 73 ? -4.953 51.716 68.296 1.00 37.82 72 GLU D C 1
ATOM 16743 O O . GLU D 1 73 ? -5.799 51.445 67.450 1.00 38.23 72 GLU D O 1
ATOM 16755 N N . TYR D 1 74 ? -5.240 52.433 69.384 1.00 36.55 73 TYR D N 1
ATOM 16756 C CA . TYR D 1 74 ? -6.604 52.905 69.650 1.00 37.51 73 TYR D CA 1
ATOM 16757 C C . TYR D 1 74 ? -6.727 54.422 69.667 1.00 37.29 73 TYR D C 1
ATOM 16758 O O . TYR D 1 74 ? -7.823 54.961 69.673 1.00 39.37 73 TYR D O 1
ATOM 16776 N N . GLY D 1 75 ? -5.600 55.117 69.707 1.00 26.44 74 GLY D N 1
ATOM 16777 C CA . GLY D 1 75 ? -5.615 56.524 70.060 1.00 27.14 74 GLY D CA 1
ATOM 16778 C C . GLY D 1 75 ? -5.577 57.534 68.929 1.00 27.98 74 GLY D C 1
ATOM 16779 O O . GLY D 1 75 ? -5.546 58.737 69.198 1.00 26.80 74 GLY D O 1
ATOM 16783 N N . LEU D 1 76 ? -5.586 57.113 67.676 1.00 31.27 75 LEU D N 1
ATOM 16784 C CA . LEU D 1 76 ? -5.492 58.119 66.630 1.00 30.86 75 LEU D CA 1
ATOM 16785 C C . LEU D 1 76 ? -6.758 58.993 66.526 1.00 31.21 75 LEU D C 1
ATOM 16786 O O . LEU D 1 76 ? -6.646 60.208 66.379 1.00 31.42 75 LEU D O 1
ATOM 16802 N N . PRO D 1 77 ? -7.962 58.396 66.572 1.00 31.39 76 PRO D N 1
ATOM 16803 C CA . PRO D 1 77 ? -9.120 59.308 66.611 1.00 32.18 76 PRO D CA 1
ATOM 16804 C C . PRO D 1 77 ? -9.054 60.289 67.805 1.00 32.44 76 PRO D C 1
ATOM 16805 O O . PRO D 1 77 ? -9.294 61.496 67.648 1.00 32.10 76 PRO D O 1
ATOM 16816 N N . ALA D 1 78 ? -8.689 59.794 68.983 1.00 31.36 77 ALA D N 1
ATOM 16817 C CA . ALA D 1 78 ? -8.571 60.671 70.140 1.00 30.06 77 ALA D CA 1
ATOM 16818 C C . ALA D 1 78 ? -7.523 61.760 69.893 1.00 30.13 77 ALA D C 1
ATOM 16819 O O . ALA D 1 78 ? -7.671 62.888 70.402 1.00 28.18 77 ALA D O 1
ATOM 16826 N N . SER D 1 79 ? -6.470 61.448 69.130 1.00 29.29 78 SER D N 1
ATOM 16827 C CA . SER D 1 79 ? -5.422 62.451 68.910 1.00 28.21 78 SER D CA 1
ATOM 16828 C C . SER D 1 79 ? -5.971 63.627 68.082 1.00 29.74 78 SER D C 1
ATOM 16829 O O . SER D 1 79 ? -5.556 64.782 68.260 1.00 30.00 78 SER D O 1
ATOM 16837 N N . ARG D 1 80 ? -6.951 63.365 67.241 1.00 33.62 79 ARG D N 1
ATOM 16838 C CA . ARG D 1 80 ? -7.443 64.406 66.360 1.00 36.33 79 ARG D CA 1
ATOM 16839 C C . ARG D 1 80 ? -8.478 65.313 67.014 1.00 37.11 79 ARG D C 1
ATOM 16840 O O . ARG D 1 80 ? -8.820 66.351 66.451 1.00 40.06 79 ARG D O 1
ATOM 16861 N N . VAL D 1 81 ? -8.977 64.931 68.189 1.00 33.89 80 VAL D N 1
ATOM 16862 C CA . VAL D 1 81 ? -9.938 65.770 68.902 1.00 33.68 80 VAL D CA 1
ATOM 16863 C C . VAL D 1 81 ? -9.354 66.348 70.176 1.00 32.82 80 VAL D C 1
ATOM 16864 O O . VAL D 1 81 ? -10.092 66.894 71.006 1.00 33.09 80 VAL D O 1
ATOM 16877 N N . ARG D 1 82 ? -8.034 66.268 70.317 1.00 34.57 81 ARG D N 1
ATOM 16878 C CA . ARG D 1 82 ? -7.367 66.932 71.425 1.00 32.82 81 ARG D CA 1
ATOM 16879 C C . ARG D 1 82 ? -7.482 68.446 71.275 1.00 35.79 81 ARG D C 1
ATOM 16880 O O . ARG D 1 82 ? -7.737 68.976 70.177 1.00 35.20 81 ARG D O 1
ATOM 16901 N N . SER D 1 83 ? -7.268 69.143 72.384 1.00 33.44 82 SER D N 1
ATOM 16902 C CA . SER D 1 83 ? -7.329 70.588 72.374 1.00 34.70 82 SER D CA 1
ATOM 16903 C C . SER D 1 83 ? -6.226 71.151 71.480 1.00 35.65 82 SER D C 1
ATOM 16904 O O . SER D 1 83 ? -5.124 70.594 71.410 1.00 35.96 82 SER D O 1
ATOM 16912 N N . GLU D 1 84 ? -6.505 72.267 70.821 1.00 47.48 83 GLU D N 1
ATOM 16913 C CA . GLU D 1 84 ? -5.502 72.890 69.968 1.00 49.43 83 GLU D CA 1
ATOM 16914 C C . GLU D 1 84 ? -4.329 73.420 70.797 1.00 50.58 83 GLU D C 1
ATOM 16915 O O . GLU D 1 84 ? -3.270 73.720 70.256 1.00 54.35 83 GLU D O 1
ATOM 16927 N N . GLU D 1 85 ? -4.500 73.494 72.108 1.00 52.84 84 GLU D N 1
ATOM 16928 C CA . GLU D 1 85 ? -3.444 73.993 72.975 1.00 55.48 84 GLU D CA 1
ATOM 16929 C C . GLU D 1 85 ? -2.536 72.867 73.465 1.00 51.37 84 GLU D C 1
ATOM 16930 O O . GLU D 1 85 ? -1.518 73.127 74.102 1.00 51.90 84 GLU D O 1
ATOM 16942 N N . ALA D 1 86 ? -2.902 71.625 73.157 1.00 33.73 85 ALA D N 1
ATOM 16943 C CA . ALA D 1 86 ? -2.145 70.445 73.600 1.00 32.27 85 ALA D CA 1
ATOM 16944 C C . ALA D 1 86 ? -1.363 69.754 72.498 1.00 32.37 85 ALA D C 1
ATOM 16945 O O . ALA D 1 86 ? -1.910 69.472 71.441 1.00 31.95 85 ALA D O 1
ATOM 16952 N N . GLY D 1 87 ? -0.104 69.436 72.785 1.00 29.63 86 GLY D N 1
ATOM 16953 C CA . GLY D 1 87 ? 0.739 68.683 71.865 1.00 28.94 86 GLY D CA 1
ATOM 16954 C C . GLY D 1 87 ? 0.413 67.191 71.920 1.00 26.79 86 GLY D C 1
ATOM 16955 O O . GLY D 1 87 ? -0.424 66.744 72.725 1.00 25.79 86 GLY D O 1
ATOM 16959 N N . LEU D 1 88 ? 1.055 66.429 71.034 1.00 28.63 87 LEU D N 1
ATOM 16960 C CA . LEU D 1 88 ? 0.850 64.986 70.936 1.00 25.55 87 LEU D CA 1
ATOM 16961 C C . LEU D 1 88 ? 2.173 64.219 70.993 1.00 23.59 87 LEU D C 1
ATOM 16962 O O . LEU D 1 88 ? 3.132 64.558 70.275 1.00 24.20 87 LEU D O 1
ATOM 16978 N N . LEU D 1 89 ? 2.187 63.164 71.803 1.00 24.91 88 LEU D N 1
ATOM 16979 C CA . LEU D 1 89 ? 3.205 62.120 71.743 1.00 23.30 88 LEU D CA 1
ATOM 16980 C C . LEU D 1 89 ? 2.530 60.811 71.352 1.00 23.57 88 LEU D C 1
ATOM 16981 O O . LEU D 1 89 ? 1.385 60.557 71.766 1.00 23.56 88 LEU D O 1
ATOM 16997 N N . LEU D 1 90 ? 3.210 59.989 70.562 1.00 22.07 89 LEU D N 1
ATOM 16998 C CA . LEU D 1 90 ? 2.707 58.653 70.259 1.00 21.84 89 LEU D CA 1
ATOM 16999 C C . LEU D 1 90 ? 3.696 57.595 70.719 1.00 21.76 89 LEU D C 1
ATOM 17000 O O . LEU D 1 90 ? 4.890 57.717 70.437 1.00 21.99 89 LEU D O 1
ATOM 17016 N N . ALA D 1 91 ? 3.173 56.547 71.347 1.00 21.88 90 ALA D N 1
ATOM 17017 C CA . ALA D 1 91 ? 3.907 55.376 71.779 1.00 22.29 90 ALA D CA 1
ATOM 17018 C C . ALA D 1 91 ? 4.377 54.545 70.591 1.00 24.29 90 ALA D C 1
ATOM 17019 O O . ALA D 1 91 ? 3.657 54.375 69.610 1.00 26.12 90 ALA D O 1
ATOM 17026 N N . TYR D 1 92 ? 5.594 54.022 70.698 1.00 19.25 91 TYR D N 1
ATOM 17027 C CA . TYR D 1 92 ? 6.234 53.303 69.581 1.00 19.79 91 TYR D CA 1
ATOM 17028 C C . TYR D 1 92 ? 6.503 51.849 69.939 1.00 22.68 91 TYR D C 1
ATOM 17029 O O . TYR D 1 92 ? 6.813 51.030 69.058 1.00 23.90 91 TYR D O 1
ATOM 17047 N N . GLU D 1 93 ? 6.385 51.513 71.227 1.00 24.46 92 GLU D N 1
ATOM 17048 C CA . GLU D 1 93 ? 6.654 50.137 71.696 1.00 26.48 92 GLU D CA 1
ATOM 17049 C C . GLU D 1 93 ? 5.423 49.258 71.784 1.00 28.71 92 GLU D C 1
ATOM 17050 O O . GLU D 1 93 ? 4.335 49.730 72.046 1.00 28.72 92 GLU D O 1
ATOM 17062 N N . LYS D 1 94 ? 5.615 47.959 71.568 1.00 21.59 93 LYS D N 1
ATOM 17063 C CA . LYS D 1 94 ? 4.654 46.966 71.958 1.00 22.42 93 LYS D CA 1
ATOM 17064 C C . LYS D 1 94 ? 4.571 46.907 73.506 1.00 22.36 93 LYS D C 1
ATOM 17065 O O . LYS D 1 94 ? 5.594 47.054 74.208 1.00 22.23 93 LYS D O 1
ATOM 17084 N N . THR D 1 95 ? 3.376 46.664 74.017 1.00 29.78 94 THR D N 1
ATOM 17085 C CA . THR D 1 95 ? 3.182 46.613 75.473 1.00 29.52 94 THR D CA 1
ATOM 17086 C C . THR D 1 95 ? 3.652 45.332 76.109 1.00 32.13 94 THR D C 1
ATOM 17087 O O . THR D 1 95 ? 3.588 44.265 75.511 1.00 32.50 94 THR D O 1
ATOM 17098 N N . GLY D 1 96 ? 4.072 45.448 77.362 1.00 32.65 95 GLY D N 1
ATOM 17099 C CA . GLY D 1 96 ? 4.225 44.289 78.214 1.00 34.93 95 GLY D CA 1
ATOM 17100 C C . GLY D 1 96 ? 5.528 43.566 77.999 1.00 34.80 95 GLY D C 1
ATOM 17101 O O . GLY D 1 96 ? 6.469 44.097 77.418 1.00 35.12 95 GLY D O 1
ATOM 17105 N N . TYR D 1 97 ? 5.584 42.339 78.486 1.00 34.98 96 TYR D N 1
ATOM 17106 C CA . TYR D 1 97 ? 6.766 41.535 78.309 1.00 35.57 96 TYR D CA 1
ATOM 17107 C C . TYR D 1 97 ? 6.422 40.094 78.480 1.00 37.09 96 TYR D C 1
ATOM 17108 O O . TYR D 1 97 ? 5.373 39.737 79.039 1.00 39.55 96 TYR D O 1
ATOM 17126 N N . ASP D 1 98 ? 7.336 39.260 78.010 1.00 42.97 97 ASP D N 1
ATOM 17127 C CA . ASP D 1 98 ? 7.245 37.810 78.110 1.00 44.09 97 ASP D CA 1
ATOM 17128 C C . ASP D 1 98 ? 7.546 37.360 79.547 1.00 46.76 97 ASP D C 1
ATOM 17129 O O . ASP D 1 98 ? 8.652 37.540 80.046 1.00 47.72 97 ASP D O 1
ATOM 17138 N N . ALA D 1 99 ? 6.555 36.770 80.211 1.00 45.16 98 ALA D N 1
ATOM 17139 C CA . ALA D 1 99 ? 6.680 36.435 81.623 1.00 47.14 98 ALA D CA 1
ATOM 17140 C C . ALA D 1 99 ? 7.452 35.137 81.843 1.00 48.42 98 ALA D C 1
ATOM 17141 O O . ALA D 1 99 ? 7.765 34.790 82.978 1.00 50.10 98 ALA D O 1
ATOM 17148 N N . THR D 1 100 ? 7.753 34.417 80.765 1.00 53.84 99 THR D N 1
ATOM 17149 C CA . THR D 1 100 ? 8.482 33.148 80.882 1.00 55.62 99 THR D CA 1
ATOM 17150 C C . THR D 1 100 ? 10.000 33.332 80.912 1.00 55.94 99 THR D C 1
ATOM 17151 O O . THR D 1 100 ? 10.734 32.378 81.153 1.00 59.17 99 THR D O 1
ATOM 17162 N N . THR D 1 101 ? 10.461 34.553 80.651 1.00 47.15 100 THR D N 1
ATOM 17163 C CA . THR D 1 101 ? 11.890 34.879 80.630 1.00 47.40 100 THR D CA 1
ATOM 17164 C C . THR D 1 101 ? 12.084 36.170 81.400 1.00 45.70 100 THR D C 1
ATOM 17165 O O . THR D 1 101 ? 11.115 36.879 81.649 1.00 44.93 100 THR D O 1
ATOM 17176 N N . THR D 1 102 ? 13.331 36.493 81.736 1.00 40.02 101 THR D N 1
ATOM 17177 C CA . THR D 1 102 ? 13.646 37.717 82.479 1.00 37.21 101 THR D CA 1
ATOM 17178 C C . THR D 1 102 ? 14.216 38.842 81.612 1.00 36.21 101 THR D C 1
ATOM 17179 O O . THR D 1 102 ? 14.563 39.898 82.112 1.00 36.24 101 THR D O 1
ATOM 17190 N N . SER D 1 103 ? 14.290 38.628 80.309 1.00 31.88 102 SER D N 1
ATOM 17191 C CA . SER D 1 103 ? 14.961 39.588 79.439 1.00 31.03 102 SER D CA 1
ATOM 17192 C C . SER D 1 103 ? 14.158 40.856 79.112 1.00 28.63 102 SER D C 1
ATOM 17193 O O . SER D 1 103 ? 14.743 41.930 78.854 1.00 28.40 102 SER D O 1
ATOM 17201 N N . ARG D 1 104 ? 12.833 40.754 79.072 1.00 31.32 103 ARG D N 1
ATOM 17202 C CA . ARG D 1 104 ? 11.996 41.924 78.802 1.00 29.60 103 ARG D CA 1
ATOM 17203 C C . ARG D 1 104 ? 12.506 42.773 77.627 1.00 29.78 103 ARG D C 1
ATOM 17204 O O . ARG D 1 104 ? 12.713 43.999 77.748 1.00 27.89 103 ARG D O 1
ATOM 17225 N N . LEU D 1 105 ? 12.707 42.127 76.483 1.00 27.67 104 LEU D N 1
ATOM 17226 C CA . LEU D 1 105 ? 13.327 42.802 75.350 1.00 28.06 104 LEU D CA 1
ATOM 17227 C C . LEU D 1 105 ? 12.360 43.769 74.668 1.00 26.44 104 LEU D C 1
ATOM 17228 O O . LEU D 1 105 ? 11.155 43.502 74.604 1.00 25.91 104 LEU D O 1
ATOM 17244 N N . PRO D 1 106 ? 12.881 44.907 74.172 1.00 26.70 105 PRO D N 1
ATOM 17245 C CA . PRO D 1 106 ? 12.019 45.899 73.520 1.00 25.95 105 PRO D CA 1
ATOM 17246 C C . PRO D 1 106 ? 11.653 45.496 72.083 1.00 26.33 105 PRO D C 1
ATOM 17247 O O . PRO D 1 106 ? 12.410 44.776 71.424 1.00 28.89 105 PRO D O 1
ATOM 17258 N N . ASP D 1 107 ? 10.499 45.962 71.607 1.00 26.97 106 ASP D N 1
ATOM 17259 C CA . ASP D 1 107 ? 10.039 45.674 70.244 1.00 28.05 106 ASP D CA 1
ATOM 17260 C C . ASP D 1 107 ? 9.114 46.794 69.797 1.00 25.69 106 ASP D C 1
ATOM 17261 O O . ASP D 1 107 ? 8.085 47.065 70.446 1.00 24.49 106 ASP D O 1
ATOM 17270 N N . CYS D 1 108 ? 9.491 47.474 68.708 1.00 29.26 107 CYS D N 1
ATOM 17271 C CA . CYS D 1 108 ? 8.641 48.470 68.077 1.00 26.55 107 CYS D CA 1
ATOM 17272 C C . CYS D 1 108 ? 7.363 47.866 67.495 1.00 28.00 107 CYS D C 1
ATOM 17273 O O . CYS D 1 108 ? 7.321 46.716 67.073 1.00 29.45 107 CYS D O 1
ATOM 17281 N N . LEU D 1 109 ? 6.312 48.674 67.477 1.00 22.53 108 LEU D N 1
ATOM 17282 C CA . LEU D 1 109 ? 5.074 48.289 66.820 1.00 21.74 108 LEU D CA 1
ATOM 17283 C C . LEU D 1 109 ? 5.377 47.915 65.350 1.00 24.72 108 LEU D C 1
ATOM 17284 O O . LEU D 1 109 ? 6.062 48.655 64.675 1.00 24.68 108 LEU D O 1
ATOM 17300 N N . ASP D 1 110 ? 4.864 46.771 64.903 1.00 24.77 109 ASP D N 1
ATOM 17301 C CA . ASP D 1 110 ? 5.192 46.189 63.596 1.00 27.32 109 ASP D CA 1
ATOM 17302 C C . ASP D 1 110 ? 5.055 47.123 62.369 1.00 27.40 109 ASP D C 1
ATOM 17303 O O . ASP D 1 110 ? 5.907 47.070 61.472 1.00 28.93 109 ASP D O 1
ATOM 17312 N N . VAL D 1 111 ? 3.979 47.914 62.264 1.00 23.85 110 VAL D N 1
ATOM 17313 C CA . VAL D 1 111 ? 3.786 48.731 61.052 1.00 24.04 110 VAL D CA 1
ATOM 17314 C C . VAL D 1 111 ? 4.068 50.201 61.306 1.00 22.32 110 VAL D C 1
ATOM 17315 O O . VAL D 1 111 ? 3.598 51.063 60.565 1.00 23.92 110 VAL D O 1
ATOM 17328 N N . TRP D 1 112 ? 4.925 50.486 62.275 1.00 24.90 111 TRP D N 1
ATOM 17329 C CA . TRP D 1 112 ? 5.249 51.866 62.627 1.00 22.10 111 TRP D CA 1
ATOM 17330 C C . TRP D 1 112 ? 6.761 52.085 62.504 1.00 21.67 111 TRP D C 1
ATOM 17331 O O . TRP D 1 112 ? 7.548 51.143 62.513 1.00 22.60 111 TRP D O 1
ATOM 17352 N N . SER D 1 113 ? 7.123 53.345 62.325 1.00 21.56 112 SER D N 1
ATOM 17353 C CA . SER D 1 113 ? 8.492 53.825 62.210 1.00 19.96 112 SER D CA 1
ATOM 17354 C C . SER D 1 113 ? 8.411 55.220 62.757 1.00 18.76 112 SER D C 1
ATOM 17355 O O . SER D 1 113 ? 7.306 55.757 62.891 1.00 19.82 112 SER D O 1
ATOM 17363 N N . ALA D 1 114 ? 9.546 55.798 63.116 1.00 20.99 113 ALA D N 1
ATOM 17364 C CA . ALA D 1 114 ? 9.548 57.173 63.604 1.00 21.58 113 ALA D CA 1
ATOM 17365 C C . ALA D 1 114 ? 9.000 58.126 62.531 1.00 24.69 113 ALA D C 1
ATOM 17366 O O . ALA D 1 114 ? 8.287 59.088 62.845 1.00 23.36 113 ALA D O 1
ATOM 17373 N N . LYS D 1 115 ? 9.310 57.838 61.269 1.00 20.13 114 LYS D N 1
ATOM 17374 C CA . LYS D 1 115 ? 8.737 58.604 60.152 1.00 19.86 114 LYS D CA 1
ATOM 17375 C C . LYS D 1 115 ? 7.191 58.557 60.208 1.00 19.44 114 LYS D C 1
ATOM 17376 O O . LYS D 1 115 ? 6.532 59.569 60.066 1.00 22.89 114 LYS D O 1
ATOM 17395 N N . ARG D 1 116 ? 6.609 57.384 60.405 1.00 18.22 115 ARG D N 1
ATOM 17396 C CA . ARG D 1 116 ? 5.155 57.246 60.397 1.00 18.65 115 ARG D CA 1
ATOM 17397 C C . ARG D 1 116 ? 4.537 57.927 61.614 1.00 18.08 115 ARG D C 1
ATOM 17398 O O . ARG D 1 116 ? 3.432 58.458 61.570 1.00 20.48 115 ARG D O 1
ATOM 17419 N N . ILE D 1 117 ? 5.266 57.941 62.720 1.00 20.97 116 ILE D N 1
ATOM 17420 C CA . ILE D 1 117 ? 4.769 58.605 63.917 1.00 20.86 116 ILE D CA 1
ATOM 17421 C C . ILE D 1 117 ? 4.730 60.096 63.688 1.00 23.19 116 ILE D C 1
ATOM 17422 O O . ILE D 1 117 ? 3.723 60.754 63.990 1.00 24.51 116 ILE D O 1
ATOM 17438 N N . LYS D 1 118 ? 5.790 60.630 63.084 1.00 20.40 117 LYS D N 1
ATOM 17439 C CA . LYS D 1 118 ? 5.766 62.038 62.696 1.00 23.64 117 LYS D CA 1
ATOM 17440 C C . LYS D 1 118 ? 4.629 62.333 61.707 1.00 25.62 117 LYS D C 1
ATOM 17441 O O . LYS D 1 118 ? 3.954 63.366 61.811 1.00 27.41 117 LYS D O 1
ATOM 17460 N N . GLU D 1 119 ? 4.445 61.453 60.732 1.00 23.95 118 GLU D N 1
ATOM 17461 C CA . GLU D 1 119 ? 3.392 61.662 59.742 1.00 26.16 118 GLU D CA 1
ATOM 17462 C C . GLU D 1 119 ? 1.998 61.611 60.383 1.00 26.45 118 GLU D C 1
ATOM 17463 O O . GLU D 1 119 ? 1.061 62.244 59.896 1.00 27.43 118 GLU D O 1
ATOM 17475 N N . ALA D 1 120 ? 1.856 60.879 61.483 1.00 25.48 119 ALA D N 1
ATOM 17476 C CA . ALA D 1 120 ? 0.569 60.779 62.144 1.00 25.42 119 ALA D CA 1
ATOM 17477 C C . ALA D 1 120 ? 0.296 62.004 63.004 1.00 27.35 119 ALA D C 1
ATOM 17478 O O . ALA D 1 120 ? -0.725 62.072 63.684 1.00 27.99 119 ALA D O 1
ATOM 17485 N N . GLY D 1 121 ? 1.208 62.970 62.979 1.00 25.47 120 GLY D N 1
ATOM 17486 C CA . GLY D 1 121 ? 1.039 64.233 63.674 1.00 27.06 120 GLY D CA 1
ATOM 17487 C C . GLY D 1 121 ? 1.710 64.372 65.035 1.00 27.22 120 GLY D C 1
ATOM 17488 O O . GLY D 1 121 ? 1.530 65.369 65.707 1.00 28.71 120 GLY D O 1
ATOM 17492 N N . ALA D 1 122 ? 2.493 63.384 65.443 1.00 23.74 121 ALA D N 1
ATOM 17493 C CA . ALA D 1 122 ? 3.137 63.422 66.739 1.00 25.16 121 ALA D CA 1
ATOM 17494 C C . ALA D 1 122 ? 4.252 64.468 66.810 1.00 27.03 121 ALA D C 1
ATOM 17495 O O . ALA D 1 122 ? 4.956 64.711 65.827 1.00 27.56 121 ALA D O 1
ATOM 17502 N N . GLU D 1 123 ? 4.422 65.088 67.972 1.00 29.35 122 GLU D N 1
ATOM 17503 C CA . GLU D 1 123 ? 5.537 65.981 68.206 1.00 29.14 122 GLU D CA 1
ATOM 17504 C C . GLU D 1 123 ? 6.594 65.298 69.026 1.00 29.67 122 GLU D C 1
ATOM 17505 O O . GLU D 1 123 ? 7.591 65.900 69.377 1.00 31.10 122 GLU D O 1
ATOM 17517 N N . ALA D 1 124 ? 6.377 64.028 69.345 1.00 22.87 123 ALA D N 1
ATOM 17518 C CA . ALA D 1 124 ? 7.395 63.239 70.027 1.00 22.11 123 ALA D CA 1
ATOM 17519 C C . ALA D 1 124 ? 7.112 61.801 69.803 1.00 21.87 123 ALA D C 1
ATOM 17520 O O . ALA D 1 124 ? 5.940 61.404 69.724 1.00 21.53 123 ALA D O 1
ATOM 17527 N N . VAL D 1 125 ? 8.188 61.033 69.685 1.00 24.10 124 VAL D N 1
ATOM 17528 C CA . VAL D 1 125 ? 8.179 59.579 69.713 1.00 23.89 124 VAL D CA 1
ATOM 17529 C C . VAL D 1 125 ? 8.426 59.128 71.168 1.00 24.63 124 VAL D C 1
ATOM 17530 O O . VAL D 1 125 ? 9.463 59.485 71.751 1.00 26.33 124 VAL D O 1
ATOM 17543 N N . LYS D 1 126 ? 7.518 58.348 71.741 1.00 27.00 125 LYS D N 1
ATOM 17544 C CA . LYS D 1 126 ? 7.720 57.803 73.105 1.00 26.49 125 LYS D CA 1
ATOM 17545 C C . LYS D 1 126 ? 8.045 56.318 73.005 1.00 25.30 125 LYS D C 1
ATOM 17546 O O . LYS D 1 126 ? 7.424 55.613 72.227 1.00 23.17 125 LYS D O 1
ATOM 17565 N N . PHE D 1 127 ? 9.064 55.850 73.711 1.00 25.37 126 PHE D N 1
ATOM 17566 C CA . PHE D 1 127 ? 9.375 54.433 73.726 1.00 24.36 126 PHE D CA 1
ATOM 17567 C C . PHE D 1 127 ? 9.639 53.972 75.160 1.00 26.44 126 PHE D C 1
ATOM 17568 O O . PHE D 1 127 ? 10.384 54.608 75.865 1.00 29.84 126 PHE D O 1
ATOM 17585 N N A LEU D 1 128 ? 8.997 52.880 75.561 0.53 25.06 127 LEU D N 1
ATOM 17586 N N B LEU D 1 128 ? 9.016 52.868 75.562 0.47 25.09 127 LEU D N 1
ATOM 17587 C CA A LEU D 1 128 ? 9.212 52.257 76.870 0.53 26.04 127 LEU D CA 1
ATOM 17588 C CA B LEU D 1 128 ? 9.221 52.281 76.889 0.47 26.07 127 LEU D CA 1
ATOM 17589 C C A LEU D 1 128 ? 10.236 51.133 76.798 0.53 26.44 127 LEU D C 1
ATOM 17590 C C B LEU D 1 128 ? 10.203 51.120 76.838 0.47 26.37 127 LEU D C 1
ATOM 17591 O O A LEU D 1 128 ? 10.096 50.197 76.006 0.53 25.23 127 LEU D O 1
ATOM 17592 O O B LEU D 1 128 ? 10.002 50.150 76.099 0.47 24.24 127 LEU D O 1
ATOM 17623 N N . LEU D 1 129 ? 11.243 51.218 77.666 1.00 24.32 128 LEU D N 1
ATOM 17624 C CA . LEU D 1 129 ? 12.257 50.194 77.796 1.00 23.40 128 LEU D CA 1
ATOM 17625 C C . LEU D 1 129 ? 12.265 49.664 79.214 1.00 25.58 128 LEU D C 1
ATOM 17626 O O . LEU D 1 129 ? 12.345 50.456 80.118 1.00 26.54 128 LEU D O 1
ATOM 17643 N N . TYR D 1 130 ? 12.229 48.353 79.382 1.00 28.99 129 TYR D N 1
ATOM 17644 C CA . TYR D 1 130 ? 12.537 47.732 80.669 1.00 31.13 129 TYR D CA 1
ATOM 17645 C C . TYR D 1 130 ? 14.041 47.509 80.778 1.00 32.55 129 TYR D C 1
ATOM 17646 O O . TYR D 1 130 ? 14.631 46.906 79.888 1.00 32.55 129 TYR D O 1
ATOM 17664 N N . TYR D 1 131 ? 14.653 47.951 81.881 1.00 26.84 130 TYR D N 1
ATOM 17665 C CA . TYR D 1 131 ? 16.110 47.825 82.070 1.00 28.63 130 TYR D CA 1
ATOM 17666 C C . TYR D 1 131 ? 16.532 47.479 83.475 1.00 30.33 130 TYR D C 1
ATOM 17667 O O . TYR D 1 131 ? 16.108 48.134 84.441 1.00 30.00 130 TYR D O 1
ATOM 17685 N N . ASP D 1 132 ? 17.331 46.419 83.561 1.00 31.46 131 ASP D N 1
ATOM 17686 C CA . ASP D 1 132 ? 18.022 46.012 84.762 1.00 34.12 131 ASP D CA 1
ATOM 17687 C C . ASP D 1 132 ? 19.511 46.213 84.557 1.00 33.88 131 ASP D C 1
ATOM 17688 O O . ASP D 1 132 ? 20.160 45.371 83.954 1.00 34.08 131 ASP D O 1
ATOM 17697 N N . ILE D 1 133 ? 20.036 47.317 85.084 1.00 35.42 132 ILE D N 1
ATOM 17698 C CA . ILE D 1 133 ? 21.445 47.668 84.956 1.00 36.38 132 ILE D CA 1
ATOM 17699 C C . ILE D 1 133 ? 22.333 46.503 85.381 1.00 37.88 132 ILE D C 1
ATOM 17700 O O . ILE D 1 133 ? 23.422 46.332 84.836 1.00 40.29 132 ILE D O 1
ATOM 17716 N N . ASP D 1 134 ? 21.864 45.692 86.333 1.00 39.19 133 ASP D N 1
ATOM 17717 C CA . ASP D 1 134 ? 22.623 44.548 86.830 1.00 39.66 133 ASP D CA 1
ATOM 17718 C C . ASP D 1 134 ? 22.374 43.242 86.102 1.00 39.63 133 ASP D C 1
ATOM 17719 O O . ASP D 1 134 ? 22.911 42.214 86.497 1.00 40.17 133 ASP D O 1
ATOM 17728 N N . GLY D 1 135 ? 21.565 43.270 85.051 1.00 40.34 134 GLY D N 1
ATOM 17729 C CA . GLY D 1 135 ? 21.139 42.046 84.393 1.00 40.57 134 GLY D CA 1
ATOM 17730 C C . GLY D 1 135 ? 22.125 41.485 83.379 1.00 39.48 134 GLY D C 1
ATOM 17731 O O . GLY D 1 135 ? 23.280 41.914 83.316 1.00 40.64 134 GLY D O 1
ATOM 17735 N N . ASP D 1 136 ? 21.657 40.531 82.572 1.00 40.44 135 ASP D N 1
ATOM 17736 C CA . ASP D 1 136 ? 22.521 39.795 81.648 1.00 40.87 135 ASP D CA 1
ATOM 17737 C C . ASP D 1 136 ? 23.167 40.769 80.651 1.00 38.54 135 ASP D C 1
ATOM 17738 O O . ASP D 1 136 ? 22.464 41.553 80.026 1.00 37.56 135 ASP D O 1
ATOM 17747 N N . GLN D 1 137 ? 24.489 40.719 80.517 1.00 39.91 136 GLN D N 1
ATOM 17748 C CA . GLN D 1 137 ? 25.203 41.758 79.775 1.00 39.67 136 GLN D CA 1
ATOM 17749 C C . GLN D 1 137 ? 24.890 41.730 78.283 1.00 38.87 136 GLN D C 1
ATOM 17750 O O . GLN D 1 137 ? 24.877 42.773 77.665 1.00 37.84 136 GLN D O 1
ATOM 17764 N N . ASP D 1 138 ? 24.634 40.552 77.728 1.00 41.82 137 ASP D N 1
ATOM 17765 C CA . ASP D 1 138 ? 24.257 40.430 76.318 1.00 42.94 137 ASP D CA 1
ATOM 17766 C C . ASP D 1 138 ? 22.828 40.902 76.054 1.00 40.09 137 ASP D C 1
ATOM 17767 O O . ASP D 1 138 ? 22.558 41.529 75.031 1.00 39.25 137 ASP D O 1
ATOM 17776 N N . VAL D 1 139 ? 21.916 40.619 76.983 1.00 33.18 138 VAL D N 1
ATOM 17777 C CA . VAL D 1 139 ? 20.582 41.198 76.944 1.00 32.65 138 VAL D CA 1
ATOM 17778 C C . VAL D 1 139 ? 20.721 42.708 76.858 1.00 31.28 138 VAL D C 1
ATOM 17779 O O . VAL D 1 139 ? 20.110 43.345 75.998 1.00 30.00 138 VAL D O 1
ATOM 17792 N N . ASN D 1 140 ? 21.551 43.289 77.729 1.00 33.30 139 ASN D N 1
ATOM 17793 C CA . ASN D 1 140 ? 21.616 44.746 77.751 1.00 31.52 139 ASN D CA 1
ATOM 17794 C C . ASN D 1 140 ? 22.317 45.322 76.529 1.00 30.43 139 ASN D C 1
ATOM 17795 O O . ASN D 1 140 ? 21.959 46.397 76.060 1.00 30.28 139 ASN D O 1
ATOM 17806 N N . GLU D 1 141 ? 23.252 44.577 75.964 1.00 34.62 140 GLU D N 1
ATOM 17807 C CA . GLU D 1 141 ? 23.837 44.980 74.699 1.00 34.78 140 GLU D CA 1
ATOM 17808 C C . GLU D 1 141 ? 22.799 45.062 73.583 1.00 32.84 140 GLU D C 1
ATOM 17809 O O . GLU D 1 141 ? 22.787 46.004 72.800 1.00 32.36 140 GLU D O 1
ATOM 17821 N N . GLN D 1 142 ? 21.899 44.085 73.543 1.00 27.04 141 GLN D N 1
ATOM 17822 C CA . GLN D 1 142 ? 20.803 44.101 72.577 1.00 26.56 141 GLN D CA 1
ATOM 17823 C C . GLN D 1 142 ? 19.888 45.284 72.839 1.00 26.52 141 GLN D C 1
ATOM 17824 O O . GLN D 1 142 ? 19.422 45.960 71.894 1.00 24.66 141 GLN D O 1
ATOM 17838 N N . LYS D 1 143 ? 19.630 45.587 74.110 1.00 25.16 142 LYS D N 1
ATOM 17839 C CA . LYS D 1 143 ? 18.752 46.711 74.399 1.00 25.06 142 LYS D CA 1
ATOM 17840 C C . LYS D 1 143 ? 19.386 48.019 74.008 1.00 23.18 142 LYS D C 1
ATOM 17841 O O . LYS D 1 143 ? 18.711 48.904 73.454 1.00 22.09 142 LYS D O 1
ATOM 17860 N N . LYS D 1 144 ? 20.673 48.138 74.272 1.00 25.58 143 LYS D N 1
ATOM 17861 C CA . LYS D 1 144 ? 21.384 49.360 73.981 1.00 25.49 143 LYS D CA 1
ATOM 17862 C C . LYS D 1 144 ? 21.417 49.558 72.460 1.00 25.06 143 LYS D C 1
ATOM 17863 O O . LYS D 1 144 ? 21.151 50.648 71.973 1.00 24.42 143 LYS D O 1
ATOM 17882 N N . ALA D 1 145 ? 21.734 48.506 71.719 1.00 24.54 144 ALA D N 1
ATOM 17883 C CA . ALA D 1 145 ? 21.675 48.608 70.256 1.00 24.60 144 ALA D CA 1
ATOM 17884 C C . ALA D 1 145 ? 20.271 49.022 69.777 1.00 23.17 144 ALA D C 1
ATOM 17885 O O . ALA D 1 145 ? 20.173 49.796 68.823 1.00 23.03 144 ALA D O 1
ATOM 17892 N N . TYR D 1 146 ? 19.197 48.531 70.389 1.00 22.87 145 TYR D N 1
ATOM 17893 C CA . TYR D 1 146 ? 17.844 48.850 69.966 1.00 22.62 145 TYR D CA 1
ATOM 17894 C C . TYR D 1 146 ? 17.543 50.335 70.152 1.00 21.59 145 TYR D C 1
ATOM 17895 O O . TYR D 1 146 ? 16.984 51.003 69.257 1.00 20.29 145 TYR D O 1
ATOM 17913 N N . ILE D 1 147 ? 17.957 50.890 71.279 1.00 24.29 146 ILE D N 1
ATOM 17914 C CA . ILE D 1 147 ? 17.700 52.283 71.553 1.00 22.39 146 ILE D CA 1
ATOM 17915 C C . ILE D 1 147 ? 18.539 53.168 70.658 1.00 22.13 146 ILE D C 1
ATOM 17916 O O . ILE D 1 147 ? 18.081 54.237 70.260 1.00 21.63 146 ILE D O 1
ATOM 17932 N N . GLU D 1 148 ? 19.773 52.775 70.367 1.00 22.75 147 GLU D N 1
ATOM 17933 C CA . GLU D 1 148 ? 20.582 53.510 69.397 1.00 22.44 147 GLU D CA 1
ATOM 17934 C C . GLU D 1 148 ? 19.854 53.654 68.054 1.00 22.61 147 GLU D C 1
ATOM 17935 O O . GLU D 1 148 ? 19.872 54.721 67.449 1.00 22.41 147 GLU D O 1
ATOM 17947 N N . ARG D 1 149 ? 19.216 52.582 67.592 1.00 18.66 148 ARG D N 1
ATOM 17948 C CA . ARG D 1 149 ? 18.496 52.619 66.314 1.00 19.76 148 ARG D CA 1
ATOM 17949 C C . ARG D 1 149 ? 17.359 53.643 66.347 1.00 19.81 148 ARG D C 1
ATOM 17950 O O . ARG D 1 149 ? 17.159 54.426 65.423 1.00 19.51 148 ARG D O 1
ATOM 17971 N N . ILE D 1 150 ? 16.640 53.647 67.477 1.00 21.81 149 ILE D N 1
ATOM 17972 C CA . ILE D 1 150 ? 15.485 54.483 67.622 1.00 20.44 149 ILE D CA 1
ATOM 17973 C C . ILE D 1 150 ? 15.952 55.912 67.741 1.00 19.11 149 ILE D C 1
ATOM 17974 O O . ILE D 1 150 ? 15.379 56.794 67.104 1.00 21.53 149 ILE D O 1
ATOM 17990 N N . GLY D 1 151 ? 17.013 56.145 68.504 1.00 21.48 150 GLY D N 1
ATOM 17991 C CA . GLY D 1 151 ? 17.541 57.481 68.658 1.00 22.13 150 GLY D CA 1
ATOM 17992 C C . GLY D 1 151 ? 17.997 58.001 67.306 1.00 23.01 150 GLY D C 1
ATOM 17993 O O . GLY D 1 151 ? 17.851 59.173 66.995 1.00 23.61 150 GLY D O 1
ATOM 17997 N N . SER D 1 152 ? 18.581 57.131 66.499 1.00 21.59 151 SER D N 1
ATOM 17998 C CA . SER D 1 152 ? 19.064 57.553 65.181 1.00 22.15 151 SER D CA 1
ATOM 17999 C C . SER D 1 152 ? 17.880 57.913 64.231 1.00 22.89 151 SER D C 1
ATOM 18000 O O . SER D 1 152 ? 17.904 58.925 63.514 1.00 24.06 151 SER D O 1
ATOM 18008 N N . GLU D 1 153 ? 16.850 57.089 64.241 1.00 20.92 152 GLU D N 1
ATOM 18009 C CA . GLU D 1 153 ? 15.603 57.396 63.479 1.00 22.71 152 GLU D CA 1
ATOM 18010 C C . GLU D 1 153 ? 15.047 58.773 63.817 1.00 22.48 152 GLU D C 1
ATOM 18011 O O . GLU D 1 153 ? 14.649 59.552 62.949 1.00 24.20 152 GLU D O 1
ATOM 18023 N N . CYS D 1 154 ? 14.946 59.037 65.122 1.00 23.91 153 CYS D N 1
ATOM 18024 C CA . CYS D 1 154 ? 14.336 60.265 65.610 1.00 24.20 153 CYS D CA 1
ATOM 18025 C C . CYS D 1 154 ? 15.183 61.451 65.242 1.00 24.57 153 CYS D C 1
ATOM 18026 O O . CYS D 1 154 ? 14.661 62.537 64.965 1.00 26.61 153 CYS D O 1
ATOM 18034 N N . ARG D 1 155 ? 16.501 61.265 65.200 1.00 22.61 154 ARG D N 1
ATOM 18035 C CA . ARG D 1 155 ? 17.369 62.337 64.739 1.00 23.10 154 ARG D CA 1
ATOM 18036 C C . ARG D 1 155 ? 17.087 62.618 63.248 1.00 24.89 154 ARG D C 1
ATOM 18037 O O . ARG D 1 155 ? 16.955 63.752 62.830 1.00 27.26 154 ARG D O 1
ATOM 18058 N N . ALA D 1 156 ? 16.977 61.562 62.472 1.00 21.88 155 ALA D N 1
ATOM 18059 C CA . ALA D 1 156 ? 16.800 61.699 61.021 1.00 22.87 155 ALA D CA 1
ATOM 18060 C C . ALA D 1 156 ? 15.466 62.362 60.714 1.00 23.30 155 ALA D C 1
ATOM 18061 O O . ALA D 1 156 ? 15.352 63.224 59.828 1.00 25.04 155 ALA D O 1
ATOM 18068 N N . GLU D 1 157 ? 14.445 61.952 61.463 1.00 26.76 156 GLU D N 1
ATOM 18069 C CA . GLU D 1 157 ? 13.100 62.459 61.260 1.00 27.96 156 GLU D CA 1
ATOM 18070 C C . GLU D 1 157 ? 12.844 63.771 61.998 1.00 30.52 156 GLU D C 1
ATOM 18071 O O . GLU D 1 157 ? 11.786 64.353 61.840 1.00 31.05 156 GLU D O 1
ATOM 18083 N N . ASP D 1 158 ? 13.835 64.233 62.768 1.00 27.59 157 ASP D N 1
ATOM 18084 C CA . ASP D 1 158 ? 13.815 65.536 63.453 1.00 28.87 157 ASP D CA 1
ATOM 18085 C C . ASP D 1 158 ? 12.626 65.656 64.401 1.00 28.21 157 ASP D C 1
ATOM 18086 O O . ASP D 1 158 ? 11.932 66.664 64.416 1.00 29.44 157 ASP D O 1
ATOM 18095 N N . ILE D 1 159 ? 12.416 64.606 65.179 1.00 25.31 158 ILE D N 1
ATOM 18096 C CA . ILE D 1 159 ? 11.318 64.534 66.160 1.00 25.95 158 ILE D CA 1
ATOM 18097 C C . ILE D 1 159 ? 11.917 64.142 67.529 1.00 23.24 158 ILE D C 1
ATOM 18098 O O . ILE D 1 159 ? 12.774 63.257 67.595 1.00 22.71 158 ILE D O 1
ATOM 18114 N N . PRO D 1 160 ? 11.508 64.823 68.618 1.00 26.38 159 PRO D N 1
ATOM 18115 C CA . PRO D 1 160 ? 12.027 64.491 69.952 1.00 25.96 159 PRO D CA 1
ATOM 18116 C C . PRO D 1 160 ? 11.809 63.032 70.325 1.00 25.16 159 PRO D C 1
ATOM 18117 O O . PRO D 1 160 ? 10.760 62.439 69.996 1.00 24.76 159 PRO D O 1
ATOM 18128 N N . PHE D 1 161 ? 12.800 62.462 71.000 1.00 24.66 160 PHE D N 1
ATOM 18129 C CA . PHE D 1 161 ? 12.770 61.076 71.418 1.00 23.61 160 PHE D CA 1
ATOM 18130 C C . PHE D 1 161 ? 12.592 61.079 72.948 1.00 26.72 160 PHE D C 1
ATOM 18131 O O . PHE D 1 161 ? 13.490 61.503 73.668 1.00 26.72 160 PHE D O 1
ATOM 18148 N N . TYR D 1 162 ? 11.422 60.656 73.417 1.00 26.19 161 TYR D N 1
ATOM 18149 C CA . TYR D 1 162 ? 11.127 60.531 74.859 1.00 26.48 161 TYR D CA 1
ATOM 18150 C C . TYR D 1 162 ? 11.307 59.074 75.217 1.00 26.98 161 TYR D C 1
ATOM 18151 O O . TYR D 1 162 ? 10.551 58.235 74.714 1.00 26.17 161 TYR D O 1
ATOM 18169 N N . LEU D 1 163 ? 12.319 58.748 76.013 1.00 27.39 162 LEU D N 1
ATOM 18170 C CA . LEU D 1 163 ? 12.549 57.375 76.402 1.00 26.46 162 LEU D CA 1
ATOM 18171 C C . LEU D 1 163 ? 12.046 57.190 77.832 1.00 26.92 162 LEU D C 1
ATOM 18172 O O . LEU D 1 163 ? 12.468 57.909 78.755 1.00 25.85 162 LEU D O 1
ATOM 18188 N N . GLU D 1 164 ? 11.126 56.244 77.976 1.00 26.86 163 GLU D N 1
ATOM 18189 C CA . GLU D 1 164 ? 10.637 55.818 79.290 1.00 27.13 163 GLU D CA 1
ATOM 18190 C C . GLU D 1 164 ? 11.433 54.605 79.738 1.00 26.83 163 GLU D C 1
ATOM 18191 O O . GLU D 1 164 ? 11.582 53.627 78.978 1.00 26.65 163 GLU D O 1
ATOM 18203 N N . ILE D 1 165 ? 11.954 54.667 80.966 1.00 30.08 164 ILE D N 1
ATOM 18204 C CA . ILE D 1 165 ? 12.667 53.544 81.525 1.00 28.65 164 ILE D CA 1
ATOM 18205 C C . ILE D 1 165 ? 11.930 53.059 82.752 1.00 29.60 164 ILE D C 1
ATOM 18206 O O . ILE D 1 165 ? 11.662 53.846 83.679 1.00 29.87 164 ILE D O 1
ATOM 18222 N N . LEU D 1 166 ? 11.585 51.775 82.729 1.00 29.50 165 LEU D N 1
ATOM 18223 C CA . LEU D 1 166 ? 11.032 51.100 83.902 1.00 29.85 165 LEU D CA 1
ATOM 18224 C C . LEU D 1 166 ? 12.085 50.108 84.345 1.00 30.32 165 LEU D C 1
ATOM 18225 O O . LEU D 1 166 ? 12.530 49.268 83.558 1.00 30.78 165 LEU D O 1
ATOM 18241 N N . THR D 1 167 ? 12.488 50.204 85.611 1.00 32.38 166 THR D N 1
ATOM 18242 C CA . THR D 1 167 ? 13.538 49.347 86.128 1.00 32.96 166 THR D CA 1
ATOM 18243 C C . THR D 1 167 ? 12.958 48.080 86.729 1.00 35.44 166 THR D C 1
ATOM 18244 O O . THR D 1 167 ? 11.800 48.016 87.098 1.00 34.99 166 THR D O 1
ATOM 18255 N N . TYR D 1 168 ? 13.800 47.067 86.809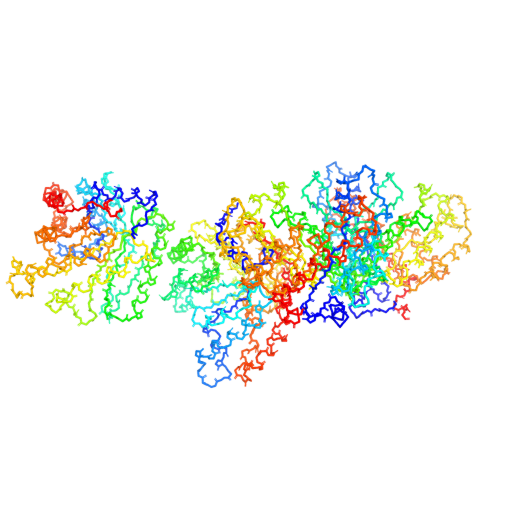 1.00 28.71 167 TYR D N 1
ATOM 18256 C CA . TYR D 1 168 ? 13.404 45.803 87.384 1.00 30.25 167 TYR D CA 1
ATOM 18257 C C . TYR D 1 168 ? 14.659 45.048 87.745 1.00 31.55 167 TYR D C 1
ATOM 18258 O O . TYR D 1 168 ? 15.764 45.495 87.433 1.00 31.18 167 TYR D O 1
ATOM 18276 N N . ASP D 1 169 ? 14.495 43.930 88.445 1.00 36.22 168 ASP D N 1
ATOM 18277 C CA . ASP D 1 169 ? 15.609 43.056 88.758 1.00 38.28 168 ASP D CA 1
ATOM 18278 C C . ASP D 1 169 ? 15.232 41.676 88.270 1.00 40.67 168 ASP D C 1
ATOM 18279 O O . ASP D 1 169 ? 14.139 41.202 88.563 1.00 41.19 168 ASP D O 1
ATOM 18288 N N . GLU D 1 170 ? 16.138 41.040 87.525 1.00 37.36 169 GLU D N 1
ATOM 18289 C CA . GLU D 1 170 ? 15.905 39.697 86.988 1.00 39.61 169 GLU D CA 1
ATOM 18290 C C . GLU D 1 170 ? 15.484 38.677 88.054 1.00 41.50 169 GLU D C 1
ATOM 18291 O O . GLU D 1 170 ? 14.770 37.723 87.746 1.00 42.93 169 GLU D O 1
ATOM 18303 N N . LYS D 1 171 ? 15.938 38.873 89.291 1.00 45.41 170 LYS D N 1
ATOM 18304 C CA . LYS D 1 171 ? 15.738 37.886 90.344 1.00 47.79 170 LYS D CA 1
ATOM 18305 C C . LYS D 1 171 ? 14.824 38.360 91.467 1.00 46.49 170 LYS D C 1
ATOM 18306 O O . LYS D 1 171 ? 14.734 37.698 92.480 1.00 48.23 170 LYS D O 1
ATOM 18325 N N . ILE D 1 172 ? 14.155 39.493 91.303 1.00 46.09 171 ILE D N 1
ATOM 18326 C CA . ILE D 1 172 ? 13.177 39.942 92.291 1.00 46.53 171 ILE D CA 1
ATOM 18327 C C . ILE D 1 172 ? 11.829 40.051 91.602 1.00 47.46 171 ILE D C 1
ATOM 18328 O O . ILE D 1 172 ? 11.635 40.879 90.711 1.00 46.40 171 ILE D O 1
ATOM 18344 N N . ALA D 1 173 ? 10.897 39.191 91.983 1.00 50.46 172 ALA D N 1
ATOM 18345 C CA . ALA D 1 173 ? 9.655 39.093 91.223 1.00 51.71 172 ALA D CA 1
ATOM 18346 C C . ALA D 1 173 ? 8.797 40.350 91.371 1.00 49.58 172 ALA D C 1
ATOM 18347 O O . ALA D 1 173 ? 8.112 40.749 90.434 1.00 48.13 172 ALA D O 1
ATOM 18354 N N . ASP D 1 174 ? 8.850 40.973 92.549 1.00 50.79 173 ASP D N 1
ATOM 18355 C CA . ASP D 1 174 ? 7.930 42.052 92.901 1.00 48.73 173 ASP D CA 1
ATOM 18356 C C . ASP D 1 174 ? 8.625 43.406 93.114 1.00 47.37 173 ASP D C 1
ATOM 18357 O O . ASP D 1 174 ? 9.372 43.579 94.068 1.00 46.98 173 ASP D O 1
ATOM 18366 N N A ASN D 1 175 ? 8.400 44.374 92.227 0.55 43.08 174 ASN D N 1
ATOM 18367 N N B ASN D 1 175 ? 8.352 44.345 92.209 0.45 43.36 174 ASN D N 1
ATOM 18368 C CA A ASN D 1 175 ? 9.072 45.663 92.392 0.55 41.63 174 ASN D CA 1
ATOM 18369 C CA B ASN D 1 175 ? 8.894 45.699 92.285 0.45 41.54 174 ASN D CA 1
ATOM 18370 C C A ASN D 1 175 ? 8.419 46.540 93.472 0.55 40.97 174 ASN D C 1
ATOM 18371 C C B ASN D 1 175 ? 8.481 46.462 93.533 0.45 41.22 174 ASN D C 1
ATOM 18372 O O A ASN D 1 175 ? 8.851 47.673 93.693 0.55 40.98 174 ASN D O 1
ATOM 18373 O O B ASN D 1 175 ? 9.119 47.441 93.915 0.45 39.87 174 ASN D O 1
ATOM 18394 N N . ALA D 1 176 ? 7.395 46.018 94.147 1.00 45.58 175 ALA D N 1
ATOM 18395 C CA . ALA D 1 176 ? 6.829 46.705 95.307 1.00 46.85 175 ALA D CA 1
ATOM 18396 C C . ALA D 1 176 ? 7.406 46.160 96.611 1.00 48.71 175 ALA D C 1
ATOM 18397 O O . ALA D 1 176 ? 7.065 46.654 97.690 1.00 49.50 175 ALA D O 1
ATOM 18405 N N . SER D 1 177 ? 8.281 45.156 96.520 1.00 43.51 176 SER D N 1
ATOM 18406 C CA . SER D 1 177 ? 8.823 44.507 97.722 1.00 45.56 176 SER D CA 1
ATOM 18407 C C . SER D 1 177 ? 9.899 45.346 98.408 1.00 45.65 176 SER D C 1
ATOM 18408 O O . SER D 1 177 ? 10.509 46.212 97.780 1.00 43.79 176 SER D O 1
ATOM 18416 N N . PRO D 1 178 ? 10.165 45.063 99.694 1.00 49.47 177 PRO D N 1
ATOM 18417 C CA . PRO D 1 178 ? 11.298 45.688 100.383 1.00 49.95 177 PRO D CA 1
ATOM 18418 C C . PRO D 1 178 ? 12.609 45.374 99.692 1.00 48.82 177 PRO D C 1
ATOM 18419 O O . PRO D 1 178 ? 13.479 46.244 99.597 1.00 48.83 177 PRO D O 1
ATOM 18430 N N . GLU D 1 179 ? 12.748 44.142 99.218 1.00 52.03 178 GLU D N 1
ATOM 18431 C CA . GLU D 1 179 ? 13.974 43.730 98.560 1.00 52.86 178 GLU D CA 1
ATOM 18432 C C . GLU D 1 179 ? 14.266 44.641 97.371 1.00 51.05 178 GLU D C 1
ATOM 18433 O O . GLU D 1 179 ? 15.382 45.135 97.226 1.00 49.52 178 GLU D O 1
ATOM 18445 N N . PHE D 1 180 ? 13.261 44.900 96.544 1.00 42.89 179 PHE D N 1
ATOM 18446 C CA . PHE D 1 180 ? 13.481 45.799 95.414 1.00 40.81 179 PHE D CA 1
ATOM 18447 C C . PHE D 1 180 ? 13.704 47.227 95.878 1.00 40.17 179 PHE D C 1
ATOM 18448 O O . PHE D 1 180 ? 14.573 47.920 95.352 1.00 39.20 179 PHE D O 1
ATOM 18465 N N . ALA D 1 181 ? 12.937 47.659 96.878 1.00 43.17 180 ALA D N 1
ATOM 18466 C CA . ALA D 1 181 ? 13.013 49.034 97.346 1.00 42.46 180 ALA D CA 1
ATOM 18467 C C . ALA D 1 181 ? 14.454 49.430 97.687 1.00 43.00 180 ALA D C 1
ATOM 18468 O O . ALA D 1 181 ? 14.864 50.557 97.403 1.00 42.27 180 ALA D O 1
ATOM 18475 N N . LYS D 1 182 ? 15.199 48.489 98.270 1.00 45.35 181 LYS D N 1
ATOM 18476 C CA . LYS D 1 182 ? 16.585 48.701 98.703 1.00 46.50 181 LYS D CA 1
ATOM 18477 C C . LYS D 1 182 ? 17.558 48.980 97.543 1.00 45.15 181 LYS D C 1
ATOM 18478 O O . LYS D 1 182 ? 18.557 49.659 97.748 1.00 46.22 181 LYS D O 1
ATOM 18497 N N . VAL D 1 183 ? 17.273 48.459 96.358 1.00 43.39 182 VAL D N 1
ATOM 18498 C CA . VAL D 1 183 ? 18.159 48.650 95.198 1.00 43.08 182 VAL D CA 1
ATOM 18499 C C . VAL D 1 183 ? 17.597 49.631 94.181 1.00 41.10 182 VAL D C 1
ATOM 18500 O O . VAL D 1 183 ? 18.241 49.927 93.174 1.00 39.60 182 VAL D O 1
ATOM 18513 N N . LYS D 1 184 ? 16.398 50.146 94.421 1.00 40.48 183 LYS D N 1
ATOM 18514 C CA . LYS D 1 184 ? 15.735 50.902 93.364 1.00 38.62 183 LYS D CA 1
ATOM 18515 C C . LYS D 1 184 ? 16.519 52.148 92.953 1.00 37.28 183 LYS D C 1
ATOM 18516 O O . LYS D 1 184 ? 16.571 52.476 91.758 1.00 35.99 183 LYS D O 1
ATOM 18535 N N . ALA D 1 185 ? 17.110 52.858 93.915 1.00 39.90 184 ALA D N 1
ATOM 18536 C CA . ALA D 1 185 ? 17.879 54.058 93.586 1.00 40.52 184 ALA D CA 1
ATOM 18537 C C . ALA D 1 185 ? 19.000 53.689 92.592 1.00 40.95 184 ALA D C 1
ATOM 18538 O O . ALA D 1 185 ? 19.200 54.358 91.581 1.00 38.21 184 ALA D O 1
ATOM 18545 N N . HIS D 1 186 ? 19.692 52.594 92.881 1.00 39.98 185 HIS D N 1
ATOM 18546 C CA . HIS D 1 186 ? 20.749 52.093 92.006 1.00 40.60 185 HIS D CA 1
ATOM 18547 C C . HIS D 1 186 ? 20.205 51.775 90.620 1.00 39.80 185 HIS D C 1
ATOM 18548 O O . HIS D 1 186 ? 20.786 52.188 89.604 1.00 39.95 185 HIS D O 1
ATOM 18562 N N . LYS D 1 187 ? 19.103 51.039 90.552 1.00 35.25 186 LYS D N 1
ATOM 18563 C CA . LYS D 1 187 ? 18.535 50.693 89.236 1.00 34.48 186 LYS D CA 1
ATOM 18564 C C . LYS D 1 187 ? 18.130 51.905 88.431 1.00 33.90 186 LYS D C 1
ATOM 18565 O O . LYS D 1 187 ? 18.363 51.952 87.212 1.00 32.50 186 LYS D O 1
ATOM 18584 N N . VAL D 1 188 ? 17.469 52.861 89.081 1.00 35.28 187 VAL D N 1
ATOM 18585 C CA . VAL D 1 188 ? 16.947 54.004 88.345 1.00 35.11 187 VAL D CA 1
ATOM 18586 C C . VAL D 1 188 ? 18.092 54.908 87.879 1.00 34.24 187 VAL D C 1
ATOM 18587 O O . VAL D 1 188 ? 18.228 55.212 86.674 1.00 32.95 187 VAL D O 1
ATOM 18600 N N . ASN D 1 189 ? 18.934 55.297 88.822 1.00 37.97 188 ASN D N 1
ATOM 18601 C CA . ASN D 1 189 ? 19.923 56.322 88.573 1.00 37.68 188 ASN D CA 1
ATOM 18602 C C . ASN D 1 189 ? 20.992 55.827 87.616 1.00 41.02 188 ASN D C 1
ATOM 18603 O O . ASN D 1 189 ? 21.394 56.551 86.712 1.00 40.02 188 ASN D O 1
ATOM 18614 N N . GLU D 1 190 ? 21.405 54.580 87.758 1.00 34.39 189 GLU D N 1
ATOM 18615 C CA . GLU D 1 190 ? 22.414 54.043 86.858 1.00 37.81 189 GLU D CA 1
ATOM 18616 C C . GLU D 1 190 ? 21.877 53.849 85.437 1.00 36.87 189 GLU D C 1
ATOM 18617 O O . GLU D 1 190 ? 22.615 54.052 84.471 1.00 35.77 189 GLU D O 1
ATOM 18629 N N . ALA D 1 191 ? 20.612 53.459 85.306 1.00 32.79 190 ALA D N 1
ATOM 18630 C CA . ALA D 1 191 ? 20.002 53.332 83.971 1.00 32.03 190 ALA D CA 1
ATOM 18631 C C . ALA D 1 191 ? 19.931 54.713 83.297 1.00 30.62 190 ALA D C 1
ATOM 18632 O O . ALA D 1 191 ? 20.173 54.834 82.089 1.00 30.02 190 ALA D O 1
ATOM 18639 N N . MET D 1 192 ? 19.640 55.757 84.070 1.00 35.54 191 MET D N 1
ATOM 18640 C CA . MET D 1 192 ? 19.639 57.120 83.545 1.00 35.03 191 MET D CA 1
ATOM 18641 C C . MET D 1 192 ? 21.025 57.515 83.052 1.00 37.65 191 MET D C 1
ATOM 18642 O O . MET D 1 192 ? 21.160 58.126 81.982 1.00 35.44 191 MET D O 1
ATOM 18656 N N . LYS D 1 193 ? 22.056 57.166 83.812 1.00 31.92 192 LYS D N 1
ATOM 18657 C CA . LYS D 1 193 ? 23.417 57.465 83.388 1.00 34.96 192 LYS D CA 1
ATOM 18658 C C . LYS D 1 193 ? 23.709 56.816 82.051 1.00 35.39 192 LYS D C 1
ATOM 18659 O O . LYS D 1 193 ? 24.282 57.449 81.180 1.00 36.18 192 LYS D O 1
ATOM 18678 N N . VAL D 1 194 ? 23.343 55.552 81.903 1.00 34.48 193 VAL D N 1
ATOM 18679 C CA . VAL D 1 194 ? 23.553 54.866 80.627 1.00 34.97 193 VAL D CA 1
ATOM 18680 C C . VAL D 1 194 ? 22.858 55.587 79.463 1.00 31.06 193 VAL D C 1
ATOM 18681 O O . VAL D 1 194 ? 23.510 55.909 78.461 1.00 31.99 193 VAL D O 1
ATOM 18694 N N . PHE D 1 195 ? 21.560 55.838 79.583 1.00 31.34 194 PHE D N 1
ATOM 18695 C CA . PHE D 1 195 ? 20.801 56.303 78.426 1.00 29.64 194 PHE D CA 1
ATOM 18696 C C . PHE D 1 195 ? 20.814 57.818 78.277 1.00 30.21 194 PHE D C 1
ATOM 18697 O O . PHE D 1 195 ? 20.187 58.368 77.354 1.00 29.01 194 PHE D O 1
ATOM 18714 N N . SER D 1 196 ? 21.623 58.477 79.103 1.00 33.69 195 SER D N 1
ATOM 18715 C CA . SER D 1 196 ? 21.949 59.884 78.903 1.00 33.35 195 SER D CA 1
ATOM 18716 C C . SER D 1 196 ? 23.145 60.068 77.975 1.00 34.15 195 SER D C 1
ATOM 18717 O O . SER D 1 196 ? 23.471 61.194 77.618 1.00 35.57 195 SER D O 1
ATOM 18725 N N . LYS D 1 197 ? 23.827 58.979 77.625 1.00 33.21 196 LYS D N 1
ATOM 18726 C CA . LYS D 1 197 ? 24.982 59.064 76.742 1.00 34.89 196 LYS D CA 1
ATOM 18727 C C . LYS D 1 197 ? 24.510 59.539 75.365 1.00 33.61 196 LYS D C 1
ATOM 18728 O O . LYS D 1 197 ? 23.453 59.146 74.919 1.00 30.71 196 LYS D O 1
ATOM 18747 N N . GLU D 1 198 ? 25.299 60.395 74.733 1.00 34.17 197 GLU D N 1
ATOM 18748 C CA . GLU D 1 198 ? 24.917 61.004 73.474 1.00 33.98 197 GLU D CA 1
ATOM 18749 C C . GLU D 1 198 ? 24.491 59.972 72.427 1.00 34.31 197 GLU D C 1
ATOM 18750 O O . GLU D 1 198 ? 23.579 60.220 71.652 1.00 34.03 197 GLU D O 1
ATOM 18762 N N . ARG D 1 199 ? 25.134 58.809 72.412 1.00 26.83 198 ARG D N 1
ATOM 18763 C CA . ARG D 1 199 ? 24.882 57.832 71.362 1.00 27.68 198 ARG D CA 1
ATOM 18764 C C . ARG D 1 199 ? 23.452 57.316 71.316 1.00 26.80 198 ARG D C 1
ATOM 18765 O O . ARG D 1 199 ? 23.058 56.752 70.303 1.00 27.38 198 ARG D O 1
ATOM 18786 N N . PHE D 1 200 ? 22.660 57.510 72.371 1.00 25.24 199 PHE D N 1
ATOM 18787 C CA . PHE D 1 200 ? 21.293 56.986 72.366 1.00 26.16 199 PHE D CA 1
ATOM 18788 C C . PHE D 1 200 ? 20.280 58.014 71.864 1.00 25.26 199 PHE D C 1
ATOM 18789 O O . PHE D 1 200 ? 19.122 57.689 71.603 1.00 24.60 199 PHE D O 1
ATOM 18806 N N . GLY D 1 201 ? 20.701 59.260 71.709 1.00 26.24 200 GLY D N 1
ATOM 18807 C CA . GLY D 1 201 ? 19.845 60.242 71.073 1.00 26.30 200 GLY D CA 1
ATOM 18808 C C . GLY D 1 201 ? 18.573 60.632 71.810 1.00 25.21 200 GLY D C 1
ATOM 18809 O O . GLY D 1 201 ? 17.615 61.098 71.192 1.00 24.87 200 GLY D O 1
ATOM 18813 N N . VAL D 1 202 ? 18.563 60.490 73.140 1.00 25.62 201 VAL D N 1
ATOM 18814 C CA . VAL D 1 202 ? 17.371 60.801 73.898 1.00 25.75 201 VAL D CA 1
ATOM 18815 C C . VAL D 1 202 ? 17.226 62.299 74.102 1.00 25.68 201 VAL D C 1
ATOM 18816 O O . VAL D 1 202 ? 18.203 62.980 74.379 1.00 25.59 201 VAL D O 1
ATOM 18829 N N . ASP D 1 203 ? 15.992 62.801 74.020 1.00 29.32 202 ASP D N 1
ATOM 18830 C CA . ASP D 1 203 ? 15.735 64.212 74.291 1.00 28.68 202 ASP D CA 1
ATOM 18831 C C . ASP D 1 203 ? 15.140 64.418 75.687 1.00 28.84 202 ASP D C 1
ATOM 18832 O O . ASP D 1 203 ? 15.486 65.362 76.379 1.00 29.15 202 ASP D O 1
ATOM 18841 N N . VAL D 1 204 ? 14.251 63.533 76.090 1.00 24.64 203 VAL D N 1
ATOM 18842 C CA . VAL D 1 204 ? 13.621 63.625 77.440 1.00 24.94 203 VAL D CA 1
ATOM 18843 C C . VAL D 1 204 ? 13.556 62.221 78.008 1.00 25.16 203 VAL D C 1
ATOM 18844 O O . VAL D 1 204 ? 13.156 61.293 77.325 1.00 25.18 203 VAL D O 1
ATOM 18857 N N . LEU D 1 205 ? 13.959 62.067 79.273 1.00 27.69 204 LEU D N 1
ATOM 18858 C CA . LEU D 1 205 ? 13.794 60.813 79.992 1.00 27.87 204 LEU D CA 1
ATOM 18859 C C . LEU D 1 205 ? 12.530 60.813 80.851 1.00 29.25 204 LEU D C 1
ATOM 18860 O O . LEU D 1 205 ? 12.278 61.758 81.592 1.00 29.27 204 LEU D O 1
ATOM 18876 N N . LYS D 1 206 ? 11.751 59.754 80.720 1.00 28.46 205 LYS D N 1
ATOM 18877 C CA . LYS D 1 206 ? 10.561 59.527 81.519 1.00 29.00 205 LYS D CA 1
ATOM 18878 C C . LYS D 1 206 ? 10.916 58.442 82.508 1.00 30.53 205 LYS D C 1
ATOM 18879 O O . LYS D 1 206 ? 11.130 57.291 82.136 1.00 28.59 205 LYS D O 1
ATOM 18898 N N . VAL D 1 207 ? 10.954 58.793 83.792 1.00 29.96 206 VAL D N 1
ATOM 18899 C CA . VAL D 1 207 ? 11.562 57.899 84.766 1.00 28.97 206 VAL D CA 1
ATOM 18900 C C . VAL D 1 207 ? 10.761 57.834 86.054 1.00 28.85 206 VAL D C 1
ATOM 18901 O O . VAL D 1 207 ? 9.873 58.649 86.309 1.00 29.88 206 VAL D O 1
ATOM 18914 N N . GLU D 1 208 ? 11.045 56.786 86.800 1.00 33.93 207 GLU D N 1
ATOM 18915 C CA . GLU D 1 208 ? 10.493 56.586 88.140 1.00 34.92 207 GLU D CA 1
ATOM 18916 C C . GLU D 1 208 ? 11.182 57.507 89.135 1.00 33.16 207 GLU D C 1
ATOM 18917 O O . GLU D 1 208 ? 12.322 57.892 88.931 1.00 33.77 207 GLU D O 1
ATOM 18929 N N . VAL D 1 209 ? 10.491 57.867 90.206 1.00 34.32 208 VAL D N 1
ATOM 18930 C CA . VAL D 1 209 ? 11.210 58.428 91.338 1.00 35.92 208 VAL D CA 1
ATOM 18931 C C . VAL D 1 209 ? 12.178 57.348 91.850 1.00 34.79 208 VAL D C 1
ATOM 18932 O O . VAL D 1 209 ? 11.883 56.162 91.767 1.00 35.41 208 VAL D O 1
ATOM 18945 N N . PRO D 1 210 ? 13.329 57.753 92.396 1.00 36.25 209 PRO D N 1
ATOM 18946 C CA . PRO D 1 210 ? 14.398 56.806 92.695 1.00 36.58 209 PRO D CA 1
ATOM 18947 C C . PRO D 1 210 ? 14.267 56.162 94.066 1.00 38.14 209 PRO D C 1
ATOM 18948 O O . PRO D 1 210 ? 15.249 55.664 94.626 1.00 38.80 209 PRO D O 1
ATOM 18959 N N . VAL D 1 211 ? 13.060 56.190 94.615 1.00 40.35 210 VAL D N 1
ATOM 18960 C CA . VAL D 1 211 ? 12.814 55.597 95.923 1.00 42.51 210 VAL D CA 1
ATOM 18961 C C . VAL D 1 211 ? 11.353 55.130 95.966 1.00 42.33 210 VAL D C 1
ATOM 18962 O O . VAL D 1 211 ? 10.490 55.707 95.294 1.00 42.94 210 VAL D O 1
ATOM 18975 N N . ASN D 1 212 ? 11.082 54.068 96.716 1.00 40.15 211 ASN D N 1
ATOM 18976 C CA . ASN D 1 212 ? 9.712 53.668 96.959 1.00 40.39 211 ASN D CA 1
ATOM 18977 C C . ASN D 1 212 ? 9.288 54.428 98.202 1.00 40.91 211 ASN D C 1
ATOM 18978 O O . ASN D 1 212 ? 9.727 54.101 99.303 1.00 42.19 211 ASN D O 1
ATOM 18989 N N . MET D 1 213 ? 8.471 55.460 98.020 1.00 43.88 212 MET D N 1
ATOM 18990 C CA . MET D 1 213 ? 8.096 56.330 99.124 1.00 45.47 212 MET D CA 1
ATOM 18991 C C . MET D 1 213 ? 7.328 55.594 100.213 1.00 47.69 212 MET D C 1
ATOM 18992 O O . MET D 1 213 ? 7.219 56.103 101.314 1.00 48.66 212 MET D O 1
ATOM 19006 N N . LYS D 1 214 ? 6.813 54.402 99.934 1.00 44.14 213 LYS D N 1
ATOM 19007 C CA . LYS D 1 214 ? 6.092 53.662 100.972 1.00 46.19 213 LYS D CA 1
ATOM 19008 C C . LYS D 1 214 ? 7.009 53.004 102.002 1.00 47.83 213 LYS D C 1
ATOM 19009 O O . LYS D 1 214 ? 6.523 52.352 102.927 1.00 49.42 213 LYS D O 1
ATOM 19028 N N . PHE D 1 215 ? 8.320 53.175 101.848 1.00 44.50 214 PHE D N 1
ATOM 19029 C CA . PHE D 1 215 ? 9.278 52.685 102.843 1.00 45.85 214 PHE D CA 1
ATOM 19030 C C . PHE D 1 215 ? 10.111 53.830 103.421 1.00 45.62 214 PHE D C 1
ATOM 19031 O O . PHE D 1 215 ? 11.115 53.597 104.090 1.00 46.51 214 PHE D O 1
ATOM 19048 N N . VAL D 1 216 ? 9.680 55.061 103.170 1.00 44.39 215 VAL D N 1
ATOM 19049 C CA . VAL D 1 216 ? 10.383 56.236 103.660 1.00 44.22 215 VAL D CA 1
ATOM 19050 C C . VAL D 1 216 ? 9.722 56.764 104.945 1.00 45.68 215 VAL D C 1
ATOM 19051 O O . VAL D 1 216 ? 8.503 56.803 105.056 1.00 46.09 215 VAL D O 1
ATOM 19064 N N . GLU D 1 217 ? 10.551 57.165 105.900 1.00 48.62 216 GLU D N 1
ATOM 19065 C CA . GLU D 1 217 ? 10.084 57.713 107.175 1.00 50.08 216 GLU D CA 1
ATOM 19066 C C . GLU D 1 217 ? 9.138 58.876 106.918 1.00 49.35 216 GLU D C 1
ATOM 19067 O O . GLU D 1 217 ? 9.445 59.772 106.129 1.00 47.95 216 GLU D O 1
ATOM 19079 N N . GLY D 1 218 ? 7.974 58.849 107.567 1.00 51.34 217 GLY D N 1
ATOM 19080 C CA . GLY D 1 218 ? 6.955 59.865 107.351 1.00 50.12 217 GLY D CA 1
ATOM 19081 C C . GLY D 1 218 ? 5.957 59.532 106.250 1.00 49.28 217 GLY D C 1
ATOM 19082 O O . GLY D 1 218 ? 4.886 60.137 106.207 1.00 50.87 217 GLY D O 1
ATOM 19086 N N . PHE D 1 219 ? 6.294 58.581 105.371 1.00 47.71 218 PHE D N 1
ATOM 19087 C CA . PHE D 1 219 ? 5.394 58.181 104.266 1.00 46.96 218 PHE D CA 1
ATOM 19088 C C . PHE D 1 219 ? 5.016 56.710 104.320 1.00 48.86 218 PHE D C 1
ATOM 19089 O O . PHE D 1 219 ? 4.175 56.254 103.537 1.00 48.57 218 PHE D O 1
ATOM 19106 N N . ALA D 1 220 ? 5.659 55.982 105.234 1.00 49.04 219 ALA D N 1
ATOM 19107 C CA . ALA D 1 220 ? 5.472 54.548 105.403 1.00 50.42 219 ALA D CA 1
ATOM 19108 C C . ALA D 1 220 ? 4.378 54.240 106.428 1.00 52.56 219 ALA D C 1
ATOM 19109 O O . ALA D 1 220 ? 4.344 54.845 107.510 1.00 54.56 219 ALA D O 1
ATOM 19116 N N . ASP D 1 221 ? 3.510 53.284 106.104 1.00 57.41 220 ASP D N 1
ATOM 19117 C CA . ASP D 1 221 ? 2.553 52.753 107.085 1.00 62.80 220 ASP D CA 1
ATOM 19118 C C . ASP D 1 221 ? 3.008 51.400 107.612 1.00 60.88 220 ASP D C 1
ATOM 19119 O O . ASP D 1 221 ? 2.345 50.800 108.443 1.00 64.52 220 ASP D O 1
ATOM 19128 N N . GLY D 1 222 ? 4.129 50.907 107.089 1.00 62.68 221 GLY D N 1
ATOM 19129 C CA . GLY D 1 222 ? 4.681 49.633 107.516 1.00 62.92 221 GLY D CA 1
ATOM 19130 C C . GLY D 1 222 ? 6.141 49.765 107.887 1.00 60.64 221 GLY D C 1
ATOM 19131 O O . GLY D 1 222 ? 6.549 50.716 108.551 1.00 59.85 221 GLY D O 1
ATOM 19135 N N . GLU D 1 223 ? 6.934 48.799 107.455 1.00 64.22 222 GLU D N 1
ATOM 19136 C CA . GLU D 1 223 ? 8.370 48.820 107.699 1.00 65.75 222 GLU D CA 1
ATOM 19137 C C . GLU D 1 223 ? 9.015 50.094 107.144 1.00 63.13 222 GLU D C 1
ATOM 19138 O O . GLU D 1 223 ? 8.670 50.547 106.053 1.00 59.52 222 GLU D O 1
ATOM 19150 N N . VAL D 1 224 ? 9.933 50.681 107.910 1.00 54.30 223 VAL D N 1
ATOM 19151 C CA . VAL D 1 224 ? 10.682 51.848 107.432 1.00 52.40 223 VAL D CA 1
ATOM 19152 C C . VAL D 1 224 ? 12.081 51.420 106.992 1.00 51.99 223 VAL D C 1
ATOM 19153 O O . VAL D 1 224 ? 12.827 50.881 107.796 1.00 53.62 223 VAL D O 1
ATOM 19166 N N . LEU D 1 225 ? 12.423 51.647 105.717 1.00 52.78 224 LEU D N 1
ATOM 19167 C CA . LEU D 1 225 ? 13.766 51.345 105.209 1.00 51.57 224 LEU D CA 1
ATOM 19168 C C . LEU D 1 225 ? 14.667 52.573 105.127 1.00 51.26 224 LEU D C 1
ATOM 19169 O O . LEU D 1 225 ? 15.890 52.449 105.201 1.00 51.04 224 LEU D O 1
ATOM 19185 N N . PHE D 1 226 ? 14.078 53.752 104.951 1.00 51.17 225 PHE D N 1
ATOM 19186 C CA . PHE D 1 226 ? 14.871 54.943 104.668 1.00 48.93 225 PHE D CA 1
ATOM 19187 C C . PHE D 1 226 ? 14.433 56.139 105.476 1.00 49.45 225 PHE D C 1
ATOM 19188 O O . PHE D 1 226 ? 13.238 56.363 105.641 1.00 49.17 225 PHE D O 1
ATOM 19205 N N . THR D 1 227 ? 15.407 56.927 105.925 1.00 50.85 226 THR D N 1
ATOM 19206 C CA . THR D 1 227 ? 15.117 58.208 106.550 1.00 51.16 226 THR D CA 1
ATOM 19207 C C . THR D 1 227 ? 14.736 59.202 105.477 1.00 49.81 226 THR D C 1
ATOM 19208 O O . THR D 1 227 ? 15.025 59.003 104.287 1.00 48.75 226 THR D O 1
ATOM 19219 N N . LYS D 1 228 ? 14.105 60.291 105.899 1.00 51.47 227 LYS D N 1
ATOM 19220 C CA . LYS D 1 228 ? 13.772 61.343 104.961 1.00 50.43 227 LYS D CA 1
ATOM 19221 C C . LYS D 1 228 ? 15.054 61.846 104.270 1.00 50.37 227 LYS D C 1
ATOM 19222 O O . LYS D 1 228 ? 15.039 62.116 103.083 1.00 49.21 227 LYS D O 1
ATOM 19241 N N . GLU D 1 229 ? 16.160 61.939 105.004 1.00 53.35 228 GLU D N 1
ATOM 19242 C CA . GLU D 1 229 ? 17.403 62.459 104.434 1.00 53.63 228 GLU D CA 1
ATOM 19243 C C . GLU D 1 229 ? 17.965 61.520 103.370 1.00 53.92 228 GLU D C 1
ATOM 19244 O O . GLU D 1 229 ? 18.458 61.974 102.325 1.00 52.15 228 GLU D O 1
ATOM 19256 N N . GLU D 1 230 ? 17.903 60.218 103.636 1.00 52.06 229 GLU D N 1
ATOM 19257 C CA . GLU D 1 230 ? 18.373 59.233 102.671 1.00 51.41 229 GLU D CA 1
ATOM 19258 C C . GLU D 1 230 ? 17.539 59.292 101.392 1.00 50.75 229 GLU D C 1
ATOM 19259 O O . GLU D 1 230 ? 18.077 59.190 100.282 1.00 48.89 229 GLU D O 1
ATOM 19271 N N . ALA D 1 231 ? 16.234 59.484 101.540 1.00 46.65 230 ALA D N 1
ATOM 19272 C CA . ALA D 1 231 ? 15.365 59.592 100.368 1.00 45.08 230 ALA D CA 1
ATOM 19273 C C . ALA D 1 231 ? 15.671 60.875 99.594 1.00 44.53 230 ALA D C 1
ATOM 19274 O O . ALA D 1 231 ? 15.768 60.859 98.352 1.00 43.43 230 ALA D O 1
ATOM 19281 N N . ALA D 1 232 ? 15.827 61.981 100.313 1.00 45.39 231 ALA D N 1
ATOM 19282 C CA . ALA D 1 232 ? 16.176 63.242 99.679 1.00 45.21 231 ALA D CA 1
ATOM 19283 C C . ALA D 1 232 ? 17.470 63.085 98.884 1.00 45.23 231 ALA D C 1
ATOM 19284 O O . ALA D 1 232 ? 17.564 63.556 97.743 1.00 44.34 231 ALA D O 1
ATOM 19291 N N . GLN D 1 233 ? 18.446 62.385 99.459 1.00 49.90 232 GLN D N 1
ATOM 19292 C CA . GLN D 1 233 ? 19.723 62.155 98.768 1.00 50.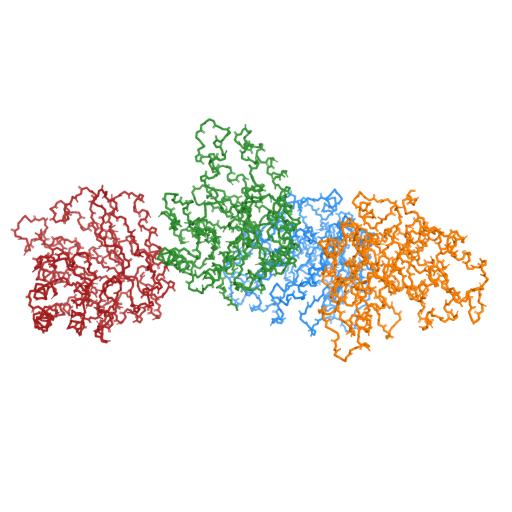13 232 GLN D CA 1
ATOM 19293 C C . GLN D 1 233 ? 19.575 61.344 97.479 1.00 48.14 232 GLN D C 1
ATOM 19294 O O . GLN D 1 233 ? 20.323 61.563 96.517 1.00 48.38 232 GLN D O 1
ATOM 19308 N N . ALA D 1 234 ? 18.644 60.395 97.459 1.00 44.35 233 ALA D N 1
ATOM 19309 C CA . ALA D 1 234 ? 18.358 59.634 96.227 1.00 43.04 233 ALA D CA 1
ATOM 19310 C C . ALA D 1 234 ? 17.831 60.535 95.122 1.00 41.74 233 ALA D C 1
ATOM 19311 O O . ALA D 1 234 ? 18.180 60.363 93.958 1.00 40.96 233 ALA D O 1
ATOM 19318 N N . PHE D 1 235 ? 16.973 61.485 95.465 1.00 42.23 234 PHE D N 1
ATOM 19319 C CA . PHE D 1 235 ? 16.484 62.420 94.453 1.00 41.35 234 PHE D CA 1
ATOM 19320 C C . PHE D 1 235 ? 17.648 63.273 93.917 1.00 43.10 234 PHE D C 1
ATOM 19321 O O . PHE D 1 235 ? 17.749 63.530 92.717 1.00 41.11 234 PHE D O 1
ATOM 19338 N N . ARG D 1 236 ? 18.540 63.703 94.805 1.00 46.69 235 ARG D N 1
ATOM 19339 C CA . ARG D 1 236 ? 19.694 64.483 94.375 1.00 46.25 235 ARG D CA 1
ATOM 19340 C C . ARG D 1 236 ? 20.664 63.641 93.533 1.00 46.49 235 ARG D C 1
ATOM 19341 O O . ARG D 1 236 ? 21.290 64.152 92.597 1.00 47.47 235 ARG D O 1
ATOM 19362 N N . ASP D 1 237 ? 20.803 62.361 93.854 1.00 45.35 236 ASP D N 1
ATOM 19363 C CA . ASP D 1 237 ? 21.665 61.514 93.043 1.00 45.46 236 ASP D CA 1
ATOM 19364 C C . ASP D 1 237 ? 21.061 61.345 91.637 1.00 44.83 236 ASP D C 1
ATOM 19365 O O . ASP D 1 237 ? 21.777 61.284 90.650 1.00 44.97 236 ASP D O 1
ATOM 19374 N N . GLN D 1 238 ? 19.733 61.287 91.577 1.00 40.14 237 GLN D N 1
ATOM 19375 C CA . GLN D 1 238 ? 19.023 61.180 90.328 1.00 38.60 237 GLN D CA 1
ATOM 19376 C C . GLN D 1 238 ? 19.270 62.415 89.465 1.00 38.24 237 GLN D C 1
ATOM 19377 O O . GLN D 1 238 ? 19.581 62.302 88.276 1.00 37.77 237 GLN D O 1
ATOM 19391 N N . GLU D 1 239 ? 19.090 63.585 90.066 1.00 46.95 238 GLU D N 1
ATOM 19392 C CA . GLU D 1 239 ? 19.336 64.859 89.413 1.00 47.30 238 GLU D CA 1
ATOM 19393 C C . GLU D 1 239 ? 20.739 64.875 88.799 1.00 47.27 238 GLU D C 1
ATOM 19394 O O . GLU D 1 239 ? 20.941 65.344 87.671 1.00 47.88 238 GLU D O 1
ATOM 19406 N N . ALA D 1 240 ? 21.691 64.341 89.559 1.00 42.10 239 ALA D N 1
ATOM 19407 C CA . ALA D 1 240 ? 23.101 64.309 89.167 1.00 42.43 239 ALA D CA 1
ATOM 19408 C C . ALA D 1 240 ? 23.391 63.258 88.111 1.00 42.04 239 ALA D C 1
ATOM 19409 O O . ALA D 1 240 ? 24.446 63.286 87.496 1.00 44.38 239 ALA D O 1
ATOM 19416 N N . SER D 1 241 ? 22.447 62.357 87.862 1.00 39.67 240 SER D N 1
ATOM 19417 C CA . SER D 1 241 ? 22.693 61.241 86.930 1.00 39.24 240 SER D CA 1
ATOM 19418 C C . SER D 1 241 ? 22.434 61.559 85.467 1.00 38.90 240 SER D C 1
ATOM 19419 O O . SER D 1 241 ? 22.735 60.733 84.613 1.00 38.16 240 SER D O 1
ATOM 19427 N N . THR D 1 242 ? 21.879 62.727 85.172 1.00 37.20 241 THR D N 1
ATOM 19428 C CA . THR D 1 242 ? 21.614 63.106 83.770 1.00 36.58 241 THR D CA 1
ATOM 19429 C C . THR D 1 242 ? 21.650 64.603 83.606 1.00 37.60 241 THR D C 1
ATOM 19430 O O . THR D 1 242 ? 21.280 65.343 84.536 1.00 38.42 241 THR D O 1
ATOM 19441 N N . ASP D 1 243 ? 22.084 65.071 82.446 1.00 36.89 242 ASP D N 1
ATOM 19442 C CA . ASP D 1 243 ? 21.976 66.489 82.115 1.00 37.91 242 ASP D CA 1
ATOM 19443 C C . ASP D 1 243 ? 20.710 66.730 81.272 1.00 36.48 242 ASP D C 1
ATOM 19444 O O . ASP D 1 243 ? 20.323 67.869 81.004 1.00 35.78 242 ASP D O 1
ATOM 19453 N N . LEU D 1 244 ? 20.054 65.650 80.879 1.00 34.15 243 LEU D N 1
ATOM 19454 C CA . LEU D 1 244 ? 18.834 65.769 80.079 1.00 33.84 243 LEU D CA 1
ATOM 19455 C C . LEU D 1 244 ? 17.622 66.234 80.877 1.00 32.13 243 LEU D C 1
ATOM 19456 O O . LEU D 1 244 ? 17.538 66.009 82.101 1.00 32.65 243 LEU D O 1
ATOM 19473 N N . PRO D 1 245 ? 16.669 66.888 80.194 1.00 33.19 244 PRO D N 1
ATOM 19474 C CA . PRO D 1 245 ? 15.352 67.043 80.825 1.00 32.71 244 PRO D CA 1
ATOM 19475 C C . PRO D 1 245 ? 14.807 65.678 81.231 1.00 33.03 244 PRO D C 1
ATOM 19476 O O . PRO D 1 245 ? 14.996 64.684 80.520 1.00 31.49 244 PRO D O 1
ATOM 19487 N N . TYR D 1 246 ? 14.162 65.610 82.389 1.00 31.61 245 TYR D N 1
ATOM 19488 C CA . TYR D 1 246 ? 13.509 64.376 82.776 1.00 33.15 245 TYR D CA 1
ATOM 19489 C C . TYR D 1 246 ? 12.199 64.656 83.488 1.00 30.99 245 TYR D C 1
ATOM 19490 O O . TYR D 1 246 ? 12.012 65.738 84.068 1.00 31.49 245 TYR D O 1
ATOM 19508 N N . ILE D 1 247 ? 11.293 63.692 83.398 1.00 30.40 246 ILE D N 1
ATOM 19509 C CA . ILE D 1 247 ? 9.939 63.833 83.941 1.00 30.61 246 ILE D CA 1
ATOM 19510 C C . ILE D 1 247 ? 9.541 62.546 84.651 1.00 30.90 246 ILE D C 1
ATOM 19511 O O . ILE D 1 247 ? 9.990 61.465 84.286 1.00 30.64 246 ILE D O 1
ATOM 19527 N N . TYR D 1 248 ? 8.706 62.663 85.693 1.00 32.79 247 TYR D N 1
ATOM 19528 C CA . TYR D 1 248 ? 8.306 61.490 86.454 1.00 32.72 247 TYR D CA 1
ATOM 19529 C C . TYR D 1 248 ? 7.074 60.811 85.915 1.00 32.91 247 TYR D C 1
ATOM 19530 O O . TYR D 1 248 ? 6.131 61.471 85.446 1.00 33.57 247 TYR D O 1
ATOM 19548 N N . LEU D 1 249 ? 7.076 59.514 86.000 1.00 34.30 248 LEU D N 1
ATOM 19549 C CA . LEU D 1 249 ? 5.921 58.729 85.838 1.00 34.91 248 LEU D CA 1
ATOM 19550 C C . LEU D 1 249 ? 5.401 58.379 87.217 1.00 36.24 248 LEU D C 1
ATOM 19551 O O . LEU D 1 249 ? 6.124 58.402 88.142 1.00 35.53 248 LEU D O 1
ATOM 19567 N N . SER D 1 250 ? 4.132 58.055 87.299 1.00 42.86 249 SER D N 1
ATOM 19568 C CA . SER D 1 250 ? 3.520 57.557 88.500 1.00 43.35 249 SER D CA 1
ATOM 19569 C C . SER D 1 250 ? 3.295 56.096 88.339 1.00 47.01 249 SER D C 1
ATOM 19570 O O . SER D 1 250 ? 2.579 55.710 87.470 1.00 44.30 249 SER D O 1
ATOM 19578 N N . ALA D 1 251 ? 3.866 55.288 89.204 1.00 63.47 250 ALA D N 1
ATOM 19579 C CA . ALA D 1 251 ? 3.806 53.864 88.999 1.00 64.84 250 ALA D CA 1
ATOM 19580 C C . ALA D 1 251 ? 2.785 53.225 89.855 1.00 66.91 250 ALA D C 1
ATOM 19581 O O . ALA D 1 251 ? 1.675 52.979 89.408 1.00 67.00 250 ALA D O 1
ATOM 19588 N N . GLY D 1 252 ? 3.153 53.014 91.110 1.00 71.44 251 GLY D N 1
ATOM 19589 C CA . GLY D 1 252 ? 2.440 52.145 92.018 1.00 75.05 251 GLY D CA 1
ATOM 19590 C C . GLY D 1 252 ? 1.790 52.889 93.154 1.00 78.05 251 GLY D C 1
ATOM 19591 O O . GLY D 1 252 ? 1.687 52.369 94.245 1.00 80.22 251 GLY D O 1
ATOM 19595 N N . VAL D 1 253 ? 1.397 54.118 92.898 1.00 64.80 252 VAL D N 1
ATOM 19596 C CA . VAL D 1 253 ? 0.896 54.973 93.935 1.00 62.76 252 VAL D CA 1
ATOM 19597 C C . VAL D 1 253 ? -0.320 55.771 93.544 1.00 58.64 252 VAL D C 1
ATOM 19598 O O . VAL D 1 253 ? -0.658 55.869 92.414 1.00 56.79 252 VAL D O 1
ATOM 19611 N N . SER D 1 254 ? -0.957 56.328 94.549 1.00 50.35 253 SER D N 1
ATOM 19612 C CA . SER D 1 254 ? -2.113 57.161 94.408 1.00 47.69 253 SER D CA 1
ATOM 19613 C C . SER D 1 254 ? -1.787 58.540 93.984 1.00 46.61 253 SER D C 1
ATOM 19614 O O . SER D 1 254 ? -0.693 58.998 94.114 1.00 45.09 253 SER D O 1
ATOM 19622 N N . ALA D 1 255 ? -2.795 59.220 93.525 1.00 42.15 254 ALA D N 1
ATOM 19623 C CA . ALA D 1 255 ? -2.632 60.567 93.088 1.00 41.43 254 ALA D CA 1
ATOM 19624 C C . ALA D 1 255 ? -2.124 61.415 94.220 1.00 41.80 254 ALA D C 1
ATOM 19625 O O . ALA D 1 255 ? -1.328 62.287 94.002 1.00 41.00 254 ALA D O 1
ATOM 19632 N N . LYS D 1 256 ? -2.625 61.189 95.430 1.00 44.98 255 LYS D N 1
ATOM 19633 C CA . LYS D 1 256 ? -2.155 61.964 96.550 1.00 45.00 255 LYS D CA 1
ATOM 19634 C C . LYS D 1 256 ? -0.720 61.721 96.864 1.00 44.75 255 LYS D C 1
ATOM 19635 O O . LYS D 1 256 ? 0.022 62.630 97.073 1.00 44.41 255 LYS D O 1
ATOM 19654 N N . LEU D 1 257 ? -0.360 60.472 96.886 1.00 42.88 256 LEU D N 1
ATOM 19655 C CA . LEU D 1 257 ? 0.976 60.107 97.194 1.00 42.41 256 LEU D CA 1
ATOM 19656 C C . LEU D 1 257 ? 1.912 60.632 96.103 1.00 40.99 256 LEU D C 1
ATOM 19657 O O . LEU D 1 257 ? 2.974 61.105 96.365 1.00 40.74 256 LEU D O 1
ATOM 19673 N N . PHE D 1 258 ? 1.481 60.559 94.865 1.00 40.19 257 PHE D N 1
ATOM 19674 C CA . PHE D 1 258 ? 2.366 61.014 93.796 1.00 38.90 257 PHE D CA 1
ATOM 19675 C C . PHE D 1 258 ? 2.576 62.504 93.924 1.00 38.91 257 PHE D C 1
ATOM 19676 O O . PHE D 1 258 ? 3.693 62.976 93.834 1.00 38.47 257 PHE D O 1
ATOM 19693 N N . GLN D 1 259 ? 1.500 63.247 94.180 1.00 39.62 258 GLN D N 1
ATOM 19694 C CA . GLN D 1 259 ? 1.607 64.687 94.361 1.00 39.91 258 GLN D CA 1
ATOM 19695 C C . GLN D 1 259 ? 2.463 65.069 95.567 1.00 40.63 258 GLN D C 1
ATOM 19696 O O . GLN D 1 259 ? 3.305 65.960 95.476 1.00 40.49 258 GLN D O 1
ATOM 19710 N N . ASP D 1 260 ? 2.258 64.396 96.698 1.00 41.53 259 ASP D N 1
ATOM 19711 C CA . ASP D 1 260 ? 3.113 64.612 97.862 1.00 42.26 259 ASP D CA 1
ATOM 19712 C C . ASP D 1 260 ? 4.590 64.323 97.554 1.00 41.53 259 ASP D C 1
ATOM 19713 O O . ASP D 1 260 ? 5.485 64.973 98.103 1.00 41.98 259 ASP D O 1
ATOM 19722 N N . THR D 1 261 ? 4.823 63.339 96.675 1.00 40.56 260 THR D N 1
ATOM 19723 C CA . THR D 1 261 ? 6.176 62.942 96.255 1.00 39.91 260 THR D CA 1
ATOM 19724 C C . THR D 1 261 ? 6.814 64.005 95.381 1.00 39.26 260 THR D C 1
ATOM 19725 O O . THR D 1 261 ? 8.007 64.275 95.502 1.00 39.37 260 THR D O 1
ATOM 19736 N N . LEU D 1 262 ? 6.016 64.605 94.506 1.00 38.74 261 LEU D N 1
ATOM 19737 C CA . LEU D 1 262 ? 6.485 65.745 93.735 1.00 38.34 261 LEU D CA 1
ATOM 19738 C C . LEU D 1 262 ? 6.967 66.854 94.656 1.00 39.44 261 LEU D C 1
ATOM 19739 O O . LEU D 1 262 ? 8.014 67.471 94.409 1.00 39.47 261 LEU D O 1
ATOM 19755 N N . VAL D 1 263 ? 6.221 67.087 95.735 1.00 41.03 262 VAL D N 1
ATOM 19756 C CA . VAL D 1 263 ? 6.580 68.105 96.692 1.00 41.79 262 VAL D CA 1
ATOM 19757 C C . VAL D 1 263 ? 7.886 67.736 97.371 1.00 42.92 262 VAL D C 1
ATOM 19758 O O . VAL D 1 263 ? 8.803 68.555 97.463 1.00 42.68 262 VAL D O 1
ATOM 19771 N N . PHE D 1 264 ? 7.970 66.498 97.841 1.00 44.85 263 PHE D N 1
ATOM 19772 C CA . PHE D 1 264 ? 9.209 66.015 98.430 1.00 43.99 263 PHE D CA 1
ATOM 19773 C C . PHE D 1 264 ? 10.390 66.145 97.453 1.00 43.81 263 PHE D C 1
ATOM 19774 O O . PHE D 1 264 ? 11.493 66.537 97.850 1.00 44.48 263 PHE D O 1
ATOM 19791 N N . ALA D 1 265 ? 10.157 65.828 96.175 1.00 40.55 264 ALA D N 1
ATOM 19792 C CA . ALA D 1 265 ? 11.220 65.873 95.180 1.00 39.92 264 ALA D CA 1
ATOM 19793 C C . ALA D 1 265 ? 11.774 67.270 95.082 1.00 40.53 264 ALA D C 1
ATOM 19794 O O . ALA D 1 265 ? 12.980 67.453 95.158 1.00 41.07 264 ALA D O 1
ATOM 19801 N N . ALA D 1 266 ? 10.896 68.256 94.921 1.00 43.43 265 ALA D N 1
ATOM 19802 C CA . ALA D 1 266 ? 11.316 69.646 94.846 1.00 46.00 265 ALA D CA 1
ATOM 19803 C C . ALA D 1 266 ? 12.046 70.076 96.128 1.00 47.07 265 ALA D C 1
ATOM 19804 O O . ALA D 1 266 ? 13.115 70.687 96.073 1.00 46.53 265 ALA D O 1
ATOM 19811 N N . GLU D 1 267 ? 11.476 69.755 97.286 1.00 49.23 266 GLU D N 1
ATOM 19812 C CA . GLU D 1 267 ? 12.114 70.113 98.551 1.00 50.11 266 GLU D CA 1
ATOM 19813 C C . GLU D 1 267 ? 13.527 69.530 98.638 1.00 51.07 266 GLU D C 1
ATOM 19814 O O . GLU D 1 267 ? 14.430 70.149 99.189 1.00 52.33 266 GLU D O 1
ATOM 19826 N N . SER D 1 268 ? 13.708 68.336 98.094 1.00 46.72 267 SER D N 1
ATOM 19827 C CA . SER D 1 268 ? 14.986 67.640 98.171 1.00 47.52 267 SER D CA 1
ATOM 19828 C C . SER D 1 268 ? 16.038 68.202 97.201 1.00 48.62 267 SER D C 1
ATOM 19829 O O . SER D 1 268 ? 17.234 68.022 97.417 1.00 49.24 267 SER D O 1
ATOM 19837 N N . GLY D 1 269 ? 15.601 68.881 96.144 1.00 54.69 268 GLY D N 1
ATOM 19838 C CA . GLY D 1 269 ? 16.526 69.503 95.200 1.00 56.28 268 GLY D CA 1
ATOM 19839 C C . GLY D 1 269 ? 16.538 68.872 93.818 1.00 57.23 268 GLY D C 1
ATOM 19840 O O . GLY D 1 269 ? 17.447 69.107 93.016 1.00 58.90 268 GLY D O 1
ATOM 19844 N N . ALA D 1 270 ? 15.544 68.041 93.543 1.00 45.38 269 ALA D N 1
ATOM 19845 C CA . ALA D 1 270 ? 15.316 67.553 92.195 1.00 44.22 269 ALA D CA 1
ATOM 19846 C C . ALA D 1 270 ? 14.889 68.713 91.305 1.00 46.13 269 ALA D C 1
ATOM 19847 O O . ALA D 1 270 ? 14.027 69.515 91.693 1.00 46.89 269 ALA D O 1
ATOM 19854 N N . LYS D 1 271 ? 15.498 68.824 90.128 1.00 47.48 270 LYS D N 1
ATOM 19855 C CA . LYS D 1 271 ? 15.043 69.784 89.123 1.00 46.16 270 LYS D CA 1
ATOM 19856 C C . LYS D 1 271 ? 14.348 69.043 87.990 1.00 44.18 270 LYS D C 1
ATOM 19857 O O . LYS D 1 271 ? 14.801 69.082 86.841 1.00 42.65 270 LYS D O 1
ATOM 19876 N N . PHE D 1 272 ? 13.257 68.357 88.330 1.00 41.61 271 PHE D N 1
ATOM 19877 C CA . PHE D 1 272 ? 12.496 67.581 87.358 1.00 40.55 271 PHE D CA 1
ATOM 19878 C C . PHE D 1 272 ? 11.633 68.545 86.536 1.00 38.60 271 PHE D C 1
ATOM 19879 O O . PHE D 1 272 ? 11.292 69.635 87.009 1.00 39.13 271 PHE D O 1
ATOM 19896 N N . ASN D 1 273 ? 11.295 68.158 85.307 1.00 35.88 272 ASN D N 1
ATOM 19897 C CA . ASN D 1 273 ? 10.767 69.115 84.350 1.00 35.22 272 ASN D CA 1
ATOM 19898 C C . ASN D 1 273 ? 9.316 68.870 84.011 1.00 35.96 272 ASN D C 1
ATOM 19899 O O . ASN D 1 273 ? 8.763 69.439 83.065 1.00 35.80 272 ASN D O 1
ATOM 19910 N N . GLY D 1 274 ? 8.700 68.012 84.802 1.00 32.37 273 GLY D N 1
ATOM 19911 C CA . GLY D 1 274 ? 7.298 67.761 84.688 1.00 32.20 273 GLY D CA 1
ATOM 19912 C C . GLY D 1 274 ? 6.989 66.303 84.879 1.00 33.84 273 GLY D C 1
ATOM 19913 O O . GLY D 1 274 ? 7.778 65.571 85.481 1.00 32.44 273 GLY D O 1
ATOM 19917 N N . VAL D 1 275 ? 5.847 65.893 84.331 1.00 33.01 274 VAL D N 1
ATOM 19918 C CA . VAL D 1 275 ? 5.320 64.545 84.509 1.00 33.27 274 VAL D CA 1
ATOM 19919 C C . VAL D 1 275 ? 4.651 64.006 83.253 1.00 34.64 274 VAL D C 1
ATOM 19920 O O . VAL D 1 275 ? 4.182 64.759 82.403 1.00 34.16 274 VAL D O 1
ATOM 19933 N N . LEU D 1 276 ? 4.629 62.689 83.123 1.00 40.42 275 LEU D N 1
ATOM 19934 C CA . LEU D 1 276 ? 3.761 62.036 82.157 1.00 41.90 275 LEU D CA 1
ATOM 19935 C C . LEU D 1 276 ? 2.957 61.054 82.957 1.00 43.38 275 LEU D C 1
ATOM 19936 O O . LEU D 1 276 ? 3.389 59.923 83.166 1.00 45.18 275 LEU D O 1
ATOM 19952 N N A CYS D 1 277 ? 1.787 61.468 83.414 0.47 43.10 276 CYS D N 1
ATOM 19953 N N B CYS D 1 277 ? 1.798 61.515 83.439 0.53 43.28 276 CYS D N 1
ATOM 19954 C CA A CYS D 1 277 ? 0.960 60.574 84.195 0.47 43.03 276 CYS D CA 1
ATOM 19955 C CA B CYS D 1 277 ? 0.923 60.753 84.335 0.53 43.34 276 CYS D CA 1
ATOM 19956 C C A CYS D 1 277 ? -0.488 60.721 83.778 0.47 44.31 276 CYS D C 1
ATOM 19957 C C B CYS D 1 277 ? -0.500 60.736 83.764 0.53 44.59 276 CYS D C 1
ATOM 19958 O O A CYS D 1 277 ? -0.900 61.734 83.209 0.47 44.60 276 CYS D O 1
ATOM 19959 O O B CYS D 1 277 ? -0.906 61.659 83.053 0.53 42.45 276 CYS D O 1
ATOM 19974 N N . GLY D 1 278 ? -1.251 59.675 84.034 1.00 45.92 277 GLY D N 1
ATOM 19975 C CA . GLY D 1 278 ? -2.610 59.603 83.535 1.00 47.83 277 GLY D CA 1
ATOM 19976 C C . GLY D 1 278 ? -3.598 58.864 84.406 1.00 44.26 277 GLY D C 1
ATOM 19977 O O . GLY D 1 278 ? -4.642 59.409 84.753 1.00 44.36 277 GLY D O 1
ATOM 19982 N N . ARG D 1 279 ? -3.286 57.613 84.694 1.00 54.38 278 ARG D N 1
ATOM 19983 C CA . ARG D 1 279 ? -4.261 56.684 85.227 1.00 56.69 278 ARG D CA 1
ATOM 19984 C C . ARG D 1 279 ? -5.094 57.308 86.355 1.00 59.49 278 ARG D C 1
ATOM 19985 O O . ARG D 1 279 ? -6.318 57.280 86.331 1.00 59.16 278 ARG D O 1
ATOM 20006 N N . ALA D 1 280 ? -4.412 57.924 87.310 1.00 55.06 279 ALA D N 1
ATOM 20007 C CA . ALA D 1 280 ? -5.071 58.548 88.448 1.00 55.51 279 ALA D CA 1
ATOM 20008 C C . ALA D 1 280 ? -6.128 59.576 88.037 1.00 55.47 279 ALA D C 1
ATOM 20009 O O . ALA D 1 280 ? -7.204 59.669 88.647 1.00 55.94 279 ALA D O 1
ATOM 20016 N N . THR D 1 281 ? -5.806 60.350 87.004 1.00 48.40 280 THR D N 1
ATOM 20017 C CA . THR D 1 281 ? -6.655 61.444 86.559 1.00 47.61 280 THR D CA 1
ATOM 20018 C C . THR D 1 281 ? -7.947 60.971 85.903 1.00 48.65 280 THR D C 1
ATOM 20019 O O . THR D 1 281 ? -8.989 61.568 86.135 1.00 52.01 280 THR D O 1
ATOM 20030 N N . TRP D 1 282 ? -7.895 59.915 85.084 1.00 44.40 281 TRP D N 1
ATOM 20031 C CA . TRP D 1 282 ? -9.071 59.503 84.298 1.00 47.07 281 TRP D CA 1
ATOM 20032 C C . TRP D 1 282 ? -9.630 58.137 84.665 1.00 45.51 281 TRP D C 1
ATOM 20033 O O . TRP D 1 282 ? -10.668 57.750 84.136 1.00 48.34 281 TRP D O 1
ATOM 20054 N N . ALA D 1 283 ? -8.965 57.413 85.561 1.00 48.49 282 ALA D N 1
ATOM 20055 C CA . ALA D 1 283 ? -9.420 56.079 85.972 1.00 49.98 282 ALA D CA 1
ATOM 20056 C C . ALA D 1 283 ? -10.909 55.992 86.297 1.00 50.01 282 ALA D C 1
ATOM 20057 O O . ALA D 1 283 ? -11.620 55.154 85.742 1.00 49.77 282 ALA D O 1
ATOM 20064 N N . GLY D 1 284 ? -11.368 56.817 87.234 1.00 48.10 283 GLY D N 1
ATOM 20065 C CA . GLY D 1 284 ? -12.764 56.806 87.635 1.00 50.41 283 GLY D CA 1
ATOM 20066 C C . GLY D 1 284 ? -13.785 56.896 86.501 1.00 51.26 283 GLY D C 1
ATOM 20067 O O . GLY D 1 284 ? -14.929 56.468 86.664 1.00 53.45 283 GLY D O 1
ATOM 20071 N N . SER D 1 285 ? -13.394 57.447 85.351 1.00 56.74 284 SER D N 1
ATOM 20072 C CA . SER D 1 285 ? -14.340 57.584 84.240 1.00 57.51 284 SER D CA 1
ATOM 20073 C C . SER D 1 285 ? -14.602 56.257 83.560 1.00 57.25 284 SER D C 1
ATOM 20074 O O . SER D 1 285 ? -15.613 56.098 82.861 1.00 59.76 284 SER D O 1
ATOM 20082 N N . VAL D 1 286 ? -13.692 55.306 83.743 1.00 48.30 285 VAL D N 1
ATOM 20083 C CA . VAL D 1 286 ? -13.840 54.016 83.085 1.00 51.12 285 VAL D CA 1
ATOM 20084 C C . VAL D 1 286 ? -15.098 53.288 83.565 1.00 53.27 285 VAL D C 1
ATOM 20085 O O . VAL D 1 286 ? -15.906 52.849 82.742 1.00 54.22 285 VAL D O 1
ATOM 20098 N N . LYS D 1 287 ? -15.271 53.162 84.880 1.00 53.35 286 LYS D N 1
ATOM 20099 C CA . LYS D 1 287 ? -16.480 52.556 85.419 1.00 55.83 286 LYS D CA 1
ATOM 20100 C C . LYS D 1 287 ? -17.716 53.303 84.931 1.00 57.48 286 LYS D C 1
ATOM 20101 O O . LYS D 1 287 ? -18.707 52.687 84.517 1.00 58.79 286 LYS D O 1
ATOM 20120 N N . VAL D 1 288 ? -17.646 54.632 84.976 1.00 55.60 287 VAL D N 1
ATOM 20121 C CA . VAL D 1 288 ? -18.781 55.470 84.603 1.00 56.61 287 VAL D CA 1
ATOM 20122 C C . VAL D 1 288 ? -19.108 55.252 83.128 1.00 56.99 287 VAL D C 1
ATOM 20123 O O . VAL D 1 288 ? -20.259 55.024 82.769 1.00 59.07 287 VAL D O 1
ATOM 20136 N N . TYR D 1 289 ? -18.088 55.298 82.275 1.00 51.57 288 TYR D N 1
ATOM 20137 C CA . TYR D 1 289 ? -18.303 55.101 80.843 1.00 51.24 288 TYR D CA 1
ATOM 20138 C C . TYR D 1 289 ? -18.953 53.744 80.524 1.00 54.05 288 TYR D C 1
ATOM 20139 O O . TYR D 1 289 ? -19.895 53.675 79.736 1.00 55.63 288 TYR D O 1
ATOM 20157 N N . ILE D 1 290 ? -18.464 52.671 81.138 1.00 55.01 289 ILE D N 1
ATOM 20158 C CA . ILE D 1 290 ? -19.003 51.337 80.877 1.00 58.04 289 ILE D CA 1
ATOM 20159 C C . ILE D 1 290 ? -20.400 51.149 81.499 1.00 61.61 289 ILE D C 1
ATOM 20160 O O . ILE D 1 290 ? -21.262 50.494 80.918 1.00 64.21 289 ILE D O 1
ATOM 20176 N N . GLU D 1 291 ? -20.629 51.723 82.670 1.00 67.71 290 GLU D N 1
ATOM 20177 C CA . GLU D 1 291 ? -21.877 51.448 83.397 1.00 69.45 290 GLU D CA 1
ATOM 20178 C C . GLU D 1 291 ? -22.992 52.466 83.139 1.00 72.14 290 GLU D C 1
ATOM 20179 O O . GLU D 1 291 ? -24.177 52.125 83.210 1.00 75.97 290 GLU D O 1
ATOM 20191 N N . GLU D 1 292 ? -22.613 53.705 82.840 1.00 72.02 291 GLU D N 1
ATOM 20192 C CA . GLU D 1 292 ? -23.566 54.802 82.716 1.00 72.94 291 GLU D CA 1
ATOM 20193 C C . GLU D 1 292 ? -23.596 55.417 81.320 1.00 72.81 291 GLU D C 1
ATOM 20194 O O . GLU D 1 292 ? -24.510 56.170 80.999 1.00 76.09 291 GLU D O 1
ATOM 20206 N N . GLY D 1 293 ? -22.583 55.125 80.506 1.00 59.99 292 GLY D N 1
ATOM 20207 C CA . GLY D 1 293 ? -22.569 55.574 79.125 1.00 59.05 292 GLY D CA 1
ATOM 20208 C C . GLY D 1 293 ? -21.681 56.770 78.884 1.00 57.08 292 GLY D C 1
ATOM 20209 O O . GLY D 1 293 ? -21.120 57.337 79.821 1.00 55.78 292 GLY D O 1
ATOM 20213 N N . PRO D 1 294 ? -21.542 57.159 77.613 1.00 54.62 293 PRO D N 1
ATOM 20214 C CA . PRO D 1 294 ? -20.591 58.204 77.217 1.00 53.05 293 PRO D CA 1
ATOM 20215 C C . PRO D 1 294 ? -20.937 59.575 77.789 1.00 52.28 293 PRO D C 1
ATOM 20216 O O . PRO D 1 294 ? -20.024 60.283 78.221 1.00 50.34 293 PRO D O 1
ATOM 20227 N N . GLN D 1 295 ? -22.215 59.940 77.809 1.00 60.33 294 GLN D N 1
ATOM 20228 C CA . GLN D 1 295 ? -22.593 61.267 78.274 1.00 62.54 294 GLN D CA 1
ATOM 20229 C C . GLN D 1 295 ? -22.237 61.413 79.752 1.00 60.69 294 GLN D C 1
ATOM 20230 O O . GLN D 1 295 ? -21.707 62.444 80.176 1.00 57.99 294 GLN D O 1
ATOM 20244 N N . ALA D 1 296 ? -22.518 60.366 80.519 1.00 56.98 295 ALA D N 1
ATOM 20245 C CA . ALA D 1 296 ? -22.174 60.339 81.933 1.00 57.17 295 ALA D CA 1
ATOM 20246 C C . ALA D 1 296 ? -20.668 60.480 82.104 1.00 54.83 295 ALA D C 1
ATOM 20247 O O . ALA D 1 296 ? -20.198 61.225 82.959 1.00 53.44 295 ALA D O 1
ATOM 20254 N N . ALA D 1 297 ? -19.914 59.772 81.271 1.00 54.37 296 ALA D N 1
ATOM 20255 C CA . ALA D 1 297 ? -18.456 59.788 81.366 1.00 51.06 296 ALA D CA 1
ATOM 20256 C C . ALA D 1 297 ? -17.916 61.198 81.115 1.00 50.78 296 ALA D C 1
ATOM 20257 O O . ALA D 1 297 ? -17.038 61.699 81.835 1.00 47.45 296 ALA D O 1
ATOM 20264 N N . ARG D 1 298 ? -18.474 61.834 80.093 1.00 53.01 297 ARG D N 1
ATOM 20265 C CA . ARG D 1 298 ? -18.118 63.196 79.745 1.00 52.65 297 ARG D CA 1
ATOM 20266 C C . ARG D 1 298 ? -18.390 64.124 80.926 1.00 51.49 297 ARG D C 1
ATOM 20267 O O . ARG D 1 298 ? -17.591 65.008 81.230 1.00 50.39 297 ARG D O 1
ATOM 20288 N N . GLU D 1 299 ? -19.510 63.909 81.604 1.00 58.54 298 GLU D N 1
ATOM 20289 C CA . GLU D 1 299 ? -19.861 64.752 82.734 1.00 59.39 298 GLU D CA 1
ATOM 20290 C C . GLU D 1 299 ? -18.902 64.509 83.909 1.00 57.22 298 GLU D C 1
ATOM 20291 O O . GLU D 1 299 ? -18.507 65.443 84.604 1.00 57.29 298 GLU D O 1
ATOM 20303 N N . TRP D 1 300 ? -18.523 63.255 84.120 1.00 52.32 299 TRP D N 1
ATOM 20304 C CA . TRP D 1 300 ? -17.500 62.927 85.103 1.00 50.12 299 TRP D CA 1
ATOM 20305 C C . TRP D 1 300 ? -16.176 63.606 84.777 1.00 48.71 299 TRP D C 1
ATOM 20306 O O . TRP D 1 300 ? -15.516 64.165 85.645 1.00 47.27 299 TRP D O 1
ATOM 20327 N N . LEU D 1 301 ? -15.772 63.535 83.516 1.00 43.18 300 LEU D N 1
ATOM 20328 C CA . LEU D 1 301 ? -14.496 64.099 83.132 1.00 40.69 300 LEU D CA 1
ATOM 20329 C C . LEU D 1 301 ? -14.512 65.610 83.323 1.00 41.00 300 LEU D C 1
ATOM 20330 O O . LEU D 1 301 ? -13.506 66.199 83.701 1.00 39.85 300 LEU D O 1
ATOM 20346 N N . ARG D 1 302 ? -15.660 66.228 83.060 1.00 51.82 301 ARG D N 1
ATOM 20347 C CA . ARG D 1 302 ? -15.796 67.676 83.155 1.00 55.53 301 ARG D CA 1
ATOM 20348 C C . ARG D 1 302 ? -15.694 68.169 84.588 1.00 55.47 301 ARG D C 1
ATOM 20349 O O . ARG D 1 302 ? -15.341 69.325 84.823 1.00 55.33 301 ARG D O 1
ATOM 20370 N N . THR D 1 303 ? -16.025 67.288 85.528 1.00 53.26 302 THR D N 1
ATOM 20371 C CA . THR D 1 303 ? -16.144 67.656 86.932 1.00 54.49 302 THR D CA 1
ATOM 20372 C C . THR D 1 303 ? -15.030 67.007 87.752 1.00 51.59 302 THR D C 1
ATOM 20373 O O . THR D 1 303 ? -14.035 67.664 88.042 1.00 51.25 302 THR D O 1
ATOM 20384 N N . GLU D 1 304 ? -15.163 65.731 88.097 1.00 55.41 303 GLU D N 1
ATOM 20385 C CA . GLU D 1 304 ? -14.097 65.048 88.834 1.00 55.04 303 GLU D CA 1
ATOM 20386 C C . GLU D 1 304 ? -12.789 65.012 88.046 1.00 53.16 303 GLU D C 1
ATOM 20387 O O . GLU D 1 304 ? -11.718 65.183 88.611 1.00 51.48 303 GLU D O 1
ATOM 20399 N N . GLY D 1 305 ? -12.869 64.778 86.744 1.00 42.99 304 GLY D N 1
ATOM 20400 C CA . GLY D 1 305 ? -11.665 64.758 85.928 1.00 41.16 304 GLY D CA 1
ATOM 20401 C C . GLY D 1 305 ? -10.926 66.081 85.968 1.00 40.82 304 GLY D C 1
ATOM 20402 O O . GLY D 1 305 ? -9.721 66.102 86.195 1.00 40.89 304 GLY D O 1
ATOM 20406 N N . PHE D 1 306 ? -11.633 67.184 85.740 1.00 44.31 305 PHE D N 1
ATOM 20407 C CA . PHE D 1 306 ? -11.026 68.507 85.832 1.00 45.36 305 PHE D CA 1
ATOM 20408 C C . PHE D 1 306 ? -10.396 68.748 87.211 1.00 43.68 305 PHE D C 1
ATOM 20409 O O . PHE D 1 306 ? -9.255 69.189 87.321 1.00 42.48 305 PHE D O 1
ATOM 20426 N N . LYS D 1 307 ? -11.161 68.469 88.259 1.00 47.09 306 LYS D N 1
ATOM 20427 C CA . LYS D 1 307 ? -10.676 68.667 89.621 1.00 46.65 306 LYS D CA 1
ATOM 20428 C C . LYS D 1 307 ? -9.364 67.908 89.811 1.00 44.65 306 LYS D C 1
ATOM 20429 O O . LYS D 1 307 ? -8.394 68.454 90.325 1.00 44.33 306 LYS D O 1
ATOM 20448 N N . ASN D 1 308 ? -9.332 66.661 89.355 1.00 47.98 307 ASN D N 1
ATOM 20449 C CA . ASN D 1 308 ? -8.129 65.846 89.433 1.00 46.91 307 ASN D CA 1
ATOM 20450 C C . ASN D 1 308 ? -6.914 66.465 88.750 1.00 46.45 307 ASN D C 1
ATOM 20451 O O . ASN D 1 308 ? -5.820 66.515 89.326 1.00 43.84 307 ASN D O 1
ATOM 20462 N N . ILE D 1 309 ? -7.083 66.918 87.506 1.00 36.93 308 ILE D N 1
ATOM 20463 C CA . ILE D 1 309 ? -5.936 67.377 86.763 1.00 36.68 308 ILE D CA 1
ATOM 20464 C C . ILE D 1 309 ? -5.546 68.779 87.233 1.00 36.66 308 ILE D C 1
ATOM 20465 O O . ILE D 1 309 ? -4.372 69.126 87.270 1.00 37.60 308 ILE D O 1
ATOM 20481 N N . ASP D 1 310 ? -6.533 69.586 87.577 1.00 40.15 309 ASP D N 1
ATOM 20482 C CA . ASP D 1 310 ? -6.266 70.917 88.100 1.00 42.22 309 ASP D CA 1
ATOM 20483 C C . ASP D 1 310 ? -5.441 70.851 89.400 1.00 41.45 309 ASP D C 1
ATOM 20484 O O . ASP D 1 310 ? -4.532 71.668 89.591 1.00 41.45 309 ASP D O 1
ATOM 20493 N N . GLU D 1 311 ? -5.717 69.871 90.269 1.00 45.34 310 GLU D N 1
ATOM 20494 C CA . GLU D 1 311 ? -4.931 69.721 91.508 1.00 45.47 310 GLU D CA 1
ATOM 20495 C C . GLU D 1 311 ? -3.485 69.381 91.193 1.00 42.92 310 GLU D C 1
ATOM 20496 O O . GLU D 1 311 ? -2.566 69.921 91.808 1.00 43.63 310 GLU D O 1
ATOM 20508 N N . LEU D 1 312 ? -3.291 68.468 90.251 1.00 40.15 311 LEU D N 1
ATOM 20509 C CA . LEU D 1 312 ? -1.949 68.100 89.801 1.00 39.11 311 LEU D CA 1
ATOM 20510 C C . LEU D 1 312 ? -1.207 69.302 89.215 1.00 40.96 311 LEU D C 1
ATOM 20511 O O . LEU D 1 312 ? -0.054 69.548 89.556 1.00 40.32 311 LEU D O 1
ATOM 20527 N N . ASN D 1 313 ? -1.869 70.056 88.342 1.00 37.32 312 ASN D N 1
ATOM 20528 C CA . ASN D 1 313 ? -1.234 71.209 87.714 1.00 38.24 312 ASN D CA 1
ATOM 20529 C C . ASN D 1 313 ? -0.822 72.246 88.772 1.00 40.40 312 ASN D C 1
ATOM 20530 O O . ASN D 1 313 ? 0.215 72.887 88.642 1.00 39.99 312 ASN D O 1
ATOM 20541 N N . LYS D 1 314 ? -1.606 72.395 89.831 1.00 44.33 313 LYS D N 1
ATOM 20542 C CA . LYS D 1 314 ? -1.280 73.399 90.848 1.00 45.58 313 LYS D CA 1
ATOM 20543 C C . LYS D 1 314 ? -0.056 72.940 91.641 1.00 44.25 313 LYS D C 1
ATOM 20544 O O . LYS D 1 314 ? 0.783 73.749 92.031 1.00 44.98 313 LYS D O 1
ATOM 20563 N N . VAL D 1 315 ? 0.059 71.636 91.855 1.00 42.78 314 VAL D N 1
ATOM 20564 C CA . VAL D 1 315 ? 1.248 71.084 92.474 1.00 42.61 314 VAL D CA 1
ATOM 20565 C C . VAL D 1 315 ? 2.476 71.237 91.555 1.00 42.11 314 VAL D C 1
ATOM 20566 O O . VAL D 1 315 ? 3.577 71.570 92.016 1.00 41.61 314 VAL D O 1
ATOM 20579 N N . LEU D 1 316 ? 2.295 70.976 90.263 1.00 38.81 315 LEU D N 1
ATOM 20580 C CA . LEU D 1 316 ? 3.399 71.128 89.312 1.00 38.64 315 LEU D CA 1
ATOM 20581 C C . LEU D 1 316 ? 3.929 72.551 89.308 1.00 41.10 315 LEU D C 1
ATOM 20582 O O . LEU D 1 316 ? 5.133 72.756 89.267 1.00 43.70 315 LEU D O 1
ATOM 20598 N N . ASP D 1 317 ? 3.034 73.530 89.350 1.00 41.75 316 ASP D N 1
ATOM 20599 C CA . ASP D 1 317 ? 3.441 74.931 89.397 1.00 47.17 316 ASP D CA 1
ATOM 20600 C C . ASP D 1 317 ? 4.404 75.240 90.535 1.00 47.56 316 ASP D C 1
ATOM 20601 O O . ASP D 1 317 ? 5.195 76.164 90.418 1.00 49.41 316 ASP D O 1
ATOM 20610 N N . LYS D 1 318 ? 4.316 74.485 91.632 1.00 51.83 317 LYS D N 1
ATOM 20611 C CA . LYS D 1 318 ? 5.112 74.746 92.824 1.00 51.85 317 LYS D CA 1
ATOM 20612 C C . LYS D 1 318 ? 6.326 73.859 92.928 1.00 47.78 317 LYS D C 1
ATOM 20613 O O . LYS D 1 318 ? 7.151 74.067 93.797 1.00 50.92 317 LYS D O 1
ATOM 20632 N N . THR D 1 319 ? 6.429 72.863 92.060 1.00 43.34 318 THR D N 1
ATOM 20633 C CA . THR D 1 319 ? 7.450 71.833 92.209 1.00 41.37 318 THR D CA 1
ATOM 20634 C C . THR D 1 319 ? 8.357 71.669 90.975 1.00 41.28 318 THR D C 1
ATOM 20635 O O . THR D 1 319 ? 9.552 71.457 91.136 1.00 42.18 318 THR D O 1
ATOM 20646 N N . ALA D 1 320 ? 7.808 71.760 89.764 1.00 37.03 319 ALA D N 1
ATOM 20647 C CA . ALA D 1 320 ? 8.585 71.503 88.539 1.00 35.30 319 ALA D CA 1
ATOM 20648 C C . ALA D 1 320 ? 9.469 72.670 88.125 1.00 39.20 319 ALA D C 1
ATOM 20649 O O . ALA D 1 320 ? 9.183 73.828 88.456 1.00 42.41 319 ALA D O 1
ATOM 20656 N N . SER D 1 321 ? 10.535 72.340 87.421 1.00 39.74 320 SER D N 1
ATOM 20657 C CA . SER D 1 321 ? 11.462 73.285 86.843 1.00 43.69 320 SER D CA 1
ATOM 20658 C C . SER D 1 321 ? 11.462 73.234 85.336 1.00 43.34 320 SER D C 1
ATOM 20659 O O . SER D 1 321 ? 11.277 72.214 84.763 1.00 39.68 320 SER D O 1
ATOM 20667 N N . PRO D 1 322 ? 11.665 74.472 84.716 1.00 41.31 321 PRO D N 1
ATOM 20668 C CA . PRO D 1 322 ? 11.606 74.423 83.249 1.00 40.49 321 PRO D CA 1
ATOM 20669 C C . PRO D 1 322 ? 12.771 73.746 82.573 1.00 41.83 321 PRO D C 1
ATOM 20670 O O . PRO D 1 322 ? 13.862 73.868 83.015 1.00 45.55 321 PRO D O 1
ATOM 20681 N N . TRP D 1 323 ? 12.494 73.009 81.506 1.00 43.99 322 TRP D N 1
ATOM 20682 C CA . TRP D 1 323 ? 13.521 72.271 80.794 1.00 48.08 322 TRP D CA 1
ATOM 20683 C C . TRP D 1 323 ? 14.502 73.163 80.094 1.00 52.57 322 TRP D C 1
ATOM 20684 O O . TRP D 1 323 ? 15.589 72.780 79.809 1.00 58.25 322 TRP D O 1
ATOM 20705 N N . THR D 1 324 ? 14.066 74.360 79.826 1.00 52.31 323 THR D N 1
ATOM 20706 C CA . THR D 1 324 ? 14.850 75.378 79.151 1.00 59.17 323 THR D CA 1
ATOM 20707 C C . THR D 1 324 ? 16.090 75.734 79.957 1.00 64.50 323 THR D C 1
ATOM 20708 O O . THR D 1 324 ? 17.057 76.240 79.442 1.00 66.53 323 THR D O 1
ATOM 20719 N N . GLU D 1 325 ? 16.033 75.495 81.243 1.00 64.35 324 GLU D N 1
ATOM 20720 C CA . GLU D 1 325 ? 17.194 75.663 82.083 1.00 67.95 324 GLU D CA 1
ATOM 20721 C C . GLU D 1 325 ? 18.208 74.576 81.881 1.00 70.15 324 GLU D C 1
ATOM 20722 O O . GLU D 1 325 ? 19.316 74.714 82.307 1.00 76.85 324 GLU D O 1
ATOM 20734 N N . LYS D 1 326 ? 17.877 73.539 81.149 1.00 64.52 325 LYS D N 1
ATOM 20735 C CA . LYS D 1 326 ? 18.777 72.418 81.013 1.00 67.81 325 LYS D CA 1
ATOM 20736 C C . LYS D 1 326 ? 19.676 72.642 79.819 1.00 74.43 325 LYS D C 1
ATOM 20737 O O . LYS D 1 326 ? 20.129 71.716 79.182 1.00 76.98 325 LYS D O 1
ATOM 20756 N N . MET D 1 327 ? 19.917 73.901 79.524 0.78 91.69 326 MET D N 1
ATOM 20757 C CA . MET D 1 327 ? 20.814 74.269 78.453 0.78 86.88 326 MET D CA 1
ATOM 20758 C C . MET D 1 327 ? 21.558 75.524 78.908 0.78 83.59 326 MET D C 1
ATOM 20759 O O . MET D 1 327 ? 22.357 75.468 79.843 0.78 73.97 326 MET D O 1
#

InterPro domains:
  IPR002915 DeoC/FbaB/LacD aldolase [PF01791] (23-283)
  IPR002915 DeoC/FbaB/LacD aldolase [SM01133] (22-284)
  IPR005927 Tagatose 1,6-diphosphate aldolase [MF_00734] (1-327)
  IPR005927 Tagatose 1,6-diphosphate aldolase [NF009065] (3-327)
  IPR005927 Tagatose 1,6-diphosphate aldolase [NF009498] (4-326)
  IPR005927 Tagatose 1,6-diphosphate aldolase [TIGR01232] (5-326)
  IPR013785 Aldolase-type TIM barrel [G3DSA:3.20.20.70] (1-327)
  IPR050552 LacD aldolase [PTHR39340] (4-325)